Protein AF-0000000073358986 (afdb_homodimer)

Sequence (806 aa):
MANMQTPRSPLQLPTRGNQITVLSIDGGGIRGIIPGTILAFLESELQKLDGADARLADYFDVISGTSTGGLVTAMLAAPNKQNRPLFAAKDINDFYLENCPKIFPQDSSKFASAANLVKTLRGPKYDGKFLHSIVKEKLGDTWLHQTLTNIVIPTFDIKRLQPTIFSSCNVKNNPSTDALLSDICIGTSAAPTYLPAHYFETKDPSGKVRDFNLIDGGVAANNPTLVAISEVSKAINREGPDSYRMNPMEYGRFLVLSLGTGTAKSEEKYDAEEAAKWGLLGWLTSDHSTPLVDVFTQASADMVDFHISTVFQALNSEENYLRIQDDTLTGTLSSVDVATKENLENLVKVGEELLKKPVSRVNLATGVFEPINKMTNEEALRKLAKLLSREKHLREAKSAVANMANMQTPRSPLQLPTRGNQITVLSIDGGGIRGIIPGTILAFLESELQKLDGADARLADYFDVISGTSTGGLVTAMLAAPNKQNRPLFAAKDINDFYLENCPKIFPQDSSKFASAANLVKTLRGPKYDGKFLHSIVKEKLGDTWLHQTLTNIVIPTFDIKRLQPTIFSSCNVKNNPSTDALLSDICIGTSAAPTYLPAHYFETKDPSGKVRDFNLIDGGVAANNPTLVAISEVSKAINREGPDSYRMNPMEYGRFLVLSLGTGTAKSEEKYDAEEAAKWGLLGWLTSDHSTPLVDVFTQASADMVDFHISTVFQALNSEENYLRIQDDTLTGTLSSVDVATKENLENLVKVGEELLKKPVSRVNLATGVFEPINKMTNEEALRKLAKLLSREKHLREAKSAVAN

Structure (mmCIF, N/CA/C/O backbone):
data_AF-0000000073358986-model_v1
#
loop_
_entity.id
_entity.type
_entity.pdbx_description
1 polymer Patatin
#
loop_
_atom_site.group_PDB
_atom_site.id
_atom_site.type_symbol
_atom_site.label_atom_id
_atom_site.label_alt_id
_atom_site.label_comp_id
_atom_site.label_asym_id
_atom_site.label_entity_id
_atom_site.label_seq_id
_atom_site.pdbx_PDB_ins_code
_atom_site.Cartn_x
_atom_site.Cartn_y
_atom_site.Cartn_z
_atom_site.occupancy
_atom_site.B_iso_or_equiv
_atom_site.auth_seq_id
_atom_site.auth_comp_id
_atom_site.auth_asym_id
_atom_site.auth_atom_id
_atom_site.pdbx_PDB_model_num
ATOM 1 N N . MET A 1 1 ? -24.938 -41.344 -25.5 1 19.73 1 MET A N 1
ATOM 2 C CA . MET A 1 1 ? -24.562 -40.062 -26.109 1 19.73 1 MET A CA 1
ATOM 3 C C . MET A 1 1 ? -24.266 -39.031 -25.031 1 19.73 1 MET A C 1
ATOM 5 O O . MET A 1 1 ? -25.172 -38.5 -24.375 1 19.73 1 MET A O 1
ATOM 9 N N . ALA A 1 2 ? -23.266 -39.344 -24.234 1 27.31 2 ALA A N 1
ATOM 10 C CA . ALA A 1 2 ? -22.719 -38.656 -23.062 1 27.31 2 ALA A CA 1
ATOM 11 C C . ALA A 1 2 ? -22.531 -37.156 -23.344 1 27.31 2 ALA A C 1
ATOM 13 O O . ALA A 1 2 ? -21.891 -36.781 -24.328 1 27.31 2 ALA A O 1
ATOM 14 N N . ASN A 1 3 ? -23.609 -36.375 -23.141 1 27.95 3 ASN A N 1
ATOM 15 C CA . ASN A 1 3 ? -23.625 -34.906 -23.188 1 27.95 3 ASN A CA 1
ATOM 16 C C . ASN A 1 3 ? -22.312 -34.312 -22.719 1 27.95 3 ASN A C 1
ATOM 18 O O . ASN A 1 3 ? -21.953 -34.438 -21.547 1 27.95 3 ASN A O 1
ATOM 22 N N . MET A 1 4 ? -21.281 -34.281 -23.484 1 29.53 4 MET A N 1
ATOM 23 C CA . MET A 1 4 ? -19.953 -33.688 -23.312 1 29.53 4 MET A CA 1
ATOM 24 C C . MET A 1 4 ? -20.078 -32.25 -22.812 1 29.53 4 MET A C 1
ATOM 26 O O . MET A 1 4 ? -20.5 -31.344 -23.547 1 29.53 4 MET A O 1
ATOM 30 N N . GLN A 1 5 ? -20.547 -32.062 -21.594 1 33.88 5 GLN A N 1
ATOM 31 C CA . GLN A 1 5 ? -20.672 -30.797 -20.891 1 33.88 5 GLN A CA 1
ATOM 32 C C . GLN A 1 5 ? -19.531 -29.859 -21.266 1 33.88 5 GLN A C 1
ATOM 34 O O . GLN A 1 5 ? -18.359 -30.266 -21.281 1 33.88 5 GLN A O 1
ATOM 39 N N . THR A 1 6 ? -19.75 -29.047 -22.219 1 35.41 6 THR A N 1
ATOM 40 C CA . THR A 1 6 ? -18.844 -27.984 -22.656 1 35.41 6 THR A CA 1
ATOM 41 C C . THR A 1 6 ? -18.109 -27.375 -21.469 1 35.41 6 THR A C 1
ATOM 43 O O . THR A 1 6 ? -18.734 -26.953 -20.484 1 35.41 6 THR A O 1
ATOM 46 N N . PRO A 1 7 ? -16.859 -27.688 -21.234 1 34.84 7 PRO A N 1
ATOM 47 C CA . PRO A 1 7 ? -16.031 -27.125 -20.172 1 34.84 7 PRO A CA 1
ATOM 48 C C . PRO A 1 7 ? -16.219 -25.625 -20 1 34.84 7 PRO A C 1
ATOM 50 O O . PRO A 1 7 ? -16.516 -24.922 -20.969 1 34.84 7 PRO A O 1
ATOM 53 N N . ARG A 1 8 ? -16.922 -25.094 -19.031 1 40.84 8 ARG A N 1
ATOM 54 C CA . ARG A 1 8 ? -16.969 -23.688 -18.688 1 40.84 8 ARG A CA 1
ATOM 55 C C . ARG A 1 8 ? -15.742 -22.953 -19.203 1 40.84 8 ARG A C 1
ATOM 57 O O . ARG A 1 8 ? -14.625 -23.453 -19.109 1 40.84 8 ARG A O 1
ATOM 64 N N . SER A 1 9 ? -15.906 -22.078 -20.141 1 44.72 9 SER A N 1
ATOM 65 C CA . SER A 1 9 ? -14.773 -21.25 -20.516 1 44.72 9 SER A CA 1
ATOM 66 C C . SER A 1 9 ? -14.109 -20.609 -19.297 1 44.72 9 SER A C 1
ATOM 68 O O . SER A 1 9 ? -14.789 -20.031 -18.453 1 44.72 9 SER A O 1
ATOM 70 N N . PRO A 1 10 ? -13.039 -21.062 -18.812 1 42.66 10 PRO A N 1
ATOM 71 C CA . PRO A 1 10 ? -12.258 -20.812 -17.594 1 42.66 10 PRO A CA 1
ATOM 72 C C . PRO A 1 10 ? -12.242 -19.344 -17.188 1 42.66 10 PRO A C 1
ATOM 74 O O . PRO A 1 10 ? -12.062 -19.031 -16 1 42.66 10 PRO A O 1
ATOM 77 N N . LEU A 1 11 ? -12.25 -18.375 -18.188 1 47.38 11 LEU A N 1
ATOM 78 C CA . LEU A 1 11 ? -12.023 -16.969 -17.828 1 47.38 11 LEU A CA 1
ATOM 79 C C . LEU A 1 11 ? -13.344 -16.234 -17.641 1 47.38 11 LEU A C 1
ATOM 81 O O . LEU A 1 11 ? -13.367 -15 -17.594 1 47.38 11 LEU A O 1
ATOM 85 N N . GLN A 1 12 ? -14.469 -16.953 -17.625 1 52.53 12 GLN A N 1
ATOM 86 C CA . GLN A 1 12 ? -15.719 -16.203 -17.547 1 52.53 12 GLN A CA 1
ATOM 87 C C . GLN A 1 12 ? -15.875 -15.547 -16.188 1 52.53 12 GLN A C 1
ATOM 89 O O . GLN A 1 12 ? -15.57 -16.141 -15.156 1 52.53 12 GLN A O 1
ATOM 94 N N . LEU A 1 13 ? -16.141 -14.227 -16.234 1 58.38 13 LEU A N 1
ATOM 95 C CA . LEU A 1 13 ? -16.391 -13.414 -15.039 1 58.38 13 LEU A CA 1
ATOM 96 C C . LEU A 1 13 ? -17.562 -13.977 -14.242 1 58.38 13 LEU A C 1
ATOM 98 O O . LEU A 1 13 ? -18.5 -14.555 -14.805 1 58.38 13 LEU A O 1
ATOM 102 N N . PRO A 1 14 ? -17.359 -14.148 -12.875 1 57.66 14 PRO A N 1
ATOM 103 C CA . PRO A 1 14 ? -18.359 -14.727 -11.977 1 57.66 14 PRO A CA 1
ATOM 104 C C . PRO A 1 14 ? -19.719 -14.039 -12.078 1 57.66 14 PRO A C 1
ATOM 106 O O . PRO A 1 14 ? -20.047 -13.188 -11.25 1 57.66 14 PRO A O 1
ATOM 109 N N . THR A 1 15 ? -20.438 -14.125 -13.164 1 58 15 THR A N 1
ATOM 110 C CA . THR A 1 15 ? -21.719 -13.422 -13.297 1 58 15 THR A CA 1
ATOM 111 C C . THR A 1 15 ? -22.859 -14.297 -12.805 1 58 15 THR A C 1
ATOM 113 O O . THR A 1 15 ? -23.938 -13.789 -12.461 1 58 15 THR A O 1
ATOM 116 N N . ARG A 1 16 ? -22.672 -15.5 -12.586 1 63.19 16 ARG A N 1
ATOM 117 C CA . ARG A 1 16 ? -23.859 -16.328 -12.367 1 63.19 16 ARG A CA 1
ATOM 118 C C . ARG A 1 16 ? -23.875 -16.875 -10.945 1 63.19 16 ARG A C 1
ATOM 120 O O . ARG A 1 16 ? -24.891 -17.406 -10.492 1 63.19 16 ARG A O 1
ATOM 127 N N . GLY A 1 17 ? -22.953 -16.562 -10.211 1 72 17 GLY A N 1
ATOM 128 C CA . GLY A 1 17 ? -22.938 -17.047 -8.844 1 72 17 GLY A CA 1
ATOM 129 C C . GLY A 1 17 ? -23.266 -15.977 -7.824 1 72 17 GLY A C 1
ATOM 130 O O . GLY A 1 17 ? -23.797 -14.922 -8.172 1 72 17 GLY A O 1
ATOM 131 N N . ASN A 1 18 ? -23.297 -16.484 -6.59 1 81 18 ASN A N 1
ATOM 132 C CA . ASN A 1 18 ? -23.625 -15.594 -5.484 1 81 18 ASN A CA 1
ATOM 133 C C . ASN A 1 18 ? -22.375 -14.891 -4.938 1 81 18 ASN A C 1
ATOM 135 O O . ASN A 1 18 ? -22.469 -13.797 -4.387 1 81 18 ASN A O 1
ATOM 139 N N . GLN A 1 19 ? -21.281 -15.656 -5.172 1 89.12 19 GLN A N 1
ATOM 140 C CA . GLN A 1 19 ? -20.062 -15.133 -4.582 1 89.12 19 GLN A CA 1
ATOM 141 C C . GLN A 1 19 ? -18.953 -15.008 -5.629 1 89.12 19 GLN A C 1
ATOM 143 O O . GLN A 1 19 ? -18.922 -15.766 -6.602 1 89.12 19 GLN A O 1
ATOM 148 N N . ILE A 1 20 ? -18.156 -14 -5.461 1 91.25 20 ILE A N 1
ATOM 149 C CA . ILE A 1 20 ? -16.922 -13.875 -6.223 1 91.25 20 ILE A CA 1
ATOM 150 C C . ILE A 1 20 ? -15.75 -14.398 -5.395 1 91.25 20 ILE A C 1
ATOM 152 O O . ILE A 1 20 ? -15.422 -13.836 -4.344 1 91.25 20 ILE A O 1
ATOM 156 N N . THR A 1 21 ? -15.141 -15.492 -5.848 1 95.25 21 THR A N 1
ATOM 157 C CA . THR A 1 21 ? -14.148 -16.203 -5.047 1 95.25 21 THR A CA 1
ATOM 158 C C . THR A 1 21 ? -12.734 -15.75 -5.422 1 95.25 21 THR A C 1
ATOM 160 O O . THR A 1 21 ? -12.367 -15.766 -6.598 1 95.25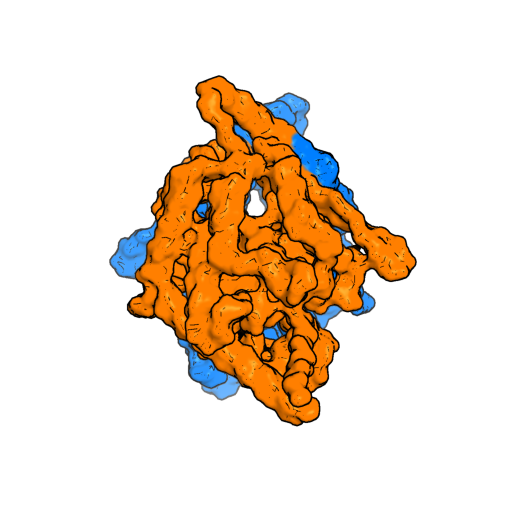 21 THR A O 1
ATOM 163 N N . VAL A 1 22 ? -11.906 -15.344 -4.367 1 96.56 22 VAL A N 1
ATOM 164 C CA . VAL A 1 22 ? -10.578 -14.781 -4.586 1 96.56 22 VAL A CA 1
ATOM 165 C C . VAL A 1 22 ? -9.547 -15.531 -3.748 1 96.56 22 VAL A C 1
ATOM 167 O O . VAL A 1 22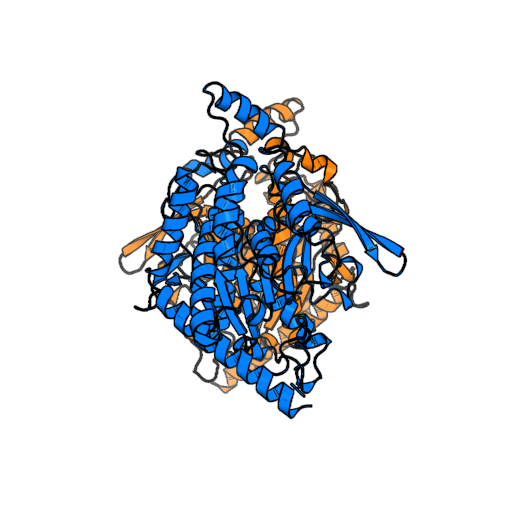 ? -9.742 -15.742 -2.549 1 96.56 22 VAL A O 1
ATOM 170 N N . LEU A 1 23 ? -8.523 -16.016 -4.379 1 98.62 23 LEU A N 1
ATOM 171 C CA . LEU A 1 23 ? -7.34 -16.547 -3.697 1 98.62 23 LEU A CA 1
ATOM 172 C C . LEU A 1 23 ? -6.152 -15.602 -3.873 1 98.62 23 LEU A C 1
ATOM 174 O O . LEU A 1 23 ? -5.801 -15.242 -5 1 98.62 23 LEU A O 1
ATOM 178 N N . SER A 1 24 ? -5.598 -15.125 -2.799 1 98.56 24 SER A N 1
ATOM 179 C CA . SER A 1 24 ? -4.441 -14.234 -2.83 1 98.56 24 SER A CA 1
ATOM 180 C C . SER A 1 24 ? -3.266 -14.828 -2.062 1 98.56 24 SER A C 1
ATOM 182 O O . SER A 1 24 ? -3.441 -15.367 -0.968 1 98.56 24 SER A O 1
ATOM 184 N N . ILE A 1 25 ? -2.068 -14.781 -2.643 1 98.69 25 ILE A N 1
ATOM 185 C CA . ILE A 1 25 ? -0.868 -15.344 -2.033 1 98.69 25 ILE A CA 1
ATOM 186 C C . ILE A 1 25 ? 0.232 -14.289 -1.981 1 98.69 25 ILE A C 1
ATOM 188 O O . ILE A 1 25 ? 0.641 -13.758 -3.018 1 98.69 25 ILE A O 1
ATOM 192 N N . ASP A 1 26 ? 0.807 -14.039 -0.805 1 97.81 26 ASP A N 1
ATOM 193 C CA . ASP A 1 26 ? 1.809 -13.008 -0.563 1 97.81 26 ASP A CA 1
ATOM 194 C C . ASP A 1 26 ? 3.148 -13.383 -1.191 1 97.81 26 ASP A C 1
ATOM 196 O O . ASP A 1 26 ? 3.371 -14.539 -1.543 1 97.81 26 ASP A O 1
ATOM 200 N N . GLY A 1 27 ? 4 -12.352 -1.322 1 96.94 27 GLY A N 1
ATOM 201 C CA . GLY A 1 27 ? 5.414 -12.609 -1.562 1 96.94 27 GLY A CA 1
ATOM 202 C C . GLY A 1 27 ? 6.164 -13.031 -0.313 1 96.94 27 GLY A C 1
ATOM 203 O O . GLY A 1 27 ? 5.715 -12.773 0.806 1 96.94 27 GLY A O 1
ATOM 204 N N . GLY A 1 28 ? 7.316 -13.742 -0.562 1 95.12 28 GLY A N 1
ATOM 205 C CA . GLY A 1 28 ? 8.062 -14.148 0.615 1 95.12 28 GLY A CA 1
ATOM 206 C C . GLY A 1 28 ? 9.18 -15.125 0.303 1 95.12 28 GLY A C 1
ATOM 207 O O . GLY A 1 28 ? 9.641 -15.859 1.184 1 95.12 28 GLY A O 1
ATOM 208 N N . GLY A 1 29 ? 9.641 -15.234 -0.943 1 95.56 29 GLY A N 1
ATOM 209 C CA . GLY A 1 29 ? 10.742 -16.109 -1.313 1 95.56 29 GLY A CA 1
ATOM 210 C C . GLY A 1 29 ? 10.477 -17.562 -0.987 1 95.56 29 GLY A C 1
ATOM 211 O O . GLY A 1 29 ? 9.445 -18.125 -1.371 1 95.56 29 GLY A O 1
ATOM 212 N N . ILE A 1 30 ? 11.422 -18.125 -0.277 1 96.81 30 ILE A N 1
ATOM 213 C CA . ILE A 1 30 ? 11.336 -19.562 0.001 1 96.81 30 ILE A CA 1
ATOM 214 C C . ILE A 1 30 ? 10.18 -19.828 0.952 1 96.81 30 ILE A C 1
ATOM 216 O O . ILE A 1 30 ? 9.742 -20.984 1.095 1 96.81 30 ILE A O 1
ATOM 220 N N . ARG A 1 31 ? 9.695 -18.844 1.59 1 97.5 31 ARG A N 1
ATOM 221 C CA . ARG A 1 31 ? 8.594 -19.031 2.537 1 97.5 31 ARG A CA 1
ATOM 222 C C . ARG A 1 31 ? 7.285 -19.312 1.81 1 97.5 31 ARG A C 1
ATOM 224 O O . ARG A 1 31 ? 6.262 -19.578 2.443 1 97.5 31 ARG A O 1
ATOM 231 N N . GLY A 1 32 ? 7.309 -19.266 0.478 1 97.88 32 GLY A N 1
ATOM 232 C CA . GLY A 1 32 ? 6.184 -19.734 -0.315 1 97.88 32 GLY A CA 1
ATOM 233 C C . GLY A 1 32 ? 5.742 -21.141 0.041 1 97.88 32 GLY A C 1
ATOM 234 O O . GLY A 1 32 ? 4.625 -21.547 -0.277 1 97.88 32 GLY A O 1
ATOM 235 N N . ILE A 1 33 ? 6.551 -21.859 0.753 1 98.44 33 ILE A N 1
ATOM 236 C CA . ILE A 1 33 ? 6.273 -23.219 1.216 1 98.44 33 ILE A CA 1
ATOM 237 C C . ILE A 1 33 ? 5.109 -23.188 2.205 1 98.44 33 ILE A C 1
ATOM 239 O O . ILE A 1 33 ? 4.285 -24.109 2.219 1 98.44 33 ILE A O 1
ATOM 243 N N . ILE A 1 34 ? 4.973 -22.141 2.943 1 98.56 34 ILE A N 1
ATOM 244 C CA . ILE A 1 34 ? 3.939 -22.047 3.969 1 98.56 34 ILE A CA 1
ATOM 245 C C . ILE A 1 34 ? 2.562 -22 3.314 1 98.56 34 ILE A C 1
ATOM 247 O O . ILE A 1 34 ? 1.715 -22.859 3.574 1 98.56 34 ILE A O 1
ATOM 251 N N . PRO A 1 35 ? 2.312 -21.031 2.422 1 98.62 35 PRO A N 1
ATOM 252 C CA . PRO A 1 35 ? 1.021 -21.125 1.736 1 98.62 35 PRO A CA 1
ATOM 253 C C . PRO A 1 35 ? 0.883 -22.391 0.894 1 98.62 35 PRO A C 1
ATOM 255 O O . PRO A 1 35 ? -0.225 -22.891 0.719 1 98.62 35 PRO A O 1
ATOM 258 N N . GLY A 1 36 ? 1.992 -22.922 0.363 1 98.56 36 GLY A N 1
ATOM 259 C CA . GLY A 1 36 ? 1.916 -24.203 -0.328 1 98.56 36 GLY A CA 1
ATOM 260 C C . GLY A 1 36 ? 1.3 -25.312 0.517 1 98.56 36 GLY A C 1
ATOM 261 O O . GLY A 1 36 ? 0.49 -26.094 0.024 1 98.56 36 GLY A O 1
ATOM 262 N N . THR A 1 37 ? 1.671 -25.344 1.753 1 98.69 37 THR A N 1
ATOM 263 C CA . THR A 1 37 ? 1.141 -26.328 2.688 1 98.69 37 THR A CA 1
ATOM 264 C C . THR A 1 37 ? -0.353 -26.109 2.916 1 98.69 37 THR A C 1
ATOM 266 O O . THR A 1 37 ? -1.129 -27.062 2.943 1 98.69 37 THR A O 1
ATOM 269 N N . ILE A 1 38 ? -0.761 -24.875 3.061 1 98.81 38 ILE A N 1
ATOM 270 C CA . ILE A 1 38 ? -2.16 -24.531 3.295 1 98.81 38 ILE A CA 1
ATOM 271 C C . ILE A 1 38 ? -2.994 -24.891 2.068 1 98.81 38 ILE A C 1
ATOM 273 O O . ILE A 1 38 ? -4.082 -25.453 2.197 1 98.81 38 ILE A O 1
ATOM 277 N N . LEU A 1 39 ? -2.486 -24.594 0.913 1 98.88 39 LEU A N 1
ATOM 278 C CA . LEU A 1 39 ? -3.178 -24.875 -0.341 1 98.88 39 LEU A CA 1
ATOM 279 C C . LEU A 1 39 ? -3.342 -26.375 -0.551 1 98.88 39 LEU A C 1
ATOM 281 O O . LEU A 1 39 ? -4.375 -26.828 -1.046 1 98.88 39 LEU A O 1
ATOM 285 N N . ALA A 1 40 ? -2.275 -27.125 -0.23 1 98.75 40 ALA A N 1
ATOM 286 C CA . ALA A 1 40 ? -2.363 -28.578 -0.338 1 98.75 40 ALA A CA 1
ATOM 287 C C . ALA A 1 40 ? -3.502 -29.125 0.519 1 98.75 40 ALA A C 1
ATOM 289 O O . ALA A 1 40 ? -4.254 -30 0.08 1 98.75 40 ALA A O 1
ATOM 290 N N . PHE A 1 41 ? -3.635 -28.578 1.689 1 98.75 41 PHE A N 1
ATOM 291 C CA . PHE A 1 41 ? -4.707 -29 2.586 1 98.75 41 PHE A CA 1
ATOM 292 C C . PHE A 1 41 ? -6.066 -28.625 2.006 1 98.75 41 PHE A C 1
ATOM 294 O O . PHE A 1 41 ? -6.973 -29.469 1.966 1 98.75 41 PHE A O 1
ATOM 301 N N . LEU A 1 42 ? -6.219 -27.422 1.57 1 98.81 42 LEU A N 1
ATOM 302 C CA . LEU A 1 42 ? -7.492 -26.969 1.021 1 98.81 42 LEU A CA 1
ATOM 303 C C . LEU A 1 42 ? -7.898 -27.812 -0.178 1 98.81 42 LEU A C 1
ATOM 305 O O . LEU A 1 42 ? -9.055 -28.219 -0.294 1 98.81 42 LEU A O 1
ATOM 309 N N . GLU A 1 43 ? -6.945 -28.062 -1.105 1 98.81 43 GLU A N 1
ATOM 310 C CA . GLU A 1 43 ? -7.266 -28.859 -2.285 1 98.81 43 GLU A CA 1
ATOM 311 C C . GLU A 1 43 ? -7.684 -30.266 -1.899 1 98.81 43 GLU A C 1
ATOM 313 O O . GLU A 1 43 ? -8.594 -30.844 -2.504 1 98.81 43 GLU A O 1
ATOM 318 N N . SER A 1 44 ? -7.004 -30.844 -0.894 1 98.69 44 SER A N 1
ATOM 319 C CA . SER A 1 44 ? -7.379 -32.188 -0.426 1 98.69 44 SER A CA 1
ATOM 320 C C . SER A 1 44 ? -8.812 -32.188 0.1 1 98.69 44 SER A C 1
ATOM 322 O O . SER A 1 44 ? -9.539 -33.156 -0.112 1 98.69 44 SER A O 1
ATOM 324 N N . GLU A 1 45 ? -9.203 -31.172 0.796 1 98.69 45 GLU A N 1
ATOM 325 C CA . GLU A 1 45 ? -10.57 -31.078 1.302 1 98.69 45 GLU A CA 1
ATOM 326 C C . GLU A 1 45 ? -11.578 -30.938 0.16 1 98.69 45 GLU A C 1
ATOM 328 O O . GLU A 1 45 ? -12.664 -31.5 0.212 1 98.69 45 GLU A O 1
ATOM 333 N N . LEU A 1 46 ? -11.219 -30.188 -0.804 1 98.69 46 LEU A N 1
ATOM 334 C CA . LEU A 1 46 ? -12.07 -30.031 -1.974 1 98.69 46 LEU A CA 1
ATOM 335 C C . LEU A 1 46 ? -12.203 -31.359 -2.73 1 98.69 46 LEU A C 1
ATOM 337 O O . LEU A 1 46 ? -13.273 -31.672 -3.262 1 98.69 46 LEU A O 1
ATOM 341 N N . GLN A 1 47 ? -11.102 -32.125 -2.805 1 98.5 47 GLN A N 1
ATOM 342 C CA . GLN A 1 47 ? -11.109 -33.406 -3.482 1 98.5 47 GLN A CA 1
ATOM 343 C C . GLN A 1 47 ? -12.008 -34.406 -2.762 1 98.5 47 GLN A C 1
ATOM 345 O O . GLN A 1 47 ? -12.633 -35.25 -3.396 1 98.5 47 GLN A O 1
ATOM 350 N N . LYS A 1 48 ? -12.117 -34.312 -1.455 1 98.5 48 LYS A N 1
ATOM 351 C CA . LYS A 1 48 ? -13.055 -35.125 -0.698 1 98.5 48 LYS A CA 1
ATOM 352 C C . LYS A 1 48 ? -14.492 -34.812 -1.077 1 98.5 48 LYS A C 1
ATOM 354 O O . LYS A 1 48 ? -15.359 -35.688 -1.059 1 98.5 48 LYS A O 1
ATOM 359 N N . LEU A 1 49 ? -14.734 -33.594 -1.43 1 98.25 49 LEU A N 1
ATOM 360 C CA . LEU A 1 49 ? -16.078 -33.125 -1.709 1 98.25 49 LEU A CA 1
ATOM 361 C C . LEU A 1 49 ? -16.453 -33.375 -3.172 1 98.25 49 LEU A C 1
ATOM 363 O O . LEU A 1 49 ? -17.578 -33.75 -3.48 1 98.25 49 LEU A O 1
ATOM 367 N N . ASP A 1 50 ? -15.477 -33.125 -4.07 1 97.94 50 ASP A N 1
ATOM 368 C CA . ASP A 1 50 ? -15.852 -33.062 -5.48 1 97.94 50 ASP A CA 1
ATOM 369 C C . ASP A 1 50 ? -15.047 -34.031 -6.324 1 97.94 50 ASP A C 1
ATOM 371 O O . ASP A 1 50 ? -15.102 -34 -7.559 1 97.94 50 ASP A O 1
ATOM 375 N N . GLY A 1 51 ? -14.227 -34.844 -5.68 1 97.75 51 GLY A N 1
ATOM 376 C CA . GLY A 1 51 ? -13.508 -35.875 -6.402 1 97.75 51 GLY A CA 1
ATOM 377 C C . GLY A 1 51 ? -12.016 -35.625 -6.512 1 97.75 51 GLY A C 1
ATOM 378 O O . GLY A 1 51 ? -11.578 -34.469 -6.398 1 97.75 51 GLY A O 1
ATOM 379 N N . ALA A 1 52 ? -11.297 -36.594 -6.84 1 96.56 52 ALA A N 1
ATOM 380 C CA . ALA A 1 52 ? -9.836 -36.594 -6.801 1 96.56 52 ALA A CA 1
ATOM 381 C C . ALA A 1 52 ? -9.258 -35.688 -7.863 1 96.56 52 ALA A C 1
ATOM 383 O O . ALA A 1 52 ? -8.125 -35.188 -7.73 1 96.56 52 ALA A O 1
ATOM 384 N N . ASP A 1 53 ? -9.969 -35.375 -8.859 1 96.25 53 ASP A N 1
ATOM 385 C CA . ASP A 1 53 ? -9.469 -34.562 -9.961 1 96.25 53 ASP A CA 1
ATOM 386 C C . ASP A 1 53 ? -9.68 -33.062 -9.688 1 96.25 53 ASP A C 1
ATOM 388 O O . ASP A 1 53 ? -9.219 -32.219 -10.461 1 96.25 53 ASP A O 1
ATOM 392 N N . ALA A 1 54 ? -10.344 -32.75 -8.555 1 97.5 54 ALA A N 1
ATOM 393 C CA . ALA A 1 54 ? -10.586 -31.344 -8.195 1 97.5 54 ALA A CA 1
ATOM 394 C C . ALA A 1 54 ? -9.273 -30.594 -8.008 1 97.5 54 ALA A C 1
ATOM 396 O O . ALA A 1 54 ? -8.32 -31.125 -7.426 1 97.5 54 ALA A O 1
ATOM 397 N N . ARG A 1 55 ? -9.188 -29.453 -8.609 1 98.31 55 ARG A N 1
ATOM 398 C CA . ARG A 1 55 ? -8.047 -28.547 -8.484 1 98.31 55 ARG A CA 1
ATOM 399 C C . ARG A 1 55 ? -8.5 -27.156 -8.039 1 98.31 55 ARG A C 1
ATOM 401 O O . ARG A 1 55 ? -9.648 -26.766 -8.281 1 98.31 55 ARG A O 1
ATOM 408 N N . LEU A 1 56 ? -7.609 -26.422 -7.387 1 98.5 56 LEU A N 1
ATOM 409 C CA . LEU A 1 56 ? -7.945 -25.109 -6.848 1 98.5 56 LEU A CA 1
ATOM 410 C C . LEU A 1 56 ? -8.453 -24.188 -7.945 1 98.5 56 LEU A C 1
ATOM 412 O O . LEU A 1 56 ? -9.359 -23.375 -7.715 1 98.5 56 LEU A O 1
ATOM 416 N N . ALA A 1 57 ? -7.918 -24.281 -9.156 1 97.19 57 ALA A N 1
ATOM 417 C CA . ALA A 1 57 ? -8.297 -23.438 -10.281 1 97.19 57 ALA A CA 1
ATOM 418 C C . ALA A 1 57 ? -9.766 -23.625 -10.648 1 97.19 57 ALA A C 1
ATOM 420 O O . ALA A 1 57 ? -10.367 -22.766 -11.305 1 97.19 57 ALA A O 1
ATOM 421 N N . ASP A 1 58 ? -10.398 -24.719 -10.195 1 96.12 58 ASP A N 1
ATOM 422 C CA . ASP A 1 58 ? -11.797 -25 -10.484 1 96.12 58 ASP A CA 1
ATOM 423 C C . ASP A 1 58 ? -12.727 -24.156 -9.625 1 96.12 58 ASP A C 1
ATOM 425 O O . ASP A 1 58 ? -13.922 -24.047 -9.906 1 96.12 58 ASP A O 1
ATOM 429 N N . TYR A 1 59 ? -12.203 -23.562 -8.609 1 96.94 59 TYR A N 1
ATOM 430 C CA . TYR A 1 59 ? -13.086 -23.016 -7.578 1 96.94 59 TYR A CA 1
ATOM 431 C C . TYR A 1 59 ? -12.914 -21.516 -7.453 1 96.94 59 TYR A C 1
ATOM 433 O O . TYR A 1 59 ? -13.828 -20.812 -7 1 96.94 59 TYR A O 1
ATOM 441 N N . PHE A 1 60 ? -11.797 -20.969 -7.766 1 96.81 60 PHE A N 1
ATOM 442 C CA . PHE A 1 60 ? -11.547 -19.547 -7.578 1 96.81 60 PHE A CA 1
ATOM 443 C C . PHE A 1 60 ? -11.758 -18.781 -8.883 1 96.81 60 PHE A C 1
ATOM 445 O O . PHE A 1 60 ? -11.328 -19.234 -9.945 1 96.81 60 PHE A O 1
ATOM 452 N N . ASP A 1 61 ? -12.422 -17.656 -8.789 1 93.62 61 ASP A N 1
ATOM 453 C CA . ASP A 1 61 ? -12.641 -16.781 -9.945 1 93.62 61 ASP A CA 1
ATOM 454 C C . ASP A 1 61 ? -11.359 -16.047 -10.32 1 93.62 61 ASP A C 1
ATOM 456 O O . ASP A 1 61 ? -11.148 -15.711 -11.492 1 93.62 61 ASP A O 1
ATOM 460 N N . VAL A 1 62 ? -10.609 -15.773 -9.289 1 95.56 62 VAL A N 1
ATOM 461 C CA . VAL A 1 62 ? -9.328 -15.109 -9.523 1 95.56 62 VAL A CA 1
ATOM 462 C C . VAL A 1 62 ? -8.297 -15.594 -8.508 1 95.56 62 VAL A C 1
ATOM 464 O O . VAL A 1 62 ? -8.617 -15.781 -7.332 1 95.56 62 VAL A O 1
ATOM 467 N N . ILE A 1 63 ? -7.125 -15.914 -8.977 1 98.19 63 ILE A N 1
ATOM 468 C CA . ILE A 1 63 ? -5.965 -16.203 -8.148 1 98.19 63 ILE A CA 1
ATOM 469 C C . ILE A 1 63 ? -4.898 -15.141 -8.359 1 98.19 63 ILE A C 1
ATOM 471 O O . ILE A 1 63 ? -4.504 -14.859 -9.492 1 98.19 63 ILE A O 1
ATOM 475 N N . SER A 1 64 ? -4.512 -14.484 -7.277 1 98.38 64 SER A N 1
ATOM 476 C CA . SER A 1 64 ? -3.486 -13.445 -7.328 1 98.38 64 SER A CA 1
ATOM 477 C C . SER A 1 64 ? -2.281 -13.82 -6.469 1 98.38 64 SER A C 1
ATOM 479 O O . SER A 1 64 ? -2.434 -14.438 -5.414 1 98.38 64 SER A O 1
ATOM 481 N N . GLY A 1 65 ? -1.136 -13.43 -6.938 1 98.56 65 GLY A N 1
ATOM 482 C CA . GLY A 1 65 ? 0.077 -13.711 -6.184 1 98.56 65 GLY A CA 1
ATOM 483 C C . GLY A 1 65 ? 1.213 -12.758 -6.508 1 98.56 65 GLY A C 1
ATOM 484 O O . GLY A 1 65 ? 1.339 -12.297 -7.641 1 98.56 65 GLY A O 1
ATOM 485 N N . THR A 1 66 ? 2.039 -12.508 -5.539 1 97.88 66 THR A N 1
ATOM 486 C CA . THR A 1 66 ? 3.191 -11.625 -5.68 1 97.88 66 THR A CA 1
ATOM 487 C C . THR A 1 66 ? 4.488 -12.375 -5.406 1 97.88 66 THR A C 1
ATOM 489 O O . THR A 1 66 ? 4.594 -13.094 -4.41 1 97.88 66 THR A O 1
ATOM 492 N N . SER A 1 67 ? 5.559 -12.141 -6.273 1 97.69 67 SER A N 1
ATOM 493 C CA . SER A 1 67 ? 6.844 -12.812 -6.09 1 97.69 67 SER A CA 1
ATOM 494 C C . SER A 1 67 ? 6.672 -14.32 -6.016 1 97.69 67 SER A C 1
ATOM 496 O O . SER A 1 67 ? 6.098 -14.938 -6.918 1 97.69 67 SER A O 1
ATOM 498 N N . THR A 1 68 ? 7.074 -14.945 -4.902 1 98.19 68 THR A N 1
ATOM 499 C CA . THR A 1 68 ? 6.867 -16.391 -4.789 1 98.19 68 THR A CA 1
ATOM 500 C C . THR A 1 68 ? 5.391 -16.734 -4.957 1 98.19 68 THR A C 1
ATOM 502 O O . THR A 1 68 ? 5.051 -17.781 -5.52 1 98.19 68 THR A O 1
ATOM 505 N N . GLY A 1 69 ? 4.469 -15.859 -4.457 1 98.44 69 GLY A N 1
ATOM 506 C CA . GLY A 1 69 ? 3.047 -16.062 -4.68 1 98.44 69 GLY A CA 1
ATOM 507 C C . GLY A 1 69 ? 2.666 -16.047 -6.148 1 98.44 69 GLY A C 1
ATOM 508 O O . GLY A 1 69 ? 1.725 -16.719 -6.559 1 98.44 69 GLY A O 1
ATOM 509 N N . GLY A 1 70 ? 3.318 -15.164 -6.914 1 98.69 70 GLY A N 1
ATOM 510 C CA . GLY A 1 70 ? 3.111 -15.164 -8.352 1 98.69 70 GLY A CA 1
ATOM 511 C C . GLY A 1 70 ? 3.506 -16.469 -9.016 1 98.69 70 GLY A C 1
ATOM 512 O O . GLY A 1 70 ? 2.811 -16.953 -9.914 1 98.69 70 GLY A O 1
ATOM 513 N N . LEU A 1 71 ? 4.613 -17.078 -8.562 1 98.25 71 LEU A N 1
ATOM 514 C CA . LEU A 1 71 ? 5.039 -18.375 -9.062 1 98.25 71 LEU A CA 1
ATOM 515 C C . LEU A 1 71 ? 3.998 -19.453 -8.75 1 98.25 71 LEU A C 1
ATOM 517 O O . LEU A 1 71 ? 3.627 -20.234 -9.625 1 98.25 71 LEU A O 1
ATOM 521 N N . VAL A 1 72 ? 3.537 -19.422 -7.512 1 98.5 72 VAL A N 1
ATOM 522 C CA . VAL A 1 72 ? 2.533 -20.391 -7.086 1 98.5 72 VAL A CA 1
ATOM 523 C C . VAL A 1 72 ? 1.26 -20.219 -7.91 1 98.5 72 VAL A C 1
ATOM 525 O O . VAL A 1 72 ? 0.641 -21.203 -8.328 1 98.5 72 VAL A O 1
ATOM 528 N N . THR A 1 73 ? 0.877 -18.969 -8.125 1 98.62 73 THR A N 1
ATOM 529 C CA . THR A 1 73 ? -0.298 -18.656 -8.93 1 98.62 73 THR A CA 1
ATOM 530 C C . THR A 1 73 ? -0.169 -19.266 -10.328 1 98.62 73 THR A C 1
ATOM 532 O O . THR A 1 73 ? -1.106 -19.891 -10.828 1 98.62 73 THR A O 1
ATOM 535 N N . ALA A 1 74 ? 0.988 -19.078 -10.945 1 97.88 74 ALA A N 1
ATOM 536 C CA . ALA A 1 74 ? 1.232 -19.641 -12.266 1 97.88 74 ALA A CA 1
ATOM 537 C C . ALA A 1 74 ? 1.151 -21.172 -12.234 1 97.88 74 ALA A C 1
ATOM 539 O O . ALA A 1 74 ? 0.588 -21.781 -13.141 1 97.88 74 ALA A O 1
ATOM 540 N N . MET A 1 75 ? 1.68 -21.781 -11.211 1 96.94 75 MET A N 1
ATOM 541 C CA . MET A 1 75 ? 1.651 -23.234 -11.062 1 96.94 75 MET A CA 1
ATOM 542 C C . MET A 1 75 ? 0.216 -23.75 -11 1 96.94 75 MET A C 1
ATOM 544 O O . MET A 1 75 ? -0.104 -24.797 -11.578 1 96.94 75 MET A O 1
ATOM 548 N N . LEU A 1 76 ? -0.611 -23.016 -10.352 1 98.06 76 LEU A N 1
ATOM 549 C CA . LEU A 1 76 ? -1.986 -23.438 -10.109 1 98.06 76 LEU A CA 1
ATOM 550 C C . LEU A 1 76 ? -2.859 -23.172 -11.336 1 98.06 76 LEU A C 1
ATOM 552 O O . LEU A 1 76 ? -3.904 -23.812 -11.508 1 98.06 76 LEU A O 1
ATOM 556 N N . ALA A 1 77 ? -2.441 -22.234 -12.219 1 97.62 77 ALA A N 1
ATOM 557 C CA . ALA A 1 77 ? -3.393 -21.75 -13.211 1 97.62 77 ALA A CA 1
ATOM 558 C C . ALA A 1 77 ? -2.898 -22.031 -14.633 1 97.62 77 ALA A C 1
ATOM 560 O O . ALA A 1 77 ? -3.666 -21.938 -15.594 1 97.62 77 ALA A O 1
ATOM 561 N N . ALA A 1 78 ? -1.601 -22.297 -14.805 1 97.62 78 ALA A N 1
ATOM 562 C CA . ALA A 1 78 ? -1.086 -22.609 -16.125 1 97.62 78 ALA A CA 1
ATOM 563 C C . ALA A 1 78 ? -1.591 -23.969 -16.609 1 97.62 78 ALA A C 1
ATOM 565 O O . ALA A 1 78 ? -1.557 -24.953 -15.859 1 97.62 78 ALA A O 1
ATOM 566 N N . PRO A 1 79 ? -1.988 -24.094 -17.828 1 97.31 79 PRO A N 1
ATOM 567 C CA . PRO A 1 79 ? -2.525 -25.359 -18.344 1 97.31 79 PRO A CA 1
ATOM 568 C C . PRO A 1 79 ? -1.43 -26.344 -18.734 1 97.31 79 PRO A C 1
ATOM 570 O O . PRO A 1 79 ? -0.388 -25.938 -19.266 1 97.31 79 PRO A O 1
ATOM 573 N N . ASN A 1 80 ? -1.721 -27.578 -18.484 1 94.94 80 ASN A N 1
ATOM 574 C CA . ASN A 1 80 ? -0.922 -28.641 -19.109 1 94.94 80 ASN A CA 1
ATOM 575 C C . ASN A 1 80 ? -1.518 -29.094 -20.438 1 94.94 80 ASN A C 1
ATOM 577 O O . ASN A 1 80 ? -2.393 -28.422 -20.984 1 94.94 80 ASN A O 1
ATOM 581 N N . LYS A 1 81 ? -0.998 -30.234 -20.969 1 93.31 81 LYS A N 1
ATOM 582 C CA . LYS A 1 81 ? -1.429 -30.719 -22.266 1 93.31 81 LYS A CA 1
ATOM 583 C C . LYS A 1 81 ? -2.898 -31.141 -22.25 1 93.31 81 LYS A C 1
ATOM 585 O O . LYS A 1 81 ? -3.57 -31.125 -23.281 1 93.31 81 LYS A O 1
ATOM 590 N N . GLN A 1 82 ? -3.412 -31.469 -21.078 1 94.5 82 GLN A N 1
ATOM 591 C CA . GLN A 1 82 ? -4.801 -31.891 -20.922 1 94.5 82 GLN A CA 1
ATOM 592 C C . GLN A 1 82 ? -5.684 -30.719 -20.484 1 94.5 82 GLN A C 1
ATOM 594 O O . GLN A 1 82 ? -6.809 -30.938 -20.016 1 94.5 82 GLN A O 1
ATOM 599 N N . ASN A 1 83 ? -5.18 -29.5 -20.547 1 95.19 83 ASN A N 1
ATOM 600 C CA . ASN A 1 83 ? -5.902 -28.297 -20.141 1 95.19 83 ASN A CA 1
ATOM 601 C C . ASN A 1 83 ? -6.32 -28.344 -18.688 1 95.19 83 ASN A C 1
ATOM 603 O O . ASN A 1 83 ? -7.445 -27.969 -18.344 1 95.19 83 ASN A O 1
ATOM 607 N N . ARG A 1 84 ? -5.512 -28.953 -17.922 1 96.12 84 ARG A N 1
ATOM 608 C CA . ARG A 1 84 ? -5.574 -28.969 -16.453 1 96.12 84 ARG A CA 1
ATOM 609 C C . ARG A 1 84 ? -4.359 -28.266 -15.859 1 96.12 84 ARG A C 1
ATOM 611 O O . ARG A 1 84 ? -3.369 -28.031 -16.547 1 96.12 84 ARG A O 1
ATOM 618 N N . PRO A 1 85 ? -4.445 -27.906 -14.562 1 96.12 85 PRO A N 1
ATOM 619 C CA . PRO A 1 85 ? -3.297 -27.203 -13.992 1 96.12 85 PRO A CA 1
ATOM 620 C C . PRO A 1 85 ? -2.004 -28 -14.086 1 96.12 85 PRO A C 1
ATOM 622 O O . PRO A 1 85 ? -2.018 -29.219 -13.891 1 96.12 85 PRO A O 1
ATOM 625 N N . LEU A 1 86 ? -0.945 -27.312 -14.367 1 93.56 86 LEU A N 1
ATOM 626 C CA . LEU A 1 86 ? 0.382 -27.922 -14.461 1 93.56 86 LEU A CA 1
ATOM 627 C C . LEU A 1 86 ? 0.746 -28.641 -13.164 1 93.56 86 LEU A C 1
ATOM 629 O O . LEU A 1 86 ? 1.431 -29.656 -13.188 1 93.56 86 LEU A O 1
ATOM 633 N N . PHE A 1 87 ? 0.294 -28.047 -12.023 1 94.81 87 PHE A N 1
ATOM 634 C CA . PHE A 1 87 ? 0.619 -28.609 -10.719 1 94.81 87 PHE A CA 1
ATOM 635 C C . PHE A 1 87 ? -0.644 -28.828 -9.891 1 94.81 87 PHE A C 1
ATOM 637 O O . PHE A 1 87 ? -1.57 -28.016 -9.938 1 94.81 87 PHE A O 1
ATOM 644 N N . ALA A 1 88 ? -0.625 -29.969 -9.219 1 96.62 88 ALA A N 1
ATOM 645 C CA . ALA A 1 88 ? -1.509 -30.047 -8.055 1 96.62 88 ALA A CA 1
ATOM 646 C C . ALA A 1 88 ? -0.935 -29.281 -6.871 1 96.62 88 ALA A C 1
ATOM 648 O O . ALA A 1 88 ? 0.281 -29.094 -6.77 1 96.62 88 ALA A O 1
ATOM 649 N N . ALA A 1 89 ? -1.781 -28.812 -5.973 1 97.75 89 ALA A N 1
ATOM 650 C CA . ALA A 1 89 ? -1.316 -28.031 -4.828 1 97.75 89 ALA A CA 1
ATOM 651 C C . ALA A 1 89 ? -0.267 -28.797 -4.031 1 97.75 89 ALA A C 1
ATOM 653 O O . ALA A 1 89 ? 0.704 -28.219 -3.545 1 97.75 89 ALA A O 1
ATOM 654 N N . LYS A 1 90 ? -0.423 -30.109 -3.904 1 96.12 90 LYS A N 1
ATOM 655 C CA . LYS A 1 90 ? 0.484 -30.938 -3.115 1 96.12 90 LYS A CA 1
ATOM 656 C C . LYS A 1 90 ? 1.881 -30.953 -3.729 1 96.12 90 LYS A C 1
ATOM 658 O O . LYS A 1 90 ? 2.861 -31.25 -3.043 1 96.12 90 LYS A O 1
ATOM 663 N N . ASP A 1 91 ? 1.978 -30.656 -5.02 1 96.44 91 ASP A N 1
ATOM 664 C CA . ASP A 1 91 ? 3.248 -30.703 -5.734 1 96.44 91 ASP A CA 1
ATOM 665 C C . ASP A 1 91 ? 4.051 -29.422 -5.535 1 96.44 91 ASP A C 1
ATOM 667 O O . ASP A 1 91 ? 5.246 -29.391 -5.832 1 96.44 91 ASP A O 1
ATOM 671 N N . ILE A 1 92 ? 3.451 -28.406 -5.051 1 96.88 92 ILE A N 1
ATOM 672 C CA . ILE A 1 92 ? 4.082 -27.094 -4.945 1 96.88 92 ILE A CA 1
ATOM 673 C C . ILE A 1 92 ? 5.277 -27.172 -4 1 96.88 92 ILE A C 1
ATOM 675 O O . ILE A 1 92 ? 6.383 -26.75 -4.348 1 96.88 92 ILE A O 1
ATOM 679 N N . ASN A 1 93 ? 5.078 -27.75 -2.812 1 97.75 93 ASN A N 1
ATOM 680 C CA . ASN A 1 93 ? 6.164 -27.797 -1.843 1 97.75 93 ASN A CA 1
ATOM 681 C C . ASN A 1 93 ? 7.301 -28.703 -2.328 1 97.75 93 ASN A C 1
ATOM 683 O O . ASN A 1 93 ? 8.469 -28.438 -2.037 1 97.75 93 ASN A O 1
ATOM 687 N N . ASP A 1 94 ? 6.973 -29.781 -3.041 1 97.44 94 ASP A N 1
ATOM 688 C CA . ASP A 1 94 ? 8.016 -30.609 -3.631 1 97.44 94 ASP A CA 1
ATOM 689 C C . ASP A 1 94 ? 8.883 -29.797 -4.594 1 97.44 94 ASP A C 1
ATOM 691 O O . ASP A 1 94 ? 10.109 -29.938 -4.594 1 97.44 94 ASP A O 1
ATOM 695 N N . PHE A 1 95 ? 8.281 -29.062 -5.379 1 96.5 95 PHE A N 1
ATOM 696 C CA . PHE A 1 95 ? 9 -28.188 -6.301 1 96.5 95 PHE A CA 1
ATOM 697 C C . PHE A 1 95 ? 9.961 -27.281 -5.543 1 96.5 95 PHE A C 1
ATOM 699 O O . PHE A 1 95 ? 11.125 -27.141 -5.938 1 96.5 95 PHE A O 1
ATOM 706 N N . TYR A 1 96 ? 9.5 -26.656 -4.469 1 97.69 96 TYR A N 1
ATOM 707 C CA . TYR A 1 96 ? 10.328 -25.75 -3.688 1 97.69 96 TYR A CA 1
ATOM 708 C C . TYR A 1 96 ? 11.492 -26.484 -3.041 1 97.69 96 TYR A C 1
ATOM 710 O O . TYR A 1 96 ? 12.633 -26.016 -3.092 1 97.69 96 TYR A O 1
ATOM 718 N N . LEU A 1 97 ? 11.203 -27.625 -2.404 1 97.62 97 LEU A N 1
ATOM 719 C CA . LEU A 1 97 ? 12.227 -28.406 -1.715 1 97.62 97 LEU A CA 1
ATOM 720 C C . LEU A 1 97 ? 13.328 -28.844 -2.68 1 97.62 97 LEU A C 1
ATOM 722 O O . LEU A 1 97 ? 14.5 -28.875 -2.311 1 97.62 97 LEU A O 1
ATOM 726 N N . GLU A 1 98 ? 12.953 -29.062 -3.891 1 97.06 98 GLU A N 1
ATOM 727 C CA . GLU A 1 98 ? 13.898 -29.562 -4.891 1 97.06 98 GLU A CA 1
ATOM 728 C C . GLU A 1 98 ? 14.688 -28.406 -5.516 1 97.06 98 GLU A C 1
ATOM 730 O O . GLU A 1 98 ? 15.883 -28.547 -5.785 1 97.06 98 GLU A O 1
ATOM 735 N N . ASN A 1 99 ? 14.102 -27.297 -5.762 1 96.94 99 ASN A N 1
ATOM 736 C CA . ASN A 1 99 ? 14.695 -26.312 -6.668 1 96.94 99 ASN A CA 1
ATOM 737 C C . ASN A 1 99 ? 15.211 -25.094 -5.918 1 96.94 99 ASN A C 1
ATOM 739 O O . ASN A 1 99 ? 16.094 -24.391 -6.41 1 96.94 99 ASN A O 1
ATOM 743 N N . CYS A 1 100 ? 14.695 -24.766 -4.711 1 96.56 100 CYS A N 1
ATOM 744 C CA . CYS A 1 100 ? 15.07 -23.547 -4.004 1 96.56 100 CYS A CA 1
ATOM 745 C C . CYS A 1 100 ? 16.562 -23.516 -3.719 1 96.56 100 CYS A C 1
ATOM 747 O O . CYS A 1 100 ? 17.203 -22.469 -3.826 1 96.56 100 CYS A O 1
ATOM 749 N N . PRO A 1 101 ? 17.188 -24.656 -3.336 1 95.56 101 PRO A N 1
ATOM 750 C CA . PRO A 1 101 ? 18.641 -24.641 -3.094 1 95.56 101 PRO A CA 1
ATOM 751 C C . PRO A 1 101 ? 19.438 -24.234 -4.328 1 95.56 101 PRO A C 1
ATOM 753 O O . PRO A 1 101 ? 20.531 -23.656 -4.203 1 95.56 101 PRO A O 1
ATOM 756 N N . LYS A 1 102 ? 18.891 -24.469 -5.488 1 95.69 102 LYS A N 1
ATOM 757 C CA . LYS A 1 102 ? 19.562 -24.094 -6.734 1 95.69 102 LYS A CA 1
ATOM 758 C C . LYS A 1 102 ? 19.281 -22.641 -7.098 1 95.69 102 LYS A C 1
ATOM 760 O O . LYS A 1 102 ? 20.109 -21.984 -7.73 1 95.69 102 LYS A O 1
ATOM 765 N N . ILE A 1 103 ? 18.125 -22.172 -6.758 1 94.5 103 ILE A N 1
ATOM 766 C CA . ILE A 1 103 ? 17.766 -20.781 -7.016 1 94.5 103 ILE A CA 1
ATOM 767 C C . ILE A 1 103 ? 18.547 -19.859 -6.086 1 94.5 103 ILE A C 1
ATOM 769 O O . ILE A 1 103 ? 19 -18.797 -6.504 1 94.5 103 ILE A O 1
ATOM 773 N N . PHE A 1 104 ? 18.672 -20.297 -4.859 1 93.19 104 PHE A N 1
ATOM 774 C CA . PHE A 1 104 ? 19.375 -19.531 -3.828 1 93.19 104 PHE A CA 1
ATOM 775 C C . PHE A 1 104 ? 20.531 -20.359 -3.26 1 93.19 104 PHE A C 1
ATOM 777 O O . PHE A 1 104 ? 20.516 -20.719 -2.082 1 93.19 104 PHE A O 1
ATOM 784 N N . PRO A 1 105 ? 21.531 -20.469 -4.031 1 90.75 105 PRO A N 1
ATOM 785 C CA . PRO A 1 105 ? 22.656 -21.266 -3.531 1 90.75 105 PRO A CA 1
ATOM 786 C C . PRO A 1 105 ? 23.344 -20.625 -2.326 1 90.75 105 PRO A C 1
ATOM 788 O O . PRO A 1 105 ? 23.531 -19.406 -2.297 1 90.75 105 PRO A O 1
ATOM 791 N N . GLN A 1 106 ? 23.516 -21.5 -1.351 1 85.25 106 GLN A N 1
ATOM 792 C CA . GLN A 1 106 ? 24.188 -21.047 -0.133 1 85.25 106 GLN A CA 1
ATOM 793 C C . GLN A 1 106 ? 25.688 -21.328 -0.189 1 85.25 106 GLN A C 1
ATOM 795 O O . GLN A 1 106 ? 26.109 -22.375 -0.682 1 85.25 106 GLN A O 1
ATOM 800 N N . ASP A 1 107 ? 26.516 -20.266 -0.091 1 74.62 107 ASP A N 1
ATOM 801 C CA . ASP A 1 107 ? 27.953 -20.484 -0.075 1 74.62 107 ASP A CA 1
ATOM 802 C C . ASP A 1 107 ? 28.438 -20.891 1.316 1 74.62 107 ASP A C 1
ATOM 804 O O . ASP A 1 107 ? 28.234 -20.156 2.287 1 74.62 107 ASP A O 1
ATOM 808 N N . SER A 1 108 ? 28.766 -22.078 1.598 1 64.19 108 SER A N 1
ATOM 809 C CA . SER A 1 108 ? 29.234 -22.609 2.875 1 64.19 108 SER A CA 1
ATOM 810 C C . SER A 1 108 ? 30.703 -22.25 3.111 1 64.19 108 SER A C 1
ATOM 812 O O . SER A 1 108 ? 31.234 -22.484 4.199 1 64.19 108 SER A O 1
ATOM 814 N N . SER A 1 109 ? 31.438 -21.641 2.357 1 57.34 109 SER A N 1
ATOM 815 C CA . SER A 1 109 ? 32.844 -21.453 2.615 1 57.34 109 SER A CA 1
ATOM 816 C C . SER A 1 109 ? 33.094 -20.281 3.562 1 57.34 109 SER A C 1
ATOM 818 O O . SER A 1 109 ? 32.312 -19.328 3.584 1 57.34 109 SER A O 1
ATOM 820 N N . LYS A 1 110 ? 34.062 -20.375 4.566 1 55.09 110 LYS A N 1
ATOM 821 C CA . LYS A 1 110 ? 34.5 -19.438 5.602 1 55.09 110 LYS A CA 1
ATOM 822 C C . LYS A 1 110 ? 34.844 -18.078 5 1 55.09 110 LYS A C 1
ATOM 824 O O . LYS A 1 110 ? 34.656 -17.047 5.652 1 55.09 110 LYS A O 1
ATOM 829 N N . PHE A 1 111 ? 35.469 -17.984 3.945 1 51.88 111 PHE A N 1
ATOM 830 C CA . PHE A 1 111 ? 35.906 -16.766 3.299 1 51.88 111 PHE A CA 1
ATOM 831 C C . PHE A 1 111 ? 34.781 -16.141 2.5 1 51.88 111 PHE A C 1
ATOM 833 O O . PHE A 1 111 ? 34.906 -15.047 1.947 1 51.88 111 PHE A O 1
ATOM 840 N N . ALA A 1 112 ? 33.688 -16.781 2.492 1 52.88 112 ALA A N 1
ATOM 841 C CA . ALA A 1 112 ? 32.5 -16.516 1.695 1 52.88 112 ALA A CA 1
ATOM 842 C C . ALA A 1 112 ? 31.766 -15.266 2.199 1 52.88 112 ALA A C 1
ATOM 844 O O . ALA A 1 112 ? 31.203 -14.5 1.407 1 52.88 112 ALA A O 1
ATOM 845 N N . SER A 1 113 ? 31.953 -15.031 3.508 1 59 113 SER A N 1
ATOM 846 C CA . SER A 1 113 ? 31.188 -13.93 4.082 1 59 113 SER A CA 1
ATOM 847 C C . SER A 1 113 ? 31.625 -12.586 3.508 1 59 113 SER A C 1
ATOM 849 O O . SER A 1 113 ? 30.797 -11.781 3.102 1 59 113 SER A O 1
ATOM 851 N N . ALA A 1 114 ? 33.031 -12.383 3.479 1 59.22 114 ALA A N 1
ATOM 852 C CA . ALA A 1 114 ? 33.5 -11.109 2.959 1 59.22 114 ALA A CA 1
ATOM 853 C C . ALA A 1 114 ? 33.25 -10.984 1.465 1 59.22 114 ALA A C 1
ATOM 855 O O . ALA A 1 114 ? 32.844 -9.914 0.99 1 59.22 114 ALA A O 1
ATOM 856 N N . ALA A 1 115 ? 33.5 -12.039 0.75 1 57.19 115 ALA A N 1
ATOM 857 C CA . ALA A 1 115 ? 33.25 -12.039 -0.689 1 57.19 115 ALA A CA 1
ATOM 858 C C . ALA A 1 115 ? 31.781 -11.82 -0.992 1 57.19 115 ALA A C 1
ATOM 860 O O . ALA A 1 115 ? 31.422 -11.094 -1.926 1 57.19 115 ALA A O 1
ATOM 861 N N . ASN A 1 116 ? 30.984 -12.391 -0.177 1 65 116 ASN A N 1
ATOM 862 C CA . ASN A 1 116 ? 29.547 -12.258 -0.342 1 65 116 ASN A CA 1
ATOM 863 C C . ASN A 1 116 ? 29.078 -10.828 -0.087 1 65 116 ASN A C 1
ATOM 865 O O . ASN A 1 116 ? 28.188 -10.328 -0.778 1 65 116 ASN A O 1
ATOM 869 N N . LEU A 1 117 ? 29.797 -10.289 0.854 1 66.06 117 LEU A N 1
ATOM 870 C CA . LEU A 1 117 ? 29.453 -8.898 1.149 1 66.06 117 LEU A CA 1
ATOM 871 C C . LEU A 1 117 ? 29.781 -7.996 -0.032 1 66.06 117 LEU A C 1
ATOM 873 O O . LEU A 1 117 ? 28.969 -7.156 -0.422 1 66.06 117 LEU A O 1
ATOM 877 N N . VAL A 1 118 ? 30.938 -8.258 -0.59 1 67.94 118 VAL A N 1
ATOM 878 C CA . VAL A 1 118 ? 31.359 -7.449 -1.726 1 67.94 118 VAL A CA 1
ATOM 879 C C . VAL A 1 118 ? 30.422 -7.68 -2.908 1 67.94 118 VAL A C 1
ATOM 881 O O . VAL A 1 118 ? 30.047 -6.734 -3.602 1 67.94 118 VAL A O 1
ATOM 884 N N . LYS A 1 119 ? 30.094 -8.914 -3.086 1 69.25 119 LYS A N 1
ATOM 885 C CA . LYS A 1 119 ? 29.203 -9.273 -4.176 1 69.25 119 LYS A CA 1
ATOM 886 C C . LYS A 1 119 ? 27.828 -8.609 -4.004 1 69.25 119 LYS A C 1
ATOM 888 O O . LYS A 1 119 ? 27.281 -8.062 -4.953 1 69.25 119 LYS A O 1
ATOM 893 N N . THR A 1 120 ? 27.375 -8.617 -2.842 1 71.25 120 THR A N 1
ATOM 894 C CA . THR A 1 120 ? 26.047 -8.078 -2.578 1 71.25 120 THR A CA 1
ATOM 895 C C . THR A 1 120 ? 26.047 -6.559 -2.697 1 71.25 120 THR A C 1
ATOM 897 O O . THR A 1 120 ? 25.016 -5.957 -3.053 1 71.25 120 THR A O 1
ATOM 900 N N . LEU A 1 121 ? 27.188 -5.977 -2.494 1 73.94 121 LEU A N 1
ATOM 901 C CA . LEU A 1 121 ? 27.312 -4.527 -2.609 1 73.94 121 LEU A CA 1
ATOM 902 C C . LEU A 1 121 ? 27.312 -4.098 -4.07 1 73.94 121 LEU A C 1
ATOM 904 O O . LEU A 1 121 ? 26.75 -3.055 -4.414 1 73.94 121 LEU A O 1
ATOM 908 N N . ARG A 1 122 ? 27.766 -5.043 -4.969 1 76.31 122 ARG A N 1
ATOM 909 C CA . ARG A 1 122 ? 28.031 -4.59 -6.328 1 76.31 122 ARG A CA 1
ATOM 910 C C . ARG A 1 122 ? 27.047 -5.227 -7.316 1 76.31 122 ARG A C 1
ATOM 912 O O . ARG A 1 122 ? 27 -4.84 -8.484 1 76.31 122 ARG A O 1
ATOM 919 N N . GLY A 1 123 ? 26.375 -6.156 -6.922 1 81.5 123 GLY A N 1
ATOM 920 C CA . GLY A 1 123 ? 25.422 -6.855 -7.766 1 81.5 123 GLY A CA 1
ATOM 921 C C . GLY A 1 123 ? 24.344 -7.578 -6.984 1 81.5 123 GLY A C 1
ATOM 922 O O . GLY A 1 123 ? 24.359 -7.59 -5.75 1 81.5 123 GLY A O 1
ATOM 923 N N . PRO A 1 124 ? 23.438 -8.133 -7.828 1 86.19 124 PRO A N 1
ATOM 924 C CA . PRO A 1 124 ? 22.422 -8.914 -7.125 1 86.19 124 PRO A CA 1
ATOM 925 C C . PRO A 1 124 ? 23 -10.109 -6.379 1 86.19 124 PRO A C 1
ATOM 927 O O . PRO A 1 124 ? 23.984 -10.711 -6.832 1 86.19 124 PRO A O 1
ATOM 930 N N . LYS A 1 125 ? 22.453 -10.391 -5.301 1 85.62 125 LYS A N 1
ATOM 931 C CA . LYS A 1 125 ? 22.922 -11.484 -4.457 1 85.62 125 LYS A CA 1
ATOM 932 C C . LYS A 1 125 ? 22.938 -12.805 -5.227 1 85.62 125 LYS A C 1
ATOM 934 O O . LYS A 1 125 ? 23.812 -13.641 -5.012 1 85.62 125 LYS A O 1
ATOM 939 N N . TYR A 1 126 ? 21.938 -13.055 -6.102 1 90.75 126 TYR A N 1
ATOM 940 C CA . TYR A 1 126 ? 21.828 -14.227 -6.957 1 90.75 126 TYR A CA 1
ATOM 941 C C . TYR A 1 126 ? 21.703 -13.828 -8.422 1 90.75 126 TYR A C 1
ATOM 943 O O . TYR A 1 126 ? 21.156 -12.773 -8.734 1 90.75 126 TYR A O 1
ATOM 951 N N . ASP A 1 127 ? 22.172 -14.664 -9.344 1 91.19 127 ASP A N 1
ATOM 952 C CA . ASP A 1 127 ? 22.188 -14.289 -10.75 1 91.19 127 ASP A CA 1
ATOM 953 C C . ASP A 1 127 ? 20.859 -14.602 -11.438 1 91.19 127 ASP A C 1
ATOM 955 O O . ASP A 1 127 ? 20.625 -14.172 -12.57 1 91.19 127 ASP A O 1
ATOM 959 N N . GLY A 1 128 ? 20.016 -15.383 -10.852 1 92.94 128 GLY A N 1
ATOM 960 C CA . GLY A 1 128 ? 18.672 -15.633 -11.336 1 92.94 128 GLY A CA 1
ATOM 961 C C . GLY A 1 128 ? 18.625 -16.594 -12.516 1 92.94 128 GLY A C 1
ATOM 962 O O . GLY A 1 128 ? 17.547 -16.906 -13.031 1 92.94 128 GLY A O 1
ATOM 963 N N . LYS A 1 129 ? 19.703 -17.125 -12.977 1 95.19 129 LYS A N 1
ATOM 964 C CA . LYS A 1 129 ? 19.781 -17.953 -14.18 1 95.19 129 LYS A CA 1
ATOM 965 C C . LYS A 1 129 ? 18.969 -19.234 -14.016 1 95.19 129 LYS A C 1
ATOM 967 O O . LYS A 1 129 ? 18.203 -19.625 -14.906 1 95.19 129 LYS A O 1
ATOM 972 N N . PHE A 1 130 ? 19.188 -19.922 -12.945 1 96.44 130 PHE A N 1
ATOM 973 C CA . PHE A 1 130 ? 18.453 -21.156 -12.727 1 96.44 130 PHE A CA 1
ATOM 974 C C . PHE A 1 130 ? 16.953 -20.906 -12.633 1 96.44 130 PHE A C 1
ATOM 976 O O . PHE A 1 130 ? 16.156 -21.641 -13.203 1 96.44 130 PHE A O 1
ATOM 983 N N . LEU A 1 131 ? 16.547 -19.859 -11.883 1 96.19 131 LEU A N 1
ATOM 984 C CA . LEU A 1 131 ? 15.141 -19.5 -11.781 1 96.19 131 LEU A CA 1
ATOM 985 C C . LEU A 1 131 ? 14.547 -19.266 -13.164 1 96.19 131 LEU A C 1
ATOM 987 O O . LEU A 1 131 ? 13.461 -19.781 -13.477 1 96.19 131 LEU A O 1
ATOM 991 N N . HIS A 1 132 ? 15.227 -18.484 -14.016 1 97.06 132 HIS A N 1
ATOM 992 C CA . HIS A 1 132 ? 14.75 -18.219 -15.359 1 97.06 132 HIS A CA 1
ATOM 993 C C . HIS A 1 132 ? 14.586 -19.5 -16.172 1 97.06 132 HIS A C 1
ATOM 995 O O . HIS A 1 132 ? 13.555 -19.703 -16.812 1 97.06 132 HIS A O 1
ATOM 1001 N N . SER A 1 133 ? 15.547 -20.328 -16.016 1 97.56 133 SER A N 1
ATOM 1002 C CA . SER A 1 133 ? 15.555 -21.562 -16.797 1 97.56 133 SER A CA 1
ATOM 1003 C C . SER A 1 133 ? 14.414 -22.484 -16.391 1 97.56 133 SER A C 1
ATOM 1005 O O . SER A 1 133 ? 13.719 -23.031 -17.25 1 97.56 133 SER A O 1
ATOM 1007 N N . ILE A 1 134 ? 14.211 -22.719 -15.141 1 97.06 134 ILE A N 1
ATOM 1008 C CA . ILE A 1 134 ? 13.211 -23.672 -14.68 1 97.06 134 ILE A CA 1
ATOM 1009 C C . ILE A 1 134 ? 11.812 -23.125 -14.953 1 97.06 134 ILE A C 1
ATOM 1011 O O . ILE A 1 134 ? 10.898 -23.891 -15.258 1 97.06 134 ILE A O 1
ATOM 1015 N N . VAL A 1 135 ? 11.578 -21.828 -14.805 1 97.19 135 VAL A N 1
ATOM 1016 C CA . VAL A 1 135 ? 10.297 -21.203 -15.102 1 97.19 135 VAL A CA 1
ATOM 1017 C C . VAL A 1 135 ? 9.969 -21.375 -16.578 1 97.19 135 VAL A C 1
ATOM 1019 O O . VAL A 1 135 ? 8.852 -21.75 -16.938 1 97.19 135 VAL A O 1
ATOM 1022 N N . LYS A 1 136 ? 10.922 -21.109 -17.422 1 97.12 136 LYS A N 1
ATOM 1023 C CA . LYS A 1 136 ? 10.727 -21.25 -18.859 1 97.12 136 LYS A CA 1
ATOM 1024 C C . LYS A 1 136 ? 10.484 -22.719 -19.234 1 97.12 136 LYS A C 1
ATOM 1026 O O . LYS A 1 136 ? 9.68 -23 -20.125 1 97.12 136 LYS A O 1
ATOM 1031 N N . GLU A 1 137 ? 11.203 -23.562 -18.578 1 96.81 137 GLU A N 1
ATOM 1032 C CA . GLU A 1 137 ? 11.031 -24.984 -18.844 1 96.81 137 GLU A CA 1
ATOM 1033 C C . GLU A 1 137 ? 9.617 -25.453 -18.5 1 96.81 137 GLU A C 1
ATOM 1035 O O . GLU A 1 137 ? 8.992 -26.172 -19.266 1 96.81 137 GLU A O 1
ATOM 1040 N N . LYS A 1 138 ? 9.109 -25.094 -17.375 1 96.06 138 LYS A N 1
ATOM 1041 C CA . LYS A 1 138 ? 7.824 -25.578 -16.875 1 96.06 138 LYS A CA 1
ATOM 1042 C C . LYS A 1 138 ? 6.66 -24.891 -17.594 1 96.06 138 LYS A C 1
ATOM 1044 O O . LYS A 1 138 ? 5.645 -25.516 -17.891 1 96.06 138 LYS A O 1
ATOM 1049 N N . LEU A 1 139 ? 6.785 -23.578 -17.844 1 96.94 139 LEU A N 1
ATOM 1050 C CA . LEU A 1 139 ? 5.648 -22.812 -18.344 1 96.94 139 LEU A CA 1
ATOM 1051 C C . LEU A 1 139 ? 5.672 -22.75 -19.875 1 96.94 139 LEU A C 1
ATOM 1053 O O . LEU A 1 139 ? 4.648 -22.453 -20.5 1 96.94 139 LEU A O 1
ATOM 1057 N N . GLY A 1 140 ? 6.828 -22.953 -20.484 1 94.06 140 GLY A N 1
ATOM 1058 C CA . GLY A 1 140 ? 6.934 -22.906 -21.938 1 94.06 140 GLY A CA 1
ATOM 1059 C C . GLY A 1 140 ? 6.469 -21.578 -22.531 1 94.06 140 GLY A C 1
ATOM 1060 O O . GLY A 1 140 ? 6.891 -20.516 -22.078 1 94.06 140 GLY A O 1
ATOM 1061 N N . ASP A 1 141 ? 5.574 -21.688 -23.547 1 94.62 141 ASP A N 1
ATOM 1062 C CA . ASP A 1 141 ? 5.105 -20.5 -24.25 1 94.62 141 ASP A CA 1
ATOM 1063 C C . ASP A 1 141 ? 3.678 -20.141 -23.844 1 94.62 141 ASP A C 1
ATOM 1065 O O . ASP A 1 141 ? 2.91 -19.594 -24.641 1 94.62 141 ASP A O 1
ATOM 1069 N N . THR A 1 142 ? 3.369 -20.531 -22.641 1 96.94 142 THR A N 1
ATOM 1070 C CA . THR A 1 142 ? 2.037 -20.203 -22.141 1 96.94 142 THR A CA 1
ATOM 1071 C C . THR A 1 142 ? 1.887 -18.688 -21.953 1 96.94 142 THR A C 1
ATOM 1073 O O . THR A 1 142 ? 2.729 -18.047 -21.328 1 96.94 142 THR A O 1
ATOM 1076 N N . TRP A 1 143 ? 0.815 -18.172 -22.547 1 96.44 143 TRP A N 1
ATOM 1077 C CA . TRP A 1 143 ? 0.528 -16.75 -22.438 1 96.44 143 TRP A CA 1
ATOM 1078 C C . TRP A 1 143 ? -0.456 -16.484 -21.312 1 96.44 143 TRP A C 1
ATOM 1080 O O . TRP A 1 143 ? -1.18 -17.375 -20.875 1 96.44 143 TRP A O 1
ATOM 1090 N N . LEU A 1 144 ? -0.457 -15.227 -20.922 1 97.25 144 LEU A N 1
ATOM 1091 C CA . LEU A 1 144 ? -1.309 -14.797 -19.812 1 97.25 144 LEU A CA 1
ATOM 1092 C C . LEU A 1 144 ? -2.77 -15.133 -20.094 1 97.25 144 LEU A C 1
ATOM 1094 O O . LEU A 1 144 ? -3.471 -15.633 -19.203 1 97.25 144 LEU A O 1
ATOM 1098 N N . HIS A 1 145 ? -3.246 -14.984 -21.312 1 95.12 145 HIS A N 1
ATOM 1099 C CA . HIS A 1 145 ? -4.652 -15.18 -21.656 1 95.12 145 HIS A CA 1
ATOM 1100 C C . HIS A 1 145 ? -5.016 -16.656 -21.672 1 95.12 145 HIS A C 1
ATOM 1102 O O . HIS A 1 145 ? -6.195 -17.016 -21.734 1 95.12 145 HIS A O 1
ATOM 1108 N N . GLN A 1 146 ? -4.012 -17.531 -21.578 1 95.81 146 GLN A N 1
ATOM 1109 C CA . GLN A 1 146 ? -4.246 -18.969 -21.719 1 95.81 146 GLN A CA 1
ATOM 1110 C C . GLN A 1 146 ? -4.43 -19.625 -20.344 1 95.81 146 GLN A C 1
ATOM 1112 O O . GLN A 1 146 ? -4.676 -20.828 -20.266 1 95.81 146 GLN A O 1
ATOM 1117 N N . THR A 1 147 ? -4.348 -18.828 -19.281 1 97.06 147 THR A N 1
ATOM 1118 C CA . THR A 1 147 ? -4.477 -19.406 -17.938 1 97.06 147 THR A CA 1
ATOM 1119 C C . THR A 1 147 ? -5.875 -19.984 -17.734 1 97.06 147 THR A C 1
ATOM 1121 O O . THR A 1 147 ? -6.84 -19.516 -18.344 1 97.06 147 THR A O 1
ATOM 1124 N N . LEU A 1 148 ? -6.004 -21.016 -16.859 1 96.25 148 LEU A N 1
ATOM 1125 C CA . LEU A 1 148 ? -7.219 -21.797 -16.656 1 96.25 148 LEU A CA 1
ATOM 1126 C C . LEU A 1 148 ? -8.266 -21 -15.898 1 96.25 148 LEU A C 1
ATOM 1128 O O . LEU A 1 148 ? -9.461 -21.281 -15.977 1 96.25 148 LEU A O 1
ATOM 1132 N N . THR A 1 149 ? -7.867 -20.094 -15.039 1 94.88 149 THR A N 1
ATOM 1133 C CA . THR A 1 149 ? -8.68 -19.109 -14.312 1 94.88 149 THR A CA 1
ATOM 1134 C C . THR A 1 149 ? -8.031 -17.734 -14.359 1 94.88 149 THR A C 1
ATOM 1136 O O . THR A 1 149 ? -6.922 -17.578 -14.875 1 94.88 149 THR A O 1
ATOM 1139 N N . ASN A 1 150 ? -8.797 -16.734 -13.961 1 95 150 ASN A N 1
ATOM 1140 C CA . ASN A 1 150 ? -8.203 -15.406 -13.961 1 95 150 ASN A CA 1
ATOM 1141 C C . ASN A 1 150 ? -7.059 -15.297 -12.961 1 95 150 ASN A C 1
ATOM 1143 O O . ASN A 1 150 ? -7.145 -15.836 -11.859 1 95 150 ASN A O 1
ATOM 1147 N N . ILE A 1 151 ? -5.996 -14.68 -13.43 1 97.62 151 ILE A N 1
ATOM 1148 C CA . ILE A 1 151 ? -4.891 -14.461 -12.5 1 97.62 151 ILE A CA 1
ATOM 1149 C C . ILE A 1 151 ? -4.496 -12.984 -12.508 1 97.62 151 ILE A C 1
ATOM 1151 O O . ILE A 1 151 ? -4.695 -12.289 -13.508 1 97.62 151 ILE A O 1
ATOM 1155 N N . VAL A 1 152 ? -4.078 -12.5 -11.406 1 96.56 152 VAL A N 1
ATOM 1156 C CA . VAL A 1 152 ? -3.568 -11.141 -11.219 1 96.56 152 VAL A CA 1
ATOM 1157 C C . VAL A 1 152 ? -2.199 -11.195 -10.547 1 96.56 152 VAL A C 1
ATOM 1159 O O . VAL A 1 152 ? -2.074 -11.656 -9.406 1 96.56 152 VAL A O 1
ATOM 1162 N N . ILE A 1 153 ? -1.162 -10.734 -11.219 1 98 153 ILE A N 1
ATOM 1163 C CA . ILE A 1 153 ? 0.198 -10.773 -10.695 1 98 153 ILE A CA 1
ATOM 1164 C C . ILE A 1 153 ? 0.82 -9.383 -10.766 1 98 153 ILE A C 1
ATOM 1166 O O . ILE A 1 153 ? 1.106 -8.875 -11.852 1 98 153 ILE A O 1
ATOM 1170 N N . PRO A 1 154 ? 1.077 -8.789 -9.602 1 95.56 154 PRO A N 1
ATOM 1171 C CA . PRO A 1 154 ? 1.685 -7.461 -9.586 1 95.56 154 PRO A CA 1
ATOM 1172 C C . PRO A 1 154 ? 3.189 -7.492 -9.844 1 95.56 154 PRO A C 1
ATOM 1174 O O . PRO A 1 154 ? 3.867 -8.445 -9.438 1 95.56 154 PRO A O 1
ATOM 1177 N N . THR A 1 155 ? 3.672 -6.539 -10.523 1 95 155 THR A N 1
ATOM 1178 C CA . THR A 1 155 ? 5.07 -6.18 -10.719 1 95 155 THR A CA 1
ATOM 1179 C C . THR A 1 155 ? 5.266 -4.668 -10.609 1 95 155 THR A C 1
ATOM 1181 O O . THR A 1 155 ? 4.344 -3.947 -10.219 1 95 155 THR A O 1
ATOM 1184 N N . PHE A 1 156 ? 6.48 -4.246 -10.789 1 91.25 156 PHE A N 1
ATOM 1185 C CA . PHE A 1 156 ? 6.77 -2.816 -10.797 1 91.25 156 PHE A CA 1
ATOM 1186 C C . PHE A 1 156 ? 7.727 -2.465 -11.93 1 91.25 156 PHE A C 1
ATOM 1188 O O . PHE A 1 156 ? 8.797 -3.066 -12.055 1 91.25 156 PHE A O 1
ATOM 1195 N N . ASP A 1 157 ? 7.328 -1.518 -12.758 1 89.69 157 ASP A N 1
ATOM 1196 C CA . ASP A 1 157 ? 8.188 -1.03 -13.836 1 89.69 157 ASP A CA 1
ATOM 1197 C C . ASP A 1 157 ? 9.102 0.087 -13.336 1 89.69 157 ASP A C 1
ATOM 1199 O O . ASP A 1 157 ? 8.648 1.198 -13.062 1 89.69 157 ASP A O 1
ATOM 1203 N N . ILE A 1 158 ? 10.344 -0.193 -13.25 1 87 158 ILE A N 1
ATOM 1204 C CA . ILE A 1 158 ? 11.273 0.723 -12.602 1 87 158 ILE A CA 1
ATOM 1205 C C . ILE A 1 158 ? 11.602 1.88 -13.547 1 87 158 ILE A C 1
ATOM 1207 O O . ILE A 1 158 ? 12.094 2.922 -13.109 1 87 158 ILE A O 1
ATOM 1211 N N . LYS A 1 159 ? 11.422 1.688 -14.805 1 83.88 159 LYS A N 1
ATOM 1212 C CA . LYS A 1 159 ? 11.633 2.781 -15.75 1 83.88 159 LYS A CA 1
ATOM 1213 C C . LYS A 1 159 ? 10.5 3.803 -15.672 1 83.88 159 LYS A C 1
ATOM 1215 O O . LYS A 1 159 ? 10.742 5.012 -15.648 1 83.88 159 LYS A O 1
ATOM 1220 N N . ARG A 1 160 ? 9.344 3.311 -15.594 1 79.75 160 ARG A N 1
ATOM 1221 C CA . ARG A 1 160 ? 8.172 4.184 -15.531 1 79.75 160 ARG A CA 1
ATOM 1222 C C . ARG A 1 160 ? 7.855 4.559 -14.086 1 79.75 160 ARG A C 1
ATOM 1224 O O . ARG A 1 160 ? 7.07 5.48 -13.836 1 79.75 160 ARG A O 1
ATOM 1231 N N . LEU A 1 161 ? 8.445 3.889 -13.141 1 81.69 161 LEU A N 1
ATOM 1232 C CA . LEU A 1 161 ? 8.211 4.082 -11.711 1 81.69 161 LEU A CA 1
ATOM 1233 C C . LEU A 1 161 ? 6.73 3.965 -11.383 1 81.69 161 LEU A C 1
ATOM 1235 O O . LEU A 1 161 ? 6.164 4.848 -10.727 1 81.69 161 LEU A O 1
ATOM 1239 N N . GLN A 1 162 ? 6.164 2.9 -11.883 1 84.38 162 GLN A N 1
ATOM 1240 C CA . GLN A 1 162 ? 4.75 2.621 -11.641 1 84.38 162 GLN A CA 1
ATOM 1241 C C . GLN A 1 162 ? 4.504 1.122 -11.492 1 84.38 162 GLN A C 1
ATOM 1243 O O . GLN A 1 162 ? 5.195 0.311 -12.117 1 84.38 162 GLN A O 1
ATOM 1248 N N . PRO A 1 163 ? 3.475 0.802 -10.695 1 88.19 163 PRO A N 1
ATOM 1249 C CA . PRO A 1 163 ? 3.076 -0.607 -10.664 1 88.19 163 PRO A CA 1
ATOM 1250 C C . PRO A 1 163 ? 2.592 -1.11 -12.023 1 88.19 163 PRO A C 1
ATOM 1252 O O . PRO A 1 163 ? 1.925 -0.376 -12.758 1 88.19 163 PRO A O 1
ATOM 1255 N N . THR A 1 164 ? 2.963 -2.246 -12.422 1 90.19 164 THR A N 1
ATOM 1256 C CA . THR A 1 164 ? 2.445 -2.967 -13.578 1 90.19 164 THR A CA 1
ATOM 1257 C C . THR A 1 164 ? 1.748 -4.254 -13.148 1 90.19 164 THR A C 1
ATOM 1259 O O . THR A 1 164 ? 2.391 -5.172 -12.633 1 90.19 164 THR A O 1
ATOM 1262 N N . ILE A 1 165 ? 0.452 -4.238 -13.32 1 92.44 165 ILE A N 1
ATOM 1263 C CA . ILE A 1 165 ? -0.358 -5.379 -12.906 1 92.44 165 ILE A CA 1
ATOM 1264 C C . ILE A 1 165 ? -0.726 -6.219 -14.125 1 92.44 165 ILE A C 1
ATOM 1266 O O . ILE A 1 165 ? -1.414 -5.742 -15.031 1 92.44 165 ILE A O 1
ATOM 1270 N N . PHE A 1 166 ? -0.233 -7.418 -14.172 1 95.19 166 PHE A N 1
ATOM 1271 C CA . PHE A 1 166 ? -0.654 -8.352 -15.211 1 95.19 166 PHE A CA 1
ATOM 1272 C C . PHE A 1 166 ? -1.92 -9.094 -14.797 1 95.19 166 PHE A C 1
ATOM 1274 O O . PHE A 1 166 ? -1.926 -9.805 -13.789 1 95.19 166 PHE A O 1
ATOM 1281 N N . SER A 1 167 ? -2.902 -8.875 -15.516 1 94.06 167 SER A N 1
ATOM 1282 C CA . SER A 1 167 ? -4.211 -9.445 -15.211 1 94.06 167 SER A CA 1
ATOM 1283 C C . SER A 1 167 ? -4.844 -10.07 -16.453 1 94.06 167 SER A C 1
ATOM 1285 O O . SER A 1 167 ? -5.039 -9.391 -17.469 1 94.06 167 SER A O 1
ATOM 1287 N N . SER A 1 168 ? -5.203 -11.352 -16.328 1 94.06 168 SER A N 1
ATOM 1288 C CA . SER A 1 168 ? -5.852 -12 -17.469 1 94.06 168 SER A CA 1
ATOM 1289 C C . SER A 1 168 ? -7.242 -11.43 -17.719 1 94.06 168 SER A C 1
ATOM 1291 O O . SER A 1 168 ? -7.77 -11.531 -18.828 1 94.06 168 SER A O 1
ATOM 1293 N N . CYS A 1 169 ? -7.797 -10.766 -16.688 1 86.56 169 CYS A N 1
ATOM 1294 C CA . CYS A 1 169 ? -9.109 -10.141 -16.812 1 86.56 169 CYS A CA 1
ATOM 1295 C C . CYS A 1 169 ? -9.039 -8.922 -17.719 1 86.56 169 CYS A C 1
ATOM 1297 O O . CYS A 1 169 ? -10.07 -8.469 -18.234 1 86.56 169 CYS A O 1
ATOM 1299 N N . ASN A 1 170 ? -7.898 -8.43 -17.938 1 83.69 170 ASN A N 1
ATOM 1300 C CA . ASN A 1 170 ? -7.789 -7.137 -18.594 1 83.69 170 ASN A CA 1
ATOM 1301 C C . ASN A 1 170 ? -7.105 -7.262 -19.953 1 83.69 170 ASN A C 1
ATOM 1303 O O . ASN A 1 170 ? -6.941 -6.266 -20.672 1 83.69 170 ASN A O 1
ATOM 1307 N N . VAL A 1 171 ? -6.738 -8.383 -20.391 1 87.62 171 VAL A N 1
ATOM 1308 C CA . VAL A 1 171 ? -5.957 -8.586 -21.594 1 87.62 171 VAL A CA 1
ATOM 1309 C C . VAL A 1 171 ? -6.758 -8.125 -22.812 1 87.62 171 VAL A C 1
ATOM 1311 O O . VAL A 1 171 ? -6.195 -7.57 -23.766 1 87.62 171 VAL A O 1
ATOM 1314 N N . LYS A 1 172 ? -8.047 -8.312 -22.797 1 83.69 172 LYS A N 1
ATOM 1315 C CA . LYS A 1 172 ? -8.891 -7.914 -23.922 1 83.69 172 LYS A CA 1
ATOM 1316 C C . LYS A 1 172 ? -8.859 -6.402 -24.125 1 83.69 172 LYS A C 1
ATOM 1318 O O . LYS A 1 172 ? -8.82 -5.926 -25.266 1 83.69 172 LYS A O 1
ATOM 1323 N N . ASN A 1 173 ? -8.852 -5.719 -23.062 1 81.75 173 ASN A N 1
ATOM 1324 C CA . ASN A 1 173 ? -8.898 -4.262 -23.125 1 81.75 173 ASN A CA 1
ATOM 1325 C C . ASN A 1 173 ? -7.504 -3.662 -23.266 1 81.75 173 ASN A C 1
ATOM 1327 O O . ASN A 1 173 ? -7.352 -2.525 -23.719 1 81.75 173 ASN A O 1
ATOM 1331 N N . ASN A 1 174 ? -6.551 -4.41 -22.859 1 85 174 ASN A N 1
ATOM 1332 C CA . ASN A 1 174 ? -5.156 -4 -22.969 1 85 174 ASN A CA 1
ATOM 1333 C C . ASN A 1 174 ? -4.277 -5.129 -23.5 1 85 174 ASN A C 1
ATOM 1335 O O . ASN A 1 174 ? -3.463 -5.688 -22.75 1 85 174 ASN A O 1
ATOM 1339 N N . PRO A 1 175 ? -4.344 -5.332 -24.734 1 87.94 175 PRO A N 1
ATOM 1340 C CA . PRO A 1 175 ? -3.67 -6.492 -25.312 1 87.94 175 PRO A CA 1
ATOM 1341 C C . PRO A 1 175 ? -2.154 -6.449 -25.141 1 87.94 175 PRO A C 1
ATOM 1343 O O . PRO A 1 175 ? -1.494 -7.492 -25.172 1 87.94 175 PRO A O 1
ATOM 1346 N N . SER A 1 176 ? -1.618 -5.293 -24.969 1 87.5 176 SER A N 1
ATOM 1347 C CA . SER A 1 176 ? -0.174 -5.16 -24.797 1 8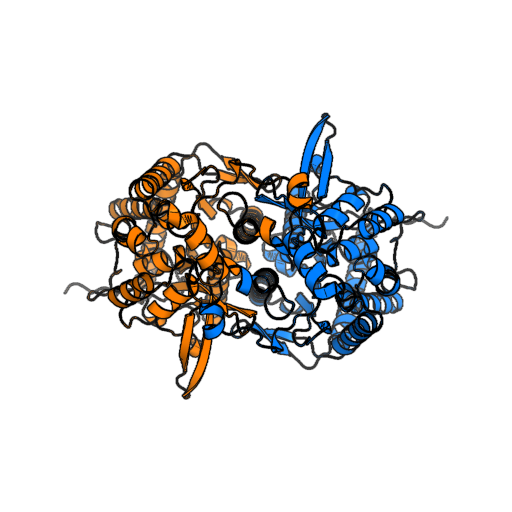7.5 176 SER A CA 1
ATOM 1348 C C . SER A 1 176 ? 0.293 -5.812 -23.5 1 87.5 176 SER A C 1
ATOM 1350 O O . SER A 1 176 ? 1.486 -6.062 -23.328 1 87.5 176 SER A O 1
ATOM 1352 N N . THR A 1 177 ? -0.59 -6.113 -22.656 1 90.19 177 THR A N 1
ATOM 1353 C CA . THR A 1 177 ? -0.215 -6.711 -21.375 1 90.19 177 THR A CA 1
ATOM 1354 C C . THR A 1 177 ? -0.265 -8.234 -21.453 1 90.19 177 THR A C 1
ATOM 1356 O O . THR A 1 177 ? 0.095 -8.922 -20.5 1 90.19 177 THR A O 1
ATOM 1359 N N . ASP A 1 178 ? -0.778 -8.734 -22.562 1 94.44 178 ASP A N 1
ATOM 1360 C CA . ASP A 1 178 ? -0.717 -10.18 -22.766 1 94.44 178 ASP A CA 1
ATOM 1361 C C . ASP A 1 178 ? 0.72 -10.641 -23 1 94.44 178 ASP A C 1
ATOM 1363 O O . ASP A 1 178 ? 1.213 -10.602 -24.125 1 94.44 178 ASP A O 1
ATOM 1367 N N . ALA A 1 179 ? 1.341 -11.117 -21.984 1 96.19 179 ALA A N 1
ATOM 1368 C CA . ALA A 1 179 ? 2.744 -11.523 -22.016 1 96.19 179 ALA A CA 1
ATOM 1369 C C . ALA A 1 179 ? 2.893 -13.008 -21.688 1 96.19 179 ALA A C 1
ATOM 1371 O O . ALA A 1 179 ? 1.935 -13.656 -21.266 1 96.19 179 ALA A O 1
ATOM 1372 N N . LEU A 1 180 ? 4.113 -13.469 -22 1 97.56 180 LEU A N 1
ATOM 1373 C CA . LEU A 1 180 ? 4.422 -14.828 -21.578 1 97.56 180 LEU A CA 1
ATOM 1374 C C . LEU A 1 180 ? 4.383 -14.953 -20.062 1 97.56 180 LEU A C 1
ATOM 1376 O O . LEU A 1 180 ? 4.926 -14.102 -19.344 1 97.56 180 LEU A O 1
ATOM 1380 N N . LEU A 1 181 ? 3.725 -16.016 -19.594 1 98 181 LEU A N 1
ATOM 1381 C CA . LEU A 1 181 ? 3.635 -16.25 -18.156 1 98 181 LEU A CA 1
ATOM 1382 C C . LEU A 1 181 ? 5.023 -16.344 -17.531 1 98 181 LEU A C 1
ATOM 1384 O O . LEU A 1 181 ? 5.227 -15.93 -16.391 1 98 181 LEU A O 1
ATOM 1388 N N . SER A 1 182 ? 5.984 -16.922 -18.297 1 98.31 182 SER A N 1
ATOM 1389 C CA . SER A 1 182 ? 7.355 -17.016 -17.812 1 98.31 182 SER A CA 1
ATOM 1390 C C . SER A 1 182 ? 7.949 -15.641 -17.531 1 98.31 182 SER A C 1
ATOM 1392 O O . SER A 1 182 ? 8.562 -15.422 -16.484 1 98.31 182 SER A O 1
ATOM 1394 N N . ASP A 1 183 ? 7.746 -14.68 -18.453 1 98.12 183 ASP A N 1
ATOM 1395 C CA . ASP A 1 183 ? 8.242 -13.32 -18.266 1 98.12 183 ASP A CA 1
ATOM 1396 C C . ASP A 1 183 ? 7.598 -12.656 -17.047 1 98.12 183 ASP A C 1
ATOM 1398 O O . ASP A 1 183 ? 8.273 -11.961 -16.281 1 98.12 183 ASP A O 1
ATOM 1402 N N . ILE A 1 184 ? 6.336 -12.898 -16.891 1 98.25 184 ILE A N 1
ATOM 1403 C CA . ILE A 1 184 ? 5.598 -12.328 -15.773 1 98.25 184 ILE A CA 1
ATOM 1404 C C . ILE A 1 184 ? 6.141 -12.891 -14.461 1 98.25 184 ILE A C 1
ATOM 1406 O O . ILE A 1 184 ? 6.391 -12.133 -13.516 1 98.25 184 ILE A O 1
ATOM 1410 N N . CYS A 1 185 ? 6.367 -14.18 -14.391 1 98.44 185 CYS A N 1
ATOM 1411 C CA . CYS A 1 185 ? 6.875 -14.836 -13.188 1 98.44 185 CYS A CA 1
ATOM 1412 C C . CYS A 1 185 ? 8.273 -14.336 -12.844 1 98.44 185 CYS A C 1
ATOM 1414 O O . CYS A 1 185 ? 8.57 -14.062 -11.68 1 98.44 185 CYS A O 1
ATOM 1416 N N . ILE A 1 186 ? 9.117 -14.219 -13.867 1 97.88 186 ILE A N 1
ATOM 1417 C CA . ILE A 1 186 ? 10.477 -13.734 -13.648 1 97.88 186 ILE A CA 1
ATOM 1418 C C . ILE A 1 186 ? 10.438 -12.281 -13.172 1 97.88 186 ILE A C 1
ATOM 1420 O O . ILE A 1 186 ? 11.133 -11.914 -12.227 1 97.88 186 ILE A O 1
ATOM 1424 N N . GLY A 1 187 ? 9.609 -11.484 -13.742 1 97.38 187 GLY A N 1
ATOM 1425 C CA . GLY A 1 187 ? 9.469 -10.086 -13.359 1 97.38 187 GLY A CA 1
ATOM 1426 C C . GLY A 1 187 ? 8.984 -9.906 -11.938 1 97.38 187 GLY A C 1
ATOM 1427 O O . GLY A 1 187 ? 9.586 -9.164 -11.156 1 97.38 187 GLY A O 1
ATOM 1428 N N . THR A 1 188 ? 7.902 -10.617 -11.555 1 97.94 188 THR A N 1
ATOM 1429 C CA . THR A 1 188 ? 7.305 -10.453 -10.234 1 97.94 188 THR A CA 1
ATOM 1430 C C . THR A 1 188 ? 8.234 -10.992 -9.148 1 97.94 188 THR A C 1
ATOM 1432 O O . THR A 1 188 ? 8.047 -10.711 -7.961 1 97.94 188 THR A O 1
ATOM 1435 N N . SER A 1 189 ? 9.258 -11.789 -9.508 1 96.81 189 SER A N 1
ATOM 1436 C CA . SER A 1 189 ? 10.164 -12.375 -8.531 1 96.81 189 SER A CA 1
ATOM 1437 C C . SER A 1 189 ? 11.516 -11.664 -8.523 1 96.81 189 SER A C 1
ATOM 1439 O O . SER A 1 189 ? 12.445 -12.086 -7.828 1 96.81 189 SER A O 1
ATOM 1441 N N . ALA A 1 190 ? 11.656 -10.633 -9.375 1 95.25 190 ALA A N 1
ATOM 1442 C CA . ALA A 1 190 ? 12.914 -9.906 -9.484 1 95.25 190 ALA A CA 1
ATOM 1443 C C . ALA A 1 190 ? 13.102 -8.953 -8.312 1 95.25 190 ALA A C 1
ATOM 1445 O O . ALA A 1 190 ? 13.133 -7.73 -8.492 1 95.25 190 ALA A O 1
ATOM 1446 N N . ALA A 1 191 ? 13.281 -9.531 -7.152 1 90.19 191 ALA A N 1
ATOM 1447 C CA . ALA A 1 191 ? 13.383 -8.758 -5.918 1 90.19 191 ALA A CA 1
ATOM 1448 C C . ALA A 1 191 ? 14.656 -7.922 -5.898 1 90.19 191 ALA A C 1
ATOM 1450 O O . ALA A 1 191 ? 15.758 -8.453 -6.09 1 90.19 191 ALA A O 1
ATOM 1451 N N . PRO A 1 192 ? 14.523 -6.652 -5.617 1 87.81 192 PRO A N 1
ATOM 1452 C CA . PRO A 1 192 ? 15.711 -5.797 -5.551 1 87.81 192 PRO A CA 1
ATOM 1453 C C . PRO A 1 192 ? 16.781 -6.34 -4.598 1 87.81 192 PRO A C 1
ATOM 1455 O O . PRO A 1 192 ? 16.453 -6.836 -3.516 1 87.81 192 PRO A O 1
ATOM 1458 N N . THR A 1 193 ? 18.016 -6.258 -4.973 1 83.5 193 THR A N 1
ATOM 1459 C CA . THR A 1 193 ? 19.219 -6.664 -4.25 1 83.5 193 THR A CA 1
ATOM 1460 C C . THR A 1 193 ? 19.375 -8.18 -4.277 1 83.5 193 THR A C 1
ATOM 1462 O O . THR A 1 193 ? 20.453 -8.703 -4 1 83.5 193 THR A O 1
ATOM 1465 N N . TYR A 1 194 ? 18.312 -8.984 -4.551 1 86.69 194 TYR A N 1
ATOM 1466 C CA . TYR A 1 194 ? 18.391 -10.445 -4.516 1 86.69 194 TYR A CA 1
ATOM 1467 C C . TYR A 1 194 ? 18.531 -11.016 -5.922 1 86.69 194 TYR A C 1
ATOM 1469 O O . TYR A 1 194 ? 19.375 -11.875 -6.168 1 86.69 194 TYR A O 1
ATOM 1477 N N . LEU A 1 195 ? 17.656 -10.586 -6.781 1 91.75 195 LEU A N 1
ATOM 1478 C CA . LEU A 1 195 ? 17.609 -11.109 -8.141 1 91.75 195 LEU A CA 1
ATOM 1479 C C . LEU A 1 195 ? 17.578 -9.977 -9.164 1 91.75 195 LEU A C 1
ATOM 1481 O O . LEU A 1 195 ? 17.078 -8.883 -8.867 1 91.75 195 LEU A O 1
ATOM 1485 N N . PRO A 1 196 ? 18.062 -10.18 -10.352 1 92.75 196 PRO A N 1
ATOM 1486 C CA . PRO A 1 196 ? 18.156 -9.117 -11.359 1 92.75 196 PRO A CA 1
ATOM 1487 C C . PRO A 1 196 ? 16.797 -8.68 -11.883 1 92.75 196 PRO A C 1
ATOM 1489 O O . PRO A 1 196 ? 15.891 -9.508 -12.047 1 92.75 196 PRO A O 1
ATOM 1492 N N . ALA A 1 197 ? 16.719 -7.395 -12.156 1 93.25 197 ALA A N 1
ATOM 1493 C CA . ALA A 1 197 ? 15.547 -6.867 -12.859 1 93.25 197 ALA A CA 1
ATOM 1494 C C . ALA A 1 197 ? 15.336 -7.578 -14.188 1 93.25 197 ALA A C 1
ATOM 1496 O O . ALA A 1 197 ? 16.266 -8.172 -14.734 1 93.25 197 ALA A O 1
ATOM 1497 N N . HIS A 1 198 ? 14.141 -7.578 -14.688 1 95.56 198 HIS A N 1
ATOM 1498 C CA . HIS A 1 198 ? 13.797 -8.328 -15.891 1 95.56 198 HIS A CA 1
ATOM 1499 C C . HIS A 1 198 ? 13.242 -7.418 -16.969 1 95.56 198 HIS A C 1
ATOM 1501 O O . HIS A 1 198 ? 12.359 -6.598 -16.703 1 95.56 198 HIS A O 1
ATOM 1507 N N . TYR A 1 199 ? 13.797 -7.539 -18.125 1 95.5 199 TYR A N 1
ATOM 1508 C CA . TYR A 1 199 ? 13.352 -6.781 -19.297 1 95.5 199 TYR A CA 1
ATOM 1509 C C . TYR A 1 199 ? 12.719 -7.699 -20.328 1 95.5 199 TYR A C 1
ATOM 1511 O O . TYR A 1 199 ? 13.234 -8.789 -20.609 1 95.5 199 TYR A O 1
ATOM 1519 N N . PHE A 1 200 ? 11.531 -7.25 -20.875 1 95.31 200 PHE A N 1
ATOM 1520 C CA . PHE A 1 200 ? 10.992 -7.883 -22.062 1 95.31 200 PHE A CA 1
ATOM 1521 C C . PHE A 1 200 ? 10.062 -6.934 -22.812 1 95.31 200 PHE A C 1
ATOM 1523 O O . PHE A 1 200 ? 9.797 -5.824 -22.344 1 95.31 200 PHE A O 1
ATOM 1530 N N . GLU A 1 201 ? 9.672 -7.359 -23.984 1 94.44 201 GLU A N 1
ATOM 1531 C CA . GLU A 1 201 ? 8.75 -6.578 -24.812 1 94.44 201 GLU A CA 1
ATOM 1532 C C . GLU A 1 201 ? 7.559 -7.414 -25.266 1 94.44 201 GLU A C 1
ATOM 1534 O O . GLU A 1 201 ? 7.641 -8.641 -25.312 1 94.44 201 GLU A O 1
ATOM 1539 N N . THR A 1 202 ? 6.473 -6.746 -25.391 1 93.25 202 THR A N 1
ATOM 1540 C CA . THR A 1 202 ? 5.309 -7.332 -26.047 1 93.25 202 THR A CA 1
ATOM 1541 C C . THR A 1 202 ? 4.906 -6.516 -27.281 1 93.25 202 THR A C 1
ATOM 1543 O O . THR A 1 202 ? 5.344 -5.375 -27.438 1 93.25 202 THR A O 1
ATOM 1546 N N . LYS A 1 203 ? 4.219 -7.129 -28.188 1 90.38 203 LYS A N 1
ATOM 1547 C CA . LYS A 1 203 ? 3.67 -6.48 -29.359 1 90.38 203 LYS A CA 1
ATOM 1548 C C . LYS A 1 203 ? 2.16 -6.68 -29.453 1 90.38 203 LYS A C 1
ATOM 1550 O O . LYS A 1 203 ? 1.669 -7.805 -29.344 1 90.38 203 LYS A O 1
ATOM 1555 N N . ASP A 1 204 ? 1.497 -5.539 -29.5 1 83.94 204 ASP A N 1
ATOM 1556 C CA . ASP A 1 204 ? 0.049 -5.672 -29.625 1 83.94 204 ASP A CA 1
ATOM 1557 C C . ASP A 1 204 ? -0.345 -6 -31.062 1 83.94 204 ASP A C 1
ATOM 1559 O O . ASP A 1 204 ? 0.508 -6.043 -31.953 1 83.94 204 ASP A O 1
ATOM 1563 N N . PRO A 1 205 ? -1.639 -6.336 -31.297 1 84.06 205 PRO A N 1
ATOM 1564 C CA . PRO A 1 205 ? -2.07 -6.715 -32.656 1 84.06 205 PRO A CA 1
ATOM 1565 C C . PRO A 1 205 ? -1.832 -5.613 -33.688 1 84.06 205 PRO A C 1
ATOM 1567 O O . PRO A 1 205 ? -1.669 -5.898 -34.875 1 84.06 205 PRO A O 1
ATOM 1570 N N . SER A 1 206 ? -1.828 -4.367 -33.25 1 87.12 206 SER A N 1
ATOM 1571 C CA . SER A 1 206 ? -1.591 -3.244 -34.156 1 87.12 206 SER A CA 1
ATOM 1572 C C . SER A 1 206 ? -0.106 -3.092 -34.469 1 87.12 206 SER A C 1
ATOM 1574 O O . SER A 1 206 ? 0.272 -2.309 -35.344 1 87.12 206 SER A O 1
ATOM 1576 N N . GLY A 1 207 ? 0.781 -3.82 -33.844 1 87.12 207 GLY A N 1
ATOM 1577 C CA . GLY A 1 207 ? 2.217 -3.779 -34.062 1 87.12 207 GLY A CA 1
ATOM 1578 C C . GLY A 1 207 ? 2.947 -2.863 -33.094 1 87.12 207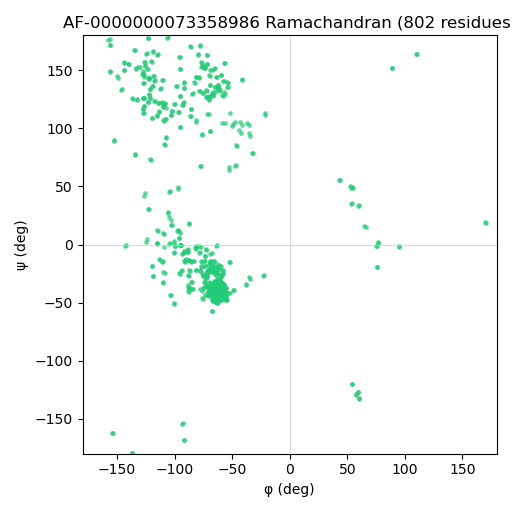 GLY A C 1
ATOM 1579 O O . GLY A 1 207 ? 4.172 -2.756 -33.156 1 87.12 207 GLY A O 1
ATOM 1580 N N . LYS A 1 208 ? 2.188 -2.25 -32.281 1 87.56 208 LYS A N 1
ATOM 1581 C CA . LYS A 1 208 ? 2.805 -1.355 -31.312 1 87.56 208 LYS A CA 1
ATOM 1582 C C . LYS A 1 208 ? 3.553 -2.141 -30.234 1 87.56 208 LYS A C 1
ATOM 1584 O O . LYS A 1 208 ? 3.012 -3.094 -29.672 1 87.56 208 LYS A O 1
ATOM 1589 N N . VAL A 1 209 ? 4.824 -1.767 -30.062 1 91 209 VAL A N 1
ATOM 1590 C CA . VAL A 1 209 ? 5.691 -2.457 -29.109 1 91 209 VAL A CA 1
ATOM 1591 C C . VAL A 1 209 ? 5.617 -1.766 -27.75 1 91 209 VAL A C 1
ATOM 1593 O O . VAL A 1 209 ? 5.617 -0.534 -27.672 1 91 209 VAL A O 1
ATOM 1596 N N . ARG A 1 210 ? 5.484 -2.561 -26.703 1 89.69 210 ARG A N 1
ATOM 1597 C CA . ARG A 1 210 ? 5.578 -2.08 -25.328 1 89.69 210 ARG A CA 1
ATOM 1598 C C . ARG A 1 210 ? 6.695 -2.791 -24.578 1 89.69 210 ARG A C 1
ATOM 1600 O O . ARG A 1 210 ? 6.812 -4.016 -24.641 1 89.69 210 ARG A O 1
ATOM 1607 N N . ASP A 1 211 ? 7.574 -1.989 -24 1 91 211 ASP A N 1
ATOM 1608 C CA . ASP A 1 211 ? 8.648 -2.58 -23.203 1 91 211 ASP A CA 1
ATOM 1609 C C . ASP A 1 211 ? 8.273 -2.619 -21.719 1 91 211 ASP A C 1
ATOM 1611 O O . ASP A 1 211 ? 7.496 -1.787 -21.25 1 91 211 ASP A O 1
ATOM 1615 N N . PHE A 1 212 ? 8.797 -3.576 -21.031 1 91.62 212 PHE A N 1
ATOM 1616 C CA . PHE A 1 212 ? 8.609 -3.75 -19.594 1 91.62 212 PHE A CA 1
ATOM 1617 C C . PHE A 1 212 ? 9.945 -3.863 -18.875 1 91.62 212 PHE A C 1
ATOM 1619 O O . PHE A 1 212 ? 10.789 -4.688 -19.25 1 91.62 212 PHE A O 1
ATOM 1626 N N . ASN A 1 213 ? 10.227 -2.957 -17.969 1 93.19 213 ASN A N 1
ATOM 1627 C CA . ASN A 1 213 ? 11.375 -2.975 -17.062 1 93.19 213 ASN A CA 1
ATOM 1628 C C . ASN A 1 213 ? 10.961 -3.305 -15.641 1 93.19 213 ASN A C 1
ATOM 1630 O O . ASN A 1 213 ? 10.711 -2.404 -14.836 1 93.19 213 ASN A O 1
ATOM 1634 N N . LEU A 1 214 ? 11.008 -4.602 -15.344 1 94.31 214 LEU A N 1
ATOM 1635 C CA . LEU A 1 214 ? 10.242 -5.035 -14.18 1 94.31 214 LEU A CA 1
ATOM 1636 C C . LEU A 1 214 ? 11.164 -5.434 -13.031 1 94.31 214 LEU A C 1
ATOM 1638 O O . LEU A 1 214 ? 12.219 -6.02 -13.258 1 94.31 214 LEU A O 1
ATOM 1642 N N . ILE A 1 215 ? 10.719 -5.082 -11.867 1 94.12 215 ILE A N 1
ATOM 1643 C CA . ILE A 1 215 ? 11.211 -5.676 -10.625 1 94.12 215 ILE A CA 1
ATOM 1644 C C . ILE A 1 215 ? 10.047 -6.273 -9.844 1 94.12 215 ILE A C 1
ATOM 1646 O O . ILE A 1 215 ? 8.906 -6.262 -10.312 1 94.12 215 ILE A O 1
ATOM 1650 N N . ASP A 1 216 ? 10.367 -6.875 -8.719 1 94.5 216 ASP A N 1
ATOM 1651 C CA . ASP A 1 216 ? 9.453 -7.664 -7.898 1 94.5 216 ASP A CA 1
ATOM 1652 C C . ASP A 1 216 ? 8.203 -6.863 -7.539 1 94.5 216 ASP A C 1
ATOM 1654 O O . ASP A 1 216 ? 8.305 -5.707 -7.129 1 94.5 216 ASP A O 1
ATOM 1658 N N . GLY A 1 217 ? 7.039 -7.508 -7.648 1 93.88 217 GLY A N 1
ATOM 1659 C CA . GLY A 1 217 ? 5.77 -6.875 -7.332 1 93.88 217 GLY A CA 1
ATOM 1660 C C . GLY A 1 217 ? 5.621 -6.539 -5.859 1 93.88 217 GLY A C 1
ATOM 1661 O O . GLY A 1 217 ? 4.746 -5.758 -5.48 1 93.88 217 GLY A O 1
ATOM 1662 N N . GLY A 1 218 ? 6.398 -7.141 -5.051 1 92.62 218 GLY A N 1
ATOM 1663 C CA . GLY A 1 218 ? 6.344 -6.906 -3.617 1 92.62 218 GLY A CA 1
ATOM 1664 C C . GLY A 1 218 ? 6.574 -5.457 -3.24 1 92.62 218 GLY A C 1
ATOM 1665 O O . GLY A 1 218 ? 6.145 -5.008 -2.176 1 92.62 218 GLY A O 1
ATOM 1666 N N . VAL A 1 219 ? 7.211 -4.738 -4.137 1 89.25 219 VAL A N 1
ATOM 1667 C CA . VAL A 1 219 ? 7.449 -3.324 -3.865 1 89.25 219 VAL A CA 1
ATOM 1668 C C . VAL A 1 219 ? 6.137 -2.549 -3.975 1 89.25 219 VAL A C 1
ATOM 1670 O O . VAL A 1 219 ? 5.984 -1.49 -3.363 1 89.25 219 VAL A O 1
ATOM 1673 N N . ALA A 1 220 ? 5.242 -3.137 -4.734 1 88.25 220 ALA A N 1
ATOM 1674 C CA . ALA A 1 220 ? 3.969 -2.463 -4.969 1 88.25 220 ALA A CA 1
ATOM 1675 C C . ALA A 1 220 ? 2.852 -3.096 -4.145 1 88.25 220 ALA A C 1
ATOM 1677 O O . ALA A 1 220 ? 2.004 -2.391 -3.59 1 88.25 220 ALA A O 1
ATOM 1678 N N . ALA A 1 221 ? 2.857 -4.332 -4.137 1 92.5 221 ALA A N 1
ATOM 1679 C CA . ALA A 1 221 ? 1.786 -5.078 -3.48 1 92.5 221 ALA A CA 1
ATOM 1680 C C . ALA A 1 221 ? 2.279 -6.441 -3.01 1 92.5 221 ALA A C 1
ATOM 1682 O O . ALA A 1 221 ? 2.043 -7.457 -3.672 1 92.5 221 ALA A O 1
ATOM 1683 N N . ASN A 1 222 ? 2.77 -6.449 -1.808 1 93.44 222 ASN A N 1
ATOM 1684 C CA . ASN A 1 222 ? 3.23 -7.742 -1.314 1 93.44 222 ASN A CA 1
ATOM 1685 C C . ASN A 1 222 ? 2.061 -8.648 -0.933 1 93.44 222 ASN A C 1
ATOM 1687 O O . ASN A 1 222 ? 2.17 -9.875 -0.999 1 93.44 222 ASN A O 1
ATOM 1691 N N . ASN A 1 223 ? 1.029 -8.055 -0.374 1 95.44 223 ASN A N 1
ATOM 1692 C CA . ASN A 1 223 ? -0.301 -8.641 -0.279 1 95.44 223 ASN A CA 1
ATOM 1693 C C . ASN A 1 223 ? -1.2 -8.188 -1.425 1 95.44 223 ASN A C 1
ATOM 1695 O O . ASN A 1 223 ? -1.761 -7.09 -1.381 1 95.44 223 ASN A O 1
ATOM 1699 N N . PRO A 1 224 ? -1.354 -9.062 -2.432 1 96.38 224 PRO A N 1
ATOM 1700 C CA . PRO A 1 224 ? -2.012 -8.578 -3.648 1 96.38 224 PRO A CA 1
ATOM 1701 C C . PRO A 1 224 ? -3.531 -8.711 -3.588 1 96.38 224 PRO A C 1
ATOM 1703 O O . PRO A 1 224 ? -4.203 -8.641 -4.621 1 96.38 224 PRO A O 1
ATOM 1706 N N . THR A 1 225 ? -4.176 -8.867 -2.438 1 94.88 225 THR A N 1
ATOM 1707 C CA . THR A 1 225 ? -5.609 -9.094 -2.283 1 94.88 225 THR A CA 1
ATOM 1708 C C . THR A 1 225 ? -6.406 -7.922 -2.854 1 94.88 225 THR A C 1
ATOM 1710 O O . THR A 1 225 ? -7.332 -8.125 -3.643 1 94.88 225 THR A O 1
ATOM 1713 N N . LEU A 1 226 ? -5.98 -6.797 -2.477 1 89.75 226 LEU A N 1
ATOM 1714 C CA . LEU A 1 226 ? -6.711 -5.617 -2.932 1 89.75 226 LEU A CA 1
ATOM 1715 C C . LEU A 1 226 ? -6.586 -5.449 -4.441 1 89.75 226 LEU A C 1
ATOM 1717 O O . LEU A 1 226 ? -7.523 -4.992 -5.098 1 89.75 226 LEU A O 1
ATOM 1721 N N . VAL A 1 227 ? -5.449 -5.781 -5 1 90.94 227 VAL A N 1
ATOM 1722 C CA . VAL A 1 227 ? -5.238 -5.711 -6.441 1 90.94 227 VAL A CA 1
ATOM 1723 C C . VAL A 1 227 ? -6.176 -6.684 -7.152 1 90.94 227 VAL A C 1
ATOM 1725 O O . VAL A 1 227 ? -6.789 -6.34 -8.164 1 90.94 227 VAL A O 1
ATOM 1728 N N . ALA A 1 228 ? -6.27 -7.824 -6.621 1 93 228 ALA A N 1
ATOM 1729 C CA . ALA A 1 228 ? -7.145 -8.836 -7.199 1 93 228 ALA A CA 1
ATOM 1730 C C . ALA A 1 228 ? -8.602 -8.375 -7.195 1 93 228 ALA A C 1
ATOM 1732 O O . ALA A 1 228 ? -9.289 -8.453 -8.219 1 93 228 ALA A O 1
ATOM 1733 N N . ILE A 1 229 ? -9.039 -7.871 -6.07 1 87.56 229 ILE A N 1
ATOM 1734 C CA . ILE A 1 229 ? -10.414 -7.41 -5.922 1 87.56 229 ILE A CA 1
ATOM 1735 C C . ILE A 1 229 ? -10.68 -6.262 -6.891 1 87.56 229 ILE A C 1
ATOM 1737 O O . ILE A 1 229 ? -11.719 -6.234 -7.559 1 87.56 229 ILE A O 1
ATOM 1741 N N . SER A 1 230 ? -9.727 -5.379 -7.004 1 84.19 230 SER A N 1
ATOM 1742 C CA . SER A 1 230 ? -9.875 -4.227 -7.887 1 84.19 230 SER A CA 1
ATOM 1743 C C . SER A 1 230 ? -9.961 -4.66 -9.352 1 84.19 230 SER A C 1
ATOM 1745 O O . SER A 1 230 ? -10.82 -4.176 -10.094 1 84.19 230 SER A O 1
ATOM 1747 N N . GLU A 1 231 ? -9.109 -5.57 -9.742 1 86.38 231 GLU A N 1
ATOM 1748 C CA . GLU A 1 231 ? -9.078 -6.012 -11.133 1 86.38 231 GLU A CA 1
ATOM 1749 C C . GLU A 1 231 ? -10.352 -6.762 -11.5 1 86.38 231 GLU A C 1
ATOM 1751 O O . GLU A 1 231 ? -10.883 -6.59 -12.602 1 86.38 231 GLU A O 1
ATOM 1756 N N . VAL A 1 232 ? -10.812 -7.562 -10.633 1 84.5 232 VAL A N 1
ATOM 1757 C CA . VAL A 1 232 ? -12.031 -8.32 -10.898 1 84.5 232 VAL A CA 1
ATOM 1758 C C . VAL A 1 232 ? -13.234 -7.375 -10.945 1 84.5 232 VAL A C 1
ATOM 1760 O O . VAL A 1 232 ? -14.117 -7.531 -11.789 1 84.5 232 VAL A O 1
ATOM 1763 N N . SER A 1 233 ? -13.227 -6.453 -10.016 1 79.56 233 SER A N 1
ATOM 1764 C CA . SER A 1 233 ? -14.312 -5.477 -9.984 1 79.56 233 SER A CA 1
ATOM 1765 C C . SER A 1 233 ? -14.359 -4.672 -11.281 1 79.56 233 SER A C 1
ATOM 1767 O O . SER A 1 233 ? -15.445 -4.43 -11.82 1 79.56 233 SER A O 1
ATOM 1769 N N . LYS A 1 234 ? -13.242 -4.289 -11.766 1 78.94 234 LYS A N 1
ATOM 1770 C CA . LYS A 1 234 ? -13.172 -3.564 -13.031 1 78.94 234 LYS A CA 1
ATOM 1771 C C . LYS A 1 234 ? -13.719 -4.41 -14.18 1 78.94 234 LYS A C 1
ATOM 1773 O O . LYS A 1 234 ? -14.438 -3.9 -15.039 1 78.94 234 LYS A O 1
ATOM 1778 N N . ALA A 1 235 ? -13.336 -5.625 -14.18 1 81.44 235 ALA A N 1
ATOM 1779 C CA . ALA A 1 235 ? -13.758 -6.527 -15.242 1 81.44 235 ALA A CA 1
ATOM 1780 C C . ALA A 1 235 ? -15.273 -6.734 -15.227 1 81.44 235 ALA A C 1
ATOM 1782 O O . ALA A 1 235 ? -15.914 -6.754 -16.281 1 81.44 235 ALA A O 1
ATOM 1783 N N . ILE A 1 236 ? -15.789 -6.91 -14.062 1 77.56 236 ILE A N 1
ATOM 1784 C CA . ILE A 1 236 ? -17.219 -7.117 -13.906 1 77.56 236 ILE A CA 1
ATOM 1785 C C . ILE A 1 236 ? -17.984 -5.879 -14.375 1 77.56 236 ILE A C 1
ATOM 1787 O O . ILE A 1 236 ? -19 -5.988 -15.062 1 77.56 236 ILE A O 1
ATOM 1791 N N . ASN A 1 237 ? -17.484 -4.746 -14.031 1 74.62 237 ASN A N 1
ATOM 1792 C CA . ASN A 1 237 ? -18.156 -3.494 -14.375 1 74.62 237 ASN A CA 1
ATOM 1793 C C . ASN A 1 237 ? -18.094 -3.219 -15.875 1 74.62 237 ASN A C 1
ATOM 1795 O O . ASN A 1 237 ? -19 -2.598 -16.438 1 74.62 237 ASN A O 1
ATOM 1799 N N . ARG A 1 238 ? -17.078 -3.621 -16.5 1 73.94 238 ARG A N 1
ATOM 1800 C CA . ARG A 1 238 ? -16.922 -3.395 -17.938 1 73.94 238 ARG A CA 1
ATOM 1801 C C . ARG A 1 238 ? -17.812 -4.332 -18.75 1 73.94 238 ARG A C 1
ATOM 1803 O O . ARG A 1 238 ? -18.375 -3.936 -19.766 1 73.94 238 ARG A O 1
ATOM 1810 N N . GLU A 1 239 ? -17.828 -5.578 -18.438 1 65.5 239 GLU A N 1
ATOM 1811 C CA . GLU A 1 239 ? -18.453 -6.594 -19.281 1 65.5 239 GLU A CA 1
ATOM 1812 C C . GLU A 1 239 ? -19.875 -6.887 -18.828 1 65.5 239 GLU A C 1
ATOM 1814 O O . GLU A 1 239 ? -20.688 -7.422 -19.594 1 65.5 239 GLU A O 1
ATOM 1819 N N . GLY A 1 240 ? -20.109 -6.648 -17.609 1 56.84 240 GLY A N 1
ATOM 1820 C CA . GLY A 1 240 ? -21.391 -7.113 -17.094 1 56.84 240 GLY A CA 1
ATOM 1821 C C . GLY A 1 240 ? -22.562 -6.25 -17.531 1 56.84 240 GLY A C 1
ATOM 1822 O O . GLY A 1 240 ? -22.391 -5.07 -17.859 1 56.84 240 GLY A O 1
ATOM 1823 N N . PRO A 1 241 ? -23.594 -7.047 -18.047 1 54.09 241 PRO A N 1
ATOM 1824 C CA . PRO A 1 241 ? -24.812 -6.266 -18.25 1 54.09 241 PRO A CA 1
ATOM 1825 C C . PRO A 1 241 ? -25.094 -5.289 -17.109 1 54.09 241 PRO A C 1
ATOM 1827 O O . PRO A 1 241 ? -24.562 -5.457 -16.016 1 54.09 241 PRO A O 1
ATOM 1830 N N . ASP A 1 242 ? -25.594 -4.094 -17.5 1 52.34 242 ASP A N 1
ATOM 1831 C CA . ASP A 1 242 ? -25.922 -3.061 -16.516 1 52.34 242 ASP A CA 1
ATOM 1832 C C . ASP A 1 242 ? -26.469 -3.676 -15.227 1 52.34 242 ASP A C 1
ATOM 1834 O O . ASP A 1 242 ? -26.234 -3.154 -14.141 1 52.34 242 ASP A O 1
ATOM 1838 N N . SER A 1 243 ? -27.125 -4.941 -15.477 1 45.97 243 SER A N 1
ATOM 1839 C CA . SER A 1 243 ? -27.781 -5.617 -14.367 1 45.97 243 SER A CA 1
ATOM 1840 C C . SER A 1 243 ? -26.766 -6.293 -13.453 1 45.97 243 SER A C 1
ATOM 1842 O O . SER A 1 243 ? -27.078 -6.621 -12.305 1 45.97 243 SER A O 1
ATOM 1844 N N . TYR A 1 244 ? -25.672 -6.578 -14.039 1 48.81 244 TYR A N 1
ATOM 1845 C CA . TYR A 1 244 ? -24.688 -7.289 -13.227 1 48.81 244 TYR A CA 1
ATOM 1846 C C . TYR A 1 244 ? -23.609 -6.336 -12.711 1 48.81 244 TYR A C 1
ATOM 1848 O O . TYR A 1 244 ? -22.641 -6.77 -12.102 1 48.81 244 TYR A O 1
ATOM 1856 N N . ARG A 1 245 ? -23.812 -5.168 -13.031 1 52.91 245 ARG A N 1
ATOM 1857 C CA . ARG A 1 245 ? -22.828 -4.188 -12.555 1 52.91 245 ARG A CA 1
ATOM 1858 C C . ARG A 1 245 ? -22.734 -4.207 -11.031 1 52.91 245 ARG A C 1
ATOM 1860 O O . ARG A 1 245 ? -23.766 -4.293 -10.344 1 52.91 245 ARG A O 1
ATOM 1867 N N . MET A 1 246 ? -21.594 -4.836 -10.656 1 50.53 246 MET A N 1
ATOM 1868 C CA . MET A 1 246 ? -21.359 -4.898 -9.219 1 50.53 246 MET A CA 1
ATOM 1869 C C . MET A 1 246 ? -21.656 -3.557 -8.562 1 50.53 246 MET A C 1
ATOM 1871 O O . MET A 1 246 ? -21.109 -2.531 -8.961 1 50.53 246 MET A O 1
ATOM 1875 N N . ASN A 1 247 ? -22.812 -3.57 -8.055 1 48.84 247 ASN A N 1
ATOM 1876 C CA . ASN A 1 247 ? -22.969 -2.459 -7.125 1 48.84 247 ASN A CA 1
ATOM 1877 C C . ASN A 1 247 ? -21.828 -2.414 -6.105 1 48.84 247 ASN A C 1
ATOM 1879 O O . ASN A 1 247 ? -21.328 -3.457 -5.695 1 48.84 247 ASN A O 1
ATOM 1883 N N . PRO A 1 248 ? -21.047 -1.426 -6.195 1 46.59 248 PRO A N 1
ATOM 1884 C CA . PRO A 1 248 ? -19.984 -1.278 -5.191 1 46.59 248 PRO A CA 1
ATOM 1885 C C . PRO A 1 248 ? -20.312 -1.994 -3.883 1 46.59 248 PRO A C 1
ATOM 1887 O O . PRO A 1 248 ? -19.406 -2.438 -3.174 1 46.59 248 PRO A O 1
ATOM 1890 N N . MET A 1 249 ? -21.703 -2.15 -3.572 1 43.38 249 MET A N 1
ATOM 1891 C CA . MET A 1 249 ? -22.219 -2.826 -2.387 1 43.38 249 MET A CA 1
ATOM 1892 C C . MET A 1 249 ? -21.859 -4.309 -2.4 1 43.38 249 MET A C 1
ATOM 1894 O O . MET A 1 249 ? -22.078 -5.016 -1.418 1 43.38 249 MET A O 1
ATOM 1898 N N . GLU A 1 250 ? -21.188 -4.578 -3.508 1 58.25 250 GLU A N 1
ATOM 1899 C CA . GLU A 1 250 ? -21.188 -6.031 -3.639 1 58.25 250 GLU A CA 1
ATOM 1900 C C . GLU A 1 250 ? -19.844 -6.625 -3.246 1 58.25 250 GLU A C 1
ATOM 1902 O O . GLU A 1 250 ? -19.453 -7.699 -3.723 1 58.25 250 GLU A O 1
ATOM 1907 N N . TYR A 1 251 ? -19.141 -5.648 -2.381 1 63.75 251 TYR A N 1
ATOM 1908 C CA . TYR A 1 251 ? -17.984 -6.277 -1.75 1 63.75 251 TYR A CA 1
ATOM 1909 C C . TYR A 1 251 ? -18.422 -7.441 -0.864 1 63.75 251 TYR A C 1
ATOM 1911 O O . TYR A 1 251 ? -17.625 -8.344 -0.584 1 63.75 251 TYR A O 1
ATOM 1919 N N . GLY A 1 252 ? -19.609 -7.336 -0.552 1 69.12 252 GLY A N 1
ATOM 1920 C CA . GLY A 1 252 ? -20.156 -8.438 0.23 1 69.12 252 GLY A CA 1
ATOM 1921 C C . GLY A 1 252 ? -20.25 -9.734 -0.547 1 69.12 252 GLY A C 1
ATOM 1922 O O . GLY A 1 252 ? -20.406 -10.805 0.041 1 69.12 252 GLY A O 1
ATOM 1923 N N . ARG A 1 253 ? -19.984 -9.609 -1.769 1 81.69 253 ARG A N 1
ATOM 1924 C CA . ARG A 1 253 ? -20.078 -10.805 -2.602 1 81.69 253 ARG A CA 1
ATOM 1925 C C . ARG A 1 253 ? -18.734 -11.516 -2.684 1 81.69 253 ARG A C 1
ATOM 1927 O O . ARG A 1 253 ? -18.656 -12.656 -3.143 1 81.69 253 ARG A O 1
ATOM 1934 N N . PHE A 1 254 ? -17.766 -10.891 -2.143 1 89.31 254 PHE A N 1
ATOM 1935 C CA . PHE A 1 254 ? -16.453 -11.492 -2.26 1 89.31 254 PHE A CA 1
ATOM 1936 C C . PHE A 1 254 ? -16.234 -12.539 -1.17 1 89.31 254 PHE A C 1
ATOM 1938 O O . PHE A 1 254 ? -16.641 -12.344 -0.025 1 89.31 254 PHE A O 1
ATOM 1945 N N . LEU A 1 255 ? -15.805 -13.68 -1.529 1 94.25 255 LEU A N 1
ATOM 1946 C CA . LEU A 1 255 ? -15.242 -14.703 -0.651 1 94.25 255 LEU A CA 1
ATOM 1947 C C . LEU A 1 255 ? -13.734 -14.828 -0.858 1 94.25 255 LEU A C 1
ATOM 1949 O O . LEU A 1 255 ? -13.281 -15.359 -1.876 1 94.25 255 LEU A O 1
ATOM 1953 N N . VAL A 1 256 ? -12.969 -14.336 0.156 1 96.44 256 VAL A N 1
ATOM 1954 C CA . VAL A 1 256 ? -11.547 -14.109 -0.063 1 96.44 256 VAL A CA 1
ATOM 1955 C C . VAL A 1 256 ? -10.727 -15 0.875 1 96.44 256 VAL A C 1
ATOM 1957 O O . VAL A 1 256 ? -10.93 -14.977 2.09 1 96.44 256 VAL A O 1
ATOM 1960 N N . LEU A 1 257 ? -9.859 -15.812 0.304 1 98.38 257 LEU A N 1
ATOM 1961 C CA . LEU A 1 257 ? -8.773 -16.453 1.036 1 98.38 257 LEU A CA 1
ATOM 1962 C C . LEU A 1 257 ? -7.441 -15.766 0.752 1 98.38 257 LEU A C 1
ATOM 1964 O O . LEU A 1 257 ? -6.977 -15.75 -0.39 1 98.38 257 LEU A O 1
ATOM 1968 N N . SER A 1 258 ? -6.887 -15.117 1.709 1 97.94 258 SER A N 1
ATOM 1969 C CA . SER A 1 258 ? -5.602 -14.438 1.612 1 97.94 258 SER A CA 1
ATOM 1970 C C . SER A 1 258 ? -4.535 -15.148 2.441 1 97.94 258 SER A C 1
ATOM 1972 O O . SER A 1 258 ? -4.676 -15.281 3.66 1 97.94 258 SER A O 1
ATOM 1974 N N . LEU A 1 259 ? -3.467 -15.617 1.784 1 98.44 259 LEU A N 1
ATOM 1975 C CA . LEU A 1 259 ? -2.447 -16.406 2.459 1 98.44 259 LEU A CA 1
ATOM 1976 C C . LEU A 1 259 ? -1.137 -15.633 2.564 1 98.44 259 LEU A C 1
ATOM 1978 O O . LEU A 1 259 ? -0.583 -15.203 1.552 1 98.44 259 LEU A O 1
ATOM 1982 N N . GLY A 1 260 ? -0.675 -15.461 3.766 1 96.5 260 GLY A N 1
ATOM 1983 C CA . GLY A 1 260 ? 0.641 -14.891 3.992 1 96.5 260 GLY A CA 1
ATOM 1984 C C . GLY A 1 260 ? 1.755 -15.914 3.971 1 96.5 260 GLY A C 1
ATOM 1985 O O . GLY A 1 260 ? 1.493 -17.125 3.955 1 96.5 260 GLY A O 1
ATOM 1986 N N . THR A 1 261 ? 3.01 -15.383 3.977 1 96.5 261 THR A N 1
ATOM 1987 C CA . THR A 1 261 ? 4.172 -16.266 3.965 1 96.5 261 THR A CA 1
ATOM 1988 C C . THR A 1 261 ? 4.898 -16.219 5.305 1 96.5 261 THR A C 1
ATOM 1990 O O . THR A 1 261 ? 5.988 -16.781 5.445 1 96.5 261 THR A O 1
ATOM 1993 N N . GLY A 1 262 ? 4.277 -15.594 6.238 1 92 262 GLY A N 1
ATOM 1994 C CA . GLY A 1 262 ? 4.891 -15.477 7.555 1 92 262 GLY A CA 1
ATOM 1995 C C . GLY A 1 262 ? 5.781 -14.258 7.691 1 92 262 GLY A C 1
ATOM 1996 O O . GLY A 1 262 ? 6.316 -13.758 6.699 1 92 262 GLY A O 1
ATOM 1997 N N . THR A 1 263 ? 5.891 -13.75 8.953 1 86.19 263 THR A N 1
ATOM 1998 C CA . THR A 1 263 ? 6.73 -12.602 9.258 1 86.19 263 THR A CA 1
ATOM 1999 C C . THR A 1 263 ? 7.387 -12.75 10.625 1 86.19 263 THR A C 1
ATOM 2001 O O . THR A 1 263 ? 6.93 -13.539 11.453 1 86.19 263 THR A O 1
ATOM 2004 N N . ALA A 1 264 ? 8.477 -12.062 10.789 1 81.5 264 ALA A N 1
ATOM 2005 C CA . ALA A 1 264 ? 9.195 -12.109 12.062 1 81.5 264 ALA A CA 1
ATOM 2006 C C . ALA A 1 264 ? 8.828 -10.914 12.945 1 81.5 264 ALA A C 1
ATOM 2008 O O . ALA A 1 264 ? 9.711 -10.266 13.516 1 81.5 264 ALA A O 1
ATOM 2009 N N . LYS A 1 265 ? 7.645 -10.578 13.125 1 75.56 265 LYS A N 1
ATOM 2010 C CA . LYS A 1 265 ? 7.215 -9.43 13.922 1 75.56 265 LYS A CA 1
ATOM 2011 C C . LYS A 1 265 ? 7.508 -9.648 15.398 1 75.56 265 LYS A C 1
ATOM 2013 O O . LYS A 1 265 ? 7.867 -8.703 16.109 1 75.56 265 LYS A O 1
ATOM 2018 N N . SER A 1 266 ? 7.414 -10.734 15.836 1 70.31 266 SER A N 1
ATOM 2019 C CA . SER A 1 266 ? 7.539 -11.062 17.25 1 70.31 266 SER A CA 1
ATOM 2020 C C . SER A 1 266 ? 8.969 -10.859 17.75 1 70.31 266 SER A C 1
ATOM 2022 O O . SER A 1 266 ? 9.203 -10.773 18.953 1 70.31 266 SER A O 1
ATOM 2024 N N . GLU A 1 267 ? 9.867 -10.727 16.828 1 70.94 267 GLU A N 1
ATOM 2025 C CA . GLU A 1 267 ? 11.266 -10.562 17.234 1 70.94 267 GLU A CA 1
ATOM 2026 C C . GLU A 1 267 ? 11.531 -9.141 17.734 1 70.94 267 GLU A C 1
ATOM 2028 O O . GLU A 1 267 ? 12.445 -8.922 18.531 1 70.94 267 GLU A O 1
ATOM 2033 N N . GLU A 1 268 ? 10.672 -8.219 17.391 1 68.06 268 GLU A N 1
ATOM 2034 C CA . GLU A 1 268 ? 10.883 -6.816 17.734 1 68.06 268 GLU A CA 1
ATOM 2035 C C . GLU A 1 268 ? 12.336 -6.402 17.5 1 68.06 268 GLU A C 1
ATOM 2037 O O . GLU A 1 268 ? 12.977 -5.848 18.391 1 68.06 268 GLU A O 1
ATOM 2042 N N . LYS A 1 269 ? 12.797 -6.621 16.234 1 67.06 269 LYS A N 1
ATOM 2043 C CA . LYS A 1 269 ? 14.219 -6.602 15.898 1 67.06 269 LYS A CA 1
ATOM 2044 C C . LYS A 1 269 ? 14.781 -5.18 15.945 1 67.06 269 LYS A C 1
ATOM 2046 O O . LYS A 1 269 ? 15.938 -4.977 16.297 1 67.06 269 LYS A O 1
ATOM 2051 N N . TYR A 1 270 ? 13.961 -4.211 15.727 1 75.81 270 TYR A N 1
ATOM 2052 C CA . TYR A 1 270 ? 14.492 -2.865 15.531 1 75.81 270 TYR A CA 1
ATOM 2053 C C . TYR A 1 270 ? 13.992 -1.918 16.609 1 75.81 270 TYR A C 1
ATOM 2055 O O . TYR A 1 270 ? 12.844 -2.033 17.062 1 75.81 270 TYR A O 1
ATOM 2063 N N . ASP A 1 271 ? 14.867 -1.082 17.016 1 84.12 271 ASP A N 1
ATOM 2064 C CA . ASP A 1 271 ? 14.602 -0.057 18.016 1 84.12 271 ASP A CA 1
ATOM 2065 C C . ASP A 1 271 ? 14.891 1.338 17.469 1 84.12 271 ASP A C 1
ATOM 2067 O O . ASP A 1 271 ? 15.898 1.546 16.797 1 84.12 271 ASP A O 1
ATOM 2071 N N . ALA A 1 272 ? 14.016 2.236 17.906 1 82.19 272 ALA A N 1
ATOM 2072 C CA . ALA A 1 272 ? 14.141 3.58 17.344 1 82.19 272 ALA A CA 1
ATOM 2073 C C . ALA A 1 272 ? 15.445 4.238 17.781 1 82.19 272 ALA A C 1
ATOM 2075 O O . ALA A 1 272 ? 16.062 4.984 17.016 1 82.19 272 ALA A O 1
ATOM 2076 N N . GLU A 1 273 ? 15.805 4.051 18.984 1 84.44 273 GLU A N 1
ATOM 2077 C CA . GLU A 1 273 ? 17.031 4.68 19.484 1 84.44 273 GLU A CA 1
ATOM 2078 C C . GLU A 1 273 ? 18.25 4.195 18.719 1 84.44 273 GLU A C 1
ATOM 2080 O O . GLU A 1 273 ? 19.125 4.992 18.375 1 84.44 273 GLU A O 1
ATOM 2085 N N . GLU A 1 274 ? 18.281 2.91 18.453 1 83.81 274 GLU A N 1
ATOM 2086 C CA . GLU A 1 274 ? 19.375 2.355 17.672 1 83.81 274 GLU A CA 1
ATOM 2087 C C . GLU A 1 274 ? 19.297 2.818 16.219 1 83.81 274 GLU A C 1
ATOM 2089 O O . GLU A 1 274 ? 20.312 3.232 15.633 1 83.81 274 GLU A O 1
ATOM 2094 N N . ALA A 1 275 ? 18.109 2.811 15.68 1 84 275 ALA A N 1
ATOM 2095 C CA . ALA A 1 275 ? 17.922 3.145 14.273 1 84 275 ALA A CA 1
ATOM 2096 C C . ALA A 1 275 ? 18.141 4.633 14.031 1 84 275 ALA A C 1
ATOM 2098 O O . ALA A 1 275 ? 18.391 5.051 12.898 1 84 275 ALA A O 1
ATOM 2099 N N . ALA A 1 276 ? 18 5.352 15.07 1 82.62 276 ALA A N 1
ATOM 2100 C CA . ALA A 1 276 ? 18.219 6.793 14.945 1 82.62 276 ALA A CA 1
ATOM 2101 C C . ALA A 1 276 ? 19.656 7.094 14.523 1 82.62 276 ALA A C 1
ATOM 2103 O O . ALA A 1 276 ? 19.938 8.172 14 1 82.62 276 ALA A O 1
ATOM 2104 N N . LYS A 1 277 ? 20.516 6.129 14.734 1 84.88 277 LYS A N 1
ATOM 2105 C CA . LYS A 1 277 ? 21.922 6.316 14.43 1 84.88 277 LYS A CA 1
ATOM 2106 C C . LYS A 1 277 ? 22.281 5.688 13.086 1 84.88 277 LYS A C 1
ATOM 2108 O O . LYS A 1 277 ? 23.422 5.789 12.633 1 84.88 277 LYS A O 1
ATOM 2113 N N . TRP A 1 278 ? 21.234 5.082 12.5 1 81.56 278 TRP A N 1
ATOM 2114 C CA . TRP A 1 278 ? 21.516 4.352 11.273 1 81.56 278 TRP A CA 1
ATOM 2115 C C . TRP A 1 278 ? 21.641 5.305 10.086 1 81.56 278 TRP A C 1
ATOM 2117 O O . TRP A 1 278 ? 20.859 6.254 9.961 1 81.56 278 TRP A O 1
ATOM 2127 N N . GLY A 1 279 ? 22.734 5.098 9.312 1 77.38 279 GLY A N 1
ATOM 2128 C CA . GLY A 1 279 ? 22.766 5.625 7.953 1 77.38 279 GLY A CA 1
ATOM 2129 C C . GLY A 1 279 ? 22.281 4.633 6.914 1 77.38 279 GLY A C 1
ATOM 2130 O O . GLY A 1 279 ? 21.422 3.787 7.207 1 77.38 279 GLY A O 1
ATOM 2131 N N . LEU A 1 280 ? 22.75 4.789 5.691 1 74.88 280 LEU A N 1
ATOM 2132 C CA . LEU A 1 280 ? 22.359 3.916 4.59 1 74.88 280 LEU A CA 1
ATOM 2133 C C . LEU A 1 280 ? 22.734 2.467 4.883 1 74.88 280 LEU A C 1
ATOM 2135 O O . LEU A 1 280 ? 21.922 1.557 4.645 1 74.88 280 LEU A O 1
ATOM 2139 N N . LEU A 1 281 ? 23.859 2.27 5.449 1 75.5 281 LEU A N 1
ATOM 2140 C CA . LEU A 1 281 ? 24.344 0.917 5.699 1 75.5 281 LEU A CA 1
ATOM 2141 C C . LEU A 1 281 ? 23.516 0.23 6.777 1 75.5 281 LEU A C 1
ATOM 2143 O O . LEU A 1 281 ? 23.203 -0.959 6.664 1 75.5 281 LEU A O 1
ATOM 2147 N N . GLY A 1 282 ? 23.188 0.996 7.805 1 76.94 282 GLY A N 1
ATOM 2148 C CA . GLY A 1 282 ? 22.359 0.432 8.859 1 76.94 282 GLY A CA 1
ATOM 2149 C C . GLY A 1 282 ? 20.984 0.003 8.375 1 76.94 282 GLY A C 1
ATOM 2150 O O . GLY A 1 282 ? 20.484 -1.062 8.75 1 76.94 282 GLY A O 1
ATOM 2151 N N . TRP A 1 283 ? 20.406 0.755 7.547 1 80.25 283 TRP A N 1
ATOM 2152 C CA . TRP A 1 283 ? 19.078 0.482 7.016 1 80.25 283 TRP A CA 1
ATOM 2153 C C . TRP A 1 283 ? 19.109 -0.658 6.004 1 80.25 283 TRP A C 1
ATOM 2155 O O . TRP A 1 283 ? 18.094 -1.286 5.727 1 80.25 283 TRP A O 1
ATOM 2165 N N . LEU A 1 284 ? 20.281 -1.023 5.535 1 75.38 284 LEU A N 1
ATOM 2166 C CA . LEU A 1 284 ? 20.344 -2.012 4.465 1 75.38 284 LEU A CA 1
ATOM 2167 C C . LEU A 1 284 ? 20.922 -3.328 4.973 1 75.38 284 LEU A C 1
ATOM 2169 O O . LEU A 1 284 ? 20.672 -4.387 4.391 1 75.38 284 LEU A O 1
ATOM 2173 N N . THR A 1 285 ? 21.844 -3.316 5.949 1 72.69 285 THR A N 1
ATOM 2174 C CA . THR A 1 285 ? 22.562 -4.531 6.32 1 72.69 285 THR A CA 1
ATOM 2175 C C . THR A 1 285 ? 22.453 -4.793 7.816 1 72.69 285 THR A C 1
ATOM 2177 O O . THR A 1 285 ? 23.266 -5.516 8.391 1 72.69 285 THR A O 1
ATOM 2180 N N . SER A 1 286 ? 21.453 -4.633 8.375 1 66 286 SER A N 1
ATOM 2181 C CA . SER A 1 286 ? 21.391 -4.883 9.812 1 66 286 SER A CA 1
ATOM 2182 C C . SER A 1 286 ? 20.969 -6.324 10.102 1 66 286 SER A C 1
ATOM 2184 O O . SER A 1 286 ? 19.906 -6.766 9.68 1 66 286 SER A O 1
ATOM 2186 N N . ASP A 1 287 ? 21.844 -7.109 10.875 1 61.41 287 ASP A N 1
ATOM 2187 C CA . ASP A 1 287 ? 21.578 -8.453 11.383 1 61.41 287 ASP A CA 1
ATOM 2188 C C . ASP A 1 287 ? 21.141 -9.391 10.266 1 61.41 287 ASP A C 1
ATOM 2190 O O . ASP A 1 287 ? 20.109 -10.062 10.383 1 61.41 287 ASP A O 1
ATOM 2194 N N . HIS A 1 288 ? 21.828 -9.445 9.172 1 61.81 288 HIS A N 1
ATOM 2195 C CA . HIS A 1 288 ? 21.594 -10.352 8.055 1 61.81 288 HIS A CA 1
ATOM 2196 C C . HIS A 1 288 ? 20.266 -10.055 7.379 1 61.81 288 HIS A C 1
ATOM 2198 O O . HIS A 1 288 ? 19.641 -10.953 6.797 1 61.81 288 HIS A O 1
ATOM 2204 N N . SER A 1 289 ? 19.766 -8.898 7.711 1 68.75 289 SER A N 1
ATOM 2205 C CA . SER A 1 289 ? 18.531 -8.461 7.074 1 68.75 289 SER A CA 1
ATOM 2206 C C . SER A 1 289 ? 18.703 -7.102 6.406 1 68.75 289 SER A C 1
ATOM 2208 O O . SER A 1 289 ? 19.75 -6.469 6.531 1 68.75 289 SER A O 1
ATOM 2210 N N . THR A 1 290 ? 17.797 -6.789 5.59 1 75.69 290 THR A N 1
ATOM 2211 C CA . THR A 1 290 ? 17.688 -5.465 4.992 1 75.69 290 THR A CA 1
ATOM 2212 C C . THR A 1 290 ? 16.484 -4.719 5.555 1 75.69 290 THR A C 1
ATOM 2214 O O . THR A 1 290 ? 15.398 -4.738 4.957 1 75.69 290 THR A O 1
ATOM 2217 N N . PRO A 1 291 ? 16.688 -4.008 6.742 1 78.88 291 PRO A N 1
ATOM 2218 C CA . PRO A 1 291 ? 15.586 -3.402 7.48 1 78.88 291 PRO A CA 1
ATOM 2219 C C . PRO A 1 291 ? 14.656 -2.58 6.586 1 78.88 291 PRO A C 1
ATOM 2221 O O . PRO A 1 291 ? 13.438 -2.637 6.738 1 78.88 291 PRO A O 1
ATOM 2224 N N . LEU A 1 292 ? 15.195 -1.876 5.656 1 82.56 292 LEU A N 1
ATOM 2225 C CA . LEU A 1 292 ? 14.391 -1.013 4.801 1 82.56 292 LEU A CA 1
ATOM 2226 C C . LEU A 1 292 ? 13.422 -1.836 3.959 1 82.56 292 LEU A C 1
ATOM 2228 O O . LEU A 1 292 ? 12.242 -1.483 3.838 1 82.56 292 LEU A O 1
ATOM 2232 N N . VAL A 1 293 ? 13.852 -2.896 3.387 1 79.12 293 VAL A N 1
ATOM 2233 C CA . VAL A 1 293 ? 13.016 -3.77 2.574 1 79.12 293 VAL A CA 1
ATOM 2234 C C . VAL A 1 293 ? 11.961 -4.438 3.453 1 79.12 293 VAL A C 1
ATOM 2236 O O . VAL A 1 293 ? 10.789 -4.516 3.076 1 79.12 293 VAL A O 1
ATOM 2239 N N . ASP A 1 294 ? 12.406 -4.859 4.664 1 79.12 294 ASP A N 1
ATOM 2240 C CA . ASP A 1 294 ? 11.477 -5.477 5.602 1 79.12 294 ASP A CA 1
ATOM 2241 C C . ASP A 1 294 ? 10.344 -4.516 5.965 1 79.12 294 ASP A C 1
ATOM 2243 O O . ASP A 1 294 ? 9.172 -4.895 5.949 1 79.12 294 ASP A O 1
ATOM 2247 N N . VAL A 1 295 ? 10.719 -3.334 6.254 1 80.38 295 VAL A N 1
ATOM 2248 C CA . VAL A 1 295 ? 9.773 -2.307 6.68 1 80.38 295 VAL A CA 1
ATOM 2249 C C . VAL A 1 295 ? 8.766 -2.041 5.566 1 80.38 295 VAL A C 1
ATOM 2251 O O . VAL A 1 295 ? 7.551 -2.098 5.793 1 80.38 295 VAL A O 1
ATOM 2254 N N . PHE A 1 296 ? 9.203 -1.871 4.371 1 82.19 296 PHE A N 1
ATOM 2255 C CA . PHE A 1 296 ? 8.32 -1.506 3.268 1 82.19 296 PHE A CA 1
ATOM 2256 C C . PHE A 1 296 ? 7.414 -2.67 2.889 1 82.19 296 PHE A C 1
ATOM 2258 O O . PHE A 1 296 ? 6.219 -2.482 2.66 1 82.19 296 PHE A O 1
ATOM 2265 N N . THR A 1 297 ? 7.961 -3.863 2.812 1 81.75 297 THR A N 1
ATOM 2266 C CA . THR A 1 297 ? 7.18 -5.023 2.398 1 81.75 297 THR A CA 1
ATOM 2267 C C . THR A 1 297 ? 6.121 -5.363 3.445 1 81.75 297 THR A C 1
ATOM 2269 O O . THR A 1 297 ? 4.977 -5.672 3.104 1 81.75 297 THR A O 1
ATOM 2272 N N . GLN A 1 298 ? 6.488 -5.277 4.727 1 80.5 298 GLN A N 1
ATOM 2273 C CA . GLN A 1 298 ? 5.535 -5.555 5.797 1 80.5 298 GLN A CA 1
ATOM 2274 C C . GLN A 1 298 ? 4.465 -4.469 5.875 1 80.5 298 GLN A C 1
ATOM 2276 O O . GLN A 1 298 ? 3.287 -4.766 6.07 1 80.5 298 GLN A O 1
ATOM 2281 N N . ALA A 1 299 ? 4.93 -3.262 5.754 1 81.31 299 ALA A N 1
ATOM 2282 C CA . ALA A 1 299 ? 3.986 -2.148 5.781 1 81.31 299 ALA A CA 1
ATOM 2283 C C . ALA A 1 299 ? 2.936 -2.293 4.684 1 81.31 299 ALA A C 1
ATOM 2285 O O . ALA A 1 299 ? 1.736 -2.162 4.945 1 81.31 299 ALA A O 1
ATOM 2286 N N . SER A 1 300 ? 3.375 -2.594 3.506 1 81.5 300 SER A N 1
ATOM 2287 C CA . SER A 1 300 ? 2.479 -2.746 2.363 1 81.5 300 SER A CA 1
ATOM 2288 C C . SER A 1 300 ? 1.463 -3.859 2.602 1 81.5 300 SER A C 1
ATOM 2290 O O . SER A 1 300 ? 0.269 -3.678 2.357 1 81.5 300 SER A O 1
ATOM 2292 N N . ALA A 1 301 ? 1.934 -4.984 3.088 1 83.44 301 ALA A N 1
ATOM 2293 C CA . ALA A 1 301 ? 1.058 -6.125 3.332 1 83.44 301 ALA A CA 1
ATOM 2294 C C . ALA A 1 301 ? 0.049 -5.816 4.434 1 83.44 301 ALA A C 1
ATOM 2296 O O . ALA A 1 301 ? -1.14 -6.117 4.301 1 83.44 301 ALA A O 1
ATOM 2297 N N . ASP A 1 302 ? 0.478 -5.199 5.469 1 82.69 302 ASP A N 1
ATOM 2298 C CA . ASP A 1 302 ? -0.374 -4.898 6.613 1 82.69 302 ASP A CA 1
ATOM 2299 C C . ASP A 1 302 ? -1.443 -3.869 6.25 1 82.69 302 ASP A C 1
ATOM 2301 O O . ASP A 1 302 ? -2.586 -3.969 6.699 1 82.69 302 ASP A O 1
ATOM 2305 N N . MET A 1 303 ? -1.028 -2.914 5.457 1 81.38 303 MET A N 1
ATOM 2306 C CA . MET A 1 303 ? -1.983 -1.873 5.086 1 81.38 303 MET A CA 1
ATOM 2307 C C . MET A 1 303 ? -3.123 -2.453 4.258 1 81.38 303 MET A C 1
ATOM 2309 O O . MET A 1 303 ? -4.277 -2.047 4.406 1 81.38 303 MET A O 1
ATOM 2313 N N . VAL A 1 304 ? -2.836 -3.4 3.42 1 86.19 304 VAL A N 1
ATOM 2314 C CA . VAL A 1 304 ? -3.865 -4.062 2.627 1 86.19 304 VAL A CA 1
ATOM 2315 C C . VAL A 1 304 ? -4.801 -4.848 3.545 1 86.19 304 VAL A C 1
ATOM 2317 O O . VAL A 1 304 ? -6.023 -4.742 3.432 1 86.19 304 VAL A O 1
ATOM 2320 N N . ASP A 1 305 ? -4.227 -5.609 4.438 1 85.31 305 ASP A N 1
ATOM 2321 C CA . ASP A 1 305 ? -5.027 -6.375 5.383 1 85.31 305 ASP A CA 1
ATOM 2322 C C . ASP A 1 305 ? -5.914 -5.457 6.223 1 85.31 305 ASP A C 1
ATOM 2324 O O . ASP A 1 305 ? -7.09 -5.758 6.445 1 85.31 305 ASP A O 1
ATOM 2328 N N . PHE A 1 306 ? -5.352 -4.336 6.586 1 77.75 306 PHE A N 1
ATOM 2329 C CA . PHE A 1 306 ? -6.09 -3.355 7.375 1 77.75 306 PHE A CA 1
ATOM 2330 C C . PHE A 1 306 ? -7.285 -2.824 6.594 1 77.75 306 PHE A C 1
ATOM 2332 O O . PHE A 1 306 ? -8.406 -2.789 7.109 1 77.75 306 PHE A O 1
ATOM 2339 N N . HIS A 1 307 ? -7.105 -2.479 5.449 1 81.44 307 HIS A N 1
ATOM 2340 C CA . HIS A 1 307 ? -8.164 -1.886 4.637 1 81.44 307 HIS A CA 1
ATOM 2341 C C . HIS A 1 307 ? -9.258 -2.902 4.328 1 81.44 307 HIS A C 1
ATOM 2343 O O . HIS A 1 307 ? -10.445 -2.607 4.477 1 81.44 307 HIS A O 1
ATOM 2349 N N . ILE A 1 308 ? -8.836 -4.062 3.965 1 84.31 308 ILE A N 1
ATOM 2350 C CA . ILE A 1 308 ? -9.805 -5.09 3.598 1 84.31 308 ILE A CA 1
ATOM 2351 C C . ILE A 1 308 ? -10.617 -5.488 4.824 1 84.31 308 ILE A C 1
ATOM 2353 O O . ILE A 1 308 ? -11.844 -5.629 4.746 1 84.31 308 ILE A O 1
ATOM 2357 N N . SER A 1 309 ? -9.945 -5.633 5.926 1 81.94 309 SER A N 1
ATOM 2358 C CA . SER A 1 309 ? -10.641 -5.965 7.168 1 81.94 309 SER A CA 1
ATOM 2359 C C . SER A 1 309 ? -11.664 -4.898 7.523 1 81.94 309 SER A C 1
ATOM 2361 O O . SER A 1 309 ? -12.781 -5.215 7.938 1 81.94 309 SER A O 1
ATOM 2363 N N . THR A 1 310 ? -11.289 -3.67 7.328 1 76.19 310 THR A N 1
ATOM 2364 C CA . THR A 1 310 ? -12.188 -2.562 7.637 1 76.19 310 THR A CA 1
ATOM 2365 C C . THR A 1 310 ? -13.414 -2.594 6.73 1 76.19 310 THR A C 1
ATOM 2367 O O . THR A 1 310 ? -14.539 -2.438 7.199 1 76.19 310 THR A O 1
ATOM 2370 N N . VAL A 1 311 ? -13.18 -2.863 5.465 1 77.12 311 VAL A N 1
ATOM 2371 C CA . VAL A 1 311 ? -14.266 -2.873 4.488 1 77.12 311 VAL A CA 1
ATOM 2372 C C . VAL A 1 311 ? -15.211 -4.039 4.773 1 77.12 311 VAL A C 1
ATOM 2374 O O . VAL A 1 311 ? -16.422 -3.863 4.816 1 77.12 311 VAL A O 1
ATOM 2377 N N . PHE A 1 312 ? -14.648 -5.188 5.043 1 80.25 312 PHE A N 1
ATOM 2378 C CA . PHE A 1 312 ? -15.477 -6.367 5.281 1 80.25 312 PHE A CA 1
ATOM 2379 C C . PHE A 1 312 ? -16.234 -6.242 6.598 1 80.25 312 PHE A C 1
ATOM 2381 O O . PHE A 1 312 ? -17.359 -6.711 6.715 1 80.25 312 PHE A O 1
ATOM 2388 N N . GLN A 1 313 ? -15.609 -5.645 7.586 1 75.69 313 GLN A N 1
ATOM 2389 C CA . GLN A 1 313 ? -16.297 -5.398 8.852 1 75.69 313 GLN A CA 1
ATOM 2390 C C . GLN A 1 313 ? -17.438 -4.402 8.672 1 75.69 313 GLN A C 1
ATOM 2392 O O . GLN A 1 313 ? -18.531 -4.598 9.211 1 75.69 313 GLN A O 1
ATOM 2397 N N . ALA A 1 314 ? -17.172 -3.395 7.898 1 70.69 314 ALA A N 1
ATOM 2398 C CA . ALA A 1 314 ? -18.188 -2.369 7.648 1 70.69 314 ALA A CA 1
ATOM 2399 C C . ALA A 1 314 ? -19.391 -2.953 6.922 1 70.69 314 ALA A C 1
ATOM 2401 O O . ALA A 1 314 ? -20.516 -2.5 7.117 1 70.69 314 ALA A O 1
ATOM 2402 N N . LEU A 1 315 ? -19.125 -4.051 6.164 1 73.75 315 LEU A N 1
ATOM 2403 C CA . LEU A 1 315 ? -20.172 -4.672 5.375 1 73.75 315 LEU A CA 1
ATOM 2404 C C . LEU A 1 315 ? -20.797 -5.852 6.121 1 73.75 315 LEU A C 1
ATOM 2406 O O . LEU A 1 315 ? -21.625 -6.578 5.57 1 73.75 315 LEU A O 1
ATOM 2410 N N . ASN A 1 316 ? -20.406 -6.047 7.312 1 77.5 316 ASN A N 1
ATOM 2411 C CA . ASN A 1 316 ? -20.859 -7.168 8.133 1 77.5 316 ASN A CA 1
ATOM 2412 C C . ASN A 1 316 ? -20.641 -8.5 7.422 1 77.5 316 ASN A C 1
ATOM 2414 O O . ASN A 1 316 ? -21.516 -9.375 7.449 1 77.5 316 ASN A O 1
ATOM 2418 N N . SER A 1 317 ? -19.547 -8.516 6.695 1 82.75 317 SER A N 1
ATOM 2419 C CA . SER A 1 317 ? -19.172 -9.719 5.961 1 82.75 317 SER A CA 1
ATOM 2420 C C . SER A 1 317 ? -17.781 -10.188 6.344 1 82.75 317 SER A C 1
ATOM 2422 O O . SER A 1 317 ? -17.031 -10.672 5.5 1 82.75 317 SER A O 1
ATOM 2424 N N . GLU A 1 318 ? -17.406 -9.945 7.535 1 82.94 318 GLU A N 1
ATOM 2425 C CA . GLU A 1 318 ? -16.047 -10.242 7.992 1 82.94 318 GLU A CA 1
ATOM 2426 C C . GLU A 1 318 ? -15.711 -11.719 7.82 1 82.94 318 GLU A C 1
ATOM 2428 O O . GLU A 1 318 ? -14.547 -12.078 7.629 1 82.94 318 GLU A O 1
ATOM 2433 N N . GLU A 1 319 ? -16.672 -12.555 7.801 1 87.06 319 GLU A N 1
ATOM 2434 C CA . GLU A 1 319 ? -16.453 -13.984 7.668 1 87.06 319 GLU A CA 1
ATOM 2435 C C . GLU A 1 319 ? -16.047 -14.352 6.242 1 87.06 319 GLU A C 1
ATOM 2437 O O . GLU A 1 319 ? -15.516 -15.438 6 1 87.06 319 GLU A O 1
ATOM 2442 N N . ASN A 1 320 ? -16.328 -13.453 5.332 1 91.81 320 ASN A N 1
ATOM 2443 C CA . ASN A 1 320 ? -16.016 -13.711 3.93 1 91.81 320 ASN A CA 1
ATOM 2444 C C . ASN A 1 320 ? -14.555 -13.414 3.613 1 91.81 320 ASN A C 1
ATOM 2446 O O . ASN A 1 320 ? -14.102 -13.648 2.492 1 91.81 320 ASN A O 1
ATOM 2450 N N . TYR A 1 321 ? -13.875 -12.938 4.617 1 93 321 TYR A N 1
ATOM 2451 C CA . TYR A 1 321 ? -12.453 -12.664 4.457 1 93 321 TYR A CA 1
ATOM 2452 C C . TYR A 1 321 ? -11.625 -13.492 5.441 1 93 321 TYR A C 1
ATOM 2454 O O . TYR A 1 321 ? -11.641 -13.219 6.645 1 93 321 TYR A O 1
ATOM 2462 N N . LEU A 1 322 ? -10.914 -14.484 4.883 1 95.44 322 LEU A N 1
ATOM 2463 C CA . LEU A 1 322 ? -10.039 -15.328 5.691 1 95.44 322 LEU A CA 1
ATOM 2464 C C . LEU A 1 322 ? -8.57 -15.047 5.383 1 95.44 322 LEU A C 1
ATOM 2466 O O . LEU A 1 322 ? -8.094 -15.359 4.289 1 95.44 322 LEU A O 1
ATOM 2470 N N . ARG A 1 323 ? -7.918 -14.406 6.301 1 95.44 323 ARG A N 1
ATOM 2471 C CA . ARG A 1 323 ? -6.48 -14.188 6.223 1 95.44 323 ARG A CA 1
ATOM 2472 C C . ARG A 1 323 ? -5.727 -15.172 7.105 1 95.44 323 ARG A C 1
ATOM 2474 O O . ARG A 1 323 ? -5.984 -15.273 8.305 1 95.44 323 ARG A O 1
ATOM 2481 N N . ILE A 1 324 ? -4.84 -15.977 6.508 1 96.31 324 ILE A N 1
ATOM 2482 C CA . ILE A 1 324 ? -4.012 -16.906 7.262 1 96.31 324 ILE A CA 1
ATOM 2483 C C . ILE A 1 324 ? -2.545 -16.484 7.172 1 96.31 324 ILE A C 1
ATOM 2485 O O . ILE A 1 324 ? -1.96 -16.484 6.086 1 96.31 324 ILE A O 1
ATOM 2489 N N . GLN A 1 325 ? -1.982 -16.109 8.242 1 92.69 325 GLN A N 1
ATOM 2490 C CA . GLN A 1 325 ? -0.626 -15.578 8.336 1 92.69 325 GLN A CA 1
ATOM 2491 C C . GLN A 1 325 ? 0.004 -15.914 9.688 1 92.69 325 GLN A C 1
ATOM 2493 O O . GLN A 1 325 ? -0.696 -16.016 10.695 1 92.69 325 GLN A O 1
ATOM 2498 N N . ASP A 1 326 ? 1.308 -16.156 9.664 1 90.38 326 ASP A N 1
ATOM 2499 C CA . ASP A 1 326 ? 2.064 -16.406 10.891 1 90.38 326 ASP A CA 1
ATOM 2500 C C . ASP A 1 326 ? 2.998 -15.234 11.203 1 90.38 326 ASP A C 1
ATOM 2502 O O . ASP A 1 326 ? 3.967 -15 10.477 1 90.38 326 ASP A O 1
ATOM 2506 N N . ASP A 1 327 ? 2.848 -14.57 12.273 1 86.31 327 ASP A N 1
ATOM 2507 C CA . ASP A 1 327 ? 3.68 -13.422 12.602 1 86.31 327 ASP A CA 1
ATOM 2508 C C . ASP A 1 327 ? 4.738 -13.781 13.641 1 86.31 327 ASP A C 1
ATOM 2510 O O . ASP A 1 327 ? 5.328 -12.898 14.266 1 86.31 327 ASP A O 1
ATOM 2514 N N . THR A 1 328 ? 4.977 -15.109 13.812 1 88.19 328 THR A N 1
ATOM 2515 C CA . THR A 1 328 ? 5.836 -15.516 14.914 1 88.19 328 THR A CA 1
ATOM 2516 C C . THR A 1 328 ? 7.109 -16.172 14.398 1 88.19 328 THR A C 1
ATOM 2518 O O . THR A 1 328 ? 7.797 -16.875 15.133 1 88.19 328 THR A O 1
ATOM 2521 N N . LEU A 1 329 ? 7.379 -16.062 13.141 1 90.19 329 LEU A N 1
ATOM 2522 C CA . LEU A 1 329 ? 8.625 -16.625 12.633 1 90.19 329 LEU A CA 1
ATOM 2523 C C . LEU A 1 329 ? 9.828 -16 13.312 1 90.19 329 LEU A C 1
ATOM 2525 O O . LEU A 1 329 ? 9.789 -14.836 13.711 1 90.19 329 LEU A O 1
ATOM 2529 N N . THR A 1 330 ? 10.859 -16.797 13.492 1 88.75 330 THR A N 1
ATOM 2530 C CA . THR A 1 330 ? 12.086 -16.297 14.102 1 88.75 330 THR A CA 1
ATOM 2531 C C . THR A 1 330 ? 13.312 -16.891 13.398 1 88.75 330 THR A C 1
ATOM 2533 O O . THR A 1 330 ? 13.219 -17.922 12.742 1 88.75 330 THR A O 1
ATOM 2536 N N . GLY A 1 331 ? 14.375 -16.188 13.5 1 87.62 331 GLY A N 1
ATOM 2537 C CA . GLY A 1 331 ? 15.648 -16.688 13.016 1 87.62 331 GLY A CA 1
ATOM 2538 C C . GLY A 1 331 ? 15.648 -16.984 11.523 1 87.62 331 GLY A C 1
ATOM 2539 O O . GLY A 1 331 ? 15.18 -16.172 10.727 1 87.62 331 GLY A O 1
ATOM 2540 N N . THR A 1 332 ? 16.172 -18.156 11.195 1 88.75 332 THR A N 1
ATOM 2541 C CA . THR A 1 332 ? 16.359 -18.531 9.797 1 88.75 332 THR A CA 1
ATOM 2542 C C . THR A 1 332 ? 15 -18.734 9.117 1 88.75 332 THR A C 1
ATOM 2544 O O . THR A 1 332 ? 14.883 -18.578 7.898 1 88.75 332 THR A O 1
ATOM 2547 N N . LEU A 1 333 ? 13.984 -19.016 9.891 1 91.69 333 LEU A N 1
ATOM 2548 C CA . LEU A 1 333 ? 12.648 -19.234 9.352 1 91.69 333 LEU A CA 1
ATOM 2549 C C . LEU A 1 333 ? 12.102 -17.969 8.719 1 91.69 333 LEU A C 1
ATOM 2551 O O . LEU A 1 333 ? 11.227 -18.016 7.855 1 91.69 333 LEU A O 1
ATOM 2555 N N . SER A 1 334 ? 12.648 -16.875 9.172 1 88.56 334 SER A N 1
ATOM 2556 C CA . SER A 1 334 ? 12.133 -15.602 8.688 1 88.56 334 SER A CA 1
ATOM 2557 C C . SER A 1 334 ? 12.859 -15.164 7.418 1 88.56 334 SER A C 1
ATOM 2559 O O . SER A 1 334 ? 12.438 -14.211 6.758 1 88.56 334 SER A O 1
ATOM 2561 N N . SER A 1 335 ? 13.883 -15.898 7.059 1 88.19 335 SER A N 1
ATOM 2562 C CA . SER A 1 335 ? 14.641 -15.547 5.867 1 88.19 335 SER A CA 1
ATOM 2563 C C . SER A 1 335 ? 13.867 -15.875 4.594 1 88.19 335 SER A C 1
ATOM 2565 O O . SER A 1 335 ? 13.07 -16.812 4.57 1 88.19 335 SER A O 1
ATOM 2567 N N . VAL A 1 336 ? 14.164 -15.102 3.568 1 89.56 336 VAL A N 1
ATOM 2568 C CA . VAL A 1 336 ? 13.453 -15.297 2.309 1 89.56 336 VAL A CA 1
ATOM 2569 C C . VAL A 1 336 ? 14.32 -16.094 1.346 1 89.56 336 VAL A C 1
ATOM 2571 O O . VAL A 1 336 ? 13.875 -16.484 0.261 1 89.56 336 VAL A O 1
ATOM 2574 N N . ASP A 1 337 ? 15.617 -16.391 1.691 1 90.69 337 ASP A N 1
ATOM 2575 C CA . ASP A 1 337 ? 16.5 -16.969 0.681 1 90.69 337 ASP A CA 1
ATOM 2576 C C . ASP A 1 337 ? 17.438 -18.016 1.297 1 90.69 337 ASP A C 1
ATOM 2578 O O . ASP A 1 337 ? 18.266 -18.594 0.604 1 90.69 337 ASP A O 1
ATOM 2582 N N . VAL A 1 338 ? 17.359 -18.25 2.623 1 92.31 338 VAL A N 1
ATOM 2583 C CA . VAL A 1 338 ? 18.172 -19.312 3.207 1 92.31 338 VAL A CA 1
ATOM 2584 C C . VAL A 1 338 ? 17.562 -20.672 2.883 1 92.31 338 VAL A C 1
ATOM 2586 O O . VAL A 1 338 ? 16.781 -21.219 3.67 1 92.31 338 VAL A O 1
ATOM 2589 N N . ALA A 1 339 ? 18.094 -21.219 1.821 1 95.19 339 ALA A N 1
ATOM 2590 C CA . ALA A 1 339 ? 17.438 -22.375 1.221 1 95.19 339 ALA A CA 1
ATOM 2591 C C . ALA A 1 339 ? 18.188 -23.656 1.545 1 95.19 339 ALA A C 1
ATOM 2593 O O . ALA A 1 339 ? 18.406 -24.5 0.666 1 95.19 339 ALA A O 1
ATOM 2594 N N . THR A 1 340 ? 18.547 -23.781 2.779 1 94.62 340 THR A N 1
ATOM 2595 C CA . THR A 1 340 ? 19.062 -25.078 3.207 1 94.62 340 THR A CA 1
ATOM 2596 C C . THR A 1 340 ? 17.953 -26.109 3.33 1 94.62 340 THR A C 1
ATOM 2598 O O . THR A 1 340 ? 16.797 -25.75 3.57 1 94.62 340 THR A O 1
ATOM 2601 N N . LYS A 1 341 ? 18.312 -27.359 3.166 1 95 341 LYS A N 1
ATOM 2602 C CA . LYS A 1 341 ? 17.328 -28.422 3.279 1 95 341 LYS A CA 1
ATOM 2603 C C . LYS A 1 341 ? 16.609 -28.375 4.621 1 95 341 LYS A C 1
ATOM 2605 O O . LYS A 1 341 ? 15.375 -28.484 4.68 1 95 341 LYS A O 1
ATOM 2610 N N . GLU A 1 342 ? 17.344 -28.188 5.602 1 96.06 342 GLU A N 1
ATOM 2611 C CA . GLU A 1 342 ? 16.781 -28.141 6.949 1 96.06 342 GLU A CA 1
ATOM 2612 C C . GLU A 1 342 ? 15.773 -27 7.082 1 96.06 342 GLU A C 1
ATOM 2614 O O . GLU A 1 342 ? 14.672 -27.203 7.605 1 96.06 342 GLU A O 1
ATOM 2619 N N . ASN A 1 343 ? 16.125 -25.859 6.645 1 96.38 343 ASN A N 1
ATOM 2620 C CA . ASN A 1 343 ? 15.242 -24.703 6.773 1 96.38 343 ASN A CA 1
ATOM 2621 C C . ASN A 1 343 ? 13.969 -24.875 5.945 1 96.38 343 ASN A C 1
ATOM 2623 O O . ASN A 1 343 ? 12.883 -24.484 6.375 1 96.38 343 ASN A O 1
ATOM 2627 N N . LEU A 1 344 ? 14.117 -25.422 4.773 1 97.88 344 LEU A N 1
ATOM 2628 C CA . LEU A 1 344 ? 12.961 -25.641 3.91 1 97.88 344 LEU A CA 1
ATOM 2629 C C . LEU A 1 344 ? 11.977 -26.609 4.555 1 97.88 344 LEU A C 1
ATOM 2631 O O . LEU A 1 344 ? 10.766 -26.391 4.523 1 97.88 344 LEU A O 1
ATOM 2635 N N . GLU A 1 345 ? 12.484 -27.641 5.125 1 97.81 345 GLU A N 1
ATOM 2636 C CA . GLU A 1 345 ? 11.641 -28.609 5.82 1 97.81 345 GLU A CA 1
ATOM 2637 C C . GLU A 1 345 ? 10.969 -27.984 7.035 1 97.81 345 GLU A C 1
ATOM 2639 O O . GLU A 1 345 ? 9.82 -28.297 7.352 1 97.81 345 GLU A O 1
ATOM 2644 N N . ASN A 1 346 ? 11.711 -27.156 7.707 1 97.75 346 ASN A N 1
ATOM 2645 C CA . ASN A 1 346 ? 11.133 -26.453 8.844 1 97.75 346 ASN A CA 1
ATOM 2646 C C . ASN A 1 346 ? 9.992 -25.531 8.422 1 97.75 346 ASN A C 1
ATOM 2648 O O . ASN A 1 346 ? 9.031 -25.328 9.172 1 97.75 346 ASN A O 1
ATOM 2652 N N . LEU A 1 347 ? 10.102 -24.938 7.266 1 98.06 347 LEU A N 1
ATOM 2653 C CA . LEU A 1 347 ? 9.031 -24.094 6.746 1 98.06 347 LEU A CA 1
ATOM 2654 C C . LEU A 1 347 ? 7.777 -24.906 6.473 1 98.06 347 LEU A C 1
ATOM 2656 O O . LEU A 1 347 ? 6.66 -24.422 6.66 1 98.06 347 LEU A O 1
ATOM 2660 N N . VAL A 1 348 ? 7.973 -26.172 5.973 1 98.25 348 VAL A N 1
ATOM 2661 C CA . VAL A 1 348 ? 6.832 -27.062 5.816 1 98.25 348 VAL A CA 1
ATOM 2662 C C . VAL A 1 348 ? 6.141 -27.266 7.16 1 98.25 348 VAL A C 1
ATOM 2664 O O . VAL A 1 348 ? 4.914 -27.188 7.254 1 98.25 348 VAL A O 1
ATOM 2667 N N . LYS A 1 349 ? 6.922 -27.469 8.203 1 98.06 349 LYS A N 1
ATOM 2668 C CA . LYS A 1 349 ? 6.383 -27.656 9.547 1 98.06 349 LYS A CA 1
ATOM 2669 C C . LYS A 1 349 ? 5.648 -26.422 10.031 1 98.06 349 LYS A C 1
ATOM 2671 O O . LYS A 1 349 ? 4.645 -26.516 10.742 1 98.06 349 LYS A O 1
ATOM 2676 N N . VAL A 1 350 ? 6.203 -25.266 9.703 1 97.81 350 VAL A N 1
ATOM 2677 C CA . VAL A 1 350 ? 5.531 -24.016 10.055 1 97.81 350 VAL A CA 1
ATOM 2678 C C . VAL A 1 350 ? 4.137 -24 9.438 1 97.81 350 VAL A C 1
ATOM 2680 O O . VAL A 1 350 ? 3.164 -23.609 10.094 1 97.81 350 VAL A O 1
ATOM 2683 N N . GLY A 1 351 ? 4.023 -24.375 8.164 1 98.19 351 GLY A N 1
ATOM 2684 C CA . GLY A 1 351 ? 2.729 -24.453 7.504 1 98.19 351 GLY A CA 1
ATOM 2685 C C . GLY A 1 351 ? 1.766 -25.406 8.18 1 98.19 351 GLY A C 1
ATOM 2686 O O . GLY A 1 351 ? 0.592 -25.094 8.375 1 98.19 351 GLY A O 1
ATOM 2687 N N . GLU A 1 352 ? 2.279 -26.562 8.578 1 98.25 352 GLU A N 1
ATOM 2688 C CA . GLU A 1 352 ? 1.464 -27.578 9.25 1 98.25 352 GLU A CA 1
ATOM 2689 C C . GLU A 1 352 ? 0.975 -27.078 10.602 1 98.25 352 GLU A C 1
ATOM 2691 O O . GLU A 1 352 ? -0.182 -27.297 10.969 1 98.25 352 GLU A O 1
ATOM 2696 N N . GLU A 1 353 ? 1.863 -26.422 11.312 1 97.88 353 GLU A N 1
ATOM 2697 C CA . GLU A 1 353 ? 1.492 -25.875 12.617 1 97.88 353 GLU A CA 1
ATOM 2698 C C . GLU A 1 353 ? 0.487 -24.734 12.477 1 97.88 353 GLU A C 1
ATOM 2700 O O . GLU A 1 353 ? -0.391 -24.562 13.328 1 97.88 353 GLU A O 1
ATOM 2705 N N . LEU A 1 354 ? 0.682 -23.953 11.43 1 97.38 354 LEU A N 1
ATOM 2706 C CA . LEU A 1 354 ? -0.212 -22.828 11.18 1 97.38 354 LEU A CA 1
ATOM 2707 C C . LEU A 1 354 ? -1.643 -23.312 10.969 1 97.38 354 LEU A C 1
ATOM 2709 O O . LEU A 1 354 ? -2.596 -22.625 11.352 1 97.38 354 LEU A O 1
ATOM 2713 N N . LEU A 1 355 ? -1.845 -24.531 10.383 1 98.12 355 LEU A N 1
ATOM 2714 C CA . LEU A 1 355 ? -3.166 -25.125 10.188 1 98.12 355 LEU A CA 1
ATOM 2715 C C . LEU A 1 355 ? -3.865 -25.344 11.523 1 98.12 355 LEU A C 1
ATOM 2717 O O . LEU A 1 355 ? -5.09 -25.219 11.617 1 98.12 355 LEU A O 1
ATOM 2721 N N . LYS A 1 356 ? -3.084 -25.578 12.5 1 97.38 356 LYS A N 1
ATOM 2722 C CA . LYS A 1 356 ? -3.631 -25.938 13.805 1 97.38 356 LYS A CA 1
ATOM 2723 C C . LYS A 1 356 ? -3.848 -24.688 14.672 1 97.38 356 LYS A C 1
ATOM 2725 O O . LYS A 1 356 ? -4.551 -24.75 15.68 1 97.38 356 LYS A O 1
ATOM 2730 N N . LYS A 1 357 ? -3.283 -23.578 14.305 1 95.81 357 LYS A N 1
ATOM 2731 C CA . LYS A 1 357 ? -3.465 -22.328 15.047 1 95.81 357 LYS A CA 1
ATOM 2732 C C . LYS A 1 357 ? -4.871 -21.781 14.844 1 95.81 357 LYS A C 1
ATOM 2734 O O . LYS A 1 357 ? -5.523 -22.062 13.836 1 95.81 357 LYS A O 1
ATOM 2739 N N . PRO A 1 358 ? -5.352 -20.984 15.781 1 95.38 358 PRO A N 1
ATOM 2740 C CA . PRO A 1 358 ? -6.668 -20.375 15.617 1 95.38 358 PRO A CA 1
ATOM 2741 C C . PRO A 1 358 ? -6.691 -19.328 14.508 1 95.38 358 PRO A C 1
ATOM 2743 O O . PRO A 1 358 ? -5.676 -18.672 14.242 1 95.38 358 PRO A O 1
ATOM 2746 N N . VAL A 1 359 ? -7.863 -19.219 13.922 1 94.38 359 VAL A N 1
ATOM 2747 C CA . VAL A 1 359 ? -8.07 -18.125 12.992 1 94.38 359 VAL A CA 1
ATOM 2748 C C . VAL A 1 359 ? -7.832 -16.797 13.719 1 94.38 359 VAL A C 1
ATOM 2750 O O . VAL A 1 359 ? -8.336 -16.578 14.82 1 94.38 359 VAL A O 1
ATOM 2753 N N . SER A 1 360 ? -6.961 -15.984 13.07 1 89.31 360 SER A N 1
ATOM 2754 C CA . SER A 1 360 ? -6.574 -14.727 13.695 1 89.31 360 SER A CA 1
ATOM 2755 C C . SER A 1 360 ? -6.801 -13.547 12.758 1 89.31 360 SER A C 1
ATOM 2757 O O . SER A 1 360 ? -7.004 -13.734 11.555 1 89.31 360 SER A O 1
ATOM 2759 N N . ARG A 1 361 ? -6.938 -12.406 13.383 1 83.38 361 ARG A N 1
ATOM 2760 C CA . ARG A 1 361 ? -7.066 -11.148 12.648 1 83.38 361 ARG A CA 1
ATOM 2761 C C . ARG A 1 361 ? -6.164 -10.078 13.242 1 83.38 361 ARG A C 1
ATOM 2763 O O . ARG A 1 361 ? -5.859 -10.102 14.438 1 83.38 361 ARG A O 1
ATOM 2770 N N . VAL A 1 362 ? -5.77 -9.195 12.375 1 72.5 362 VAL A N 1
ATOM 2771 C CA . VAL A 1 362 ? -4.902 -8.117 12.828 1 72.5 362 VAL A CA 1
ATOM 2772 C C . VAL A 1 362 ? -5.688 -7.164 13.727 1 72.5 362 VAL A C 1
ATOM 2774 O O . VAL A 1 362 ? -6.84 -6.832 13.438 1 72.5 362 VAL A O 1
ATOM 2777 N N . ASN A 1 363 ? -5.082 -7.023 14.875 1 70.31 363 ASN A N 1
ATOM 2778 C CA . ASN A 1 363 ? -5.586 -5.938 15.703 1 70.31 363 ASN A CA 1
ATOM 2779 C C . ASN A 1 363 ? -5.199 -4.574 15.141 1 70.31 363 ASN A C 1
ATOM 2781 O O . ASN A 1 363 ? -4.02 -4.223 15.109 1 70.31 363 ASN A O 1
ATOM 2785 N N . LEU A 1 364 ? -6.141 -3.922 14.727 1 60.53 364 LEU A N 1
ATOM 2786 C CA . LEU A 1 364 ? -5.914 -2.682 13.992 1 60.53 364 LEU A CA 1
ATOM 2787 C C . LEU A 1 364 ? -5.211 -1.65 14.875 1 60.53 364 LEU A C 1
ATOM 2789 O O . LEU A 1 364 ? -4.555 -0.741 14.359 1 60.53 364 LEU A O 1
ATOM 2793 N N . ALA A 1 365 ? -5.277 -1.831 16.125 1 59.91 365 ALA A N 1
ATOM 2794 C CA . ALA A 1 365 ? -4.676 -0.889 17.062 1 59.91 365 ALA A CA 1
ATOM 2795 C C . ALA A 1 365 ? -3.215 -1.242 17.344 1 59.91 365 ALA A C 1
ATOM 2797 O O . ALA A 1 365 ? -2.365 -0.355 17.453 1 59.91 365 ALA A O 1
ATOM 2798 N N . THR A 1 366 ? -2.926 -2.564 17.375 1 61.44 366 THR A N 1
ATOM 2799 C CA . THR A 1 366 ? -1.597 -2.988 17.797 1 61.44 366 THR A CA 1
ATOM 2800 C C . THR A 1 366 ? -0.812 -3.572 16.625 1 61.44 366 THR A C 1
ATOM 2802 O O . THR A 1 366 ? 0.411 -3.701 16.703 1 61.44 366 THR A O 1
ATOM 2805 N N . GLY A 1 367 ? -1.548 -3.869 15.562 1 61.56 367 GLY A N 1
ATOM 2806 C CA . GLY A 1 367 ? -0.914 -4.512 14.422 1 61.56 367 GLY A CA 1
ATOM 2807 C C . GLY A 1 367 ? -0.619 -5.98 14.656 1 61.56 367 GLY A C 1
ATOM 2808 O O . GLY A 1 367 ? -0.061 -6.652 13.781 1 61.56 367 GLY A O 1
ATOM 2809 N N . VAL A 1 368 ? -0.954 -6.469 15.859 1 66.06 368 VAL A N 1
ATOM 2810 C CA . VAL A 1 368 ? -0.653 -7.855 16.188 1 66.06 368 VAL A CA 1
ATOM 2811 C C . VAL A 1 368 ? -1.836 -8.742 15.82 1 66.06 368 VAL A C 1
ATOM 2813 O O . VAL A 1 368 ? -2.992 -8.336 15.938 1 66.06 368 VAL A O 1
ATOM 2816 N N . PHE A 1 369 ? -1.532 -9.898 15.273 1 76.25 369 PHE A N 1
ATOM 2817 C CA . PHE A 1 369 ? -2.592 -10.859 14.992 1 76.25 369 PHE A CA 1
ATOM 2818 C C . PHE A 1 369 ? -3.115 -11.477 16.281 1 76.25 369 PHE A C 1
ATOM 2820 O O . PHE A 1 369 ? -2.332 -11.922 17.125 1 76.25 369 PHE A O 1
ATOM 2827 N N . GLU A 1 370 ? -4.414 -11.383 16.422 1 83.25 370 GLU A N 1
ATOM 2828 C CA . GLU A 1 370 ? -5.086 -11.969 17.578 1 83.25 370 GLU A CA 1
ATOM 2829 C C . GLU A 1 370 ? -6.156 -12.969 17.141 1 83.25 370 GLU A C 1
ATOM 2831 O O . GLU A 1 370 ? -6.84 -12.758 16.141 1 83.25 370 GLU A O 1
ATOM 2836 N N . PRO A 1 371 ? -6.266 -14.023 17.922 1 88.88 371 PRO A N 1
ATOM 2837 C CA . PRO A 1 371 ? -7.316 -14.992 17.594 1 88.88 371 PRO A CA 1
ATOM 2838 C C . PRO A 1 371 ? -8.719 -14.391 17.672 1 88.88 371 PRO A C 1
ATOM 2840 O O . PRO A 1 371 ? -9.008 -13.594 18.562 1 88.88 371 PRO A O 1
ATOM 2843 N N . ILE A 1 372 ? -9.508 -14.641 16.734 1 84.44 372 ILE A N 1
ATOM 2844 C CA . ILE A 1 372 ? -10.867 -14.109 16.703 1 84.44 372 ILE A CA 1
ATOM 2845 C C . ILE A 1 372 ? -11.805 -15.062 17.469 1 84.44 372 ILE A C 1
ATOM 2847 O O . ILE A 1 372 ? -12.805 -14.633 18.047 1 84.44 372 ILE A O 1
ATOM 2851 N N . ASN A 1 373 ? -11.609 -16.297 17.375 1 84.5 373 ASN A N 1
ATOM 2852 C CA . ASN A 1 373 ? -12.367 -17.344 18.062 1 84.5 373 ASN A CA 1
ATOM 2853 C C . ASN A 1 373 ? -11.539 -18.609 18.25 1 84.5 373 ASN A C 1
ATOM 2855 O O . ASN A 1 373 ? -10.312 -18.562 18.172 1 84.5 373 ASN A O 1
ATOM 2859 N N . LYS A 1 374 ? -12.289 -19.641 18.516 1 90.19 374 LYS A N 1
ATOM 2860 C CA . LYS A 1 374 ? -11.578 -20.891 18.812 1 90.19 374 LYS A CA 1
ATOM 2861 C C . LYS A 1 374 ? -11.43 -21.766 17.578 1 90.19 374 LYS A C 1
ATOM 2863 O O . LYS A 1 374 ? -10.758 -22.797 17.609 1 90.19 374 LYS A O 1
ATOM 2868 N N . MET A 1 375 ? -11.922 -21.344 16.516 1 94.81 375 MET A N 1
ATOM 2869 C CA . MET A 1 375 ? -11.82 -22.125 15.281 1 94.81 375 MET A CA 1
ATOM 2870 C C . MET A 1 375 ? -10.391 -22.109 14.742 1 94.81 375 MET A C 1
ATOM 2872 O O . MET A 1 375 ? -9.766 -21.047 14.648 1 94.81 375 MET A O 1
ATOM 2876 N N . THR A 1 376 ? -9.914 -23.297 14.406 1 97.25 376 THR A N 1
ATOM 2877 C CA . THR A 1 376 ? -8.57 -23.391 13.844 1 97.25 376 THR A CA 1
ATOM 2878 C C . THR A 1 376 ? -8.586 -23.016 12.359 1 97.25 376 THR A C 1
ATOM 2880 O O . THR A 1 376 ? -9.648 -23.016 11.727 1 97.25 376 THR A O 1
ATOM 2883 N N . ASN A 1 377 ? -7.41 -22.719 11.812 1 97.81 377 ASN A N 1
ATOM 2884 C CA . ASN A 1 377 ? -7.32 -22.469 10.383 1 97.81 377 ASN A CA 1
ATOM 2885 C C . ASN A 1 377 ? -7.766 -23.672 9.562 1 97.81 377 ASN A C 1
ATOM 2887 O O . ASN A 1 377 ? -8.375 -23.516 8.508 1 97.81 377 ASN A O 1
ATOM 2891 N N . GLU A 1 378 ? -7.434 -24.875 10.094 1 98 378 GLU A N 1
ATOM 2892 C CA . GLU A 1 378 ? -7.863 -26.109 9.438 1 98 378 GLU A CA 1
ATOM 2893 C C . GLU A 1 378 ? -9.383 -26.172 9.336 1 98 378 GLU A C 1
ATOM 2895 O O . GLU A 1 378 ? -9.93 -26.5 8.281 1 98 378 GLU A O 1
ATOM 2900 N N . GLU A 1 379 ? -10.023 -25.859 10.391 1 98 379 GLU A N 1
ATOM 2901 C CA . GLU A 1 379 ? -11.484 -25.875 10.422 1 98 379 GLU A CA 1
ATOM 2902 C C . GLU A 1 379 ? -12.062 -24.812 9.5 1 98 379 GLU A C 1
ATOM 2904 O O . GLU A 1 379 ? -13.039 -25.047 8.797 1 98 379 GLU A O 1
ATOM 2909 N N . ALA A 1 380 ? -11.469 -23.672 9.547 1 97.75 380 ALA A N 1
ATOM 2910 C CA . ALA A 1 380 ? -11.922 -22.578 8.688 1 97.75 380 ALA A CA 1
ATOM 2911 C C . ALA A 1 380 ? -11.781 -22.938 7.215 1 97.75 380 ALA A C 1
ATOM 2913 O O . ALA A 1 380 ? -12.633 -22.594 6.398 1 97.75 380 ALA A O 1
ATOM 2914 N N . LEU A 1 381 ? -10.719 -23.641 6.906 1 98.56 381 LEU A N 1
ATOM 2915 C CA . LEU A 1 381 ? -10.477 -24.047 5.523 1 98.56 381 LEU A CA 1
ATOM 2916 C C . LEU A 1 381 ? -11.469 -25.109 5.086 1 98.56 381 LEU A C 1
ATOM 2918 O O . LEU A 1 381 ? -11.875 -25.156 3.922 1 98.56 381 LEU A O 1
ATOM 2922 N N . ARG A 1 382 ? -11.844 -26.016 5.969 1 98.5 382 ARG A N 1
ATOM 2923 C CA . ARG A 1 382 ? -12.883 -26.984 5.652 1 98.5 382 ARG A CA 1
ATOM 2924 C C . ARG A 1 382 ? -14.211 -26.297 5.352 1 98.5 382 ARG A C 1
ATOM 2926 O O . ARG A 1 382 ? -14.914 -26.672 4.414 1 98.5 382 ARG A O 1
ATOM 2933 N N . LYS A 1 383 ? -14.5 -25.328 6.195 1 97.81 383 LYS A N 1
ATOM 2934 C CA . LYS A 1 383 ? -15.703 -24.547 5.953 1 97.81 383 LYS A CA 1
ATOM 2935 C C . LYS A 1 383 ? -15.633 -23.828 4.605 1 97.81 383 LYS A C 1
ATOM 2937 O O . LYS A 1 383 ? -16.609 -23.812 3.861 1 97.81 383 LYS A O 1
ATOM 2942 N N . LEU A 1 384 ? -14.508 -23.25 4.359 1 98.12 384 LEU A N 1
ATOM 2943 C CA . LEU A 1 384 ? -14.312 -22.562 3.088 1 98.12 384 LEU A CA 1
ATOM 2944 C C . LEU A 1 384 ? -14.469 -23.531 1.917 1 98.12 384 LEU A C 1
ATOM 2946 O O . LEU A 1 384 ? -15.07 -23.188 0.896 1 98.12 384 LEU A O 1
ATOM 2950 N N . ALA A 1 385 ? -13.906 -24.719 2.051 1 98.62 385 ALA A N 1
ATOM 2951 C CA . ALA A 1 385 ? -14.023 -25.734 0.999 1 98.62 385 ALA A CA 1
ATOM 2952 C C . ALA A 1 385 ? -15.484 -26.031 0.674 1 98.62 385 ALA A C 1
ATOM 2954 O O . ALA A 1 385 ? -15.852 -26.141 -0.496 1 98.62 385 ALA A O 1
ATOM 2955 N N . LYS A 1 386 ? -16.266 -26.156 1.688 1 98.31 386 LYS A N 1
ATOM 2956 C CA . LYS A 1 386 ? -17.688 -26.406 1.491 1 98.31 386 LYS A CA 1
ATOM 2957 C C . LYS A 1 386 ? -18.359 -25.25 0.751 1 98.31 386 LYS A C 1
ATOM 2959 O O . LYS A 1 386 ? -19.188 -25.469 -0.138 1 98.31 386 LYS A O 1
ATOM 2964 N N . LEU A 1 387 ? -18.016 -24.062 1.134 1 96.81 387 LEU A N 1
ATOM 2965 C CA . LEU A 1 387 ? -18.578 -22.875 0.484 1 96.81 387 LEU A CA 1
ATOM 2966 C C . LEU A 1 387 ? -18.172 -22.828 -0.984 1 96.81 387 LEU A C 1
ATOM 2968 O O . LEU A 1 387 ? -19 -22.516 -1.851 1 96.81 387 LEU A O 1
ATOM 2972 N N . LEU A 1 388 ? -16.922 -23.078 -1.227 1 97.44 388 LEU A N 1
ATOM 2973 C CA . LEU A 1 388 ? -16.406 -23.062 -2.59 1 97.44 388 LEU A CA 1
ATOM 2974 C C . LEU A 1 388 ? -17.094 -24.125 -3.443 1 97.44 388 LEU A C 1
ATOM 2976 O O . LEU A 1 388 ? -17.484 -23.844 -4.578 1 97.44 388 LEU A O 1
ATOM 2980 N N . SER A 1 389 ? -17.188 -25.312 -2.889 1 97.62 389 SER A N 1
ATOM 2981 C CA . SER A 1 389 ? -17.844 -26.406 -3.594 1 97.62 389 SER A CA 1
ATOM 2982 C C . SER A 1 389 ? -19.297 -26.062 -3.918 1 97.62 389 SER A C 1
ATOM 2984 O O . SER A 1 389 ? -19.75 -26.281 -5.039 1 97.62 389 SER A O 1
ATOM 2986 N N . ARG A 1 390 ? -19.984 -25.547 -2.949 1 95.62 390 ARG A N 1
ATOM 2987 C CA . ARG A 1 390 ? -21.375 -25.141 -3.15 1 95.62 390 ARG A CA 1
ATOM 2988 C C . ARG A 1 390 ? -21.484 -24.094 -4.254 1 95.62 390 ARG A C 1
ATOM 2990 O O . ARG A 1 390 ? -22.391 -24.172 -5.09 1 95.62 390 ARG A O 1
ATOM 2997 N N . GLU A 1 391 ? -20.625 -23.109 -4.195 1 93.56 391 GLU A N 1
ATOM 2998 C CA . GLU A 1 391 ? -20.641 -22.047 -5.203 1 93.56 391 GLU A CA 1
ATOM 2999 C C . GLU A 1 391 ? -20.391 -22.609 -6.602 1 93.56 391 GLU A C 1
ATOM 3001 O O . GLU A 1 391 ? -21.062 -22.203 -7.559 1 93.56 391 GLU A O 1
ATOM 3006 N N . LYS A 1 392 ? -19.438 -23.5 -6.719 1 93.56 392 LYS A N 1
ATOM 3007 C CA . LYS A 1 392 ? -19.141 -24.125 -8 1 93.56 392 LYS A CA 1
ATOM 3008 C C . LYS A 1 392 ? -20.344 -24.859 -8.555 1 93.56 392 LYS A C 1
ATOM 3010 O O . LYS A 1 392 ? -20.703 -24.703 -9.727 1 93.56 392 LYS A O 1
ATOM 3015 N N . HIS A 1 393 ? -21.016 -25.609 -7.742 1 93.19 393 HIS A N 1
ATOM 3016 C CA . HIS A 1 393 ? -22.172 -26.391 -8.172 1 93.19 393 HIS A CA 1
ATOM 3017 C C . HIS A 1 393 ? -23.359 -25.5 -8.5 1 93.19 393 HIS A C 1
ATOM 3019 O O . HIS A 1 393 ? -24.125 -25.797 -9.414 1 93.19 393 HIS A O 1
ATOM 3025 N N . LEU A 1 394 ? -23.453 -24.5 -7.723 1 90 394 LEU A N 1
ATOM 3026 C CA . LEU A 1 394 ? -24.516 -23.531 -8.008 1 90 394 LEU A CA 1
ATOM 3027 C C . LEU A 1 394 ? -24.344 -22.922 -9.398 1 90 394 LEU A C 1
ATOM 3029 O O . LEU A 1 394 ? -25.312 -22.781 -10.148 1 90 394 LEU A O 1
ATOM 3033 N N . ARG A 1 395 ? -23.172 -22.531 -9.734 1 87.75 395 ARG A N 1
ATOM 3034 C CA . ARG A 1 395 ? -22.875 -21.953 -11.039 1 87.75 395 ARG A CA 1
ATOM 3035 C C . ARG A 1 395 ? -23.141 -22.953 -12.164 1 87.75 395 ARG A C 1
ATOM 3037 O O . ARG A 1 395 ? -23.656 -22.578 -13.219 1 87.75 395 ARG A O 1
ATOM 3044 N N . GLU A 1 396 ? -22.75 -24.188 -11.945 1 87 396 GLU A N 1
ATOM 3045 C CA . GLU A 1 396 ? -22.984 -25.234 -12.938 1 87 396 GLU A CA 1
ATOM 3046 C C . GLU A 1 396 ? -24.469 -25.469 -13.156 1 87 396 GLU A C 1
ATOM 3048 O O . GLU A 1 396 ? -24.906 -25.672 -14.297 1 87 396 GLU A O 1
ATOM 3053 N N . ALA A 1 397 ? -25.188 -25.406 -12.125 1 85.06 397 ALA A N 1
ATOM 3054 C CA . ALA A 1 397 ? -26.625 -25.609 -12.219 1 85.06 397 ALA A CA 1
ATOM 3055 C C . ALA A 1 397 ? -27.281 -24.469 -12.984 1 85.06 397 ALA A C 1
ATOM 3057 O O . ALA A 1 397 ? -28.203 -24.703 -13.789 1 85.06 397 ALA A O 1
ATOM 3058 N N . LYS A 1 398 ? -26.875 -23.266 -12.695 1 80.25 398 LYS A N 1
ATOM 3059 C CA . LYS A 1 398 ? -27.453 -22.094 -13.352 1 80.25 398 LYS A CA 1
ATOM 3060 C C . LYS A 1 398 ? -27.062 -22.047 -14.828 1 80.25 398 LYS A C 1
ATOM 3062 O O . LYS A 1 398 ? -27.812 -21.531 -15.656 1 80.25 398 LYS A O 1
ATOM 3067 N N . SER A 1 399 ? -25.922 -22.406 -15.109 1 76.44 399 SER A N 1
ATOM 3068 C CA . SER A 1 399 ? -25.469 -22.453 -16.5 1 76.44 399 SER A CA 1
ATOM 3069 C C . SER A 1 399 ? -26.234 -23.5 -17.281 1 76.44 399 SER A C 1
ATOM 3071 O O . SER A 1 399 ? -26.469 -23.344 -18.484 1 76.44 399 SER A O 1
ATOM 3073 N N . ALA A 1 400 ? -26.641 -24.609 -16.688 1 68.62 400 ALA A N 1
ATOM 3074 C CA . ALA A 1 400 ? -27.391 -25.672 -17.344 1 68.62 400 ALA A CA 1
ATOM 3075 C C . ALA A 1 400 ? -28.812 -25.219 -17.672 1 68.62 400 ALA A C 1
ATOM 3077 O O . ALA A 1 400 ? -29.375 -25.609 -18.703 1 68.62 400 ALA A O 1
ATOM 3078 N N . VAL A 1 401 ? -29.312 -24.438 -16.781 1 64.94 401 VAL A N 1
ATOM 3079 C CA . VAL A 1 401 ? -30.672 -23.953 -17 1 64.94 401 VAL A CA 1
ATOM 3080 C C . VAL A 1 401 ? -30.672 -22.922 -18.125 1 64.94 401 VAL A C 1
ATOM 3082 O O . VAL A 1 401 ? -31.641 -22.828 -18.891 1 64.94 401 VAL A O 1
ATOM 3085 N N . ALA A 1 402 ? -29.641 -22.125 -18.219 1 56.78 402 ALA A N 1
ATOM 3086 C CA . ALA A 1 402 ? -29.578 -21.094 -19.25 1 56.78 402 ALA A CA 1
ATOM 3087 C C . ALA A 1 402 ? -29.359 -21.703 -20.625 1 56.78 402 ALA A C 1
ATOM 3089 O O . ALA A 1 402 ? -29.719 -21.109 -21.641 1 56.78 402 ALA A O 1
ATOM 3090 N N . ASN A 1 403 ? -28.844 -22.812 -20.828 1 49.03 403 ASN A N 1
ATOM 3091 C CA . ASN A 1 403 ? -28.719 -23.5 -22.109 1 49.03 403 ASN A CA 1
ATOM 3092 C C . ASN A 1 403 ? -29.953 -24.359 -22.406 1 49.03 403 ASN A C 1
ATOM 3094 O O . ASN A 1 403 ? -30.453 -25.062 -21.516 1 49.03 403 ASN A O 1
ATOM 3098 N N . MET B 1 1 ? -29.297 40.125 22.094 1 19.75 1 MET B N 1
ATOM 3099 C CA . MET B 1 1 ? -28.984 38.844 22.75 1 19.75 1 MET B CA 1
ATOM 3100 C C . MET B 1 1 ? -28.516 37.812 21.734 1 19.75 1 MET B C 1
ATOM 3102 O O . MET B 1 1 ? -29.312 37.281 20.969 1 19.75 1 MET B O 1
ATOM 3106 N N . ALA B 1 2 ? -27.453 38.188 21.031 1 27.52 2 ALA B N 1
ATOM 3107 C CA . ALA B 1 2 ? -26.75 37.531 19.953 1 27.52 2 ALA B CA 1
ATOM 3108 C C . ALA B 1 2 ? -26.5 36.062 20.281 1 27.52 2 ALA B C 1
ATOM 3110 O O . ALA B 1 2 ? -25.938 35.719 21.328 1 27.52 2 ALA B O 1
ATOM 3111 N N . ASN B 1 3 ? -27.531 35.188 19.984 1 27.91 3 ASN B N 1
ATOM 3112 C CA . ASN B 1 3 ? -27.484 33.719 20.062 1 27.91 3 ASN B CA 1
ATOM 3113 C C . ASN B 1 3 ? -26.094 33.188 19.734 1 27.91 3 ASN B C 1
ATOM 3115 O O . ASN B 1 3 ? -25.641 33.312 18.594 1 27.91 3 ASN B O 1
ATOM 3119 N N . MET B 1 4 ? -25.156 33.219 20.594 1 29.8 4 MET B N 1
ATOM 3120 C CA . MET B 1 4 ? -23.797 32.656 20.547 1 29.8 4 MET B CA 1
ATOM 3121 C C . MET B 1 4 ? -23.797 31.219 20.047 1 29.8 4 MET B C 1
ATOM 3123 O O . MET B 1 4 ? -24.266 30.312 20.734 1 29.8 4 MET B O 1
ATOM 3127 N N . GLN B 1 5 ? -24.109 31.031 18.781 1 34.06 5 GLN B N 1
ATOM 3128 C CA . GLN B 1 5 ? -24.109 29.75 18.094 1 34.06 5 GLN B CA 1
ATOM 3129 C C . GLN B 1 5 ? -22.984 28.859 18.609 1 34.06 5 GLN B C 1
ATOM 3131 O O . GLN B 1 5 ? -21.844 29.297 18.734 1 34.06 5 GLN B O 1
ATOM 3136 N N . THR B 1 6 ? -23.297 28.016 19.516 1 35.56 6 THR B N 1
ATOM 3137 C CA . THR B 1 6 ? -22.406 27 20.062 1 35.56 6 THR B CA 1
ATOM 3138 C C . THR B 1 6 ? -21.5 26.422 18.969 1 35.56 6 THR B C 1
ATOM 3140 O O . THR B 1 6 ? -21.984 25.984 17.922 1 35.56 6 THR B O 1
ATOM 3143 N N . PRO B 1 7 ? -20.234 26.781 18.906 1 34.72 7 PRO B N 1
ATOM 3144 C CA . PRO B 1 7 ? -19.266 26.266 17.938 1 34.72 7 PRO B CA 1
ATOM 3145 C C . PRO B 1 7 ? -19.375 24.75 17.75 1 34.72 7 PRO B C 1
ATOM 3147 O O . PRO B 1 7 ? -19.766 24.031 18.688 1 34.72 7 PRO B O 1
ATOM 3150 N N . ARG B 1 8 ? -19.906 24.219 16.703 1 40.78 8 ARG B N 1
ATOM 3151 C CA . ARG B 1 8 ? -19.844 22.797 16.359 1 40.78 8 ARG B CA 1
ATOM 3152 C C . ARG B 1 8 ? -18.672 22.125 17.062 1 40.78 8 ARG B C 1
ATOM 3154 O O . ARG B 1 8 ? -17.562 22.672 17.125 1 40.78 8 ARG B O 1
ATOM 3161 N N . SER B 1 9 ? -18.938 21.281 17.984 1 44.16 9 SER B N 1
ATOM 3162 C CA . SER B 1 9 ? -17.828 20.5 18.531 1 44.16 9 SER B CA 1
ATOM 3163 C C . SER B 1 9 ? -16.984 19.875 17.422 1 44.16 9 SER B C 1
ATOM 3165 O O . SER B 1 9 ? -17.516 19.266 16.5 1 44.16 9 SER B O 1
ATOM 3167 N N . PRO B 1 10 ? -15.852 20.359 17.094 1 42.84 10 PRO B N 1
ATOM 3168 C CA . PRO B 1 10 ? -14.891 20.172 16.016 1 42.84 10 PRO B CA 1
ATOM 3169 C C . PRO B 1 10 ? -14.766 18.703 15.586 1 42.84 10 PRO B C 1
ATOM 3171 O O . PRO B 1 10 ? -14.422 18.422 14.438 1 42.84 10 PRO B O 1
ATOM 3174 N N . LEU B 1 11 ? -14.891 17.719 16.562 1 47.47 11 LEU B N 1
ATOM 3175 C CA . LEU B 1 11 ? -14.57 16.328 16.234 1 47.47 11 LEU B CA 1
ATOM 3176 C C . LEU B 1 11 ? -15.836 15.547 15.906 1 47.47 11 LEU B C 1
ATOM 3178 O O . LEU B 1 11 ? -15.82 14.312 15.891 1 47.47 11 LEU B O 1
ATOM 3182 N N . GLN B 1 12 ? -16.969 16.25 15.734 1 52.16 12 GLN B N 1
ATOM 3183 C CA . GLN B 1 12 ? -18.188 15.453 15.516 1 52.16 12 GLN B CA 1
ATOM 3184 C C . GLN B 1 12 ? -18.156 14.766 14.156 1 52.16 12 GLN B C 1
ATOM 3186 O O . GLN B 1 12 ? -17.75 15.367 13.156 1 52.16 12 GLN B O 1
ATOM 3191 N N . LEU B 1 13 ? -18.375 13.438 14.18 1 58.19 13 LEU B N 1
ATOM 3192 C CA . LEU B 1 13 ? -18.469 12.602 12.984 1 58.19 13 LEU B CA 1
ATOM 3193 C C . LEU B 1 13 ? -19.547 13.109 12.047 1 58.19 13 LEU B C 1
ATOM 3195 O O . LEU B 1 13 ? -20.562 13.656 12.492 1 58.19 13 LEU B O 1
ATOM 3199 N N . PRO B 1 14 ? -19.188 13.281 10.711 1 57.72 14 PRO B N 1
ATOM 3200 C CA . PRO B 1 14 ? -20.078 13.812 9.688 1 57.72 14 PRO B CA 1
ATOM 3201 C C . PRO B 1 14 ? -21.406 13.062 9.625 1 57.72 14 PRO B C 1
ATOM 3203 O O . PRO B 1 14 ? -21.625 12.25 8.727 1 57.72 14 PRO B O 1
ATOM 3206 N N . THR B 1 15 ? -22.25 13.062 10.617 1 58.16 15 THR B N 1
ATOM 3207 C CA . THR B 1 15 ? -23.484 12.289 10.586 1 58.16 15 THR B CA 1
ATOM 3208 C C . THR B 1 15 ? -24.625 13.125 10.016 1 58.16 15 THR B C 1
ATOM 3210 O O . THR B 1 15 ? -25.625 12.578 9.547 1 58.16 15 THR B O 1
ATOM 3213 N N . ARG B 1 16 ? -24.469 14.391 9.898 1 62.69 16 ARG B N 1
ATOM 3214 C CA . ARG B 1 16 ? -25.656 15.172 9.578 1 62.69 16 ARG B CA 1
ATOM 3215 C C . ARG B 1 16 ? -25.594 15.711 8.156 1 62.69 16 ARG B C 1
ATOM 3217 O O . ARG B 1 16 ? -26.578 16.219 7.625 1 62.69 16 ARG B O 1
ATOM 3224 N N . GLY B 1 17 ? -24.578 15.461 7.492 1 71.38 17 GLY B N 1
ATOM 3225 C CA . GLY B 1 17 ? -24.469 15.945 6.129 1 71.38 17 GLY B CA 1
ATOM 3226 C C . GLY B 1 17 ? -24.641 14.859 5.09 1 71.38 17 GLY B C 1
ATOM 3227 O O . GLY B 1 17 ? -25.172 13.781 5.395 1 71.38 17 GLY B O 1
ATOM 3228 N N . ASN B 1 18 ? -24.562 15.352 3.857 1 80.75 18 ASN B N 1
ATOM 3229 C CA . ASN B 1 18 ? -24.734 14.438 2.736 1 80.75 18 ASN B CA 1
ATOM 3230 C C . ASN B 1 18 ? -23.422 13.797 2.322 1 80.75 18 ASN B C 1
ATOM 3232 O O . ASN B 1 18 ? -23.406 12.688 1.772 1 80.75 18 ASN B O 1
ATOM 3236 N N . GLN B 1 19 ? -22.391 14.602 2.652 1 89.12 19 GLN B N 1
ATOM 3237 C CA . GLN B 1 19 ? -21.078 14.133 2.189 1 89.12 19 GLN B CA 1
ATOM 3238 C C . GLN B 1 19 ? -20.078 14.07 3.34 1 89.12 19 GLN B C 1
ATOM 3240 O O . GLN B 1 19 ? -20.188 14.836 4.301 1 89.12 19 GLN B O 1
ATOM 3245 N N . ILE B 1 20 ? -19.234 13.086 3.271 1 91.19 20 ILE B N 1
ATOM 3246 C CA . ILE B 1 20 ? -18.078 13.031 4.152 1 91.19 20 ILE B CA 1
ATOM 3247 C C . ILE B 1 20 ? -16.859 13.609 3.441 1 91.19 20 ILE B C 1
ATOM 3249 O O . ILE B 1 20 ? -16.406 13.07 2.432 1 91.19 20 ILE B O 1
ATOM 3253 N N . THR B 1 21 ? -16.359 14.734 3.953 1 95.19 21 THR B N 1
ATOM 3254 C CA . THR B 1 21 ? -15.32 15.492 3.258 1 95.19 21 THR B CA 1
ATOM 3255 C C . THR B 1 21 ? -13.938 15.109 3.777 1 95.19 21 THR B C 1
ATOM 3257 O O . THR B 1 21 ? -13.695 15.133 4.984 1 95.19 21 THR B O 1
ATOM 3260 N N . VAL B 1 22 ? -12.969 14.734 2.816 1 96.62 22 VAL B N 1
ATOM 3261 C CA . VAL B 1 22 ? -11.648 14.234 3.174 1 96.62 22 VAL B CA 1
ATOM 3262 C C . VAL B 1 22 ? -10.578 15.039 2.443 1 96.62 22 VAL B C 1
ATOM 3264 O O . VAL B 1 22 ? -10.656 15.234 1.228 1 96.62 22 VAL B O 1
ATOM 3267 N N . LEU B 1 23 ? -9.656 15.578 3.174 1 98.62 23 LEU B N 1
ATOM 3268 C CA . LEU B 1 23 ? -8.438 16.156 2.617 1 98.62 23 LEU B CA 1
ATOM 3269 C C . LEU B 1 23 ? -7.227 15.273 2.92 1 98.62 23 LEU B C 1
ATOM 3271 O O . LEU B 1 23 ? -6.98 14.93 4.078 1 98.62 23 LEU B O 1
ATOM 3275 N N . SER B 1 24 ? -6.547 14.82 1.911 1 98.56 24 SER B N 1
ATOM 3276 C CA . SER B 1 24 ? -5.359 13.984 2.066 1 98.56 24 SER B CA 1
ATOM 3277 C C . SER B 1 24 ? -4.137 14.633 1.42 1 98.56 24 SER B C 1
ATOM 3279 O O . SER B 1 24 ? -4.223 15.164 0.311 1 98.56 24 SER B O 1
ATOM 3281 N N . ILE B 1 25 ? -3.006 14.648 2.125 1 98.69 25 ILE B N 1
ATOM 3282 C CA . ILE B 1 25 ? -1.777 15.266 1.64 1 98.69 25 ILE B CA 1
ATOM 3283 C C . ILE B 1 25 ? -0.63 14.258 1.707 1 98.69 25 ILE B C 1
ATOM 3285 O O . ILE B 1 25 ? -0.306 13.75 2.781 1 98.69 25 ILE B O 1
ATOM 3289 N N . ASP B 1 26 ? 0.072 14.039 0.594 1 97.75 26 ASP B N 1
ATOM 3290 C CA . ASP B 1 26 ? 1.141 13.055 0.461 1 97.75 26 ASP B CA 1
ATOM 3291 C C . ASP B 1 26 ? 2.389 13.492 1.224 1 97.75 26 ASP B C 1
ATOM 3293 O O . ASP B 1 26 ? 2.52 14.656 1.593 1 97.75 26 ASP B O 1
ATOM 3297 N N . GLY B 1 27 ? 3.27 12.508 1.449 1 96.94 27 GLY B N 1
ATOM 3298 C CA . GLY B 1 27 ? 4.637 12.82 1.832 1 96.94 27 GLY B CA 1
ATOM 3299 C C . GLY B 1 27 ? 5.488 13.289 0.667 1 96.94 27 GLY B C 1
ATOM 3300 O O . GLY B 1 27 ? 5.168 13.016 -0.492 1 96.94 27 GLY B O 1
ATOM 3301 N N . GLY B 1 28 ? 6.578 14.055 1.033 1 95.12 28 GLY B N 1
ATOM 3302 C CA . GLY B 1 28 ? 7.422 14.5 -0.064 1 95.12 28 GLY B CA 1
ATOM 3303 C C . GLY B 1 28 ? 8.461 15.523 0.359 1 95.12 28 GLY B C 1
ATOM 3304 O O . GLY B 1 28 ? 8.984 16.266 -0.474 1 95.12 28 GLY B O 1
ATOM 3305 N N . GLY B 1 29 ? 8.773 15.641 1.648 1 95.5 29 GLY B N 1
ATOM 3306 C CA . GLY B 1 29 ? 9.789 16.562 2.127 1 95.5 29 GLY B CA 1
ATOM 3307 C C . GLY B 1 29 ? 9.5 18.016 1.77 1 95.5 29 GLY B C 1
ATOM 3308 O O . GLY B 1 29 ? 8.406 18.516 2.043 1 95.5 29 GLY B O 1
ATOM 3309 N N . ILE B 1 30 ? 10.477 18.625 1.163 1 96.81 30 ILE B N 1
ATOM 3310 C CA . ILE B 1 30 ? 10.359 20.047 0.874 1 96.81 30 ILE B CA 1
ATOM 3311 C C . ILE B 1 30 ? 9.297 20.266 -0.195 1 96.81 30 ILE B C 1
ATOM 3313 O O . ILE B 1 30 ? 8.82 21.391 -0.385 1 96.81 30 ILE B O 1
ATOM 3317 N N . ARG B 1 31 ? 8.922 19.266 -0.882 1 97.5 31 ARG B N 1
ATOM 3318 C CA . ARG B 1 31 ? 7.926 19.391 -1.937 1 97.5 31 ARG B CA 1
ATOM 3319 C C . ARG B 1 31 ? 6.535 19.609 -1.349 1 97.5 31 ARG B C 1
ATOM 3321 O O . ARG B 1 31 ? 5.57 19.828 -2.086 1 97.5 31 ARG B O 1
ATOM 3328 N N . GLY B 1 32 ? 6.426 19.562 -0.018 1 97.94 32 GLY B N 1
ATOM 3329 C CA . GLY B 1 32 ? 5.199 19.984 0.65 1 97.94 32 GLY B CA 1
ATOM 3330 C C . GLY B 1 32 ? 4.734 21.359 0.244 1 97.94 32 GLY B C 1
ATOM 3331 O O . GLY B 1 32 ? 3.57 21.719 0.443 1 97.94 32 GLY B O 1
ATOM 3332 N N . ILE B 1 33 ? 5.582 22.125 -0.383 1 98.5 33 ILE B N 1
ATOM 3333 C CA . ILE B 1 33 ? 5.293 23.469 -0.879 1 98.5 33 ILE B CA 1
ATOM 3334 C C . ILE B 1 33 ? 4.238 23.391 -1.98 1 98.5 33 ILE B C 1
ATOM 3336 O O . ILE B 1 33 ? 3.377 24.266 -2.084 1 98.5 33 ILE B O 1
ATOM 3340 N N . ILE B 1 34 ? 4.223 22.344 -2.725 1 98.56 34 ILE B N 1
ATOM 3341 C CA . ILE B 1 34 ? 3.309 22.188 -3.852 1 98.56 34 ILE B CA 1
ATOM 3342 C C . ILE B 1 34 ? 1.873 22.078 -3.342 1 98.56 34 ILE B C 1
ATOM 3344 O O . ILE B 1 34 ? 1.019 22.906 -3.695 1 98.56 34 ILE B O 1
ATOM 3348 N N . PRO B 1 35 ? 1.581 21.109 -2.477 1 98.62 35 PRO B N 1
ATOM 3349 C CA . PRO B 1 35 ? 0.223 21.125 -1.928 1 98.62 35 PRO B CA 1
ATOM 3350 C C . PRO B 1 35 ? -0.059 22.391 -1.108 1 98.62 35 PRO B C 1
ATOM 3352 O O . PRO B 1 35 ? -1.203 22.844 -1.05 1 98.62 35 PRO B O 1
ATOM 3355 N N . GLY B 1 36 ? 0.954 22.984 -0.469 1 98.56 36 GLY B N 1
ATOM 3356 C CA . GLY B 1 36 ? 0.748 24.25 0.206 1 98.56 36 GLY B CA 1
ATOM 3357 C C . GLY B 1 36 ? 0.169 25.328 -0.701 1 98.56 36 GLY B C 1
ATOM 3358 O O . GLY B 1 36 ? -0.723 26.078 -0.297 1 98.56 36 GLY B O 1
ATOM 3359 N N . THR B 1 37 ? 0.662 25.375 -1.896 1 98.69 37 THR B N 1
ATOM 3360 C CA . THR B 1 37 ? 0.183 26.344 -2.883 1 98.69 37 THR B CA 1
ATOM 3361 C C . THR B 1 37 ? -1.266 26.047 -3.264 1 98.69 37 THR B C 1
ATOM 3363 O O . THR B 1 37 ? -2.08 26.969 -3.373 1 98.69 37 THR B O 1
ATOM 3366 N N . ILE B 1 38 ? -1.594 24.797 -3.443 1 98.81 38 ILE B N 1
ATOM 3367 C CA . ILE B 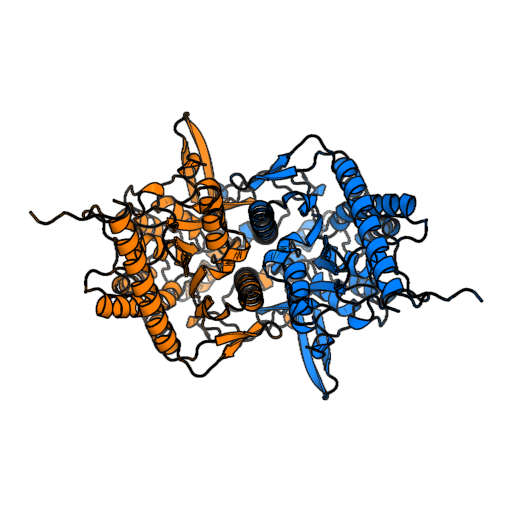1 38 ? -2.941 24.391 -3.82 1 98.81 38 ILE B CA 1
ATOM 3368 C C . ILE B 1 38 ? -3.914 24.719 -2.689 1 98.81 38 ILE B C 1
ATOM 3370 O O . ILE B 1 38 ? -5.012 25.219 -2.932 1 98.81 38 ILE B O 1
ATOM 3374 N N . LEU B 1 39 ? -3.516 24.438 -1.484 1 98.88 39 LEU B N 1
ATOM 3375 C CA . LEU B 1 39 ? -4.348 24.688 -0.311 1 98.88 39 LEU B CA 1
ATOM 3376 C C . LEU B 1 39 ? -4.602 26.172 -0.124 1 98.88 39 LEU B C 1
ATOM 3378 O O . LEU B 1 39 ? -5.703 26.578 0.258 1 98.88 39 LEU B O 1
ATOM 3382 N N . ALA B 1 40 ? -3.547 26.969 -0.331 1 98.75 40 ALA B N 1
ATOM 3383 C CA . ALA B 1 40 ? -3.715 28.422 -0.238 1 98.75 40 ALA B CA 1
ATOM 3384 C C . ALA B 1 40 ? -4.781 28.906 -1.21 1 98.75 40 ALA B C 1
ATOM 3386 O O . ALA B 1 40 ? -5.617 29.75 -0.854 1 98.75 40 ALA B O 1
ATOM 3387 N N . PHE B 1 41 ? -4.77 28.359 -2.387 1 98.75 41 PHE B N 1
ATOM 3388 C CA . PHE B 1 41 ? -5.762 28.719 -3.393 1 98.75 41 PHE B CA 1
ATOM 3389 C C . PHE B 1 41 ? -7.156 28.297 -2.953 1 98.75 41 PHE B C 1
ATOM 3391 O O . PHE B 1 41 ? -8.102 29.094 -3.012 1 98.75 41 PHE B O 1
ATOM 3398 N N . LEU B 1 42 ? -7.281 27.078 -2.533 1 98.81 42 LEU B N 1
ATOM 3399 C CA . LEU B 1 42 ? -8.586 26.562 -2.117 1 98.81 42 LEU B CA 1
ATOM 3400 C C . LEU B 1 42 ? -9.148 27.391 -0.969 1 98.81 42 LEU B C 1
ATOM 3402 O O . LEU B 1 42 ? -10.336 27.734 -0.974 1 98.81 42 LEU B O 1
ATOM 3406 N N . GLU B 1 43 ? -8.312 27.672 0.054 1 98.81 43 GLU B N 1
ATOM 3407 C CA . GLU B 1 43 ? -8.789 28.453 1.192 1 98.81 43 GLU B CA 1
ATOM 3408 C C . GLU B 1 43 ? -9.234 29.844 0.759 1 98.81 43 GLU B C 1
ATOM 3410 O O . GLU B 1 43 ? -10.227 30.375 1.265 1 98.81 43 GLU B O 1
ATOM 3415 N N . SER B 1 44 ? -8.484 30.453 -0.174 1 98.69 44 SER B N 1
ATOM 3416 C CA . SER B 1 44 ? -8.867 31.766 -0.682 1 98.69 44 SER B CA 1
ATOM 3417 C C . SER B 1 44 ? -10.242 31.719 -1.354 1 98.69 44 SER B C 1
ATOM 3419 O O . SER B 1 44 ? -11.031 32.656 -1.222 1 98.69 44 SER B O 1
ATOM 3421 N N . GLU B 1 45 ? -10.508 30.688 -2.088 1 98.69 45 GLU B N 1
ATOM 3422 C CA . GLU B 1 45 ? -11.812 30.531 -2.732 1 98.69 45 GLU B CA 1
ATOM 3423 C C . GLU B 1 45 ? -12.922 30.344 -1.699 1 98.69 45 GLU B C 1
ATOM 3425 O O . GLU B 1 45 ? -14.023 30.859 -1.865 1 98.69 45 GLU B O 1
ATOM 3430 N N . LEU B 1 46 ? -12.625 29.625 -0.695 1 98.69 46 LEU B N 1
ATOM 3431 C CA . LEU B 1 46 ? -13.594 29.422 0.38 1 98.69 46 LEU B CA 1
ATOM 3432 C C . LEU B 1 46 ? -13.859 30.734 1.114 1 98.69 46 LEU B C 1
ATOM 3434 O O . LEU B 1 46 ? -14.992 30.984 1.532 1 98.69 46 LEU B O 1
ATOM 3438 N N . GLN B 1 47 ? -12.812 31.531 1.3 1 98.44 47 GLN B N 1
ATOM 3439 C CA . GLN B 1 47 ? -12.945 32.812 1.97 1 98.44 47 GLN B CA 1
ATOM 3440 C C . GLN B 1 47 ? -13.82 33.781 1.156 1 98.44 47 GLN B C 1
ATOM 3442 O O . GLN B 1 47 ? -14.539 34.594 1.721 1 98.44 47 GLN B O 1
ATOM 3447 N N . LYS B 1 48 ? -13.781 33.688 -0.156 1 98.5 48 LYS B N 1
ATOM 3448 C CA . LYS B 1 48 ? -14.68 34.469 -1.009 1 98.5 48 LYS B CA 1
ATOM 3449 C C . LYS B 1 48 ? -16.141 34.062 -0.779 1 98.5 48 LYS B C 1
ATOM 3451 O O . LYS B 1 48 ? -17.031 34.906 -0.89 1 98.5 48 LYS B O 1
ATOM 3456 N N . LEU B 1 49 ? -16.344 32.844 -0.454 1 98.25 49 LEU B N 1
ATOM 3457 C CA . LEU B 1 49 ? -17.703 32.312 -0.314 1 98.25 49 LEU B CA 1
ATOM 3458 C C . LEU B 1 49 ? -18.219 32.531 1.103 1 98.25 49 LEU B C 1
ATOM 3460 O O . LEU B 1 49 ? -19.391 32.844 1.293 1 98.25 49 LEU B O 1
ATOM 3464 N N . ASP B 1 50 ? -17.328 32.344 2.102 1 97.94 50 ASP B N 1
ATOM 3465 C CA . ASP B 1 50 ? -17.844 32.219 3.463 1 97.94 50 ASP B CA 1
ATOM 3466 C C . ASP B 1 50 ? -17.188 33.25 4.391 1 97.94 50 ASP B C 1
ATOM 3468 O O . ASP B 1 50 ? -17.359 33.188 5.609 1 97.94 50 ASP B O 1
ATOM 3472 N N . GLY B 1 51 ? -16.328 34.094 3.838 1 97.69 51 GLY B N 1
ATOM 3473 C CA . GLY B 1 51 ? -15.75 35.188 4.625 1 97.69 51 GLY B CA 1
ATOM 3474 C C . GLY B 1 51 ? -14.266 34.969 4.887 1 97.69 51 GLY B C 1
ATOM 3475 O O . GLY B 1 51 ? -13.766 33.844 4.824 1 97.69 51 GLY B O 1
ATOM 3476 N N . ALA B 1 52 ? -13.625 36 5.277 1 96.56 52 ALA B N 1
ATOM 3477 C CA . ALA B 1 52 ? -12.172 36.062 5.391 1 96.56 52 ALA B CA 1
ATOM 3478 C C . ALA B 1 52 ? -11.656 35.156 6.508 1 96.56 52 ALA B C 1
ATOM 3480 O O . ALA B 1 52 ? -10.5 34.719 6.488 1 96.56 52 ALA B O 1
ATOM 3481 N N . ASP B 1 53 ? -12.453 34.812 7.422 1 96.25 53 ASP B N 1
ATOM 3482 C CA . ASP B 1 53 ? -12.031 34.031 8.578 1 96.25 53 ASP B CA 1
ATOM 3483 C C . ASP B 1 53 ? -12.141 32.531 8.289 1 96.25 53 ASP B C 1
ATOM 3485 O O . ASP B 1 53 ? -11.719 31.703 9.102 1 96.25 53 ASP B O 1
ATOM 3489 N N . ALA B 1 54 ? -12.68 32.188 7.094 1 97.44 54 ALA B N 1
ATOM 3490 C CA . ALA B 1 54 ? -12.812 30.781 6.719 1 97.44 54 ALA B CA 1
ATOM 3491 C C . ALA B 1 54 ? -11.453 30.078 6.668 1 97.44 54 ALA B C 1
ATOM 3493 O O . ALA B 1 54 ? -10.477 30.656 6.191 1 97.44 54 ALA B O 1
ATOM 3494 N N . ARG B 1 55 ? -11.383 28.938 7.266 1 98.31 55 ARG B N 1
ATOM 3495 C CA . ARG B 1 55 ? -10.203 28.094 7.262 1 98.31 55 ARG B CA 1
ATOM 3496 C C . ARG B 1 55 ? -10.539 26.688 6.777 1 98.31 55 ARG B C 1
ATOM 3498 O O . ARG B 1 55 ? -11.688 26.234 6.902 1 98.31 55 ARG B O 1
ATOM 3505 N N . LEU B 1 56 ? -9.547 26 6.23 1 98.5 56 LEU B N 1
ATOM 3506 C CA . LEU B 1 56 ? -9.766 24.672 5.664 1 98.5 56 LEU B CA 1
ATOM 3507 C C . LEU B 1 56 ? -10.344 23.719 6.707 1 98.5 56 LEU B C 1
ATOM 3509 O O . LEU B 1 56 ? -11.18 22.875 6.387 1 98.5 56 LEU B O 1
ATOM 3513 N N . ALA B 1 57 ? -9.945 23.859 7.965 1 97.19 57 ALA B N 1
ATOM 3514 C CA . ALA B 1 57 ? -10.398 22.984 9.047 1 97.19 57 ALA B CA 1
ATOM 3515 C C . ALA B 1 57 ? -11.906 23.109 9.258 1 97.19 57 ALA B C 1
ATOM 3517 O O . ALA B 1 57 ? -12.523 22.219 9.852 1 97.19 57 ALA B O 1
ATOM 3518 N N . ASP B 1 58 ? -12.531 24.172 8.734 1 96.12 58 ASP B N 1
ATOM 3519 C CA . ASP B 1 58 ? -13.969 24.391 8.875 1 96.12 58 ASP B CA 1
ATOM 3520 C C . ASP B 1 58 ? -14.758 23.484 7.93 1 96.12 58 ASP B C 1
ATOM 3522 O O . ASP B 1 58 ? -15.969 23.312 8.094 1 96.12 58 ASP B O 1
ATOM 3526 N N . TYR B 1 59 ? -14.109 22.922 6.977 1 96.94 59 TYR B N 1
ATOM 3527 C CA . TYR B 1 59 ? -14.852 22.344 5.863 1 96.94 59 TYR B CA 1
ATOM 3528 C C . TYR B 1 59 ? -14.602 20.844 5.762 1 96.94 59 TYR B C 1
ATOM 3530 O O . TYR B 1 59 ? -15.422 20.109 5.207 1 96.94 59 TYR B O 1
ATOM 3538 N N . PHE B 1 60 ? -13.5 20.359 6.199 1 96.81 60 PHE B N 1
ATOM 3539 C CA . PHE B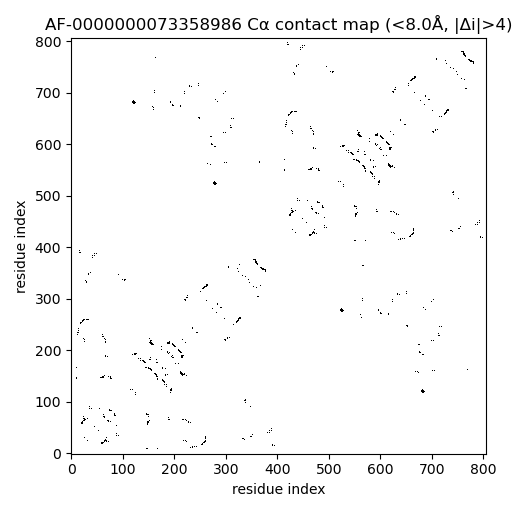 1 60 ? -13.164 18.938 6.043 1 96.81 60 PHE B CA 1
ATOM 3540 C C . PHE B 1 60 ? -13.469 18.172 7.32 1 96.81 60 PHE B C 1
ATOM 3542 O O . PHE B 1 60 ? -13.156 18.625 8.422 1 96.81 60 PHE B O 1
ATOM 3549 N N . ASP B 1 61 ? -14.07 17.016 7.16 1 93.62 61 ASP B N 1
ATOM 3550 C CA . ASP B 1 61 ? -14.367 16.141 8.289 1 93.62 61 ASP B CA 1
ATOM 3551 C C . ASP B 1 61 ? -13.102 15.453 8.797 1 93.62 61 ASP B C 1
ATOM 3553 O O . ASP B 1 61 ? -13 15.125 9.984 1 93.62 61 ASP B O 1
ATOM 3557 N N . VAL B 1 62 ? -12.227 15.219 7.844 1 95.56 62 VAL B N 1
ATOM 3558 C CA . VAL B 1 62 ? -10.953 14.617 8.211 1 95.56 62 VAL B CA 1
ATOM 3559 C C . VAL B 1 62 ? -9.844 15.148 7.305 1 95.56 62 VAL B C 1
ATOM 3561 O O . VAL B 1 62 ? -10.047 15.32 6.102 1 95.56 62 VAL B O 1
ATOM 3564 N N . ILE B 1 63 ? -8.75 15.531 7.891 1 98.25 63 ILE B N 1
ATOM 3565 C CA . ILE B 1 63 ? -7.523 15.875 7.184 1 98.25 63 ILE B CA 1
ATOM 3566 C C . ILE B 1 63 ? -6.434 14.859 7.508 1 98.25 63 ILE B C 1
ATOM 3568 O O . ILE B 1 63 ? -6.148 14.594 8.68 1 98.25 63 ILE B O 1
ATOM 3572 N N . SER B 1 64 ? -5.91 14.219 6.473 1 98.38 64 SER B N 1
ATOM 3573 C CA . SER B 1 64 ? -4.844 13.242 6.637 1 98.38 64 SER B CA 1
ATOM 3574 C C . SER B 1 64 ? -3.576 13.672 5.906 1 98.38 64 SER B C 1
ATOM 3576 O O . SER B 1 64 ? -3.646 14.289 4.84 1 98.38 64 SER B O 1
ATOM 3578 N N . GLY B 1 65 ? -2.469 13.344 6.496 1 98.56 65 GLY B N 1
ATOM 3579 C CA . GLY B 1 65 ? -1.198 13.68 5.871 1 98.56 65 GLY B CA 1
ATOM 3580 C C . GLY B 1 65 ? -0.06 12.781 6.316 1 98.56 65 GLY B C 1
ATOM 3581 O O . GLY B 1 65 ? -0.032 12.32 7.461 1 98.56 65 GLY B O 1
ATOM 3582 N N . THR B 1 66 ? 0.876 12.555 5.434 1 97.88 66 THR B N 1
ATOM 3583 C CA . THR B 1 66 ? 2.047 11.727 5.699 1 97.88 66 THR B CA 1
ATOM 3584 C C . THR B 1 66 ? 3.33 12.539 5.559 1 97.88 66 THR B C 1
ATOM 3586 O O . THR B 1 66 ? 3.504 13.273 4.578 1 97.88 66 THR B O 1
ATOM 3589 N N . SER B 1 67 ? 4.32 12.359 6.535 1 97.75 67 SER B N 1
ATOM 3590 C CA . SER B 1 67 ? 5.586 13.086 6.484 1 97.75 67 SER B CA 1
ATOM 3591 C C . SER B 1 67 ? 5.355 14.586 6.387 1 97.75 67 SER B C 1
ATOM 3593 O O . SER B 1 67 ? 4.664 15.172 7.223 1 97.75 67 SER B O 1
ATOM 3595 N N . THR B 1 68 ? 5.832 15.227 5.32 1 98.19 68 THR B N 1
ATOM 3596 C CA . THR B 1 68 ? 5.574 16.656 5.18 1 98.19 68 THR B CA 1
ATOM 3597 C C . THR B 1 68 ? 4.074 16.938 5.191 1 98.19 68 THR B C 1
ATOM 3599 O O . THR B 1 68 ? 3.631 17.969 5.711 1 98.19 68 THR B O 1
ATOM 3602 N N . GLY B 1 69 ? 3.254 16.031 4.594 1 98.5 69 GLY B N 1
ATOM 3603 C CA . GLY B 1 69 ? 1.808 16.156 4.668 1 98.5 69 GLY B CA 1
ATOM 3604 C C . GLY B 1 69 ? 1.275 16.125 6.09 1 98.5 69 GLY B C 1
ATOM 3605 O O . GLY B 1 69 ? 0.267 16.75 6.398 1 98.5 69 GLY B O 1
ATOM 3606 N N . GLY B 1 70 ? 1.882 15.273 6.926 1 98.69 70 GLY B N 1
ATOM 3607 C CA . GLY B 1 70 ? 1.527 15.258 8.336 1 98.69 70 GLY B CA 1
ATOM 3608 C C . GLY B 1 70 ? 1.788 16.578 9.031 1 98.69 70 GLY B C 1
ATOM 3609 O O . GLY B 1 70 ? 0.983 17.016 9.852 1 98.69 70 GLY B O 1
ATOM 3610 N N . LEU B 1 71 ? 2.906 17.234 8.695 1 98.25 71 LEU B N 1
ATOM 3611 C CA . LEU B 1 71 ? 3.215 18.547 9.234 1 98.25 71 LEU B CA 1
ATOM 3612 C C . LEU B 1 71 ? 2.162 19.578 8.812 1 98.25 71 LEU B C 1
ATOM 3614 O O . LEU B 1 71 ? 1.665 20.344 9.641 1 98.25 71 LEU B O 1
ATOM 3618 N N . VAL B 1 72 ? 1.835 19.531 7.539 1 98.5 72 VAL B N 1
ATOM 3619 C CA . VAL B 1 72 ? 0.837 20.453 7.004 1 98.5 72 VAL B CA 1
ATOM 3620 C C . VAL B 1 72 ? -0.505 20.219 7.691 1 98.5 72 VAL B C 1
ATOM 3622 O O . VAL B 1 72 ? -1.211 21.172 8.039 1 98.5 72 VAL B O 1
ATOM 3625 N N . THR B 1 73 ? -0.845 18.953 7.863 1 98.62 73 THR B N 1
ATOM 3626 C CA . THR B 1 73 ? -2.082 18.594 8.547 1 98.62 73 THR B CA 1
ATOM 3627 C C . THR B 1 73 ? -2.127 19.188 9.945 1 98.62 73 THR B C 1
ATOM 3629 O O . THR B 1 73 ? -3.141 19.766 10.352 1 98.62 73 THR B O 1
ATOM 3632 N N . ALA B 1 74 ? -1.036 19.062 10.672 1 97.88 74 ALA B N 1
ATOM 3633 C CA . ALA B 1 74 ? -0.957 19.641 12.016 1 97.88 74 ALA B CA 1
ATOM 3634 C C . ALA B 1 74 ? -1.104 21.156 11.969 1 97.88 74 ALA B C 1
ATOM 3636 O O . ALA B 1 74 ? -1.785 21.75 12.812 1 97.88 74 ALA B O 1
ATOM 3637 N N . MET B 1 75 ? -0.5 21.797 11.008 1 97 75 MET B N 1
ATOM 3638 C CA . MET B 1 75 ? -0.582 23.25 10.852 1 97 75 MET B CA 1
ATOM 3639 C C . MET B 1 75 ? -2.025 23.688 10.641 1 97 75 MET B C 1
ATOM 3641 O O . MET B 1 75 ? -2.449 24.719 11.18 1 97 75 MET B O 1
ATOM 3645 N N . LEU B 1 76 ? -2.75 22.922 9.922 1 98.06 76 LEU B N 1
ATOM 3646 C CA . LEU B 1 76 ? -4.113 23.281 9.539 1 98.06 76 LEU B CA 1
ATOM 3647 C C . LEU B 1 76 ? -5.09 22.969 10.664 1 98.06 76 LEU B C 1
ATOM 3649 O O . LEU B 1 76 ? -6.176 23.562 10.727 1 98.06 76 LEU B O 1
ATOM 3653 N N . ALA B 1 77 ? -4.723 22.047 11.586 1 97.62 77 ALA B N 1
ATOM 3654 C CA . ALA B 1 77 ? -5.75 21.516 12.477 1 97.62 77 ALA B CA 1
ATOM 3655 C C . ALA B 1 77 ? -5.418 21.812 13.93 1 97.62 77 ALA B C 1
ATOM 3657 O O . ALA B 1 77 ? -6.277 21.688 14.805 1 97.62 77 ALA B O 1
ATOM 3658 N N . ALA B 1 78 ? -4.16 22.141 14.242 1 97.62 78 ALA B N 1
ATOM 3659 C CA . ALA B 1 78 ? -3.805 22.484 15.617 1 97.62 78 ALA B CA 1
ATOM 3660 C C . ALA B 1 78 ? -4.418 23.812 16.031 1 97.62 78 ALA B C 1
ATOM 3662 O O . ALA B 1 78 ? -4.348 24.797 15.281 1 97.62 78 ALA B O 1
ATOM 3663 N N . PRO B 1 79 ? -4.945 23.922 17.203 1 97.31 79 PRO B N 1
ATOM 3664 C CA . PRO B 1 79 ? -5.59 25.156 17.656 1 97.31 79 PRO B CA 1
ATOM 3665 C C . PRO B 1 79 ? -4.59 26.188 18.156 1 97.31 79 PRO B C 1
ATOM 3667 O O . PRO B 1 79 ? -3.59 25.828 18.781 1 97.31 79 PRO B O 1
ATOM 3670 N N . ASN B 1 80 ? -4.914 27.406 17.875 1 94.94 80 ASN B N 1
ATOM 3671 C CA . ASN B 1 80 ? -4.234 28.5 18.562 1 94.94 80 ASN B CA 1
ATOM 3672 C C . ASN B 1 80 ? -4.98 28.922 19.828 1 94.94 80 ASN B C 1
ATOM 3674 O O . ASN B 1 80 ? -5.879 28.219 20.297 1 94.94 80 ASN B O 1
ATOM 3678 N N . LYS B 1 81 ? -4.57 30.094 20.406 1 93.25 81 LYS B N 1
ATOM 3679 C CA . LYS B 1 81 ? -5.156 30.562 21.656 1 93.25 81 LYS B CA 1
ATOM 3680 C C . LYS B 1 81 ? -6.633 30.906 21.469 1 93.25 81 LYS B C 1
ATOM 3682 O O . LYS B 1 81 ? -7.406 30.859 22.438 1 93.25 81 LYS B O 1
ATOM 3687 N N . GLN B 1 82 ? -7.035 31.219 20.266 1 94.44 82 GLN B N 1
ATOM 3688 C CA . GLN B 1 82 ? -8.422 31.578 19.969 1 94.44 82 GLN B CA 1
ATOM 3689 C C . GLN B 1 82 ? -9.203 30.375 19.453 1 94.44 82 GLN B C 1
ATOM 3691 O O . GLN B 1 82 ? -10.281 30.531 18.875 1 94.44 82 GLN B O 1
ATOM 3696 N N . ASN B 1 83 ? -8.648 29.172 19.562 1 95.19 83 ASN B N 1
ATOM 3697 C CA . ASN B 1 83 ? -9.266 27.938 19.094 1 95.19 83 ASN B CA 1
ATOM 3698 C C . ASN B 1 83 ? -9.539 27.969 17.594 1 95.19 83 ASN B C 1
ATOM 3700 O O . ASN B 1 83 ? -10.602 27.547 17.141 1 95.19 83 ASN B O 1
ATOM 3704 N N . ARG B 1 84 ? -8.688 28.609 16.922 1 96.12 84 ARG B N 1
ATOM 3705 C CA . ARG B 1 84 ? -8.602 28.625 15.461 1 96.12 84 ARG B CA 1
ATOM 3706 C C . ARG B 1 84 ? -7.293 27.984 14.984 1 96.12 84 ARG B C 1
ATOM 3708 O O . ARG B 1 84 ? -6.371 27.797 15.773 1 96.12 84 ARG B O 1
ATOM 3715 N N . PRO B 1 85 ? -7.23 27.609 13.688 1 96.06 85 PRO B N 1
ATOM 3716 C CA . PRO B 1 85 ? -5.996 26.969 13.234 1 96.06 85 PRO B CA 1
ATOM 3717 C C . PRO B 1 85 ? -4.758 27.828 13.461 1 96.06 85 PRO B C 1
ATOM 3719 O O . PRO B 1 85 ? -4.812 29.047 13.266 1 96.06 85 PRO B O 1
ATOM 3722 N N . LEU B 1 86 ? -3.713 27.188 13.852 1 93.62 86 LEU B N 1
ATOM 3723 C CA . LEU B 1 86 ? -2.434 27.859 14.078 1 93.62 86 LEU B CA 1
ATOM 3724 C C . LEU B 1 86 ? -1.97 28.594 12.828 1 93.62 86 LEU B C 1
ATOM 3726 O O . LEU B 1 86 ? -1.339 29.641 12.922 1 93.62 86 LEU B O 1
ATOM 3730 N N . PHE B 1 87 ? -2.271 28 11.656 1 94.94 87 PHE B N 1
ATOM 3731 C CA . PHE B 1 87 ? -1.838 28.562 10.391 1 94.94 87 PHE B CA 1
ATOM 3732 C C . PHE B 1 87 ? -3.018 28.734 9.438 1 94.94 87 PHE B C 1
ATOM 3734 O O . PHE B 1 87 ? -3.906 27.875 9.391 1 94.94 87 PHE B O 1
ATOM 3741 N N . ALA B 1 88 ? -2.979 29.875 8.758 1 96.75 88 ALA B N 1
ATOM 3742 C CA . ALA B 1 88 ? -3.738 29.922 7.512 1 96.75 88 ALA B CA 1
ATOM 3743 C C . ALA B 1 88 ? -3.006 29.188 6.398 1 96.75 88 ALA B C 1
ATOM 3745 O O . ALA B 1 88 ? -1.779 29.062 6.426 1 96.75 88 ALA B O 1
ATOM 3746 N N . ALA B 1 89 ? -3.738 28.672 5.418 1 97.81 89 ALA B N 1
ATOM 3747 C CA . ALA B 1 89 ? -3.119 27.922 4.332 1 97.81 89 ALA B CA 1
ATOM 3748 C C . ALA B 1 89 ? -2.029 28.734 3.646 1 97.81 89 ALA B C 1
ATOM 3750 O O . ALA B 1 89 ? -0.987 28.203 3.266 1 97.81 89 ALA B O 1
ATOM 3751 N N . LYS B 1 90 ? -2.232 30.031 3.5 1 96.19 90 LYS B N 1
ATOM 3752 C CA . LYS B 1 90 ? -1.289 30.906 2.807 1 96.19 90 LYS B CA 1
ATOM 3753 C C . LYS B 1 90 ? 0.033 31 3.562 1 96.19 90 LYS B C 1
ATOM 3755 O O . LYS B 1 90 ? 1.063 31.344 2.98 1 96.19 90 LYS B O 1
ATOM 3760 N N . ASP B 1 91 ? 0.018 30.688 4.855 1 96.5 91 ASP B N 1
ATOM 3761 C CA . ASP B 1 91 ? 1.204 30.797 5.695 1 96.5 91 ASP B CA 1
ATOM 3762 C C . ASP B 1 91 ? 2.084 29.562 5.59 1 96.5 91 ASP B C 1
ATOM 3764 O O . ASP B 1 91 ? 3.244 29.578 6.008 1 96.5 91 ASP B O 1
ATOM 3768 N N . ILE B 1 92 ? 1.592 28.516 5.043 1 96.94 92 ILE B N 1
ATOM 3769 C CA . ILE B 1 92 ? 2.293 27.234 5.004 1 96.94 92 ILE B CA 1
ATOM 3770 C C . ILE B 1 92 ? 3.576 27.375 4.191 1 96.94 92 ILE B C 1
ATOM 3772 O O . ILE B 1 92 ? 4.656 27 4.652 1 96.94 92 ILE B O 1
ATOM 3776 N N . ASN B 1 93 ? 3.469 27.938 2.99 1 97.81 93 ASN B N 1
ATOM 3777 C CA . ASN B 1 93 ? 4.648 28.047 2.141 1 97.81 93 ASN B CA 1
ATOM 3778 C C . ASN B 1 93 ? 5.684 29 2.736 1 97.81 93 ASN B C 1
ATOM 3780 O O . ASN B 1 93 ? 6.887 28.797 2.57 1 97.81 93 ASN B O 1
ATOM 3784 N N . ASP B 1 94 ? 5.234 30.062 3.396 1 97.5 94 ASP B N 1
ATOM 3785 C CA . ASP B 1 94 ? 6.168 30.938 4.09 1 97.5 94 ASP B CA 1
ATOM 3786 C C . ASP B 1 94 ? 6.969 30.172 5.141 1 97.5 94 ASP B C 1
ATOM 3788 O O . ASP B 1 94 ? 8.18 30.359 5.27 1 97.5 94 ASP B O 1
ATOM 3792 N N . PHE B 1 95 ? 6.32 29.406 5.871 1 96.56 95 PHE B N 1
ATOM 3793 C CA . PHE B 1 95 ? 6.977 28.562 6.863 1 96.56 95 PHE B CA 1
ATOM 3794 C C . PHE B 1 95 ? 8.055 27.703 6.219 1 96.56 95 PHE B C 1
ATOM 3796 O O . PHE B 1 95 ? 9.172 27.609 6.73 1 96.56 95 PHE B O 1
ATOM 3803 N N . TYR B 1 96 ? 7.734 27.047 5.102 1 97.69 96 TYR B N 1
ATOM 3804 C CA . TYR B 1 96 ? 8.68 26.172 4.414 1 97.69 96 TYR B CA 1
ATOM 3805 C C . TYR B 1 96 ? 9.867 26.969 3.889 1 97.69 96 TYR B C 1
ATOM 3807 O O . TYR B 1 96 ? 11.016 26.547 4.059 1 97.69 96 TYR B O 1
ATOM 3815 N N . LEU B 1 97 ? 9.594 28.094 3.223 1 97.62 97 LEU B N 1
ATOM 3816 C CA . LEU B 1 97 ? 10.648 28.922 2.639 1 97.62 97 LEU B CA 1
ATOM 3817 C C . LEU B 1 97 ? 11.617 29.406 3.709 1 97.62 97 LEU B C 1
ATOM 3819 O O . LEU B 1 97 ? 12.82 29.5 3.465 1 97.62 97 LEU B O 1
ATOM 3823 N N . GLU B 1 98 ? 11.109 29.609 4.867 1 97.06 98 GLU B N 1
ATOM 3824 C CA . GLU B 1 98 ? 11.914 30.156 5.957 1 97.06 98 GLU B CA 1
ATOM 3825 C C . GLU B 1 98 ? 12.695 29.047 6.664 1 97.06 98 GLU B C 1
ATOM 3827 O O . GLU B 1 98 ? 13.844 29.25 7.055 1 97.06 98 GLU B O 1
ATOM 3832 N N . ASN B 1 99 ? 12.148 27.891 6.852 1 96.94 99 ASN B N 1
ATOM 3833 C CA . ASN B 1 99 ? 12.688 26.953 7.82 1 96.94 99 ASN B CA 1
ATOM 3834 C C . ASN B 1 99 ? 13.336 25.75 7.133 1 96.94 99 ASN B C 1
ATOM 3836 O O . ASN B 1 99 ? 14.195 25.078 7.711 1 96.94 99 ASN B O 1
ATOM 3840 N N . CYS B 1 100 ? 12.969 25.391 5.883 1 96.62 100 CYS B N 1
ATOM 3841 C CA . CYS B 1 100 ? 13.469 24.203 5.223 1 96.62 100 CYS B CA 1
ATOM 3842 C C . CYS B 1 100 ? 14.992 24.234 5.094 1 96.62 100 CYS B C 1
ATOM 3844 O O . CYS B 1 100 ? 15.664 23.219 5.27 1 96.62 100 CYS B O 1
ATOM 3846 N N . PRO B 1 101 ? 15.602 25.422 4.77 1 95.56 101 PRO B N 1
ATOM 3847 C CA . PRO B 1 101 ? 17.062 25.469 4.684 1 95.56 101 PRO B CA 1
ATOM 3848 C C . PRO B 1 101 ? 17.75 25.094 5.996 1 95.56 101 PRO B C 1
ATOM 3850 O O . PRO B 1 101 ? 18.859 24.578 5.988 1 95.56 101 PRO B O 1
ATOM 3853 N N . LYS B 1 102 ? 17.062 25.297 7.09 1 95.69 102 LYS B N 1
ATOM 3854 C CA . LYS B 1 102 ? 17.625 24.953 8.398 1 95.69 102 LYS B CA 1
ATOM 3855 C C . LYS B 1 102 ? 17.375 23.484 8.734 1 95.69 102 LYS B C 1
ATOM 3857 O O . LYS B 1 102 ? 18.156 22.875 9.453 1 95.69 102 LYS B O 1
ATOM 3862 N N . ILE B 1 103 ? 16.281 22.969 8.281 1 94.44 103 ILE B N 1
ATOM 3863 C CA . ILE B 1 103 ? 15.961 21.562 8.5 1 94.44 103 ILE B CA 1
ATOM 3864 C C . ILE B 1 103 ? 16.875 20.688 7.664 1 94.44 103 ILE B C 1
ATOM 3866 O O . ILE B 1 103 ? 17.344 19.641 8.133 1 94.44 103 ILE B O 1
ATOM 3870 N N . PHE B 1 104 ? 17.109 21.109 6.445 1 93.12 104 PHE B N 1
ATOM 3871 C CA . PHE B 1 104 ? 17.953 20.391 5.496 1 93.12 104 PHE B CA 1
ATOM 3872 C C . PHE B 1 104 ? 19.125 21.266 5.047 1 93.12 104 PHE B C 1
ATOM 3874 O O . PHE B 1 104 ? 19.219 21.625 3.871 1 93.12 104 PHE B O 1
ATOM 3881 N N . PRO B 1 105 ? 20.031 21.438 5.926 1 90.75 105 PRO B N 1
ATOM 3882 C CA . PRO B 1 105 ? 21.156 22.281 5.543 1 90.75 105 PRO B CA 1
ATOM 3883 C C . PRO B 1 105 ? 22 21.688 4.418 1 90.75 105 PRO B C 1
ATOM 3885 O O . PRO B 1 105 ? 22.25 20.469 4.414 1 90.75 105 PRO B O 1
ATOM 3888 N N . GLN B 1 106 ? 22.234 22.547 3.463 1 85.25 106 GLN B N 1
ATOM 3889 C CA . GLN B 1 106 ? 23.047 22.141 2.324 1 85.25 106 GLN B CA 1
ATOM 3890 C C . GLN B 1 106 ? 24.516 22.484 2.537 1 85.25 106 GLN B C 1
ATOM 3892 O O . GLN B 1 106 ? 24.844 23.547 3.074 1 85.25 106 GLN B O 1
ATOM 3897 N N . ASP B 1 107 ? 25.406 21.469 2.525 1 74.81 107 ASP B N 1
ATOM 3898 C CA . ASP B 1 107 ? 26.828 21.766 2.662 1 74.81 107 ASP B CA 1
ATOM 3899 C C . ASP B 1 107 ? 27.422 22.188 1.326 1 74.81 107 ASP B C 1
ATOM 3901 O O . ASP B 1 107 ? 27.375 21.438 0.348 1 74.81 107 ASP B O 1
ATOM 3905 N N . SER B 1 108 ? 27.734 23.375 1.081 1 64.44 108 SER B N 1
ATOM 3906 C CA . SER B 1 108 ? 28.312 23.922 -0.141 1 64.44 108 SER B CA 1
ATOM 3907 C C . SER B 1 108 ? 29.812 23.641 -0.215 1 64.44 108 SER B C 1
ATOM 3909 O O . SER B 1 108 ? 30.438 23.891 -1.241 1 64.44 108 SER B O 1
ATOM 3911 N N . SER B 1 109 ? 30.469 23.062 0.617 1 57.59 109 SER B N 1
ATOM 3912 C CA . SER B 1 109 ? 31.922 22.953 0.515 1 57.59 109 SER B CA 1
ATOM 3913 C C . SER B 1 109 ? 32.312 21.797 -0.404 1 57.59 109 SER B C 1
ATOM 3915 O O . SER B 1 109 ? 31.609 20.797 -0.51 1 57.59 109 SER B O 1
ATOM 3917 N N . LYS B 1 110 ? 33.406 21.938 -1.31 1 55.25 110 LYS B N 1
ATOM 3918 C CA . LYS B 1 110 ? 33.969 21.031 -2.295 1 55.25 110 LYS B CA 1
ATOM 3919 C C . LYS B 1 110 ? 34.312 19.688 -1.663 1 55.25 110 LYS B C 1
ATOM 3921 O O . LYS B 1 110 ? 34.25 18.641 -2.33 1 55.25 110 LYS B O 1
ATOM 3926 N N . PHE B 1 111 ? 34.844 19.609 -0.541 1 52.38 111 PHE B N 1
ATOM 3927 C CA . PHE B 1 111 ? 35.281 18.406 0.145 1 52.38 111 PHE B CA 1
ATOM 3928 C C . PHE B 1 111 ? 34.094 17.719 0.828 1 52.38 111 PHE B C 1
ATOM 3930 O O . PHE B 1 111 ? 34.219 16.641 1.396 1 52.38 111 PHE B O 1
ATOM 3937 N N . ALA B 1 112 ? 32.969 18.297 0.716 1 53.53 112 ALA B N 1
ATOM 3938 C CA . ALA B 1 112 ? 31.734 17.984 1.389 1 53.53 112 ALA B CA 1
ATOM 3939 C C . ALA B 1 112 ? 31.109 16.703 0.815 1 53.53 112 ALA B C 1
ATOM 3941 O O . ALA B 1 112 ? 30.5 15.922 1.548 1 53.53 112 ALA B O 1
ATOM 3942 N N . SER B 1 113 ? 31.453 16.484 -0.47 1 58.94 113 SER B N 1
ATOM 3943 C CA . SER B 1 113 ? 30.781 15.359 -1.115 1 58.94 11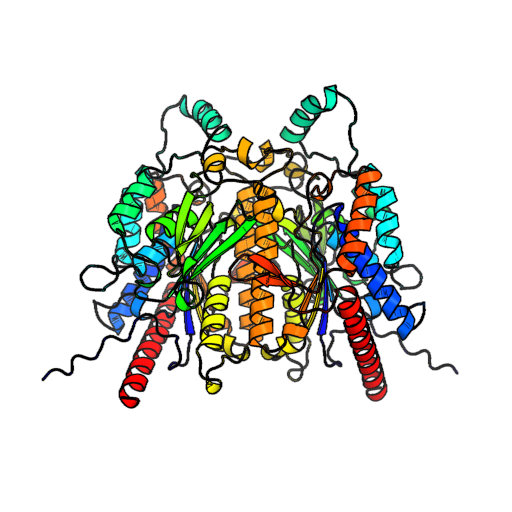3 SER B CA 1
ATOM 3944 C C . SER B 1 113 ? 31.219 14.031 -0.5 1 58.94 113 SER B C 1
ATOM 3946 O O . SER B 1 113 ? 30.391 13.188 -0.178 1 58.94 113 SER B O 1
ATOM 3948 N N . ALA B 1 114 ? 32.625 13.883 -0.329 1 58.81 114 ALA B N 1
ATOM 3949 C CA . ALA B 1 114 ? 33.125 12.633 0.239 1 58.81 114 ALA B CA 1
ATOM 3950 C C . ALA B 1 114 ? 32.688 12.492 1.698 1 58.81 114 ALA B C 1
ATOM 3952 O O . ALA B 1 114 ? 32.312 11.406 2.133 1 58.81 114 ALA B O 1
ATOM 3953 N N . ALA B 1 115 ? 32.844 13.539 2.432 1 56.97 115 ALA B N 1
ATOM 3954 C CA . ALA B 1 115 ? 32.469 13.523 3.838 1 56.97 115 ALA B CA 1
ATOM 3955 C C . ALA B 1 115 ? 30.969 13.25 3.988 1 56.97 115 ALA B C 1
ATOM 3957 O O . ALA B 1 115 ? 30.547 12.508 4.883 1 56.97 115 ALA B O 1
ATOM 3958 N N . ASN B 1 116 ? 30.219 13.797 3.113 1 65 116 ASN B N 1
ATOM 3959 C CA . ASN B 1 116 ? 28.781 13.609 3.129 1 65 116 ASN B CA 1
ATOM 3960 C C . ASN B 1 116 ? 28.391 12.164 2.824 1 65 116 ASN B C 1
ATOM 3962 O O . ASN B 1 116 ? 27.453 11.625 3.418 1 65 116 ASN B O 1
ATOM 3966 N N . LEU B 1 117 ? 29.219 11.664 1.953 1 65.94 117 LEU B N 1
ATOM 3967 C CA . LEU B 1 117 ? 28.969 10.266 1.622 1 65.94 117 LEU B CA 1
ATOM 3968 C C . LEU B 1 117 ? 29.219 9.367 2.83 1 65.94 117 LEU B C 1
ATOM 3970 O O . LEU B 1 117 ? 28.406 8.492 3.135 1 65.94 117 LEU B O 1
ATOM 3974 N N . VAL B 1 118 ? 30.297 9.664 3.496 1 68.25 118 VAL B N 1
ATOM 3975 C CA . VAL B 1 118 ? 30.641 8.867 4.668 1 68.25 118 VAL B CA 1
ATOM 3976 C C . VAL B 1 118 ? 29.578 9.055 5.75 1 68.25 118 VAL B C 1
ATOM 3978 O O . VAL B 1 118 ? 29.172 8.094 6.402 1 68.25 118 VAL B O 1
ATOM 3981 N N . LYS B 1 119 ? 29.188 10.273 5.898 1 69.31 119 LYS B N 1
ATOM 3982 C CA . LYS B 1 119 ? 28.156 10.586 6.891 1 69.31 119 LYS B CA 1
ATOM 3983 C C . LYS B 1 119 ? 26.844 9.867 6.578 1 69.31 119 LYS B C 1
ATOM 3985 O O . LYS B 1 119 ? 26.219 9.289 7.469 1 69.31 119 LYS B O 1
ATOM 3990 N N . THR B 1 120 ? 26.516 9.859 5.363 1 71.5 120 THR B N 1
ATOM 3991 C CA . THR B 1 120 ? 25.234 9.258 4.969 1 71.5 120 THR B CA 1
ATOM 3992 C C . THR B 1 120 ? 25.297 7.742 5.09 1 71.5 120 THR B C 1
ATOM 3994 O O . THR B 1 120 ? 24.281 7.098 5.344 1 71.5 120 THR B O 1
ATOM 3997 N N . LEU B 1 121 ? 26.484 7.215 5.012 1 73.81 121 LEU B N 1
ATOM 3998 C CA . LEU B 1 121 ? 26.656 5.77 5.141 1 73.81 121 LEU B CA 1
ATOM 3999 C C . LEU B 1 121 ? 26.516 5.34 6.598 1 73.81 121 LEU B C 1
ATOM 4001 O O . LEU B 1 121 ? 25.969 4.273 6.883 1 73.81 121 LEU B O 1
ATOM 4005 N N . ARG B 1 122 ? 26.844 6.297 7.527 1 76.38 122 ARG B N 1
ATOM 4006 C CA . ARG B 1 122 ? 26.984 5.855 8.914 1 76.38 122 ARG B CA 1
ATOM 4007 C C . ARG B 1 122 ? 25.875 6.441 9.789 1 76.38 122 ARG B C 1
ATOM 4009 O O . ARG B 1 122 ? 25.719 6.035 10.945 1 76.38 122 ARG B O 1
ATOM 4016 N N . GLY B 1 123 ? 25.219 7.348 9.328 1 81.62 123 GLY B N 1
ATOM 4017 C CA . GLY B 1 123 ? 24.156 7.996 10.07 1 81.62 123 GLY B CA 1
ATOM 4018 C C . GLY B 1 123 ? 23.125 8.672 9.18 1 81.62 123 GLY B C 1
ATOM 4019 O O . GLY B 1 123 ? 23.281 8.695 7.957 1 81.62 123 GLY B O 1
ATOM 4020 N N . PRO B 1 124 ? 22.125 9.188 9.922 1 86.31 124 PRO B N 1
ATOM 4021 C CA . PRO B 1 124 ? 21.141 9.922 9.117 1 86.31 124 PRO B CA 1
ATOM 4022 C C . PRO B 1 124 ? 21.734 11.148 8.438 1 86.31 124 PRO B C 1
ATOM 4024 O O . PRO B 1 124 ? 22.641 11.789 8.984 1 86.31 124 PRO B O 1
ATOM 4027 N N . LYS B 1 125 ? 21.297 11.406 7.316 1 85.69 125 LYS B N 1
ATOM 4028 C CA . LYS B 1 125 ? 21.797 12.523 6.523 1 85.69 125 LYS B CA 1
ATOM 4029 C C . LYS B 1 125 ? 21.672 13.836 7.285 1 85.69 125 LYS B C 1
ATOM 4031 O O . LYS B 1 125 ? 22.516 14.719 7.16 1 85.69 125 LYS B O 1
ATOM 4036 N N . TYR B 1 126 ? 20.562 14.047 8.039 1 90.75 126 TYR B N 1
ATOM 4037 C CA . TYR B 1 126 ? 20.312 15.219 8.875 1 90.75 126 TYR B CA 1
ATOM 4038 C C . TYR B 1 126 ? 20.047 14.805 10.32 1 90.75 126 TYR B C 1
ATOM 4040 O O . TYR B 1 126 ? 19.516 13.727 10.586 1 90.75 126 TYR B O 1
ATOM 4048 N N . ASP B 1 127 ? 20.375 15.664 11.289 1 91.19 127 ASP B N 1
ATOM 4049 C CA . ASP B 1 127 ? 20.281 15.281 12.695 1 91.19 127 ASP B CA 1
ATOM 4050 C C . ASP B 1 127 ? 18.875 15.531 13.234 1 91.19 127 ASP B C 1
ATOM 4052 O O . ASP B 1 127 ? 18.547 15.102 14.344 1 91.19 127 ASP B O 1
ATOM 4056 N N . GLY B 1 128 ? 18.047 16.266 12.57 1 92.94 128 GLY B N 1
ATOM 4057 C CA . GLY B 1 128 ? 16.641 16.453 12.906 1 92.94 128 GLY B CA 1
ATOM 4058 C C . GLY B 1 128 ? 16.438 17.406 14.07 1 92.94 128 GLY B C 1
ATOM 4059 O O . GLY B 1 128 ? 15.289 17.656 14.477 1 92.94 128 GLY B O 1
ATOM 4060 N N . LYS B 1 129 ? 17.438 18 14.641 1 95.19 129 LYS B N 1
ATOM 4061 C CA . LYS B 1 129 ? 17.344 18.828 15.844 1 95.19 129 LYS B CA 1
ATOM 4062 C C . LYS B 1 129 ? 16.5 20.078 15.586 1 95.19 129 LYS B C 1
ATOM 4064 O O . LYS B 1 129 ? 15.633 20.422 16.391 1 95.19 129 LYS B O 1
ATOM 4069 N N . PHE B 1 130 ? 16.797 20.75 14.547 1 96.38 130 PHE B N 1
ATOM 4070 C CA . PHE B 1 130 ? 16.031 21.969 14.242 1 96.38 130 PHE B CA 1
ATOM 4071 C C . PHE B 1 130 ? 14.57 21.625 14 1 96.38 130 PHE B C 1
ATOM 4073 O O . PHE B 1 130 ? 13.68 22.328 14.484 1 96.38 130 PHE B O 1
ATOM 4080 N N . LEU B 1 131 ? 14.289 20.578 13.219 1 96.19 131 LEU B N 1
ATOM 4081 C CA . LEU B 1 131 ? 12.914 20.156 12.977 1 96.19 131 LEU B CA 1
ATOM 4082 C C . LEU B 1 131 ? 12.188 19.891 14.289 1 96.19 131 LEU B C 1
ATOM 4084 O O . LEU B 1 131 ? 11.062 20.344 14.484 1 96.19 131 LEU B O 1
ATOM 4088 N N . HIS B 1 132 ? 12.812 19.141 15.203 1 97 132 HIS B N 1
ATOM 4089 C CA . HIS B 1 132 ? 12.211 18.844 16.5 1 97 132 HIS B CA 1
ATOM 4090 C C . HIS B 1 132 ? 11.906 20.109 17.281 1 97 132 HIS B C 1
ATOM 4092 O O . HIS B 1 132 ? 10.812 20.266 17.828 1 97 132 HIS B O 1
ATOM 4098 N N . SER B 1 133 ? 12.828 20.984 17.234 1 97.5 133 SER B N 1
ATOM 4099 C CA . SER B 1 133 ? 12.703 22.219 18 1 97.5 133 SER B CA 1
ATOM 4100 C C . SER B 1 133 ? 11.562 23.094 17.469 1 97.5 133 SER B C 1
ATOM 4102 O O . SER B 1 133 ? 10.766 23.609 18.25 1 97.5 133 SER B O 1
ATOM 4104 N N . ILE B 1 134 ? 11.492 23.312 16.219 1 97.06 134 ILE B N 1
ATOM 4105 C CA . ILE B 1 134 ? 10.5 24.219 15.641 1 97.06 134 ILE B CA 1
ATOM 4106 C C . ILE B 1 134 ? 9.102 23.609 15.773 1 97.06 134 ILE B C 1
ATOM 4108 O O . ILE B 1 134 ? 8.125 24.328 15.977 1 97.06 134 ILE B O 1
ATOM 4112 N N . VAL B 1 135 ? 8.953 22.312 15.602 1 97.19 135 VAL B N 1
ATOM 4113 C CA . VAL B 1 135 ? 7.672 21.625 15.766 1 97.19 135 VAL B CA 1
ATOM 4114 C C . VAL B 1 135 ? 7.191 21.781 17.203 1 97.19 135 VAL B C 1
ATOM 4116 O O . VAL B 1 135 ? 6.023 22.094 17.453 1 97.19 135 VAL B O 1
ATOM 4119 N N . LYS B 1 136 ? 8.055 21.562 18.141 1 97.12 136 LYS B N 1
ATOM 4120 C CA . LYS B 1 136 ? 7.707 21.688 19.562 1 97.12 136 LYS B CA 1
ATOM 4121 C C . LYS B 1 136 ? 7.359 23.141 19.906 1 97.12 136 LYS B C 1
ATOM 4123 O O . LYS B 1 136 ? 6.457 23.391 20.703 1 97.12 136 LYS B O 1
ATOM 4128 N N . GLU B 1 137 ? 8.102 24.016 19.328 1 96.81 137 GLU B N 1
ATOM 4129 C CA . GLU B 1 137 ? 7.844 25.438 19.547 1 96.81 137 GLU B CA 1
ATOM 4130 C C . GLU B 1 137 ? 6.453 25.828 19.062 1 96.81 137 GLU B C 1
ATOM 4132 O O . GLU B 1 137 ? 5.719 26.531 19.766 1 96.81 137 GLU B O 1
ATOM 4137 N N . LYS B 1 138 ? 6.074 25.438 17.906 1 96.06 138 LYS B N 1
ATOM 4138 C CA . LYS B 1 138 ? 4.828 25.875 17.281 1 96.06 138 LYS B CA 1
ATOM 4139 C C . LYS B 1 138 ? 3.633 25.125 17.859 1 96.06 138 LYS B C 1
ATOM 4141 O O . LYS B 1 138 ? 2.562 25.703 18.047 1 96.06 138 LYS B O 1
ATOM 4146 N N . LEU B 1 139 ? 3.793 23.828 18.141 1 96.94 139 LEU B N 1
ATOM 4147 C CA . LEU B 1 139 ? 2.65 23 18.516 1 96.94 139 LEU B CA 1
ATOM 4148 C C . LEU B 1 139 ? 2.518 22.938 20.031 1 96.94 139 LEU B C 1
ATOM 4150 O O . LEU B 1 139 ? 1.451 22.594 20.562 1 96.94 139 LEU B O 1
ATOM 4154 N N . GLY B 1 140 ? 3.592 23.188 20.766 1 94 140 GLY B N 1
ATOM 4155 C CA . GLY B 1 140 ? 3.553 23.141 22.219 1 94 140 GLY B CA 1
ATOM 4156 C C . GLY B 1 140 ? 3.092 21.797 22.766 1 94 140 GLY B C 1
ATOM 4157 O O . GLY B 1 140 ? 3.604 20.75 22.359 1 94 140 GLY B O 1
ATOM 4158 N N . ASP B 1 141 ? 2.08 21.875 23.672 1 94.62 141 ASP B N 1
ATOM 4159 C CA . ASP B 1 141 ? 1.596 20.656 24.328 1 94.62 141 ASP B CA 1
ATOM 4160 C C . ASP B 1 141 ? 0.239 20.234 23.766 1 94.62 141 ASP B C 1
ATOM 4162 O O . ASP B 1 141 ? -0.583 19.656 24.484 1 94.62 141 ASP B O 1
ATOM 4166 N N . THR B 1 142 ? 0.047 20.609 22.547 1 96.88 142 THR B N 1
ATOM 4167 C CA . THR B 1 142 ? -1.21 20.219 21.922 1 96.88 142 THR B CA 1
ATOM 4168 C C . THR B 1 142 ? -1.272 18.703 21.734 1 96.88 142 THR B C 1
ATOM 4170 O O . THR B 1 142 ? -0.344 18.109 21.188 1 96.88 142 THR B O 1
ATOM 4173 N N . TRP B 1 143 ? -2.371 18.141 22.203 1 96.38 143 TRP B N 1
ATOM 4174 C CA . TRP B 1 143 ? -2.582 16.703 22.078 1 96.38 143 TRP B CA 1
ATOM 4175 C C . TRP B 1 143 ? -3.428 16.391 20.844 1 96.38 143 TRP B C 1
ATOM 4177 O O . TRP B 1 143 ? -4.141 17.25 20.344 1 96.38 143 TRP B O 1
ATOM 4187 N N . LEU B 1 144 ? -3.328 15.141 20.469 1 97.25 144 LEU B N 1
ATOM 4188 C CA . LEU B 1 144 ? -4.039 14.664 19.281 1 97.25 144 LEU B CA 1
ATOM 4189 C C . LEU B 1 144 ? -5.535 14.938 19.406 1 97.25 144 LEU B C 1
ATOM 4191 O O . LEU B 1 144 ? -6.164 15.406 18.453 1 97.25 144 LEU B O 1
ATOM 4195 N N . HIS B 1 145 ? -6.125 14.758 20.578 1 95.12 145 HIS B N 1
ATOM 4196 C CA . HIS B 1 145 ? -7.566 14.883 20.766 1 95.12 145 HIS B CA 1
ATOM 4197 C C . HIS B 1 145 ? -8 16.344 20.734 1 95.12 145 HIS B C 1
ATOM 4199 O O . HIS B 1 145 ? -9.195 16.641 20.672 1 95.12 145 HIS B O 1
ATOM 4205 N N . GLN B 1 146 ? -7.035 17.281 20.75 1 95.81 146 GLN B N 1
ATOM 4206 C CA . GLN B 1 146 ? -7.348 18.703 20.844 1 95.81 146 GLN B CA 1
ATOM 4207 C C . GLN B 1 146 ? -7.418 19.344 19.469 1 95.81 146 GLN B C 1
ATOM 4209 O O . GLN B 1 146 ? -7.707 20.531 19.344 1 95.81 146 GLN B O 1
ATOM 4214 N N . THR B 1 147 ? -7.191 18.547 18.406 1 97 147 THR B N 1
ATOM 4215 C CA . THR B 1 147 ? -7.207 19.125 17.062 1 97 147 THR B CA 1
ATOM 4216 C C . THR B 1 147 ? -8.602 19.625 16.703 1 97 147 THR B C 1
ATOM 4218 O O . THR B 1 147 ? -9.602 19.109 17.203 1 97 147 THR B O 1
ATOM 4221 N N . LEU B 1 148 ? -8.688 20.656 15.836 1 96.25 148 LEU B N 1
ATOM 4222 C CA . LEU B 1 148 ? -9.906 21.375 15.508 1 96.25 148 LEU B CA 1
ATOM 4223 C C . LEU B 1 148 ? -10.828 20.531 14.633 1 96.25 148 LEU B C 1
ATOM 4225 O O . LEU B 1 148 ? -12.039 20.766 14.594 1 96.25 148 LEU B O 1
ATOM 4229 N N . THR B 1 149 ? -10.312 19.641 13.836 1 94.94 149 THR B N 1
ATOM 4230 C CA . THR B 1 149 ? -10.992 18.641 13.031 1 94.94 149 THR B CA 1
ATOM 4231 C C . THR B 1 149 ? -10.289 17.281 13.148 1 94.94 149 THR B C 1
ATOM 4233 O O . THR B 1 149 ? -9.234 17.188 13.773 1 94.94 149 THR B O 1
ATOM 4236 N N . ASN B 1 150 ? -10.961 16.266 12.672 1 95.06 150 ASN B N 1
ATOM 4237 C CA . ASN B 1 150 ? -10.312 14.953 12.742 1 95.06 150 ASN B CA 1
ATOM 4238 C C . ASN B 1 150 ? -9.062 14.906 11.867 1 95.06 150 ASN B C 1
ATOM 4240 O O . ASN B 1 150 ? -9.055 15.445 10.758 1 95.06 150 ASN B O 1
ATOM 4244 N N . ILE B 1 151 ? -8.031 14.336 12.445 1 97.62 151 ILE B N 1
ATOM 4245 C CA . ILE B 1 151 ? -6.824 14.172 11.633 1 97.62 151 ILE B CA 1
ATOM 4246 C C . ILE B 1 151 ? -6.359 12.719 11.688 1 97.62 151 ILE B C 1
ATOM 4248 O O . ILE B 1 151 ? -6.633 12.008 12.656 1 97.62 151 ILE B O 1
ATOM 4252 N N . VAL B 1 152 ? -5.805 12.25 10.633 1 96.56 152 VAL B N 1
ATOM 4253 C CA . VAL B 1 152 ? -5.215 10.922 10.508 1 96.56 152 VAL B CA 1
ATOM 4254 C C . VAL B 1 152 ? -3.787 11.039 9.977 1 96.56 152 VAL B C 1
ATOM 4256 O O . VAL B 1 152 ? -3.566 11.516 8.859 1 96.56 152 VAL B O 1
ATOM 4259 N N . ILE B 1 153 ? -2.812 10.633 10.766 1 98 153 ILE B N 1
ATOM 4260 C CA . ILE B 1 153 ? -1.407 10.734 10.391 1 98 153 ILE B CA 1
ATOM 4261 C C . ILE B 1 153 ? -0.73 9.375 10.523 1 98 153 ILE B C 1
ATOM 4263 O O . ILE B 1 153 ? -0.533 8.883 11.641 1 98 153 ILE B O 1
ATOM 4267 N N . PRO B 1 154 ? -0.328 8.812 9.391 1 95.56 154 PRO B N 1
ATOM 4268 C CA . PRO B 1 154 ? 0.341 7.508 9.445 1 95.56 154 PRO B CA 1
ATOM 4269 C C . PRO B 1 154 ? 1.807 7.609 9.859 1 95.56 154 PRO B C 1
ATOM 4271 O O . PRO B 1 154 ? 2.477 8.594 9.531 1 95.56 154 PRO B O 1
ATOM 4274 N N . THR B 1 155 ? 2.268 6.676 10.586 1 95.06 155 THR B N 1
ATOM 4275 C CA . THR B 1 155 ? 3.654 6.383 10.93 1 95.06 155 THR B CA 1
ATOM 4276 C C . THR B 1 155 ? 3.926 4.883 10.844 1 95.06 155 THR B C 1
ATOM 4278 O O . THR B 1 155 ? 3.082 4.121 10.367 1 95.06 155 THR B O 1
ATOM 4281 N N . PHE B 1 156 ? 5.137 4.516 11.141 1 91.31 156 PHE B N 1
ATOM 4282 C CA . PHE B 1 156 ? 5.488 3.1 11.18 1 91.31 156 PHE B CA 1
ATOM 4283 C C . PHE B 1 156 ? 6.34 2.789 12.406 1 91.31 156 PHE B C 1
ATOM 4285 O O . PHE B 1 156 ? 7.359 3.439 12.641 1 91.31 156 PHE B O 1
ATOM 4292 N N . ASP B 1 157 ? 5.898 1.822 13.203 1 89.94 157 ASP B N 1
ATOM 4293 C CA . ASP B 1 157 ? 6.664 1.373 14.359 1 89.94 157 ASP B CA 1
ATOM 4294 C C . ASP B 1 157 ? 7.676 0.298 13.961 1 89.94 157 ASP B C 1
ATOM 4296 O O . ASP B 1 157 ? 7.297 -0.833 13.648 1 89.94 157 ASP B O 1
ATOM 4300 N N . ILE B 1 158 ? 8.906 0.631 14.008 1 87.25 158 ILE B N 1
ATOM 4301 C CA . ILE B 1 158 ? 9.938 -0.238 13.461 1 87.25 158 ILE B CA 1
ATOM 4302 C C . ILE B 1 158 ? 10.219 -1.383 14.438 1 87.25 158 ILE B C 1
ATOM 4304 O O . ILE B 1 158 ? 10.805 -2.4 14.055 1 87.25 158 ILE B O 1
ATOM 4308 N N . LYS B 1 159 ? 9.906 -1.193 15.672 1 84.06 159 LYS B N 1
ATOM 4309 C CA . LYS B 1 159 ? 10.062 -2.279 16.641 1 84.06 159 LYS B CA 1
ATOM 4310 C C . LYS B 1 159 ? 8.992 -3.35 16.438 1 84.06 159 LYS B C 1
ATOM 4312 O O . LYS B 1 159 ? 9.297 -4.547 16.438 1 84.06 159 LYS B O 1
ATOM 4317 N N . ARG B 1 160 ? 7.824 -2.912 16.234 1 80.38 160 ARG B N 1
ATOM 4318 C CA . ARG B 1 160 ? 6.711 -3.836 16.047 1 80.38 160 ARG B CA 1
ATOM 4319 C C . ARG B 1 160 ? 6.566 -4.23 14.586 1 80.38 160 ARG B C 1
ATOM 4321 O O . ARG B 1 160 ? 5.855 -5.184 14.266 1 80.38 160 ARG B O 1
ATOM 4328 N N . LEU B 1 161 ? 7.219 -3.531 13.711 1 81.94 161 LEU B N 1
ATOM 4329 C CA . LEU B 1 161 ? 7.148 -3.734 12.266 1 81.94 161 LEU B CA 1
ATOM 4330 C C . LEU B 1 161 ? 5.707 -3.682 11.781 1 81.94 161 LEU B C 1
ATOM 4332 O O . LEU B 1 161 ? 5.25 -4.586 11.078 1 81.94 161 LEU B O 1
ATOM 4336 N N . GLN B 1 162 ? 5.039 -2.654 12.219 1 84.69 162 GLN B N 1
ATOM 4337 C CA . GLN B 1 162 ? 3.65 -2.439 11.836 1 84.69 162 GLN B CA 1
ATOM 4338 C C . GLN B 1 162 ? 3.352 -0.953 11.664 1 84.69 162 GLN B C 1
ATOM 4340 O O . GLN B 1 162 ? 3.938 -0.112 12.344 1 84.69 162 GLN B O 1
ATOM 4345 N N . PRO B 1 163 ? 2.395 -0.677 10.758 1 88.25 163 PRO B N 1
ATOM 4346 C CA . PRO B 1 163 ? 1.937 0.712 10.688 1 88.25 163 PRO B CA 1
ATOM 4347 C C . PRO B 1 163 ? 1.29 1.191 11.984 1 88.25 163 PRO B C 1
ATOM 4349 O O . PRO B 1 163 ? 0.58 0.427 12.641 1 88.25 163 PRO B O 1
ATOM 4352 N N . THR B 1 164 ? 1.567 2.342 12.414 1 90.31 164 THR B N 1
ATOM 4353 C CA . THR B 1 164 ? 0.899 3.037 13.508 1 90.31 164 THR B CA 1
ATOM 4354 C C . THR B 1 164 ? 0.191 4.289 13 1 90.31 164 THR B C 1
ATOM 4356 O O . THR B 1 164 ? 0.84 5.242 12.562 1 90.31 164 THR B O 1
ATOM 4359 N N . ILE B 1 165 ? -1.11 4.215 13.039 1 92.56 165 ILE B N 1
ATOM 4360 C CA . ILE B 1 165 ? -1.927 5.316 12.539 1 92.56 165 ILE B CA 1
ATOM 4361 C C . ILE B 1 165 ? -2.461 6.137 13.711 1 92.56 165 ILE B C 1
ATOM 4363 O O . ILE B 1 165 ? -3.217 5.625 14.539 1 92.56 165 ILE B O 1
ATOM 4367 N N . PHE B 1 166 ? -2.033 7.355 13.805 1 95.25 166 PHE B N 1
ATOM 4368 C CA . PHE B 1 166 ? -2.604 8.266 14.789 1 95.25 166 PHE B CA 1
ATOM 4369 C C . PHE B 1 166 ? -3.852 8.945 14.242 1 95.25 166 PHE B C 1
ATOM 4371 O O . PHE B 1 166 ? -3.787 9.656 13.234 1 95.25 166 PHE B O 1
ATOM 4378 N N . SER B 1 167 ? -4.895 8.688 14.852 1 94.19 167 SER B N 1
ATOM 4379 C CA . SER B 1 167 ? -6.191 9.195 14.414 1 94.19 167 SER B CA 1
ATOM 4380 C C . SER B 1 167 ? -6.973 9.789 15.586 1 94.19 167 SER B C 1
ATOM 4382 O O . SER B 1 167 ? -7.238 9.102 16.578 1 94.19 167 SER B O 1
ATOM 4384 N N . SER B 1 168 ? -7.387 11.047 15.422 1 94.12 168 SER B N 1
ATOM 4385 C CA . SER B 1 168 ? -8.18 11.664 16.484 1 94.12 168 SER B CA 1
ATOM 4386 C C . SER B 1 168 ? -9.555 11.023 16.594 1 94.12 168 SER B C 1
ATOM 4388 O O . SER B 1 168 ? -10.203 11.094 17.641 1 94.12 168 SER B O 1
ATOM 4390 N N . CYS B 1 169 ? -9.969 10.336 15.508 1 86.56 169 CYS B N 1
ATOM 4391 C CA . CYS B 1 169 ? -11.25 9.633 15.492 1 86.56 169 CYS B CA 1
ATOM 4392 C C . CYS B 1 169 ? -11.227 8.422 16.422 1 86.56 169 CYS B C 1
ATOM 4394 O O . CYS B 1 169 ? -12.273 7.926 16.828 1 86.56 169 CYS B O 1
ATOM 4396 N N . ASN B 1 170 ? -10.086 7.992 16.75 1 83.69 170 ASN B N 1
ATOM 4397 C CA . ASN B 1 170 ? -9.984 6.707 17.422 1 83.69 170 ASN B CA 1
ATOM 4398 C C . ASN B 1 170 ? -9.445 6.859 18.844 1 83.69 170 ASN B C 1
ATOM 4400 O O . ASN B 1 170 ? -9.297 5.875 19.562 1 83.69 170 ASN B O 1
ATOM 4404 N N . VAL B 1 171 ? -9.18 8.008 19.297 1 87.56 171 VAL B N 1
ATOM 4405 C CA . VAL B 1 171 ? -8.539 8.242 20.594 1 87.56 171 VAL B CA 1
ATOM 4406 C C . VAL B 1 171 ? -9.438 7.738 21.719 1 87.56 171 VAL B C 1
ATOM 4408 O O . VAL B 1 171 ? -8.953 7.211 22.719 1 87.56 171 VAL B O 1
ATOM 4411 N N . LYS B 1 172 ? -10.727 7.863 21.562 1 83.56 172 LYS B N 1
ATOM 4412 C CA . LYS B 1 172 ? -11.672 7.422 22.594 1 83.56 172 LYS B CA 1
ATOM 4413 C C . LYS B 1 172 ? -11.586 5.914 22.797 1 83.56 172 LYS B C 1
ATOM 4415 O O . LYS B 1 172 ? -11.641 5.438 23.938 1 83.56 172 LYS B O 1
ATOM 4420 N N . ASN B 1 173 ? -11.438 5.238 21.75 1 81.81 173 ASN B N 1
ATOM 4421 C CA . ASN B 1 173 ? -11.422 3.779 21.828 1 81.81 173 ASN B CA 1
ATOM 4422 C C . ASN B 1 173 ? -10.016 3.248 22.109 1 81.81 173 ASN B C 1
ATOM 4424 O O . ASN B 1 173 ? -9.859 2.121 22.578 1 81.81 173 ASN B O 1
ATOM 4428 N N . ASN B 1 174 ? -9.062 4.035 21.797 1 85.12 174 ASN B N 1
ATOM 4429 C CA . ASN B 1 174 ? -7.668 3.693 22.047 1 85.12 174 ASN B CA 1
ATOM 4430 C C . ASN B 1 174 ? -6.902 4.859 22.656 1 85.12 174 ASN B C 1
ATOM 4432 O O . ASN B 1 174 ? -6.043 5.461 22.016 1 85.12 174 ASN B O 1
ATOM 4436 N N . PRO B 1 175 ? -7.109 5.059 23.875 1 87.94 175 PRO B N 1
ATOM 4437 C CA . PRO B 1 175 ? -6.555 6.246 24.531 1 87.94 175 PRO B CA 1
ATOM 4438 C C . PRO B 1 175 ? -5.027 6.277 24.5 1 87.94 175 PRO B C 1
ATOM 4440 O O . PRO B 1 175 ? -4.426 7.352 24.609 1 87.94 175 PRO B O 1
ATOM 4443 N N . SER B 1 176 ? -4.422 5.145 24.391 1 87.56 176 SER B N 1
ATOM 4444 C CA . SER B 1 176 ? -2.963 5.082 24.375 1 87.56 176 SER B CA 1
ATOM 4445 C C . SER B 1 176 ? -2.396 5.762 23.141 1 87.56 176 SER B C 1
ATOM 4447 O O . SER B 1 176 ? -1.205 6.074 23.078 1 87.56 176 SER B O 1
ATOM 4449 N N . THR B 1 177 ? -3.205 6.02 22.203 1 90.31 177 THR B N 1
ATOM 4450 C CA . THR B 1 177 ? -2.729 6.641 20.969 1 90.31 177 THR B CA 1
ATOM 4451 C C . THR B 1 177 ? -2.863 8.156 21.047 1 90.31 177 THR B C 1
ATOM 4453 O O . THR B 1 177 ? -2.441 8.867 20.125 1 90.31 177 THR B O 1
ATOM 4456 N N . ASP B 1 178 ? -3.506 8.633 22.094 1 94.44 178 ASP B N 1
ATOM 4457 C CA . ASP B 1 178 ? -3.533 10.086 22.297 1 94.44 178 ASP B CA 1
ATOM 4458 C C . ASP B 1 178 ? -2.154 10.609 22.672 1 94.44 178 ASP B C 1
ATOM 4460 O O . ASP B 1 178 ? -1.781 10.602 23.844 1 94.44 178 ASP B O 1
ATOM 4464 N N . ALA B 1 179 ? -1.453 11.109 21.734 1 96.25 179 ALA B N 1
ATOM 4465 C CA . ALA B 1 179 ? -0.081 11.578 21.906 1 96.25 179 ALA B CA 1
ATOM 4466 C C . ALA B 1 179 ? 0.031 13.07 21.594 1 96.25 179 ALA B C 1
ATOM 4468 O O . ALA B 1 179 ? -0.909 13.672 21.078 1 96.25 179 ALA B O 1
ATOM 4469 N N . LEU B 1 180 ? 1.182 13.594 22.016 1 97.56 180 LEU B N 1
ATOM 4470 C CA . LEU B 1 180 ? 1.472 14.969 21.625 1 97.56 180 LEU B CA 1
ATOM 4471 C C . LEU B 1 180 ? 1.582 15.094 20.109 1 97.56 180 LEU B C 1
ATOM 4473 O O . LEU B 1 180 ? 2.24 14.273 19.469 1 97.56 180 LEU B O 1
ATOM 4477 N N . LEU B 1 181 ? 0.923 16.125 19.578 1 98 181 LEU B N 1
ATOM 4478 C CA . LEU B 1 181 ? 0.974 16.344 18.141 1 98 181 LEU B CA 1
ATOM 4479 C C . LEU B 1 181 ? 2.414 16.516 17.656 1 98 181 LEU B C 1
ATOM 4481 O O . LEU B 1 181 ? 2.756 16.109 16.547 1 98 181 LEU B O 1
ATOM 4485 N N . SER B 1 182 ? 3.258 17.125 18.516 1 98.31 182 SER B N 1
ATOM 4486 C CA . SER B 1 182 ? 4.664 17.297 18.172 1 98.31 182 SER B CA 1
ATOM 4487 C C . SER B 1 182 ? 5.352 15.953 17.969 1 98.31 182 SER B C 1
ATOM 4489 O O . SER B 1 182 ? 6.078 15.766 16.984 1 98.31 182 SER B O 1
ATOM 4491 N N . ASP B 1 183 ? 5.098 14.984 18.859 1 98.12 183 ASP B N 1
ATOM 4492 C CA . ASP B 1 183 ? 5.68 13.648 18.734 1 98.12 183 ASP B CA 1
ATOM 4493 C C . ASP B 1 183 ? 5.195 12.961 17.469 1 98.12 183 ASP B C 1
ATOM 4495 O O . ASP B 1 183 ? 5.973 12.297 16.781 1 98.12 183 ASP B O 1
ATOM 4499 N N . ILE B 1 184 ? 3.947 13.141 17.172 1 98.25 184 ILE B N 1
ATOM 4500 C CA . ILE B 1 184 ? 3.357 12.539 15.984 1 98.25 184 ILE B CA 1
ATOM 4501 C C . ILE B 1 184 ? 4.008 13.125 14.734 1 98.25 184 ILE B C 1
ATOM 4503 O O . ILE B 1 184 ? 4.387 12.391 13.82 1 98.25 184 ILE B O 1
ATOM 4507 N N . CYS B 1 185 ? 4.18 14.422 14.688 1 98.44 185 CYS B N 1
ATOM 4508 C CA . CYS B 1 185 ? 4.781 15.109 13.547 1 98.44 185 CYS B CA 1
ATOM 4509 C C . CYS B 1 185 ? 6.227 14.672 13.352 1 98.44 185 CYS B C 1
ATOM 4511 O O . CYS B 1 185 ? 6.652 14.414 12.219 1 98.44 185 CYS B O 1
ATOM 4513 N N . ILE B 1 186 ? 6.965 14.602 14.453 1 97.88 186 ILE B N 1
ATOM 4514 C CA . ILE B 1 186 ? 8.359 14.172 14.383 1 97.88 186 ILE B CA 1
ATOM 4515 C C . ILE B 1 186 ? 8.438 12.727 13.906 1 97.88 186 ILE B C 1
ATOM 4517 O O . ILE B 1 186 ? 9.25 12.398 13.031 1 97.88 186 ILE B O 1
ATOM 4521 N N . GLY B 1 187 ? 7.602 11.883 14.391 1 97.44 187 GLY B N 1
ATOM 4522 C CA . GLY B 1 187 ? 7.562 10.484 14 1 97.44 187 GLY B CA 1
ATOM 4523 C C . GLY B 1 187 ? 7.238 10.281 12.531 1 97.44 187 GLY B C 1
ATOM 4524 O O . GLY B 1 187 ? 7.953 9.57 11.82 1 97.44 187 GLY B O 1
ATOM 4525 N N . THR B 1 188 ? 6.172 10.938 12.031 1 97.94 188 THR B N 1
ATOM 4526 C CA . THR B 1 188 ? 5.723 10.75 10.656 1 97.94 188 THR B CA 1
ATOM 4527 C C . THR B 1 188 ? 6.734 11.336 9.672 1 97.94 188 THR B C 1
ATOM 4529 O O . THR B 1 188 ? 6.676 11.047 8.477 1 97.94 188 THR B O 1
ATOM 4532 N N . SER B 1 189 ? 7.668 12.18 10.141 1 96.81 189 SER B N 1
ATOM 4533 C CA . SER B 1 189 ? 8.641 12.805 9.258 1 96.81 189 SER B CA 1
ATOM 4534 C C . SER B 1 189 ? 10.016 12.156 9.391 1 96.81 189 SER B C 1
ATOM 4536 O O . SER B 1 189 ? 10.984 12.617 8.789 1 96.81 189 SER B O 1
ATOM 4538 N N . ALA B 1 190 ? 10.117 11.133 10.242 1 95.25 190 ALA B N 1
ATOM 4539 C CA . ALA B 1 190 ? 11.398 10.469 10.492 1 95.25 190 ALA B CA 1
ATOM 4540 C C . ALA B 1 190 ? 11.75 9.523 9.344 1 95.25 190 ALA B C 1
ATOM 4542 O O . ALA B 1 190 ? 11.82 8.305 9.539 1 95.25 190 ALA B O 1
ATOM 4543 N N . ALA B 1 191 ? 12.016 10.109 8.219 1 90.25 191 ALA B N 1
ATOM 4544 C CA . ALA B 1 191 ? 12.281 9.344 7 1 90.25 191 ALA B CA 1
ATOM 4545 C C . ALA B 1 191 ? 13.594 8.57 7.121 1 90.25 191 ALA B C 1
ATOM 4547 O O . ALA B 1 191 ? 14.641 9.148 7.422 1 90.25 191 ALA B O 1
ATOM 4548 N N . PRO B 1 192 ? 13.555 7.301 6.828 1 87.94 192 PRO B N 1
ATOM 4549 C CA . PRO B 1 192 ? 14.781 6.504 6.891 1 87.94 192 PRO B CA 1
ATOM 4550 C C . PRO B 1 192 ? 15.906 7.094 6.047 1 87.94 192 PRO B C 1
ATOM 4552 O O . PRO B 1 192 ? 15.672 7.566 4.934 1 87.94 192 PRO B O 1
ATOM 4555 N N . THR B 1 193 ? 17.109 7.066 6.555 1 83.5 193 THR B N 1
ATOM 4556 C CA . THR B 1 193 ? 18.359 7.531 5.957 1 83.5 193 THR B CA 1
ATOM 4557 C C . THR B 1 193 ? 18.438 9.055 5.992 1 83.5 193 THR B C 1
ATOM 4559 O O . THR B 1 193 ? 19.516 9.625 5.82 1 83.5 193 THR B O 1
ATOM 4562 N N . TYR B 1 194 ? 17.312 9.812 6.152 1 86.62 194 TYR B N 1
ATOM 4563 C CA . TYR B 1 194 ? 17.312 11.266 6.121 1 86.62 194 TYR B CA 1
ATOM 4564 C C . TYR B 1 194 ? 17.281 11.844 7.535 1 86.62 194 TYR B C 1
ATOM 4566 O O . TYR B 1 194 ? 18.062 12.742 7.863 1 86.62 194 TYR B O 1
ATOM 4574 N N . LEU B 1 195 ? 16.375 11.375 8.297 1 91.69 195 LEU B N 1
ATOM 4575 C CA . LEU B 1 195 ? 16.156 11.891 9.641 1 91.69 195 LEU B CA 1
ATOM 4576 C C . LEU B 1 195 ? 16.062 10.75 10.648 1 91.69 195 LEU B C 1
ATOM 4578 O O . LEU B 1 195 ? 15.648 9.641 10.305 1 91.69 195 LEU B O 1
ATOM 4582 N N . PRO B 1 196 ? 16.406 10.977 11.883 1 92.75 196 PRO B N 1
ATOM 4583 C CA . PRO B 1 196 ? 16.453 9.914 12.891 1 92.75 196 PRO B CA 1
ATOM 4584 C C . PRO B 1 196 ? 15.055 9.414 13.281 1 92.75 196 PRO B C 1
ATOM 4586 O O . PRO B 1 196 ? 14.109 10.203 13.344 1 92.75 196 PRO B O 1
ATOM 4589 N N . ALA B 1 197 ? 15.016 8.133 13.562 1 93.31 197 ALA B N 1
ATOM 4590 C CA . ALA B 1 197 ? 13.805 7.547 14.141 1 93.31 197 ALA B CA 1
ATOM 4591 C C . ALA B 1 197 ? 13.43 8.242 15.438 1 93.31 197 ALA B C 1
ATOM 4593 O O . ALA B 1 197 ? 14.266 8.883 16.078 1 93.31 197 ALA B O 1
ATOM 4594 N N . HIS B 1 198 ? 12.195 8.188 15.805 1 95.56 198 HIS B N 1
ATOM 4595 C CA . HIS B 1 198 ? 11.688 8.922 16.969 1 95.56 198 HIS B CA 1
ATOM 4596 C C . HIS B 1 198 ? 11.062 7.984 17.984 1 95.56 198 HIS B C 1
ATOM 4598 O O . HIS B 1 198 ? 10.258 7.121 17.625 1 95.56 198 HIS B O 1
ATOM 4604 N N . TYR B 1 199 ? 11.492 8.125 19.203 1 95.56 199 TYR B N 1
ATOM 4605 C CA . TYR B 1 199 ? 10.961 7.344 20.312 1 95.56 199 TYR B CA 1
ATOM 4606 C C . TYR B 1 199 ? 10.188 8.227 21.281 1 95.56 199 TYR B C 1
ATOM 4608 O O . TYR B 1 199 ? 10.625 9.336 21.594 1 95.56 199 TYR B O 1
ATOM 4616 N N . PHE B 1 200 ? 8.977 7.734 21.688 1 95.31 200 PHE B N 1
ATOM 4617 C CA . PHE B 1 200 ? 8.289 8.344 22.828 1 95.31 200 PHE B CA 1
ATOM 4618 C C . PHE B 1 200 ? 7.336 7.344 23.469 1 95.31 200 PHE B C 1
ATOM 4620 O O . PHE B 1 200 ? 7.172 6.223 22.984 1 95.31 200 PHE B O 1
ATOM 4627 N N . GLU B 1 201 ? 6.793 7.754 24.609 1 94.44 201 GLU B N 1
ATOM 4628 C CA . GLU B 1 201 ? 5.832 6.926 25.328 1 94.44 201 GLU B CA 1
ATOM 4629 C C . GLU B 1 201 ? 4.559 7.703 25.641 1 94.44 201 GLU B C 1
ATOM 4631 O O . GLU B 1 201 ? 4.574 8.938 25.703 1 94.44 201 GLU B O 1
ATOM 4636 N N . THR B 1 202 ? 3.504 6.98 25.672 1 93.19 202 THR B N 1
ATOM 4637 C CA . THR B 1 202 ? 2.25 7.508 26.203 1 93.19 202 THR B CA 1
ATOM 4638 C C . THR B 1 202 ? 1.763 6.668 27.375 1 93.19 202 THR B C 1
ATOM 4640 O O . THR B 1 202 ? 2.238 5.551 27.594 1 93.19 202 THR B O 1
ATOM 4643 N N . LYS B 1 203 ? 0.949 7.246 28.203 1 90.31 203 LYS B N 1
ATOM 4644 C CA . LYS B 1 203 ? 0.314 6.57 29.328 1 90.31 203 LYS B CA 1
ATOM 4645 C C . LYS B 1 203 ? -1.205 6.691 29.25 1 90.31 203 LYS B C 1
ATOM 4647 O O . LYS B 1 203 ? -1.739 7.789 29.094 1 90.31 203 LYS B O 1
ATOM 4652 N N . ASP B 1 204 ? -1.813 5.523 29.234 1 83.75 204 ASP B N 1
ATOM 4653 C CA . ASP B 1 204 ? -3.271 5.582 29.203 1 83.75 204 ASP B CA 1
ATOM 4654 C C . ASP B 1 204 ? -3.83 5.891 30.594 1 83.75 204 ASP B C 1
ATOM 4656 O O . ASP B 1 204 ? -3.078 5.973 31.578 1 83.75 204 ASP B O 1
ATOM 4660 N N . PRO B 1 205 ? -5.156 6.148 30.688 1 83.88 205 PRO B N 1
ATOM 4661 C CA . PRO B 1 205 ? -5.746 6.504 31.984 1 83.88 205 PRO B CA 1
ATOM 4662 C C . PRO B 1 205 ? -5.562 5.418 33.031 1 83.88 205 PRO B C 1
ATOM 4664 O O . PRO B 1 205 ? -5.539 5.707 34.219 1 83.88 205 PRO B O 1
ATOM 4667 N N . SER B 1 206 ? -5.453 4.18 32.625 1 87.06 206 SER B N 1
ATOM 4668 C CA . SER B 1 206 ? -5.254 3.072 33.562 1 87.06 206 SER B CA 1
ATOM 4669 C C . SER B 1 206 ? -3.805 2.994 34.031 1 87.06 206 SER B C 1
ATOM 4671 O O . SER B 1 206 ? -3.479 2.232 34.938 1 87.06 206 SER B O 1
ATOM 4673 N N . GLY B 1 207 ? -2.895 3.766 33.5 1 87.06 207 GLY B N 1
ATOM 4674 C CA . GLY B 1 207 ? -1.49 3.797 33.875 1 87.06 207 GLY B CA 1
ATOM 4675 C C . GLY B 1 207 ? -0.619 2.92 33 1 87.06 207 GLY B C 1
ATOM 4676 O O . GLY B 1 207 ? 0.601 2.871 33.156 1 87.06 207 GLY B O 1
ATOM 4677 N N . LYS B 1 208 ? -1.253 2.27 32.094 1 87.62 208 LYS B N 1
ATOM 4678 C CA . LYS B 1 208 ? -0.491 1.407 31.188 1 87.62 208 LYS B CA 1
ATOM 4679 C C . LYS B 1 208 ? 0.324 2.23 30.203 1 87.62 208 LYS B C 1
ATOM 4681 O O . LYS B 1 208 ? -0.198 3.156 29.578 1 87.62 208 LYS B O 1
ATOM 4686 N N . VAL B 1 209 ? 1.628 1.918 30.156 1 91.06 209 VAL B N 1
ATOM 4687 C CA . VAL B 1 209 ? 2.553 2.65 29.297 1 91.06 209 VAL B CA 1
ATOM 4688 C C . VAL B 1 209 ? 2.652 1.958 27.938 1 91.06 209 VAL B C 1
ATOM 4690 O O . VAL B 1 209 ? 2.725 0.729 27.875 1 91.06 209 VAL B O 1
ATOM 4693 N N . ARG B 1 210 ? 2.592 2.742 26.891 1 89.81 210 ARG B N 1
ATOM 4694 C CA . ARG B 1 210 ? 2.848 2.271 25.531 1 89.81 210 ARG B CA 1
ATOM 4695 C C . ARG B 1 210 ? 4 3.037 24.891 1 89.81 210 ARG B C 1
ATOM 4697 O O . ARG B 1 210 ? 4.051 4.266 24.969 1 89.81 210 ARG B O 1
ATOM 4704 N N . ASP B 1 211 ? 4.969 2.283 24.406 1 91.19 211 ASP B N 1
ATOM 4705 C CA . ASP B 1 211 ? 6.086 2.93 23.719 1 91.19 211 ASP B CA 1
ATOM 4706 C C . ASP B 1 211 ? 5.867 2.951 22.219 1 91.19 211 ASP B C 1
ATOM 4708 O O . ASP B 1 211 ? 5.18 2.084 21.672 1 91.19 211 ASP B O 1
ATOM 4712 N N . PHE B 1 212 ? 6.414 3.93 21.578 1 91.88 212 PHE B N 1
ATOM 4713 C CA . PHE B 1 212 ? 6.363 4.098 20.125 1 91.88 212 PHE B CA 1
ATOM 4714 C C . PHE B 1 212 ? 7.762 4.273 19.547 1 91.88 212 PHE B C 1
ATOM 4716 O O . PHE B 1 212 ? 8.523 5.133 20 1 91.88 212 PHE B O 1
ATOM 4723 N N . ASN B 1 213 ? 8.172 3.377 18.672 1 93.44 213 ASN B N 1
ATOM 4724 C CA . ASN B 1 213 ? 9.406 3.449 17.906 1 93.44 213 ASN B CA 1
ATOM 4725 C C . ASN B 1 213 ? 9.125 3.762 16.438 1 93.44 213 ASN B C 1
ATOM 4727 O O . ASN B 1 213 ? 8.992 2.85 15.617 1 93.44 213 ASN B O 1
ATOM 4731 N N . LEU B 1 214 ? 9.156 5.066 16.141 1 94.5 214 LEU B N 1
ATOM 4732 C CA . LEU B 1 214 ? 8.492 5.461 14.906 1 94.5 214 LEU B CA 1
ATOM 4733 C C . LEU B 1 214 ? 9.5 5.91 13.859 1 94.5 214 LEU B C 1
ATOM 4735 O O . LEU B 1 214 ? 10.508 6.547 14.195 1 94.5 214 LEU B O 1
ATOM 4739 N N . ILE B 1 215 ? 9.203 5.539 12.648 1 94.25 215 ILE B N 1
ATOM 4740 C CA . ILE B 1 215 ? 9.789 6.16 11.461 1 94.25 215 ILE B CA 1
ATOM 4741 C C . ILE B 1 215 ? 8.68 6.707 10.562 1 94.25 215 ILE B C 1
ATOM 4743 O O . ILE B 1 215 ? 7.5 6.637 10.906 1 94.25 215 ILE B O 1
ATOM 4747 N N . ASP B 1 216 ? 9.086 7.328 9.484 1 94.56 216 ASP B N 1
ATOM 4748 C CA . ASP B 1 216 ? 8.234 8.078 8.562 1 94.56 216 ASP B CA 1
ATOM 4749 C C . ASP B 1 216 ? 7.066 7.215 8.078 1 94.56 216 ASP B C 1
ATOM 4751 O O . ASP B 1 216 ? 7.262 6.062 7.684 1 94.56 216 ASP B O 1
ATOM 4755 N N . GLY B 1 217 ? 5.867 7.801 8.062 1 93.88 217 GLY B N 1
ATOM 4756 C CA . GLY B 1 217 ? 4.668 7.105 7.617 1 93.88 217 GLY B CA 1
ATOM 4757 C C . GLY B 1 217 ? 4.688 6.77 6.141 1 93.88 217 GLY B C 1
ATOM 4758 O O . GLY B 1 217 ? 3.895 5.949 5.672 1 93.88 217 GLY B O 1
ATOM 4759 N N . GLY B 1 218 ? 5.512 7.402 5.418 1 92.62 218 GLY B N 1
ATOM 4760 C CA . GLY B 1 218 ? 5.613 7.168 3.988 1 92.62 218 GLY B CA 1
ATOM 4761 C C . GLY B 1 218 ? 5.953 5.73 3.639 1 92.62 218 GLY B C 1
ATOM 4762 O O . GLY B 1 218 ? 5.656 5.27 2.537 1 92.62 218 GLY B O 1
ATOM 4763 N N . VAL B 1 219 ? 6.527 5.043 4.594 1 89.25 219 VAL B N 1
ATOM 4764 C CA . VAL B 1 219 ? 6.855 3.643 4.352 1 89.25 219 VAL B CA 1
ATOM 4765 C C . VAL B 1 219 ? 5.574 2.809 4.328 1 89.25 219 VAL B C 1
ATOM 4767 O O . VAL B 1 219 ? 5.531 1.746 3.703 1 89.25 219 VAL B O 1
ATOM 4770 N N . ALA B 1 220 ? 4.582 3.348 5.004 1 88.25 220 ALA B N 1
ATOM 4771 C CA . ALA B 1 220 ? 3.324 2.613 5.109 1 88.25 220 ALA B CA 1
ATOM 4772 C C . ALA B 1 220 ? 2.27 3.193 4.168 1 88.25 220 ALA B C 1
ATOM 4774 O O . ALA B 1 220 ? 1.521 2.449 3.533 1 88.25 220 ALA B O 1
ATOM 4775 N N . ALA B 1 221 ? 2.213 4.43 4.152 1 92.5 221 ALA B N 1
ATOM 4776 C CA . ALA B 1 221 ? 1.183 5.129 3.389 1 92.5 221 ALA B CA 1
ATOM 4777 C C . ALA B 1 221 ? 1.657 6.516 2.969 1 92.5 221 ALA B C 1
ATOM 4779 O O . ALA B 1 221 ? 1.299 7.516 3.596 1 92.5 221 ALA B O 1
ATOM 4780 N N . ASN B 1 222 ? 2.279 6.547 1.829 1 93.5 222 ASN B N 1
ATOM 4781 C CA . ASN B 1 222 ? 2.727 7.863 1.385 1 93.5 222 ASN B CA 1
ATOM 4782 C C . ASN B 1 222 ? 1.562 8.711 0.886 1 93.5 222 ASN B C 1
ATOM 4784 O O . ASN B 1 222 ? 1.602 9.938 0.974 1 93.5 222 ASN B O 1
ATOM 4788 N N . ASN B 1 223 ? 0.625 8.07 0.214 1 95.44 223 ASN B N 1
ATOM 4789 C CA . ASN B 1 223 ? -0.715 8.602 -0.019 1 95.44 223 ASN B CA 1
ATOM 4790 C C . ASN B 1 223 ? -1.705 8.102 1.028 1 95.44 223 ASN B C 1
ATOM 4792 O O . ASN B 1 223 ? -2.203 6.977 0.93 1 95.44 223 ASN B O 1
ATOM 4796 N N . PRO B 1 224 ? -2.006 8.969 2.01 1 96.38 224 PRO B N 1
ATOM 4797 C CA . PRO B 1 224 ? -2.764 8.453 3.152 1 96.38 224 PRO B CA 1
ATOM 4798 C C . PRO B 1 224 ? -4.273 8.508 2.934 1 96.38 224 PRO B C 1
ATOM 4800 O O . PRO B 1 224 ? -5.043 8.398 3.891 1 96.38 224 PRO B O 1
ATOM 4803 N N . THR B 1 225 ? -4.797 8.641 1.721 1 94.88 225 THR B N 1
ATOM 4804 C CA . THR B 1 225 ? -6.215 8.797 1.418 1 94.88 225 THR B CA 1
ATOM 4805 C C . THR B 1 225 ? -7.012 7.59 1.903 1 94.88 225 THR B C 1
ATOM 4807 O O . THR B 1 225 ? -8.023 7.742 2.59 1 94.88 225 THR B O 1
ATOM 4810 N N . LEU B 1 226 ? -6.496 6.48 1.575 1 89.62 226 LEU B N 1
ATOM 4811 C CA . LEU B 1 226 ? -7.211 5.27 1.955 1 89.62 226 LEU B CA 1
ATOM 4812 C C . LEU B 1 226 ? -7.234 5.105 3.471 1 89.62 226 LEU B C 1
ATOM 4814 O O . LEU B 1 226 ? -8.219 4.605 4.031 1 89.62 226 LEU B O 1
ATOM 4818 N N . VAL B 1 227 ? -6.18 5.484 4.145 1 90.94 227 VAL B N 1
ATOM 4819 C CA . VAL B 1 227 ? -6.113 5.422 5.602 1 90.94 227 VAL B CA 1
ATOM 4820 C C . VAL B 1 227 ? -7.168 6.348 6.207 1 90.94 227 VAL B C 1
ATOM 4822 O O . VAL B 1 227 ? -7.867 5.969 7.152 1 90.94 227 VAL B O 1
ATOM 4825 N N . ALA B 1 228 ? -7.266 7.488 5.664 1 93 228 ALA B N 1
ATOM 4826 C CA . ALA B 1 228 ? -8.242 8.461 6.148 1 93 228 ALA B CA 1
ATOM 4827 C C . ALA B 1 228 ? -9.664 7.926 5.996 1 93 228 ALA B C 1
ATOM 4829 O O . ALA B 1 228 ? -10.461 7.969 6.941 1 93 228 ALA B O 1
ATOM 4830 N N . ILE B 1 229 ? -9.961 7.406 4.832 1 87.56 229 ILE B N 1
ATOM 4831 C CA . ILE B 1 229 ? -11.289 6.879 4.543 1 87.56 229 ILE B CA 1
ATOM 4832 C C . ILE B 1 229 ? -11.602 5.715 5.48 1 87.56 229 ILE B C 1
ATOM 4834 O O . ILE B 1 229 ? -12.703 5.637 6.035 1 87.56 229 ILE B O 1
ATOM 4838 N N . SER B 1 230 ? -10.625 4.883 5.688 1 84.25 230 SER B N 1
ATOM 4839 C CA . SER B 1 230 ? -10.812 3.725 6.559 1 84.25 230 SER B CA 1
ATOM 4840 C C . SER B 1 230 ? -11.07 4.148 7.996 1 84.25 230 SER B C 1
ATOM 4842 O O . SER B 1 230 ? -11.977 3.623 8.648 1 84.25 230 SER B O 1
ATOM 4844 N N . GLU B 1 231 ? -10.297 5.098 8.477 1 86.5 231 GLU B N 1
ATOM 4845 C CA . GLU B 1 231 ? -10.43 5.539 9.859 1 86.5 231 GLU B CA 1
ATOM 4846 C C . GLU B 1 231 ? -11.773 6.227 10.094 1 86.5 231 GLU B C 1
ATOM 4848 O O . GLU B 1 231 ? -12.406 6.027 11.133 1 86.5 231 GLU B O 1
ATOM 4853 N N . VAL B 1 232 ? -12.188 7.004 9.18 1 84.44 232 VAL B N 1
ATOM 4854 C CA . VAL B 1 232 ? -13.461 7.703 9.312 1 84.44 232 VAL B CA 1
ATOM 4855 C C . VAL B 1 232 ? -14.609 6.699 9.234 1 84.44 232 VAL B C 1
ATOM 4857 O O . VAL B 1 232 ? -15.586 6.812 9.984 1 84.44 232 VAL B O 1
ATOM 4860 N N . SER B 1 233 ? -14.461 5.781 8.312 1 79.56 233 SER B N 1
ATOM 4861 C CA . SER B 1 233 ? -15.484 4.75 8.18 1 79.56 233 SER B CA 1
ATOM 4862 C C . SER B 1 233 ? -15.633 3.943 9.461 1 79.56 233 SER B C 1
ATOM 4864 O O . SER B 1 233 ? -16.75 3.643 9.883 1 79.56 233 SER B O 1
ATOM 4866 N N . LYS B 1 234 ? -14.555 3.615 10.062 1 79 234 LYS B N 1
ATOM 4867 C CA . LYS B 1 234 ? -14.578 2.891 11.328 1 79 234 LYS B CA 1
ATOM 4868 C C . LYS B 1 234 ? -15.281 3.705 12.414 1 79 234 LYS B C 1
ATOM 4870 O O . LYS B 1 234 ? -16.062 3.16 13.195 1 79 234 LYS B O 1
ATOM 4875 N N . ALA B 1 235 ? -14.961 4.934 12.445 1 81.44 235 ALA B N 1
ATOM 4876 C CA . ALA B 1 235 ? -15.531 5.812 13.461 1 81.44 235 ALA B CA 1
ATOM 4877 C C . ALA B 1 235 ? -17.047 5.945 13.281 1 81.44 235 ALA B C 1
ATOM 4879 O O . ALA B 1 235 ? -17.797 5.926 14.258 1 81.44 235 ALA B O 1
ATOM 4880 N N . ILE B 1 236 ? -17.453 6.098 12.078 1 77.31 236 ILE B N 1
ATOM 4881 C CA . ILE B 1 236 ? -18.875 6.234 11.773 1 77.31 236 ILE B CA 1
ATOM 4882 C C . ILE B 1 236 ? -19.609 4.957 12.156 1 77.31 236 ILE B C 1
ATOM 4884 O O . ILE B 1 236 ? -20.703 5.016 12.734 1 77.31 236 ILE B O 1
ATOM 4888 N N . ASN B 1 237 ? -19.031 3.852 11.875 1 74.5 237 ASN B N 1
ATOM 4889 C CA . ASN B 1 237 ? -19.656 2.568 12.148 1 74.5 237 ASN B CA 1
ATOM 4890 C C . ASN B 1 237 ? -19.75 2.291 13.641 1 74.5 237 ASN B C 1
ATOM 4892 O O . ASN B 1 237 ? -20.672 1.612 14.102 1 74.5 237 ASN B O 1
ATOM 4896 N N . ARG B 1 238 ? -18.828 2.742 14.375 1 73.88 238 ARG B N 1
ATOM 4897 C CA . ARG B 1 238 ? -18.812 2.52 15.82 1 73.88 238 ARG B CA 1
ATOM 4898 C C . ARG B 1 238 ? -19.812 3.412 16.531 1 73.88 238 ARG B C 1
ATOM 4900 O O . ARG B 1 238 ? -20.484 2.982 17.484 1 73.88 238 ARG B O 1
ATOM 4907 N N . GLU B 1 239 ? -19.859 4.656 16.219 1 65.38 239 GLU B N 1
ATOM 4908 C CA . GLU B 1 239 ? -20.609 5.641 17 1 65.38 239 GLU B CA 1
ATOM 4909 C C . GLU B 1 239 ? -21.984 5.875 16.391 1 65.38 239 GLU B C 1
ATOM 4911 O O . GLU B 1 239 ? -22.891 6.383 17.047 1 65.38 239 GLU B O 1
ATOM 4916 N N . GLY B 1 240 ? -22.094 5.629 15.148 1 56.5 240 GLY B N 1
ATOM 4917 C CA . GLY B 1 240 ? -23.328 6.039 14.5 1 56.5 240 GLY B CA 1
ATOM 4918 C C . GLY B 1 240 ? -24.5 5.133 14.82 1 56.5 240 GLY B C 1
ATOM 4919 O O . GLY B 1 240 ? -24.312 3.967 15.164 1 56.5 240 GLY B O 1
ATOM 4920 N N . PRO B 1 241 ? -25.609 5.883 15.227 1 53.91 241 PRO B N 1
ATOM 4921 C CA . PRO B 1 241 ? -26.812 5.059 15.312 1 53.91 241 PRO B CA 1
ATOM 4922 C C . PRO B 1 241 ? -26.938 4.078 14.148 1 53.91 241 PRO B C 1
ATOM 4924 O O . PRO B 1 241 ? -26.312 4.27 13.102 1 53.91 241 PRO B O 1
ATOM 4927 N N . ASP B 1 242 ? -27.438 2.85 14.461 1 52.47 242 ASP B N 1
ATOM 4928 C CA . ASP B 1 242 ? -27.625 1.808 13.453 1 52.47 242 ASP B CA 1
ATOM 4929 C C . ASP B 1 242 ? -28.031 2.408 12.117 1 52.47 242 ASP B C 1
ATOM 4931 O O . ASP B 1 242 ? -27.656 1.899 11.055 1 52.47 242 ASP B O 1
ATOM 4935 N N . SER B 1 243 ? -28.781 3.637 12.281 1 46.06 243 SER B N 1
ATOM 4936 C CA . SER B 1 243 ? -29.344 4.285 11.102 1 46.06 243 SER B CA 1
ATOM 4937 C C . SER B 1 243 ? -28.266 5 10.297 1 46.06 243 SER B C 1
ATOM 4939 O O . SER B 1 243 ? -28.453 5.297 9.117 1 46.06 243 SER B O 1
ATOM 4941 N N . TYR B 1 244 ? -27.25 5.355 11.008 1 48.31 244 TYR B N 1
ATOM 4942 C CA . TYR B 1 244 ? -26.234 6.105 10.297 1 48.31 244 TYR B CA 1
ATOM 4943 C C . TYR B 1 244 ? -25.062 5.207 9.906 1 48.31 244 TYR B C 1
ATOM 4945 O O . TYR B 1 244 ? -24.047 5.68 9.391 1 48.31 244 TYR B O 1
ATOM 4953 N N . ARG B 1 245 ? -25.234 4.055 10.25 1 52.66 245 ARG B N 1
ATOM 4954 C CA . ARG B 1 245 ? -24.172 3.117 9.883 1 52.66 245 ARG B CA 1
ATOM 4955 C C . ARG B 1 245 ? -23.922 3.139 8.375 1 52.66 245 ARG B C 1
ATOM 4957 O O . ARG B 1 245 ? -24.875 3.197 7.586 1 52.66 245 ARG B O 1
ATOM 4964 N N . MET B 1 246 ? -22.781 3.807 8.109 1 49.66 246 MET B N 1
ATOM 4965 C CA . MET B 1 246 ? -22.406 3.873 6.699 1 49.66 246 MET B CA 1
ATOM 4966 C C . MET B 1 246 ? -22.625 2.525 6.016 1 49.66 246 MET B C 1
ATOM 4968 O O . MET B 1 246 ? -22.078 1.511 6.461 1 49.66 246 MET B O 1
ATOM 4972 N N . ASN B 1 247 ? -23.719 2.504 5.441 1 48.62 247 ASN B N 1
ATOM 4973 C CA . ASN B 1 247 ? -23.734 1.401 4.484 1 48.62 247 ASN B CA 1
ATOM 4974 C C . ASN B 1 247 ? -22.469 1.39 3.625 1 48.62 247 ASN B C 1
ATOM 4976 O O . ASN B 1 247 ? -22 2.443 3.197 1 48.62 247 ASN B O 1
ATOM 4980 N N . PRO B 1 248 ? -21.609 0.494 3.908 1 46.28 248 PRO B N 1
ATOM 4981 C CA . PRO B 1 248 ? -20.406 0.383 3.08 1 46.28 248 PRO B CA 1
ATOM 4982 C C . PRO B 1 248 ? -20.578 0.988 1.69 1 46.28 248 PRO B C 1
ATOM 4984 O O . PRO B 1 248 ? -19.609 1.431 1.074 1 46.28 248 PRO B O 1
ATOM 4987 N N . MET B 1 249 ? -21.938 1.027 1.183 1 43.34 249 MET B N 1
ATOM 4988 C CA . MET B 1 249 ? -22.328 1.607 -0.099 1 43.34 249 MET B CA 1
ATOM 4989 C C . MET B 1 249 ? -22.047 3.107 -0.125 1 43.34 249 MET B C 1
ATOM 4991 O O . MET B 1 249 ? -22.188 3.752 -1.165 1 43.34 249 MET B O 1
ATOM 4995 N N . GLU B 1 250 ? -21.531 3.506 1.026 1 57.56 250 GLU B N 1
ATOM 4996 C CA . GLU B 1 250 ? -21.656 4.961 1.077 1 57.56 250 GLU B CA 1
ATOM 4997 C C . GLU B 1 250 ? -20.297 5.633 0.834 1 57.56 250 GLU B C 1
ATOM 4999 O O . GLU B 1 250 ? -20.047 6.734 1.33 1 57.56 250 GLU B O 1
ATOM 5004 N N . TYR B 1 251 ? -19.438 4.695 0.084 1 63.5 251 TYR B N 1
ATOM 5005 C CA . TYR B 1 251 ? -18.281 5.398 -0.436 1 63.5 251 TYR B CA 1
ATOM 5006 C C . TYR B 1 251 ? -18.688 6.535 -1.362 1 63.5 251 TYR B C 1
ATOM 5008 O O . TYR B 1 251 ? -17.938 7.484 -1.565 1 63.5 251 TYR B O 1
ATOM 5016 N N . GLY B 1 252 ? -19.844 6.379 -1.755 1 69.25 252 GLY B N 1
ATOM 5017 C CA . GLY B 1 252 ? -20.375 7.441 -2.594 1 69.25 252 GLY B CA 1
ATOM 5018 C C . GLY B 1 252 ? -20.609 8.734 -1.838 1 69.25 252 GLY B C 1
ATOM 5019 O O . GLY B 1 252 ? -20.766 9.797 -2.447 1 69.25 252 GLY B O 1
ATOM 5020 N N . ARG B 1 253 ? -20.469 8.625 -0.598 1 81.5 253 ARG B N 1
ATOM 5021 C CA . ARG B 1 253 ? -20.703 9.82 0.21 1 81.5 253 ARG B CA 1
ATOM 5022 C C . ARG B 1 253 ? -19.422 10.594 0.435 1 81.5 253 ARG B C 1
ATOM 5024 O O . ARG B 1 253 ? -19.453 11.734 0.914 1 81.5 253 ARG B O 1
ATOM 5031 N N . PHE B 1 254 ? -18.375 10.023 -0.005 1 89.25 254 PHE B N 1
ATOM 5032 C CA . PHE B 1 254 ? -17.094 10.688 0.249 1 89.25 254 PHE B CA 1
ATOM 5033 C C . PHE B 1 254 ? -16.812 11.742 -0.813 1 89.25 254 PHE B C 1
ATOM 5035 O O . PHE B 1 254 ? -17.094 11.531 -1.996 1 89.25 254 PHE B O 1
ATOM 5042 N N . LEU B 1 255 ? -16.484 12.906 -0.409 1 94.12 255 LEU B N 1
ATOM 5043 C CA . LEU B 1 255 ? -15.875 13.953 -1.226 1 94.12 255 LEU B CA 1
ATOM 5044 C C . LEU B 1 255 ? -14.406 14.148 -0.864 1 94.12 255 LEU B C 1
ATOM 5046 O O . LEU B 1 255 ? -14.094 14.695 0.195 1 94.12 255 LEU B O 1
ATOM 5050 N N . VAL B 1 256 ? -13.523 13.688 -1.798 1 96.38 256 VAL B N 1
ATOM 5051 C CA . VAL B 1 256 ? -12.125 13.523 -1.431 1 96.38 256 VAL B CA 1
ATOM 5052 C C . VAL B 1 256 ? -11.258 14.453 -2.279 1 96.38 256 VAL B C 1
ATOM 5054 O O . VAL B 1 256 ? -11.328 14.43 -3.51 1 96.38 256 VAL B O 1
ATOM 5057 N N . LEU B 1 257 ? -10.484 15.312 -1.622 1 98.38 257 LEU B N 1
ATOM 5058 C CA . LEU B 1 257 ? -9.359 16 -2.236 1 98.38 257 LEU B CA 1
ATOM 5059 C C . LEU B 1 257 ? -8.039 15.375 -1.814 1 98.38 257 LEU B C 1
ATOM 5061 O O . LEU B 1 257 ? -7.695 15.375 -0.629 1 98.38 257 LEU B O 1
ATOM 5065 N N . SER B 1 258 ? -7.355 14.75 -2.703 1 97.94 258 SER B N 1
ATOM 5066 C CA . SER B 1 258 ? -6.055 14.133 -2.471 1 97.94 258 SER B CA 1
ATOM 5067 C C . SER B 1 258 ? -4.945 14.891 -3.188 1 97.94 258 SER B C 1
ATOM 5069 O O . SER B 1 258 ? -4.961 15.016 -4.414 1 97.94 258 SER B O 1
ATOM 5071 N N . LEU B 1 259 ? -3.977 15.422 -2.424 1 98.44 259 LEU B N 1
ATOM 5072 C CA . LEU B 1 259 ? -2.93 16.266 -2.99 1 98.44 259 LEU B CA 1
ATOM 5073 C C . LEU B 1 259 ? -1.582 15.555 -2.959 1 98.44 259 LEU B C 1
ATOM 5075 O O . LEU B 1 259 ? -1.117 15.148 -1.893 1 98.44 259 LEU B O 1
ATOM 5079 N N . GLY B 1 260 ? -0.99 15.398 -4.109 1 96.44 260 GLY B N 1
ATOM 5080 C CA . GLY B 1 260 ? 0.368 14.891 -4.195 1 96.44 260 GLY B CA 1
ATOM 5081 C C . GLY B 1 260 ? 1.424 15.969 -4.059 1 96.44 260 GLY B C 1
ATOM 5082 O O . GLY B 1 260 ? 1.106 17.156 -4.074 1 96.44 260 GLY B O 1
ATOM 5083 N N . THR B 1 261 ? 2.691 15.492 -3.93 1 96.5 261 THR B N 1
ATOM 5084 C CA . THR B 1 261 ? 3.805 16.422 -3.799 1 96.5 261 THR B CA 1
ATOM 5085 C C . THR B 1 261 ? 4.668 16.422 -5.055 1 96.5 261 THR B C 1
ATOM 5087 O O . THR B 1 261 ? 5.738 17.031 -5.086 1 96.5 261 THR B O 1
ATOM 5090 N N . GLY B 1 262 ? 4.184 15.766 -6.047 1 91.88 262 GLY B N 1
ATOM 5091 C CA . GLY B 1 262 ? 4.934 15.68 -7.289 1 91.88 262 GLY B CA 1
ATOM 5092 C C . GLY B 1 262 ? 5.887 14.5 -7.332 1 91.88 262 GLY B C 1
ATOM 5093 O O . GLY B 1 262 ? 6.332 14.023 -6.289 1 91.88 262 GLY B O 1
ATOM 5094 N N . THR B 1 263 ? 6.152 14.008 -8.578 1 85.94 263 THR B N 1
ATOM 5095 C CA . THR B 1 263 ? 7.07 12.891 -8.789 1 85.94 263 THR B CA 1
ATOM 5096 C C . THR B 1 263 ? 7.852 13.078 -10.086 1 85.94 263 THR B C 1
ATOM 5098 O O . THR B 1 263 ? 7.445 13.844 -10.953 1 85.94 263 THR B O 1
ATOM 5101 N N . ALA B 1 264 ? 8.992 12.438 -10.133 1 81.19 264 ALA B N 1
ATOM 5102 C CA . ALA B 1 264 ? 9.836 12.516 -11.32 1 81.19 264 ALA B CA 1
ATOM 5103 C C . ALA B 1 264 ? 9.609 11.312 -12.227 1 81.19 264 ALA B C 1
ATOM 5105 O O . ALA B 1 264 ? 10.57 10.688 -12.688 1 81.19 264 ALA B O 1
ATOM 5106 N N . LYS B 1 265 ? 8.469 10.945 -12.57 1 75.56 265 LYS B N 1
ATOM 5107 C CA . LYS B 1 265 ? 8.172 9.773 -13.398 1 75.56 265 LYS B CA 1
ATOM 5108 C C . LYS B 1 265 ? 8.609 10 -14.844 1 75.56 265 LYS B C 1
ATOM 5110 O O . LYS B 1 265 ? 9.078 9.07 -15.508 1 75.56 265 LYS B O 1
ATOM 5115 N N . SER B 1 266 ? 8.523 11.094 -15.297 1 69.56 266 SER B N 1
ATOM 5116 C CA . SER B 1 266 ? 8.781 11.422 -16.688 1 69.56 266 SER B CA 1
ATOM 5117 C C . SER B 1 266 ? 10.266 11.289 -17.031 1 69.56 266 SER B C 1
ATOM 5119 O O . SER B 1 266 ? 10.633 11.203 -18.203 1 69.56 266 SER B O 1
ATOM 5121 N N . GLU B 1 267 ? 11.07 11.203 -16.016 1 70.25 267 GLU B N 1
ATOM 5122 C CA . GLU B 1 267 ? 12.508 11.102 -16.266 1 70.25 267 GLU B CA 1
ATOM 5123 C C . GLU B 1 267 ? 12.891 9.695 -16.719 1 70.25 267 GLU B C 1
ATOM 5125 O O . GLU B 1 267 ? 13.891 9.523 -17.422 1 70.25 267 GLU B O 1
ATOM 5130 N N . GLU B 1 268 ? 12.047 8.734 -16.469 1 67.69 268 GLU B N 1
ATOM 5131 C CA . GLU B 1 268 ? 12.359 7.344 -16.797 1 67.69 268 GLU B CA 1
ATOM 5132 C C . GLU B 1 268 ? 13.789 7 -16.406 1 67.69 268 GLU B C 1
ATOM 5134 O O . GLU B 1 268 ? 14.555 6.48 -17.219 1 67.69 268 GLU B O 1
ATOM 5139 N N . LYS B 1 269 ? 14.102 7.23 -15.094 1 66.81 269 LYS B N 1
ATOM 5140 C CA . LYS B 1 269 ? 15.477 7.281 -14.609 1 66.81 269 LYS B CA 1
ATOM 5141 C C . LYS B 1 269 ? 16.109 5.895 -14.602 1 66.81 269 LYS B C 1
ATOM 5143 O O . LYS B 1 269 ? 17.312 5.75 -14.828 1 66.81 269 LYS B O 1
ATOM 5148 N N . TYR B 1 270 ? 15.312 4.883 -14.453 1 75.94 270 TYR B N 1
ATOM 5149 C CA . TYR B 1 270 ? 15.891 3.568 -14.211 1 75.94 270 TYR B CA 1
ATOM 5150 C C . TYR B 1 270 ? 15.547 2.6 -15.336 1 75.94 270 TYR B C 1
ATOM 5152 O O . TYR B 1 270 ? 14.453 2.666 -15.906 1 75.94 270 TYR B O 1
ATOM 5160 N N . ASP B 1 271 ? 16.516 1.817 -15.641 1 83.62 271 ASP B N 1
ATOM 5161 C CA . ASP B 1 271 ? 16.391 0.782 -16.656 1 83.62 271 ASP B CA 1
ATOM 5162 C C . ASP B 1 271 ? 16.688 -0.599 -16.078 1 83.62 271 ASP B C 1
ATOM 5164 O O . ASP B 1 271 ? 17.625 -0.762 -15.289 1 83.62 271 ASP B O 1
ATOM 5168 N N . ALA B 1 272 ? 15.891 -1.544 -16.609 1 81.94 272 ALA B N 1
ATOM 5169 C CA . ALA B 1 272 ? 16.016 -2.883 -16.031 1 81.94 272 ALA B CA 1
ATOM 5170 C C . ALA B 1 272 ? 17.391 -3.48 -16.328 1 81.94 272 ALA B C 1
ATOM 5172 O O . ALA B 1 272 ? 17.953 -4.199 -15.5 1 81.94 272 ALA B O 1
ATOM 5173 N N . GLU B 1 273 ? 17.875 -3.27 -17.484 1 84.56 273 GLU B N 1
ATOM 5174 C CA . GLU B 1 273 ? 19.172 -3.838 -17.859 1 84.56 273 GLU B CA 1
ATOM 5175 C C . GLU B 1 273 ? 20.281 -3.301 -16.969 1 84.56 273 GLU B C 1
ATOM 5177 O O . GLU B 1 273 ? 21.156 -4.055 -16.531 1 84.56 273 GLU B O 1
ATOM 5182 N N . GLU B 1 274 ? 20.203 -2.02 -16.703 1 83.69 274 GLU B N 1
ATOM 5183 C CA . GLU B 1 274 ? 21.188 -1.418 -15.805 1 83.69 274 GLU B CA 1
ATOM 5184 C C . GLU B 1 274 ? 20.984 -1.889 -14.367 1 83.69 274 GLU B C 1
ATOM 5186 O O . GLU B 1 274 ? 21.938 -2.258 -13.68 1 83.69 274 GLU B O 1
ATOM 5191 N N . ALA B 1 275 ? 19.75 -1.928 -13.961 1 84.12 275 ALA B N 1
ATOM 5192 C CA . ALA B 1 275 ? 19.422 -2.277 -12.578 1 84.12 275 ALA B CA 1
ATOM 5193 C C . ALA B 1 275 ? 19.688 -3.756 -12.312 1 84.12 275 ALA B C 1
ATOM 5195 O O . ALA B 1 275 ? 19.844 -4.168 -11.156 1 84.12 275 ALA B O 1
ATOM 5196 N N . ALA B 1 276 ? 19.688 -4.484 -13.359 1 82.88 276 ALA B N 1
ATOM 5197 C CA . ALA B 1 276 ? 19.953 -5.91 -13.219 1 82.88 276 ALA B CA 1
ATOM 5198 C C . ALA B 1 276 ? 21.359 -6.148 -12.648 1 82.88 276 ALA B C 1
ATOM 5200 O O . ALA B 1 276 ? 21.641 -7.215 -12.094 1 82.88 276 ALA B O 1
ATOM 5201 N N . LYS B 1 277 ? 22.188 -5.145 -12.773 1 84.81 277 LYS B N 1
ATOM 5202 C CA . LYS B 1 277 ? 23.562 -5.266 -12.32 1 84.81 277 LYS B CA 1
ATOM 5203 C C . LYS B 1 277 ? 23.766 -4.625 -10.953 1 84.81 277 LYS B C 1
ATOM 5205 O O . LYS B 1 277 ? 24.859 -4.68 -10.383 1 84.81 277 LYS B O 1
ATOM 5210 N N . TRP B 1 278 ? 22.641 -4.055 -10.477 1 81.69 278 TRP B N 1
ATOM 5211 C CA . TRP B 1 278 ? 22.766 -3.318 -9.219 1 81.69 278 TRP B CA 1
ATOM 5212 C C . TRP B 1 278 ? 22.812 -4.27 -8.031 1 81.69 278 TRP B C 1
ATOM 5214 O O . TRP B 1 278 ? 22.078 -5.258 -7.988 1 81.69 278 TRP B O 1
ATOM 5224 N N . GLY B 1 279 ? 23.812 -4.004 -7.16 1 77.38 279 GLY B N 1
ATOM 5225 C CA . GLY B 1 279 ? 23.734 -4.535 -5.809 1 77.38 279 GLY B CA 1
ATOM 5226 C C . GLY B 1 279 ? 23.109 -3.572 -4.82 1 77.38 279 GLY B C 1
ATOM 5227 O O . GLY B 1 279 ? 22.266 -2.758 -5.199 1 77.38 279 GLY B O 1
ATOM 5228 N N . LEU B 1 280 ? 23.453 -3.713 -3.553 1 74.75 280 LEU B N 1
ATOM 5229 C CA . LEU B 1 280 ? 22.906 -2.865 -2.496 1 74.75 280 LEU B CA 1
ATOM 5230 C C . LEU B 1 280 ? 23.234 -1.397 -2.756 1 74.75 280 LEU B C 1
ATOM 5232 O O . LEU B 1 280 ? 22.375 -0.528 -2.596 1 74.75 280 LEU B O 1
ATOM 5236 N N . LEU B 1 281 ? 24.406 -1.146 -3.213 1 75.5 281 LEU B N 1
ATOM 5237 C CA . LEU B 1 281 ? 24.859 0.228 -3.418 1 75.5 281 LEU B CA 1
ATOM 5238 C C . LEU B 1 281 ? 24.109 0.875 -4.574 1 75.5 281 LEU B C 1
ATOM 5240 O O . LEU B 1 281 ? 23.734 2.051 -4.504 1 75.5 281 LEU B O 1
ATOM 5244 N N . GLY B 1 282 ? 23.906 0.092 -5.625 1 76.75 282 GLY B N 1
ATOM 5245 C CA . GLY B 1 282 ? 23.156 0.616 -6.758 1 76.75 282 GLY B CA 1
ATOM 5246 C C . GLY B 1 282 ? 21.734 0.979 -6.414 1 76.75 282 GLY B C 1
ATOM 5247 O O . GLY B 1 282 ? 21.219 2.016 -6.848 1 76.75 282 GLY B O 1
ATOM 5248 N N . TRP B 1 283 ? 21.109 0.202 -5.637 1 80.25 283 TRP B N 1
ATOM 5249 C CA . TRP B 1 283 ? 19.719 0.412 -5.242 1 80.25 283 TRP B CA 1
ATOM 5250 C C . TRP B 1 283 ? 19.609 1.554 -4.238 1 80.25 283 TRP B C 1
ATOM 5252 O O . TRP B 1 283 ? 18.531 2.131 -4.062 1 80.25 283 TRP B O 1
ATOM 5262 N N . LEU B 1 284 ? 20.703 1.98 -3.652 1 75.31 284 LEU B N 1
ATOM 5263 C CA . LEU B 1 284 ? 20.609 2.971 -2.584 1 75.31 284 LEU B CA 1
ATOM 5264 C C . LEU B 1 284 ? 21.172 4.312 -3.039 1 75.31 284 LEU B C 1
ATOM 5266 O O . LEU B 1 284 ? 20.812 5.359 -2.494 1 75.31 284 LEU B O 1
ATOM 5270 N N . THR B 1 285 ? 22.203 4.328 -3.91 1 72.56 285 THR B N 1
ATOM 5271 C CA . THR B 1 285 ? 22.891 5.578 -4.219 1 72.56 285 THR B CA 1
ATOM 5272 C C . THR B 1 285 ? 22.906 5.82 -5.723 1 72.56 285 THR B C 1
ATOM 5274 O O . THR B 1 285 ? 23.766 6.559 -6.223 1 72.56 285 THR B O 1
ATOM 5277 N N . SER B 1 286 ? 21.969 5.656 -6.379 1 65.88 286 SER B N 1
ATOM 5278 C CA . SER B 1 286 ? 22.031 5.906 -7.816 1 65.88 286 SER B CA 1
ATOM 5279 C C . SER B 1 286 ? 21.594 7.328 -8.148 1 65.88 286 SER B C 1
ATOM 5281 O O . SER B 1 286 ? 20.469 7.723 -7.848 1 65.88 286 SER B O 1
ATOM 5283 N N . ASP B 1 287 ? 22.5 8.156 -8.82 1 60.91 287 ASP B N 1
ATOM 5284 C CA . ASP B 1 287 ? 22.234 9.492 -9.352 1 60.91 287 ASP B CA 1
ATOM 5285 C C . ASP B 1 287 ? 21.625 10.398 -8.289 1 60.91 287 ASP B C 1
ATOM 5287 O O . ASP B 1 287 ? 20.594 11.023 -8.508 1 60.91 287 ASP B O 1
ATOM 5291 N N . HIS B 1 288 ? 22.203 10.484 -7.129 1 61.47 288 HIS B N 1
ATOM 5292 C CA . HIS B 1 288 ? 21.812 11.367 -6.035 1 61.47 288 HIS B CA 1
ATOM 5293 C C . HIS B 1 288 ? 20.422 11.008 -5.5 1 61.47 288 HIS B C 1
ATOM 5295 O O . HIS B 1 288 ? 19.719 11.867 -4.98 1 61.47 288 HIS B O 1
ATOM 5301 N N . SER B 1 289 ? 20.031 9.82 -5.887 1 68.56 289 SER B N 1
ATOM 5302 C CA . SER B 1 289 ? 18.766 9.328 -5.383 1 68.56 289 SER B CA 1
ATOM 5303 C C . SER B 1 289 ? 18.922 7.977 -4.695 1 68.56 289 SER B C 1
ATOM 5305 O O . SER B 1 289 ? 20.016 7.395 -4.707 1 68.56 289 SER B O 1
ATOM 5307 N N . THR B 1 290 ? 17.969 7.625 -3.973 1 75.88 290 THR B N 1
ATOM 5308 C CA . THR B 1 290 ? 17.844 6.297 -3.385 1 75.88 290 THR B CA 1
ATOM 5309 C C . THR B 1 290 ? 16.75 5.496 -4.062 1 75.88 290 THR B C 1
ATOM 5311 O O . THR B 1 290 ? 15.609 5.453 -3.578 1 75.88 290 THR B O 1
ATOM 5314 N N . PRO B 1 291 ? 17.109 4.793 -5.219 1 78.69 291 PRO B N 1
ATOM 5315 C CA . PRO B 1 291 ? 16.109 4.137 -6.066 1 78.69 291 PRO B CA 1
ATOM 5316 C C . PRO B 1 291 ? 15.141 3.266 -5.27 1 78.69 291 PRO B C 1
ATOM 5318 O O . PRO B 1 291 ? 13.938 3.266 -5.547 1 78.69 291 PRO B O 1
ATOM 5321 N N . LEU B 1 292 ? 15.625 2.588 -4.289 1 82.5 292 LEU B N 1
ATOM 5322 C CA . LEU B 1 292 ? 14.781 1.681 -3.521 1 82.5 292 LEU B CA 1
ATOM 5323 C C . LEU B 1 292 ? 13.688 2.449 -2.783 1 82.5 292 LEU B C 1
ATOM 5325 O O . LEU B 1 292 ? 12.523 2.039 -2.779 1 82.5 292 LEU B O 1
ATOM 5329 N N . VAL B 1 293 ? 14.008 3.531 -2.17 1 79.06 293 VAL B N 1
ATOM 5330 C CA . VAL B 1 293 ? 13.047 4.359 -1.445 1 79.06 293 VAL B CA 1
ATOM 5331 C C . VAL B 1 293 ? 12.055 4.98 -2.428 1 79.06 293 VAL B C 1
ATOM 5333 O O . VAL B 1 293 ? 10.852 5 -2.174 1 79.06 293 VAL B O 1
ATOM 5336 N N . ASP B 1 294 ? 12.609 5.426 -3.582 1 79 294 ASP B N 1
ATOM 5337 C CA . ASP B 1 294 ? 11.75 6.008 -4.613 1 79 294 ASP B CA 1
ATOM 5338 C C . ASP B 1 294 ? 10.711 4.996 -5.094 1 79 294 ASP B C 1
ATOM 5340 O O . ASP B 1 294 ? 9.523 5.324 -5.199 1 79 294 ASP B O 1
ATOM 5344 N N . VAL B 1 295 ? 11.164 3.84 -5.344 1 80.5 295 VAL B N 1
ATOM 5345 C CA . VAL B 1 295 ? 10.32 2.773 -5.867 1 80.5 295 VAL B CA 1
ATOM 5346 C C . VAL B 1 295 ? 9.211 2.451 -4.867 1 80.5 295 VAL B C 1
ATOM 5348 O O . VAL B 1 295 ? 8.031 2.451 -5.215 1 80.5 295 VAL B O 1
ATOM 5351 N N . PHE B 1 296 ? 9.539 2.289 -3.637 1 82.25 296 PHE B N 1
ATOM 5352 C CA . PHE B 1 296 ? 8.57 1.877 -2.629 1 82.25 296 PHE B CA 1
ATOM 5353 C C . PHE B 1 296 ? 7.574 2.994 -2.346 1 82.25 296 PHE B C 1
ATOM 5355 O O . PHE B 1 296 ? 6.367 2.75 -2.244 1 82.25 296 PHE B O 1
ATOM 5362 N N . THR B 1 297 ? 8.047 4.223 -2.201 1 81.88 297 THR B N 1
ATOM 5363 C CA . THR B 1 297 ? 7.172 5.344 -1.872 1 81.88 297 THR B CA 1
ATOM 5364 C C . THR B 1 297 ? 6.215 5.637 -3.023 1 81.88 297 THR B C 1
ATOM 5366 O O . THR B 1 297 ? 5.027 5.895 -2.801 1 81.88 297 THR B O 1
ATOM 5369 N N . GLN B 1 298 ? 6.719 5.578 -4.25 1 80.69 298 GLN B N 1
ATOM 5370 C CA . GLN B 1 298 ? 5.871 5.816 -5.418 1 80.69 298 GLN B CA 1
ATOM 5371 C C . GLN B 1 298 ? 4.871 4.684 -5.609 1 80.69 298 GLN B C 1
ATOM 5373 O O . GLN B 1 298 ? 3.703 4.926 -5.93 1 80.69 298 GLN B O 1
ATOM 5378 N N . ALA B 1 299 ? 5.375 3.49 -5.457 1 81.5 299 ALA B N 1
ATOM 5379 C CA . ALA B 1 299 ? 4.488 2.336 -5.586 1 81.5 299 ALA B CA 1
ATOM 5380 C C . ALA B 1 299 ? 3.326 2.422 -4.602 1 81.5 299 ALA B C 1
ATOM 5382 O O . ALA B 1 299 ? 2.168 2.234 -4.984 1 81.5 299 ALA B O 1
ATOM 5383 N N . SER B 1 300 ? 3.625 2.734 -3.377 1 81.44 300 SER B N 1
ATOM 5384 C CA . SER B 1 300 ? 2.611 2.838 -2.332 1 81.44 300 SER B CA 1
ATOM 5385 C C . SER B 1 300 ? 1.572 3.902 -2.676 1 81.44 300 SER B C 1
ATOM 5387 O O . SER B 1 300 ? 0.369 3.666 -2.551 1 81.44 300 SER B O 1
ATOM 5389 N N . ALA B 1 301 ? 2.039 5.047 -3.119 1 83.44 301 ALA B N 1
ATOM 5390 C CA . ALA B 1 301 ? 1.138 6.148 -3.453 1 83.44 301 ALA B CA 1
ATOM 5391 C C . ALA B 1 301 ? 0.265 5.797 -4.652 1 83.44 301 ALA B C 1
ATOM 5393 O O . ALA B 1 301 ? -0.945 6.035 -4.641 1 83.44 301 ALA B O 1
ATOM 5394 N N . ASP B 1 302 ? 0.821 5.207 -5.637 1 82.75 302 ASP B N 1
ATOM 5395 C CA . ASP B 1 302 ? 0.108 4.871 -6.863 1 82.75 302 ASP B CA 1
ATOM 5396 C C . ASP B 1 302 ? -0.945 3.793 -6.613 1 82.75 302 ASP B C 1
ATOM 5398 O O . ASP B 1 302 ? -2.039 3.842 -7.18 1 82.75 302 ASP B O 1
ATOM 5402 N N . MET B 1 303 ? -0.562 2.85 -5.781 1 81.31 303 MET B N 1
ATOM 5403 C CA . MET B 1 303 ? -1.5 1.765 -5.512 1 81.31 303 MET B CA 1
ATOM 5404 C C . MET B 1 303 ? -2.746 2.285 -4.805 1 81.31 303 MET B C 1
ATOM 5406 O O . MET B 1 303 ? -3.857 1.824 -5.078 1 81.31 303 MET B O 1
ATOM 5410 N N . VAL B 1 304 ? -2.594 3.246 -3.943 1 86.25 304 VAL B N 1
ATOM 5411 C CA . VAL B 1 304 ? -3.73 3.857 -3.264 1 86.25 304 VAL B CA 1
ATOM 5412 C C . VAL B 1 304 ? -4.602 4.602 -4.277 1 86.25 304 VAL B C 1
ATOM 5414 O O . VAL B 1 304 ? -5.824 4.441 -4.289 1 86.25 304 VAL B O 1
ATOM 5417 N N . ASP B 1 305 ? -3.971 5.387 -5.105 1 85.38 305 ASP B N 1
ATOM 5418 C CA . ASP B 1 305 ? -4.707 6.121 -6.133 1 85.38 305 ASP B CA 1
ATOM 5419 C C . ASP B 1 305 ? -5.461 5.164 -7.055 1 85.38 305 ASP B C 1
ATOM 5421 O O . ASP B 1 305 ? -6.621 5.406 -7.395 1 85.38 305 ASP B O 1
ATOM 5425 N N . PHE B 1 306 ? -4.809 4.07 -7.355 1 77.75 306 PHE B N 1
ATOM 5426 C CA . PHE B 1 306 ? -5.414 3.055 -8.211 1 77.75 306 PHE B CA 1
ATOM 5427 C C . PHE B 1 306 ? -6.66 2.469 -7.559 1 77.75 306 PHE B C 1
ATOM 5429 O O . PHE B 1 306 ? -7.715 2.381 -8.188 1 77.75 306 PHE B O 1
ATOM 5436 N N . HIS B 1 307 ? -6.582 2.131 -6.398 1 81.44 307 HIS B N 1
ATOM 5437 C CA . HIS B 1 307 ? -7.691 1.489 -5.699 1 81.44 307 HIS B CA 1
ATOM 5438 C C . HIS B 1 307 ? -8.852 2.455 -5.512 1 81.44 307 HIS B C 1
ATOM 5440 O O . HIS B 1 307 ? -10.008 2.104 -5.781 1 81.44 307 HIS B O 1
ATOM 5446 N N . ILE B 1 308 ? -8.531 3.635 -5.109 1 84.38 308 ILE B N 1
ATOM 5447 C CA . ILE B 1 308 ? -9.578 4.617 -4.852 1 84.38 308 ILE B CA 1
ATOM 5448 C C . ILE B 1 308 ? -10.281 4.977 -6.156 1 84.38 308 ILE B C 1
ATOM 5450 O O . ILE B 1 308 ? -11.508 5.055 -6.207 1 84.38 308 ILE B O 1
ATOM 5454 N N . SER B 1 309 ? -9.492 5.152 -7.184 1 81.88 309 SER B N 1
ATOM 5455 C CA . SER B 1 309 ? -10.07 5.453 -8.492 1 81.88 309 SER B CA 1
ATOM 5456 C C . SER B 1 309 ? -11.008 4.336 -8.953 1 81.88 309 SER B C 1
ATOM 5458 O O . SER B 1 309 ? -12.086 4.602 -9.477 1 81.88 309 SER B O 1
ATOM 5460 N N . THR B 1 310 ? -10.594 3.127 -8.711 1 76.19 310 THR B N 1
ATOM 5461 C CA . THR B 1 310 ? -11.398 1.978 -9.102 1 76.19 310 THR B CA 1
ATOM 5462 C C . THR B 1 310 ? -12.719 1.95 -8.336 1 76.19 310 THR B C 1
ATOM 5464 O O . THR B 1 310 ? -13.781 1.743 -8.922 1 76.19 310 THR B O 1
ATOM 5467 N N . VAL B 1 311 ? -12.641 2.229 -7.051 1 77 311 VAL B N 1
ATOM 5468 C CA . VAL B 1 311 ? -13.828 2.184 -6.195 1 77 311 VAL B CA 1
ATOM 5469 C C . VAL B 1 311 ? -14.781 3.307 -6.582 1 77 311 VAL B C 1
ATOM 5471 O O . VAL B 1 311 ? -15.984 3.078 -6.75 1 77 311 VAL B O 1
ATOM 5474 N N . PHE B 1 312 ? -14.242 4.48 -6.797 1 80.25 312 PHE B N 1
ATOM 5475 C CA . PHE B 1 312 ? -15.094 5.621 -7.125 1 80.25 312 PHE B CA 1
ATOM 5476 C C . PHE B 1 312 ? -15.703 5.465 -8.516 1 80.25 312 PHE B C 1
ATOM 5478 O O . PHE B 1 312 ? -16.828 5.883 -8.75 1 80.25 312 PHE B O 1
ATOM 5485 N N . GLN B 1 313 ? -14.953 4.906 -9.43 1 75.5 313 GLN B N 1
ATOM 5486 C CA . GLN B 1 313 ? -15.492 4.629 -10.758 1 75.5 313 GLN B CA 1
ATOM 5487 C C . GLN B 1 313 ? -16.594 3.58 -10.695 1 75.5 313 GLN B C 1
ATOM 5489 O O . GLN B 1 313 ? -17.641 3.727 -11.336 1 75.5 313 GLN B O 1
ATOM 5494 N N . ALA B 1 314 ? -16.375 2.58 -9.891 1 70.5 314 ALA B N 1
ATOM 5495 C CA . ALA B 1 314 ? -17.359 1.509 -9.742 1 70.5 314 ALA B CA 1
ATOM 5496 C C . ALA B 1 314 ? -18.656 2.035 -9.148 1 70.5 314 ALA B C 1
ATOM 5498 O O . ALA B 1 314 ? -19.734 1.53 -9.453 1 70.5 314 ALA B O 1
ATOM 5499 N N . LEU B 1 315 ? -18.516 3.148 -8.367 1 73.62 315 LEU B N 1
ATOM 5500 C CA . LEU B 1 315 ? -19.672 3.721 -7.695 1 73.62 315 LEU B CA 1
ATOM 5501 C C . LEU B 1 315 ? -20.266 4.871 -8.508 1 73.62 315 LEU B C 1
ATOM 5503 O O . LEU B 1 315 ? -21.172 5.559 -8.047 1 73.62 315 LEU B O 1
ATOM 5507 N N . ASN B 1 316 ? -19.766 5.082 -9.648 1 77.38 316 ASN B N 1
ATOM 5508 C CA . ASN B 1 316 ? -20.172 6.184 -10.516 1 77.38 316 ASN B CA 1
ATOM 5509 C C . ASN B 1 316 ? -20.094 7.527 -9.797 1 77.38 316 ASN B C 1
ATOM 5511 O O . ASN B 1 316 ? -20.984 8.352 -9.914 1 77.38 316 ASN B O 1
ATOM 5515 N N . SER B 1 317 ? -19.094 7.582 -8.945 1 82.62 317 SER B N 1
ATOM 5516 C CA . SER B 1 317 ? -18.859 8.805 -8.18 1 82.62 317 SER B CA 1
ATOM 5517 C C . SER B 1 317 ? -17.453 9.344 -8.422 1 82.62 317 SER B C 1
ATOM 5519 O O . SER B 1 317 ? -16.812 9.859 -7.504 1 82.62 317 SER B O 1
ATOM 5521 N N . GLU B 1 318 ? -16.953 9.117 -9.57 1 82.81 318 GLU B N 1
ATOM 5522 C CA . GLU B 1 318 ? -15.57 9.477 -9.883 1 82.81 318 GLU B CA 1
ATOM 5523 C C . GLU B 1 318 ? -15.328 10.977 -9.68 1 82.81 318 GLU B C 1
ATOM 5525 O O . GLU B 1 318 ? -14.211 11.391 -9.375 1 82.81 318 GLU B O 1
ATOM 5530 N N . GLU B 1 319 ? -16.328 11.75 -9.766 1 87 319 GLU B N 1
ATOM 5531 C CA . GLU B 1 319 ? -16.188 13.195 -9.617 1 87 319 GLU B CA 1
ATOM 5532 C C . GLU B 1 319 ? -15.953 13.578 -8.156 1 87 319 GLU B C 1
ATOM 5534 O O . GLU B 1 319 ? -15.508 14.688 -7.871 1 87 319 GLU B O 1
ATOM 5539 N N . ASN B 1 320 ? -16.281 12.672 -7.285 1 91.62 320 ASN B N 1
ATOM 5540 C CA . ASN B 1 320 ? -16.125 12.938 -5.859 1 91.62 320 ASN B CA 1
ATOM 5541 C C . ASN B 1 320 ? -14.688 12.711 -5.395 1 91.62 320 ASN B C 1
ATOM 5543 O O . ASN B 1 320 ? -14.359 12.961 -4.234 1 91.62 320 ASN B O 1
ATOM 5547 N N . TYR B 1 321 ? -13.883 12.258 -6.32 1 92.94 321 TYR B N 1
ATOM 5548 C CA . TYR B 1 321 ? -12.477 12.055 -6.016 1 92.94 321 TYR B CA 1
ATOM 5549 C C . TYR B 1 321 ? -11.594 12.922 -6.91 1 92.94 321 TYR B C 1
ATOM 5551 O O . TYR B 1 321 ? -11.461 12.648 -8.102 1 92.94 321 TYR B O 1
ATOM 5559 N N . LEU B 1 322 ? -11 13.953 -6.281 1 95.38 322 LEU B N 1
ATOM 5560 C CA . LEU B 1 322 ? -10.086 14.844 -6.996 1 95.38 322 LEU B CA 1
ATOM 5561 C C . LEU B 1 322 ? -8.648 14.633 -6.539 1 95.38 322 LEU B C 1
ATOM 5563 O O . LEU B 1 322 ? -8.305 14.961 -5.402 1 95.38 322 LEU B O 1
ATOM 5567 N N . ARG B 1 323 ? -7.879 14.016 -7.375 1 95.38 323 ARG B N 1
ATOM 5568 C CA . ARG B 1 323 ? -6.445 13.859 -7.152 1 95.38 323 ARG B CA 1
ATOM 5569 C C . ARG B 1 323 ? -5.652 14.891 -7.949 1 95.38 323 ARG B C 1
ATOM 5571 O O . ARG B 1 323 ? -5.797 14.984 -9.172 1 95.38 323 ARG B O 1
ATOM 5578 N N . ILE B 1 324 ? -4.859 15.727 -7.273 1 96.25 324 ILE B N 1
ATOM 5579 C CA . ILE B 1 324 ? -4 16.703 -7.938 1 96.25 324 ILE B CA 1
ATOM 5580 C C . ILE B 1 324 ? -2.535 16.344 -7.695 1 96.25 324 ILE B C 1
ATOM 5582 O O . ILE B 1 324 ? -2.066 16.375 -6.555 1 96.25 324 ILE B O 1
ATOM 5586 N N . GLN B 1 325 ? -1.852 15.992 -8.703 1 92.5 325 GLN B N 1
ATOM 5587 C CA . GLN B 1 325 ? -0.469 15.531 -8.648 1 92.5 325 GLN B CA 1
ATOM 5588 C C . GLN B 1 325 ? 0.282 15.891 -9.93 1 92.5 325 GLN B C 1
ATOM 5590 O O . GLN B 1 325 ? -0.309 15.945 -11.008 1 92.5 325 GLN B O 1
ATOM 5595 N N . ASP B 1 326 ? 1.56 16.234 -9.758 1 90.31 326 ASP B N 1
ATOM 5596 C CA . ASP B 1 326 ? 2.428 16.516 -10.898 1 90.31 326 ASP B CA 1
ATOM 5597 C C . ASP B 1 326 ? 3.439 15.398 -11.109 1 90.31 326 ASP B C 1
ATOM 5599 O O . ASP B 1 326 ? 4.344 15.203 -10.297 1 90.31 326 ASP B O 1
ATOM 5603 N N . ASP B 1 327 ? 3.428 14.711 -12.195 1 85.94 327 ASP B N 1
ATOM 5604 C CA . ASP B 1 327 ? 4.34 13.594 -12.43 1 85.94 327 ASP B CA 1
ATOM 5605 C C . ASP B 1 327 ? 5.48 14 -13.359 1 85.94 327 ASP B C 1
ATOM 5607 O O . ASP B 1 327 ? 6.168 13.148 -13.922 1 85.94 327 ASP B O 1
ATOM 5611 N N . THR B 1 328 ? 5.672 15.336 -13.516 1 88.06 328 THR B N 1
ATOM 5612 C CA . THR B 1 328 ? 6.621 15.781 -14.523 1 88.06 328 THR B CA 1
ATOM 5613 C C . THR B 1 328 ? 7.809 16.484 -13.883 1 88.06 328 THR B C 1
ATOM 5615 O O . THR B 1 328 ? 8.539 17.219 -14.547 1 88.06 328 THR B O 1
ATOM 5618 N N . LEU B 1 329 ? 7.953 16.391 -12.602 1 90.06 329 LEU B N 1
ATOM 5619 C CA . LEU B 1 329 ? 9.109 17.016 -11.969 1 90.06 329 LEU B CA 1
ATOM 5620 C C . LEU B 1 329 ? 10.406 16.438 -12.523 1 90.06 329 LEU B C 1
ATOM 5622 O O . LEU B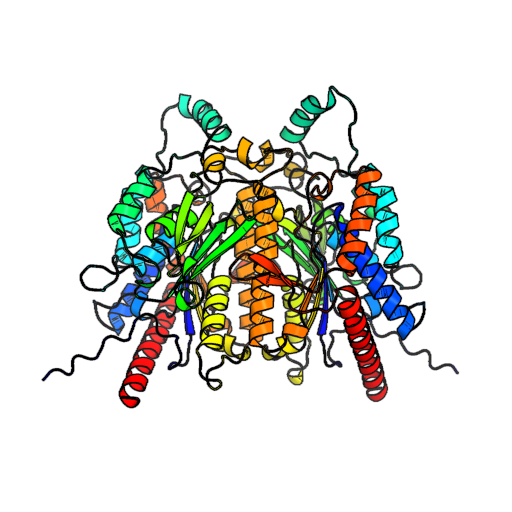 1 329 ? 10.461 15.266 -12.906 1 90.06 329 LEU B O 1
ATOM 5626 N N . THR B 1 330 ? 11.406 17.281 -12.602 1 88.62 330 THR B N 1
ATOM 5627 C CA . THR B 1 330 ? 12.711 16.844 -13.078 1 88.62 330 THR B CA 1
ATOM 5628 C C . THR B 1 330 ? 13.828 17.484 -12.258 1 88.62 330 THR B C 1
ATOM 5630 O O . THR B 1 330 ? 13.625 18.516 -11.617 1 88.62 330 THR B O 1
ATOM 5633 N N . GLY B 1 331 ? 14.938 16.844 -12.242 1 87.5 331 GLY B N 1
ATOM 5634 C CA . GLY B 1 331 ? 16.141 17.391 -11.633 1 87.5 331 GLY B CA 1
ATOM 5635 C C . GLY B 1 331 ? 15.969 17.688 -10.148 1 87.5 331 GLY B C 1
ATOM 5636 O O . GLY B 1 331 ? 15.461 16.844 -9.398 1 87.5 331 GLY B O 1
ATOM 5637 N N . THR B 1 332 ? 16.391 18.891 -9.781 1 88.81 332 THR B N 1
ATOM 5638 C CA . THR B 1 332 ? 16.406 19.266 -8.367 1 88.81 332 THR B CA 1
ATOM 5639 C C . THR B 1 332 ? 14.977 19.406 -7.836 1 88.81 332 THR B C 1
ATOM 5641 O O . THR B 1 332 ? 14.742 19.25 -6.637 1 88.81 332 THR B O 1
ATOM 5644 N N . LEU B 1 333 ? 14.039 19.641 -8.711 1 91.56 333 LEU B N 1
ATOM 5645 C CA . LEU B 1 333 ? 12.648 19.797 -8.32 1 91.56 333 LEU B CA 1
ATOM 5646 C C . LEU B 1 333 ? 12.102 18.5 -7.738 1 91.56 333 LEU B C 1
ATOM 5648 O O . LEU B 1 333 ? 11.133 18.516 -6.965 1 91.56 333 LEU B O 1
ATOM 5652 N N . SER B 1 334 ? 12.742 17.438 -8.117 1 88.56 334 SER B N 1
ATOM 5653 C CA . SER B 1 334 ? 12.234 16.141 -7.68 1 88.56 334 SER B CA 1
ATOM 5654 C C . SER B 1 334 ? 12.844 15.742 -6.34 1 88.56 334 SER B C 1
ATOM 5656 O O . SER B 1 334 ? 12.406 14.773 -5.719 1 88.56 334 SER B O 1
ATOM 5658 N N . SER B 1 335 ? 13.789 16.531 -5.887 1 88.31 335 SER B N 1
ATOM 5659 C CA . SER B 1 335 ? 14.445 16.203 -4.621 1 88.31 335 SER B CA 1
ATOM 5660 C C . SER B 1 335 ? 13.523 16.5 -3.438 1 88.31 335 SER B C 1
ATOM 5662 O O . SER B 1 335 ? 12.688 17.406 -3.504 1 88.31 335 SER B O 1
ATOM 5664 N N . VAL B 1 336 ? 13.75 15.742 -2.377 1 89.62 336 VAL B N 1
ATOM 5665 C CA . VAL B 1 336 ? 12.898 15.906 -1.199 1 89.62 336 VAL B CA 1
ATOM 5666 C C . VAL B 1 336 ? 13.625 16.75 -0.157 1 89.62 336 VAL B C 1
ATOM 5668 O O . VAL B 1 336 ? 13.055 17.109 0.873 1 89.62 336 VAL B O 1
ATOM 5671 N N . ASP B 1 337 ? 14.938 17.094 -0.366 1 90.75 337 ASP B N 1
ATOM 5672 C CA . ASP B 1 337 ? 15.68 17.719 0.725 1 90.75 337 ASP B CA 1
ATOM 5673 C C . ASP B 1 337 ? 16.625 18.797 0.202 1 90.75 337 ASP B C 1
ATOM 5675 O O . ASP B 1 337 ? 17.359 19.422 0.976 1 90.75 337 ASP B O 1
ATOM 5679 N N . VAL B 1 338 ? 16.688 19.047 -1.118 1 92.31 338 VAL B N 1
ATOM 5680 C CA . VAL B 1 338 ? 17.5 20.141 -1.623 1 92.31 338 VAL B CA 1
ATOM 5681 C C . VAL B 1 338 ? 16.797 21.469 -1.369 1 92.31 338 VAL B C 1
ATOM 5683 O O . VAL B 1 338 ? 16.078 21.969 -2.234 1 92.31 338 VAL B O 1
ATOM 5686 N N . ALA B 1 339 ? 17.188 22.031 -0.252 1 95.19 339 ALA B N 1
ATOM 5687 C CA . ALA B 1 339 ? 16.422 23.141 0.273 1 95.19 339 ALA B CA 1
ATOM 5688 C C . ALA B 1 339 ? 17.141 24.469 0.023 1 95.19 339 ALA B C 1
ATOM 5690 O O . ALA B 1 339 ? 17.219 25.312 0.918 1 95.19 339 ALA B O 1
ATOM 5691 N N . THR B 1 340 ? 17.609 24.609 -1.174 1 94.69 340 THR B N 1
ATOM 5692 C CA . THR B 1 340 ? 18.109 25.938 -1.551 1 94.69 340 THR B CA 1
ATOM 5693 C C . THR B 1 340 ? 16.969 26.906 -1.789 1 94.69 340 THR B C 1
ATOM 5695 O O . THR B 1 340 ? 15.859 26.5 -2.143 1 94.69 340 THR B O 1
ATOM 5698 N N . LYS B 1 341 ? 17.25 28.188 -1.602 1 95 341 LYS B N 1
ATOM 5699 C CA . LYS B 1 341 ? 16.234 29.203 -1.82 1 95 341 LYS B CA 1
ATOM 5700 C C . LYS B 1 341 ? 15.656 29.109 -3.229 1 95 341 LYS B C 1
ATOM 5702 O O . LYS B 1 341 ? 14.438 29.172 -3.412 1 95 341 LYS B O 1
ATOM 5707 N N . GLU B 1 342 ? 16.5 28.969 -4.133 1 96.06 342 GLU B N 1
ATOM 5708 C CA . GLU B 1 342 ? 16.078 28.875 -5.531 1 96.06 342 GLU B CA 1
ATOM 5709 C C . GLU B 1 342 ? 15.148 27.703 -5.758 1 96.06 342 GLU B C 1
ATOM 5711 O O . GLU B 1 342 ? 14.102 27.844 -6.391 1 96.06 342 GLU B O 1
ATOM 5716 N N . ASN B 1 343 ? 15.508 26.578 -5.277 1 96.44 343 ASN B N 1
ATOM 5717 C CA . ASN B 1 343 ? 14.695 25.391 -5.496 1 96.44 343 ASN B CA 1
ATOM 5718 C C . ASN B 1 343 ? 13.344 25.5 -4.797 1 96.44 343 ASN B C 1
ATOM 5720 O O . ASN B 1 343 ? 12.328 25.062 -5.332 1 96.44 343 ASN B O 1
ATOM 5724 N N . LEU B 1 344 ? 13.336 26.047 -3.615 1 97.88 344 LEU B N 1
ATOM 5725 C CA . LEU B 1 344 ? 12.086 26.203 -2.877 1 97.88 344 LEU B CA 1
ATOM 5726 C C . LEU B 1 344 ? 11.133 27.141 -3.623 1 97.88 344 LEU B C 1
ATOM 5728 O O . LEU B 1 344 ? 9.938 26.859 -3.715 1 97.88 344 LEU B O 1
ATOM 5732 N N . GLU B 1 345 ? 11.648 28.188 -4.141 1 97.88 345 GLU B N 1
ATOM 5733 C CA . GLU B 1 345 ? 10.836 29.109 -4.926 1 97.88 345 GLU B CA 1
ATOM 5734 C C . GLU B 1 345 ? 10.32 28.453 -6.199 1 97.88 345 GLU B C 1
ATOM 5736 O O . GLU B 1 345 ? 9.195 28.719 -6.633 1 97.88 345 GLU B O 1
ATOM 5741 N N . ASN B 1 346 ? 11.172 27.672 -6.789 1 97.75 346 ASN B N 1
ATOM 5742 C CA . ASN B 1 346 ? 10.75 26.938 -7.98 1 97.75 346 ASN B CA 1
ATOM 5743 C C . ASN B 1 346 ? 9.617 25.969 -7.668 1 97.75 346 ASN B C 1
ATOM 5745 O O . ASN B 1 346 ? 8.75 25.719 -8.508 1 97.75 346 ASN B O 1
ATOM 5749 N N . LEU B 1 347 ? 9.633 25.359 -6.512 1 98.06 347 LEU B N 1
ATOM 5750 C CA . LEU B 1 347 ? 8.555 24.469 -6.102 1 98.06 347 LEU B CA 1
ATOM 5751 C C . LEU B 1 347 ? 7.242 25.234 -5.957 1 98.06 347 LEU B C 1
ATOM 5753 O O . LEU B 1 347 ? 6.176 24.688 -6.258 1 98.06 347 LEU B O 1
ATOM 5757 N N . VAL B 1 348 ? 7.332 26.516 -5.445 1 98.25 348 VAL B N 1
ATOM 5758 C CA . VAL B 1 348 ? 6.141 27.344 -5.406 1 98.25 348 VAL B CA 1
ATOM 5759 C C . VAL B 1 348 ? 5.582 27.516 -6.816 1 98.25 348 VAL B C 1
ATOM 5761 O O . VAL B 1 348 ? 4.375 27.375 -7.035 1 98.25 348 VAL B O 1
ATOM 5764 N N . LYS B 1 349 ? 6.453 27.75 -7.77 1 98.06 349 LYS B N 1
ATOM 5765 C CA . LYS B 1 349 ? 6.051 27.938 -9.164 1 98.06 349 LYS B CA 1
ATOM 5766 C C . LYS B 1 349 ? 5.426 26.656 -9.719 1 98.06 349 LYS B C 1
ATOM 5768 O O . LYS B 1 349 ? 4.492 26.719 -10.523 1 98.06 349 LYS B O 1
ATOM 5773 N N . VAL B 1 350 ? 6 25.531 -9.336 1 97.81 350 VAL B N 1
ATOM 5774 C CA . VAL B 1 350 ? 5.426 24.25 -9.75 1 97.81 350 VAL B CA 1
ATOM 5775 C C . VAL B 1 350 ? 3.977 24.156 -9.273 1 97.81 350 VAL B C 1
ATOM 5777 O O . VAL B 1 350 ? 3.096 23.734 -10.023 1 97.81 350 VAL B O 1
ATOM 5780 N N . GLY B 1 351 ? 3.709 24.531 -8.016 1 98.12 351 GLY B N 1
ATOM 5781 C CA . GLY B 1 351 ? 2.354 24.547 -7.496 1 98.12 351 GLY B CA 1
ATOM 5782 C C . GLY B 1 351 ? 1.422 25.453 -8.273 1 98.12 351 GLY B C 1
ATOM 5783 O O . GLY B 1 351 ? 0.29 25.078 -8.578 1 98.12 351 GLY B O 1
ATOM 5784 N N . GLU B 1 352 ? 1.924 26.641 -8.625 1 98.25 352 GLU B N 1
ATOM 5785 C CA . GLU B 1 352 ? 1.135 27.609 -9.375 1 98.25 352 GLU B CA 1
ATOM 5786 C C . GLU B 1 352 ? 0.813 27.094 -10.773 1 98.25 352 GLU B C 1
ATOM 5788 O O . GLU B 1 352 ? -0.308 27.266 -11.258 1 98.25 352 GLU B O 1
ATOM 5793 N N . GLU B 1 353 ? 1.796 26.484 -11.383 1 97.88 353 GLU B N 1
ATOM 5794 C CA . GLU B 1 353 ? 1.588 25.922 -12.719 1 97.88 353 GLU B CA 1
ATOM 5795 C C . GLU B 1 353 ? 0.626 24.734 -12.672 1 97.88 353 GLU B C 1
ATOM 5797 O O . GLU B 1 353 ? -0.15 24.531 -13.609 1 97.88 353 GLU B O 1
ATOM 5802 N N . LEU B 1 354 ? 0.759 23.969 -11.617 1 97.38 354 LEU B N 1
ATOM 5803 C CA . LEU B 1 354 ? -0.103 22.797 -11.453 1 97.38 354 LEU B CA 1
ATOM 5804 C C . LEU B 1 354 ? -1.569 23.219 -11.398 1 97.38 354 LEU B C 1
ATOM 5806 O O . LEU B 1 354 ? -2.443 22.484 -11.875 1 97.38 354 LEU B O 1
ATOM 5810 N N . LEU B 1 355 ? -1.894 24.422 -10.836 1 98.06 355 LEU B N 1
ATOM 5811 C CA . LEU B 1 355 ? -3.252 24.953 -10.781 1 98.06 355 LEU B CA 1
ATOM 5812 C C . LEU B 1 355 ? -3.818 25.141 -12.188 1 98.06 355 LEU B C 1
ATOM 5814 O O . LEU B 1 355 ? -5.02 24.969 -12.406 1 98.06 355 LEU B O 1
ATOM 5818 N N . LYS B 1 356 ? -2.949 25.406 -13.078 1 97.31 356 LYS B N 1
ATOM 5819 C CA . LYS B 1 356 ? -3.375 25.75 -14.43 1 97.31 356 LYS B CA 1
ATOM 5820 C C . LYS B 1 356 ? -3.439 24.5 -15.312 1 97.31 356 LYS B C 1
ATOM 5822 O O . LYS B 1 356 ? -4.031 24.531 -16.391 1 97.31 356 LYS B O 1
ATOM 5827 N N . LYS B 1 357 ? -2.865 23.406 -14.891 1 95.81 357 LYS B N 1
ATOM 5828 C CA . LYS B 1 357 ? -2.912 22.156 -15.641 1 95.81 357 LYS B CA 1
ATOM 5829 C C . LYS B 1 357 ? -4.305 21.531 -15.586 1 95.81 357 LYS B C 1
ATOM 5831 O O . LYS B 1 357 ? -5.066 21.797 -14.656 1 95.81 357 LYS B O 1
ATOM 5836 N N . PRO B 1 358 ? -4.648 20.734 -16.562 1 95.38 358 PRO B N 1
ATOM 5837 C CA . PRO B 1 358 ? -5.941 20.047 -16.531 1 95.38 358 PRO B CA 1
ATOM 5838 C C . PRO B 1 358 ? -6.027 19 -15.422 1 95.38 358 PRO B C 1
ATOM 5840 O O . PRO B 1 358 ? -5.016 18.391 -15.055 1 95.38 358 PRO B O 1
ATOM 5843 N N . VAL B 1 359 ? -7.246 18.844 -14.969 1 94.44 359 VAL B N 1
ATOM 5844 C CA . VAL B 1 359 ? -7.496 17.719 -14.062 1 94.44 359 VAL B CA 1
ATOM 5845 C C . VAL B 1 359 ? -7.125 16.406 -14.75 1 94.44 359 VAL B C 1
ATOM 5847 O O . VAL B 1 359 ? -7.496 16.172 -15.898 1 94.44 359 VAL B O 1
ATOM 5850 N N . SER B 1 360 ? -6.289 15.641 -14.008 1 89.19 360 SER B N 1
ATOM 5851 C CA . SER B 1 360 ? -5.789 14.398 -14.586 1 89.19 360 SER B CA 1
ATOM 5852 C C . SER B 1 360 ? -6.066 13.211 -13.672 1 89.19 360 SER B C 1
ATOM 5854 O O . SER B 1 360 ? -6.398 13.391 -12.5 1 89.19 360 SER B O 1
ATOM 5856 N N . ARG B 1 361 ? -6.09 12.062 -14.312 1 83.31 361 ARG B N 1
ATOM 5857 C CA . ARG B 1 361 ? -6.242 10.805 -13.594 1 83.31 361 ARG B CA 1
ATOM 5858 C C . ARG B 1 361 ? -5.242 9.766 -14.086 1 83.31 361 ARG B C 1
ATOM 5860 O O . ARG B 1 361 ? -4.816 9.805 -15.242 1 83.31 361 ARG B O 1
ATOM 5867 N N . VAL B 1 362 ? -4.91 8.891 -13.18 1 72.38 362 VAL B N 1
ATOM 5868 C CA . VAL B 1 362 ? -3.965 7.836 -13.539 1 72.38 362 VAL B CA 1
ATOM 5869 C C . VAL B 1 362 ? -4.625 6.863 -14.508 1 72.38 362 VAL B C 1
ATOM 5871 O O . VAL B 1 362 ? -5.785 6.492 -14.336 1 72.38 362 VAL B O 1
ATOM 5874 N N . ASN B 1 363 ? -3.902 6.754 -15.602 1 70 363 ASN B N 1
ATOM 5875 C CA . ASN B 1 363 ? -4.281 5.652 -16.484 1 70 363 ASN B CA 1
ATOM 5876 C C . ASN B 1 363 ? -3.916 4.301 -15.875 1 70 363 ASN B C 1
ATOM 5878 O O . ASN B 1 363 ? -2.736 3.98 -15.719 1 70 363 ASN B O 1
ATOM 5882 N N . LEU B 1 364 ? -4.875 3.611 -15.555 1 60.66 364 LEU B N 1
ATOM 5883 C CA . LEU B 1 364 ? -4.688 2.379 -14.797 1 60.66 364 LEU B CA 1
ATOM 5884 C C . LEU B 1 364 ? -3.877 1.366 -15.594 1 60.66 364 LEU B C 1
ATOM 5886 O O . LEU B 1 364 ? -3.244 0.477 -15.023 1 60.66 364 LEU B O 1
ATOM 5890 N N . ALA B 1 365 ? -3.82 1.553 -16.844 1 59.88 365 ALA B N 1
ATOM 5891 C CA . ALA B 1 365 ? -3.1 0.628 -17.719 1 59.88 365 ALA B CA 1
ATOM 5892 C C . ALA B 1 365 ? -1.632 1.022 -17.844 1 59.88 365 ALA B C 1
ATOM 5894 O O . ALA B 1 365 ? -0.751 0.159 -17.875 1 59.88 365 ALA B O 1
ATOM 5895 N N . THR B 1 366 ? -1.379 2.352 -17.859 1 61.16 366 THR B N 1
ATOM 5896 C CA . THR B 1 366 ? -0.026 2.812 -18.141 1 61.16 366 THR B CA 1
ATOM 5897 C C . THR B 1 366 ? 0.62 3.416 -16.906 1 61.16 366 THR B C 1
ATOM 5899 O O . THR B 1 366 ? 1.841 3.576 -16.844 1 61.16 366 THR B O 1
ATOM 5902 N N . GLY B 1 367 ? -0.224 3.693 -15.914 1 61.19 367 GLY B N 1
ATOM 5903 C CA . GLY B 1 367 ? 0.273 4.348 -14.711 1 61.19 367 GLY B CA 1
ATOM 5904 C C . GLY B 1 367 ? 0.545 5.828 -14.914 1 61.19 367 GLY B C 1
ATOM 5905 O O . GLY B 1 367 ? 0.985 6.516 -13.984 1 61.19 367 GLY B O 1
ATOM 5906 N N . VAL B 1 368 ? 0.322 6.32 -16.156 1 65.88 368 VAL B N 1
ATOM 5907 C CA . VAL B 1 368 ? 0.611 7.719 -16.453 1 65.88 368 VAL B CA 1
ATOM 5908 C C . VAL B 1 368 ? -0.633 8.57 -16.219 1 65.88 368 VAL B C 1
ATOM 5910 O O . VAL B 1 368 ? -1.758 8.117 -16.438 1 65.88 368 VAL B O 1
ATOM 5913 N N . PHE B 1 369 ? -0.429 9.727 -15.648 1 75.62 369 PHE B N 1
ATOM 5914 C CA . PHE B 1 369 ? -1.545 10.648 -15.477 1 75.62 369 PHE B CA 1
ATOM 5915 C C . PHE B 1 369 ? -1.957 11.258 -16.812 1 75.62 369 PHE B C 1
ATOM 5917 O O . PHE B 1 369 ? -1.108 11.711 -17.578 1 75.62 369 PHE B O 1
ATOM 5924 N N . GLU B 1 370 ? -3.23 11.125 -17.078 1 83.12 370 GLU B N 1
ATOM 5925 C CA . GLU B 1 370 ? -3.803 11.695 -18.297 1 83.12 370 GLU B CA 1
ATOM 5926 C C . GLU B 1 370 ? -4.945 12.648 -17.984 1 83.12 370 GLU B C 1
ATOM 5928 O O . GLU B 1 370 ? -5.723 12.414 -17.062 1 83.12 370 GLU B O 1
ATOM 5933 N N . PRO B 1 371 ? -5.016 13.711 -18.781 1 88.94 371 PRO B N 1
ATOM 5934 C CA . PRO B 1 371 ? -6.129 14.633 -18.562 1 88.94 371 PRO B CA 1
ATOM 5935 C C . PRO B 1 371 ? -7.492 13.977 -18.766 1 88.94 371 PRO B C 1
ATOM 5937 O O . PRO B 1 371 ? -7.66 13.18 -19.688 1 88.94 371 PRO B O 1
ATOM 5940 N N . ILE B 1 372 ? -8.398 14.188 -17.922 1 84.5 372 ILE B N 1
ATOM 5941 C CA . ILE B 1 372 ? -9.727 13.609 -18.031 1 84.5 372 ILE B CA 1
ATOM 5942 C C . ILE B 1 372 ? -10.617 14.516 -18.891 1 84.5 372 ILE B C 1
ATOM 5944 O O . ILE B 1 372 ? -11.531 14.039 -19.562 1 84.5 372 ILE B O 1
ATOM 5948 N N . ASN B 1 373 ? -10.484 15.766 -18.781 1 84.5 373 ASN B N 1
ATOM 5949 C CA . ASN B 1 373 ? -11.211 16.781 -19.547 1 84.5 373 ASN B CA 1
ATOM 5950 C C . ASN B 1 373 ? -10.422 18.078 -19.656 1 84.5 373 ASN B C 1
ATOM 5952 O O . ASN B 1 373 ? -9.211 18.094 -19.453 1 84.5 373 ASN B O 1
ATOM 5956 N N . LYS B 1 374 ? -11.195 19.078 -20 1 90.12 374 LYS B N 1
ATOM 5957 C CA . LYS B 1 374 ? -10.516 20.344 -20.234 1 90.12 374 LYS B CA 1
ATOM 5958 C C . LYS B 1 374 ? -10.531 21.219 -18.984 1 90.12 374 LYS B C 1
ATOM 5960 O O . LYS B 1 374 ? -9.906 22.281 -18.953 1 90.12 374 LYS B O 1
ATOM 5965 N N . MET B 1 375 ? -11.109 20.766 -17.969 1 94.88 375 MET B N 1
ATOM 5966 C CA . MET B 1 375 ? -11.172 21.562 -16.75 1 94.88 375 MET B CA 1
ATOM 5967 C C . MET B 1 375 ? -9.805 21.609 -16.062 1 94.88 375 MET B C 1
ATOM 5969 O O . MET B 1 375 ? -9.156 20.578 -15.898 1 94.88 375 MET B O 1
ATOM 5973 N N . THR B 1 376 ? -9.43 22.828 -15.68 1 97.25 376 THR B N 1
ATOM 5974 C CA . THR B 1 376 ? -8.156 22.969 -14.977 1 97.25 376 THR B CA 1
ATOM 5975 C C . THR B 1 376 ? -8.305 22.594 -13.5 1 97.25 376 THR B C 1
ATOM 5977 O O . THR B 1 376 ? -9.422 22.531 -12.984 1 97.25 376 THR B O 1
ATOM 5980 N N . ASN B 1 377 ? -7.176 22.359 -12.836 1 97.81 377 ASN B N 1
ATOM 5981 C CA . ASN B 1 377 ? -7.223 22.094 -11.398 1 97.81 377 ASN B CA 1
ATOM 5982 C C . ASN B 1 377 ? -7.812 23.281 -10.633 1 97.81 377 ASN B C 1
ATOM 5984 O O . ASN B 1 377 ? -8.516 23.094 -9.641 1 97.81 377 ASN B O 1
ATOM 5988 N N . GLU B 1 378 ? -7.488 24.5 -11.133 1 98 378 GLU B N 1
ATOM 5989 C CA . GLU B 1 378 ? -8.039 25.719 -10.531 1 98 378 GLU B CA 1
ATOM 5990 C C . GLU B 1 378 ? -9.562 25.703 -10.594 1 98 378 GLU B C 1
ATOM 5992 O O . GLU B 1 378 ? -10.234 26 -9.594 1 98 378 GLU B O 1
ATOM 5997 N N . GLU B 1 379 ? -10.078 25.375 -11.703 1 98 379 GLU B N 1
ATOM 5998 C CA . GLU B 1 379 ? -11.523 25.312 -11.883 1 98 379 GLU B CA 1
ATOM 5999 C C . GLU B 1 379 ? -12.148 24.219 -11.023 1 98 379 GLU B C 1
ATOM 6001 O O . GLU B 1 379 ? -13.203 24.406 -10.422 1 98 379 GLU B O 1
ATOM 6006 N N . ALA B 1 380 ? -11.492 23.109 -11.008 1 97.69 380 ALA B N 1
ATOM 6007 C CA . ALA B 1 380 ? -11.977 21.984 -10.195 1 97.69 380 ALA B CA 1
ATOM 6008 C C . ALA B 1 380 ? -12.008 22.359 -8.719 1 97.69 380 ALA B C 1
ATOM 6010 O O . ALA B 1 380 ? -12.93 21.969 -7.992 1 97.69 380 ALA B O 1
ATOM 6011 N N . LEU B 1 381 ? -11.023 23.109 -8.305 1 98.56 381 LEU B N 1
ATOM 6012 C CA . LEU B 1 381 ? -10.945 23.516 -6.902 1 98.56 381 LEU B CA 1
ATOM 6013 C C . LEU B 1 381 ? -12.023 24.531 -6.574 1 98.56 381 LEU B C 1
ATOM 6015 O O . LEU B 1 381 ? -12.555 24.547 -5.461 1 98.56 381 LEU B O 1
ATOM 6019 N N . ARG B 1 382 ? -12.352 25.422 -7.488 1 98.5 382 ARG B N 1
ATOM 6020 C CA . ARG B 1 382 ? -13.461 26.344 -7.285 1 98.5 382 ARG B CA 1
ATOM 6021 C C . ARG B 1 382 ? -14.781 25.594 -7.125 1 98.5 382 ARG B C 1
ATOM 6023 O O . ARG B 1 382 ? -15.594 25.938 -6.266 1 98.5 382 ARG B O 1
ATOM 6030 N N . LYS B 1 383 ? -14.93 24.609 -7.992 1 97.81 383 LYS B N 1
ATOM 6031 C CA . LYS B 1 383 ? -16.109 23.766 -7.875 1 97.81 383 LYS B CA 1
ATOM 6032 C C . LYS B 1 383 ? -16.156 23.047 -6.527 1 97.81 383 LYS B C 1
ATOM 6034 O O . LYS B 1 383 ? -17.203 22.984 -5.887 1 97.81 383 LYS B O 1
ATOM 6039 N N . LEU B 1 384 ? -15.039 22.531 -6.156 1 98.12 384 LEU B N 1
ATOM 6040 C CA . LEU B 1 384 ? -14.938 21.859 -4.867 1 98.12 384 LEU B CA 1
ATOM 6041 C C . LEU B 1 384 ? -15.258 22.812 -3.723 1 98.12 384 LEU B C 1
ATOM 6043 O O . LEU B 1 384 ? -15.945 22.422 -2.768 1 98.12 384 LEU B O 1
ATOM 6047 N N . ALA B 1 385 ? -14.742 24.031 -3.805 1 98.62 385 ALA B N 1
ATOM 6048 C CA . ALA B 1 385 ? -15.008 25.031 -2.773 1 98.62 385 ALA B CA 1
ATOM 6049 C C . ALA B 1 385 ? -16.516 25.25 -2.604 1 98.62 385 ALA B C 1
ATOM 6051 O O . ALA B 1 385 ? -17 25.344 -1.478 1 98.62 385 ALA B O 1
ATOM 6052 N N . LYS B 1 386 ? -17.188 25.344 -3.693 1 98.25 386 LYS B N 1
ATOM 6053 C CA . LYS B 1 386 ? -18.641 25.531 -3.646 1 98.25 386 LYS B CA 1
ATOM 6054 C C . LYS B 1 386 ? -19.328 24.344 -2.975 1 98.25 386 LYS B C 1
ATOM 6056 O O . LYS B 1 386 ? -20.25 24.516 -2.176 1 98.25 386 LYS B O 1
ATOM 6061 N N . LEU B 1 387 ? -18.891 23.156 -3.312 1 96.75 387 LEU B N 1
ATOM 6062 C CA . LEU B 1 387 ? -19.453 21.953 -2.721 1 96.75 387 LEU B CA 1
ATOM 6063 C C . LEU B 1 387 ? -19.203 21.906 -1.218 1 96.75 387 LEU B C 1
ATOM 6065 O O . LEU B 1 387 ? -20.094 21.562 -0.44 1 96.75 387 LEU B O 1
ATOM 6069 N N . LEU B 1 388 ? -18 22.219 -0.847 1 97.38 388 LEU B N 1
ATOM 6070 C CA . LEU B 1 388 ? -17.625 22.234 0.563 1 97.38 388 LEU B CA 1
ATOM 6071 C C . LEU B 1 388 ? -18.453 23.266 1.337 1 97.38 388 LEU B C 1
ATOM 6073 O O . LEU B 1 388 ? -18.953 22.969 2.426 1 97.38 388 LEU B O 1
ATOM 6077 N N . SER B 1 389 ? -18.531 24.453 0.77 1 97.56 389 SER B N 1
ATOM 6078 C CA . SER B 1 389 ? -19.312 25.516 1.401 1 97.56 389 SER B CA 1
ATOM 6079 C C . SER B 1 389 ? -20.766 25.094 1.573 1 97.56 389 SER B C 1
ATOM 6081 O O . SER B 1 389 ? -21.359 25.297 2.643 1 97.56 389 SER B O 1
ATOM 6083 N N . ARG B 1 390 ? -21.344 24.531 0.537 1 95.56 390 ARG B N 1
ATOM 6084 C CA . ARG B 1 390 ? -22.719 24.062 0.595 1 95.56 390 ARG B CA 1
ATOM 6085 C C . ARG B 1 390 ? -22.906 23.016 1.683 1 95.56 390 ARG B C 1
ATOM 6087 O O . ARG B 1 390 ? -23.891 23.031 2.422 1 95.56 390 ARG B O 1
ATOM 6094 N N . GLU B 1 391 ? -21.984 22.062 1.714 1 93.5 391 GLU B N 1
ATOM 6095 C CA . GLU B 1 391 ? -22.062 21 2.713 1 93.5 391 GLU B CA 1
ATOM 6096 C C . GLU B 1 391 ? -21.984 21.578 4.129 1 93.5 391 GLU B C 1
ATOM 6098 O O . GLU B 1 391 ? -22.719 21.141 5.016 1 93.5 391 GLU B O 1
ATOM 6103 N N . LYS B 1 392 ? -21.078 22.516 4.336 1 93.5 392 LYS B N 1
ATOM 6104 C CA . LYS B 1 392 ? -20.938 23.156 5.645 1 93.5 392 LYS B CA 1
ATOM 6105 C C . LYS B 1 392 ? -22.25 23.828 6.07 1 93.5 392 LYS B C 1
ATOM 6107 O O . LYS B 1 392 ? -22.703 23.641 7.199 1 93.5 392 LYS B O 1
ATOM 6112 N N . HIS B 1 393 ? -22.875 24.547 5.191 1 93.12 393 HIS B N 1
ATOM 6113 C CA . HIS B 1 393 ? -24.094 25.266 5.5 1 93.12 393 HIS B CA 1
ATOM 6114 C C . HIS B 1 393 ? -25.266 24.312 5.707 1 93.12 393 HIS B C 1
ATOM 6116 O O . HIS B 1 393 ? -26.141 24.562 6.531 1 93.12 393 HIS B O 1
ATOM 6122 N N . LEU B 1 394 ? -25.234 23.297 4.93 1 89.81 394 LEU B N 1
ATOM 6123 C CA . LEU B 1 394 ? -26.266 22.281 5.109 1 89.81 394 LEU B CA 1
ATOM 6124 C C . LEU B 1 394 ? -26.203 21.688 6.512 1 89.81 394 LEU B C 1
ATOM 6126 O O . LEU B 1 394 ? -27.234 21.484 7.16 1 89.81 394 LEU B O 1
ATOM 6130 N N . ARG B 1 395 ? -25.047 21.359 6.977 1 87.56 395 ARG B N 1
ATOM 6131 C CA . ARG B 1 395 ? -24.859 20.797 8.305 1 87.56 395 ARG B CA 1
ATOM 6132 C C . ARG B 1 395 ? -25.297 21.766 9.391 1 87.56 395 ARG B C 1
ATOM 6134 O O . ARG B 1 395 ? -25.891 21.375 10.391 1 87.56 395 ARG B O 1
ATOM 6141 N N . GLU B 1 396 ? -24.938 23.031 9.195 1 86.94 396 GLU B N 1
ATOM 6142 C CA . GLU B 1 396 ? -25.328 24.062 10.156 1 86.94 396 GLU B CA 1
ATOM 6143 C C . GLU B 1 396 ? -26.844 24.219 10.219 1 86.94 396 GLU B C 1
ATOM 6145 O O . GLU B 1 396 ? -27.406 24.391 11.305 1 86.94 396 GLU B O 1
ATOM 6150 N N . ALA B 1 397 ? -27.438 24.125 9.109 1 84.75 397 ALA B N 1
ATOM 6151 C CA . ALA B 1 397 ? -28.891 24.25 9.055 1 84.75 397 ALA B CA 1
ATOM 6152 C C . ALA B 1 397 ? -29.562 23.062 9.75 1 84.75 397 ALA B C 1
ATOM 6154 O O . ALA B 1 397 ? -30.562 23.25 10.453 1 84.75 397 ALA B O 1
ATOM 6155 N N . LYS B 1 398 ? -29.062 21.891 9.531 1 80.06 398 LYS B N 1
ATOM 6156 C CA . LYS B 1 398 ? -29.656 20.703 10.133 1 80.06 398 LYS B CA 1
ATOM 6157 C C . LYS B 1 398 ? -29.406 20.656 11.641 1 80.06 398 LYS B C 1
ATOM 6159 O O . LYS B 1 398 ? -30.219 20.109 12.391 1 80.06 398 LYS B O 1
ATOM 6164 N N . SER B 1 399 ? -28.312 21.078 12.031 1 76.06 399 SER B N 1
ATOM 6165 C CA . SER B 1 399 ? -28.016 21.156 13.461 1 76.06 399 SER B CA 1
ATOM 6166 C C . SER B 1 399 ? -28.906 22.172 14.164 1 76.06 399 SER B C 1
ATOM 6168 O O . SER B 1 399 ? -29.25 21.984 15.328 1 76.06 399 SER B O 1
ATOM 6170 N N . ALA B 1 400 ? -29.266 23.25 13.492 1 68.38 400 ALA B N 1
ATOM 6171 C CA . ALA B 1 400 ? -30.141 24.281 14.055 1 68.38 400 ALA B CA 1
ATOM 6172 C C . ALA B 1 400 ? -31.562 23.75 14.242 1 68.38 400 ALA B C 1
ATOM 6174 O O . ALA B 1 400 ? -32.219 24.109 15.211 1 68.38 400 ALA B O 1
ATOM 6175 N N . VAL B 1 401 ? -31.922 22.922 13.305 1 65.19 401 VAL B N 1
ATOM 6176 C CA . VAL B 1 401 ? -33.281 22.375 13.391 1 65.19 401 VAL B CA 1
ATOM 6177 C C . VAL B 1 401 ? -33.344 21.344 14.516 1 65.19 401 VAL B C 1
ATOM 6179 O O . VAL B 1 401 ? -34.375 21.219 15.195 1 65.19 401 VAL B O 1
ATOM 6182 N N . ALA B 1 402 ? -32.281 20.609 14.695 1 57.09 402 ALA B N 1
ATOM 6183 C CA . ALA B 1 402 ? -32.281 19.578 15.734 1 57.09 402 ALA B CA 1
ATOM 6184 C C . ALA B 1 402 ? -32.219 20.203 17.125 1 57.09 402 ALA B C 1
ATOM 6186 O O . ALA B 1 402 ? -32.688 19.609 18.094 1 57.09 402 ALA B O 1
ATOM 6187 N N . ASN B 1 403 ? -31.781 21.328 17.375 1 49.31 403 ASN B N 1
ATOM 6188 C CA . ASN B 1 403 ? -31.828 22.016 18.656 1 49.31 403 ASN B CA 1
ATOM 6189 C C . ASN B 1 403 ? -33.125 22.812 18.828 1 49.31 403 ASN B C 1
ATOM 6191 O O . ASN B 1 403 ? -33.562 23.5 17.891 1 49.31 403 ASN B O 1
#

Nearest PDB structures (foldseek):
  1oxw-assembly1_B  TM=9.519E-01  e=2.378E-39  Solanum cardiophyllum
  4pka-assembly1_X  TM=9.474E-01  e=6.124E-39  Solanum cardiophyllum
  4kyi-assembly2_C  TM=3.568E-01  e=3.275E-06  Legionella pneumophila subsp. pneumophila str. Philadelphia 1
  4ql6-assembly1_A  TM=2.464E-01  e=7.635E+00  Chlamydia trachomatis L2/434/Bu
  1oxw-assembly1_B  TM=9.439E-01  e=6.139E-39  Solanum cardiophyllum

InterPro domains:
  IPR000719 Protein kinase domain [PS50011] (494-767)
  IPR000719 Protein kinase domain [SM00220] (494-767)
  IPR001245 Serine-threonine/tyrosine-protein kinase, catalytic domain [PF07714] (500-761)
  IPR008271 Serine/threonine-protein kinase, active site [PS00108] (614-626)
  IPR011009 Protein kinase-like domain superfamily [SSF56112] (468-765)
  IPR017441 Protein kinase, ATP binding site [PS00107] (500-522)
  IPR024788 Malectin-like domain [PF12819] (39-398)
  IPR045272 Receptor-like protein kinase ANXUR1/2-like [PTHR27003] (480-771)

Secondary structure (DSSP, 8-state):
---------TT--S-SSS-EEEEEE---GGGGHHHHHHHHHHHHHHHHHH-TT--GGGT-SEEEE-THHHHHHHHHHSB-TTSSBSS-HHHHHHHHHHHHHHHS-----TTHHHHHHHHHHHS-SS--HHHHHHHHHHHTT-BGGG-SSEEEEEEEETTTTEEEEEEGGGTTT-GGG--BHHHHHHHHT--TTTS--EEEEEE-TT--EEEEEEEETHHHHSSTHHHHHHHHHHHHHHHS-GGG---GGGGGGEEEEEE-----GGG----HHHHTT--HHHHHHGGGS-HHHHHHHHHHHHHHHHHHHHHHHHTT-GGGEEEE------GGGG-SS---HHHHHHHHHHHHHHHHSEEEEE-TTT--EEEEEEEEHHHHHHHHHHHHHHHHHHHHHHHHHH-/---------TT--S-SSS-EEEEEE---GGGGHHHHHHHHHHHHHHHHHH-TT--GGGT-SEEEE-THHHHHHHHHHSB-TTSSBSS-HHHHHHHHHHHHHHHS-----TTHHHHHHHHHHHS-SS--HHHHHHHHHHHTT-BGGG-SSEEEEEEEETTTTEEEEEEGGGTTT-GGG--BHHHHHHHHT--TTTS--EEEEEE-TT--EEEEEEEETHHHHSSTHHHHHHHHHHHHHHHS-GGG---GGGGGGEEEEEE-----GGG----HHHHTT--HHHHHHGGGS-HHHHHHHHHHHHHHHHHHHHHHHHTT-GGGEEEE------GGGG-SS---HHHHHHHHHHHHHHHHSEEEEE-TTT--EEEEEEEEHHHHHHHHHHHHHHHHHHHHHHHHHH-

Solvent-accessible surface area (backbone atoms only — not comparable to full-atom values): 39534 Å² total; per-residue (Å²): 132,78,77,74,72,73,74,72,69,47,67,62,72,75,73,74,45,81,54,43,31,36,38,20,24,20,33,38,43,65,25,40,31,23,38,26,45,49,44,26,50,41,34,53,52,33,17,73,73,68,34,83,83,49,50,65,46,74,53,32,56,29,36,15,7,3,18,36,14,24,45,51,38,46,39,41,24,33,54,39,97,83,70,39,49,64,38,56,49,69,48,46,41,55,51,45,70,68,44,38,40,66,49,31,65,77,78,82,55,86,70,36,60,64,53,46,50,53,42,28,40,56,17,27,63,30,84,43,59,58,48,52,49,54,40,36,66,74,47,51,86,40,39,40,75,60,31,46,21,25,38,32,36,36,18,26,23,51,24,58,56,29,60,42,71,42,37,43,69,43,24,87,84,37,48,55,63,51,38,46,42,36,59,51,38,49,15,12,47,6,33,82,41,41,22,32,31,31,70,53,72,30,62,24,97,89,63,53,72,44,78,44,26,18,23,19,1,33,54,44,29,15,37,24,48,63,56,38,53,48,50,51,50,52,39,35,50,70,68,34,54,85,84,53,35,54,50,64,62,45,62,66,24,40,37,35,43,38,32,37,34,52,35,46,38,69,62,44,84,36,48,20,77,65,47,27,47,23,5,48,48,45,37,47,56,42,90,93,33,37,51,52,60,52,47,36,36,43,16,39,27,48,49,41,53,50,50,50,51,51,52,27,48,54,52,75,33,46,84,34,53,44,57,51,69,44,52,69,32,54,74,72,71,49,41,45,54,65,38,45,71,68,51,48,52,49,36,43,50,49,20,56,52,51,33,66,34,48,36,40,42,68,32,86,88,76,52,44,74,38,65,75,54,84,51,24,36,48,56,52,39,51,53,47,32,53,52,39,52,50,48,45,52,50,32,54,53,53,54,55,67,74,97,132,79,77,74,71,74,73,72,68,47,70,63,72,69,74,72,46,81,53,42,30,36,38,20,25,22,32,38,43,64,24,39,30,23,39,26,46,49,43,25,51,42,34,52,52,34,18,74,74,69,36,83,81,48,49,66,47,74,53,33,53,29,36,15,6,3,19,36,14,25,46,52,38,46,38,40,22,33,53,39,99,82,71,40,49,65,38,57,49,69,48,48,41,54,52,47,71,67,45,38,39,65,49,31,64,78,78,81,53,88,71,37,60,64,53,46,48,54,42,28,40,56,18,26,63,32,84,43,58,59,50,53,49,53,42,37,65,74,48,52,86,40,38,42,75,60,31,44,22,27,37,32,35,36,18,24,23,52,24,59,54,29,60,40,72,41,37,43,68,44,25,87,85,38,48,58,61,49,36,46,42,33,58,51,38,49,15,12,46,7,32,82,41,42,22,33,32,30,70,53,72,30,64,25,96,88,63,54,73,45,78,43,25,19,23,20,1,33,53,43,29,15,37,24,50,61,57,37,53,50,50,51,50,51,38,38,51,70,69,33,54,84,86,53,33,53,50,63,60,46,63,64,26,39,37,35,41,36,32,36,34,51,36,47,39,70,61,43,84,36,47,20,76,64,47,27,46,23,5,48,48,45,38,48,57,43,90,94,33,39,50,55,60,53,48,36,35,42,15,38,27,48,49,42,53,50,51,52,51,50,53,27,49,54,52,73,32,46,84,34,53,45,55,49,69,44,52,69,32,54,75,69,70,50,41,46,56,65,38,44,71,68,51,48,54,48,37,43,50,48,21,57,52,51,34,66,36,51,36,41,42,67,33,86,87,76,51,45,72,38,66,75,55,84,52,25,36,48,56,52,40,51,53,46,33,52,52,38,52,51,46,45,50,50,31,54,52,51,54,54,68,74,97

Foldseek 3Di:
DPPPPDPPQLQDFLQQFLFAEEEWEFDFALLLLQVLLVLLLLQVLLCVVPNDLGAPSLFHQEYEYFASSLVVRQQRWQQDPVGHRLDGSNCSLVVSLPCLCVQQPDDPDPVCVVVLVVDLVPDASGACVSVLVVLCVSRPQTKQLSTSHWYWYWWAFPVVRGIDIQINLCCVVPVQSTGGSSQSNSQQNQAPSHYHWGKDWGAGPVRDIDIGGTHHRLLPASGCQVVRVVSSLVSQCVPPDVVSNPPPLCVLRYQYETEYSAAQQVVVPDDPVVCVPDDPCCCQPPPNHNVVSNVSSLVRNLVVLLVSCVVCVVSVNNLSYAYQYHHNDDDPLRHNRPSDSVSSVVSNVVSVVSQAAAGWGQDPVPRDTDHPDDHGNVRSSSVVSVVSSVRSVSSVVSVVVVD/DPPPPDPPQLQDFLLQFLFAEEEWEFDFALLLLQVLLVLLLLQVLLCVVPNDLGAPSLFHQEYEYFASSLVVRQQRWQQDPVGHRLDGSNCSLVVSLPCLCVQQPDDPDPVCVVVLVVDLVPDASGACVSVLVVLCVSRPQTKQLSTSHWYWYWWAFPVVRGIDIQINLCCVVPVQSTGGSSQSNSQQNQAPSHYHWGKDWGAGPVRDIDIGGTHHRLLPASGCQVVRVVSSLVSCCVPPDPVSNPPPLVVLRYQYETEYSAAQQVVVQDDPVVCVPDDPCCCQPPPNHNVVSNVSSVVNNLVVLLVSCVVCVVSVNNLSYFYQYHHNDDDPLRHNRPSDSVSSVVSNVVSVVSQAAAGWGQDNVPRDTDHPDDHGNVRSSSVVSVVSSVRSVSSVVSVVVVD

pLDDT: mean 85.88, std 15.27, range [19.73, 98.88]

Radius of gyration: 25.85 Å; Cα contacts (8 Å, |Δi|>4): 1755; chains: 2; bounding box: 69×79×68 Å

Organism: Populus trichocarpa (NCBI:txid3694)